Protein 3DC8 (pdb70)

InterPro domains:
  IPR006680 Amidohydrolase-related [PF01979] (47-420)
  IPR011059 Metal-dependent hydrolase, composite domain superfamily [G3DSA:2.30.40.10] (4-455)
  IPR011059 Metal-dependent hydrolase, composite domain superfamily [SSF51338] (1-71)
  IPR011059 Metal-dependent hydrolase, composite domain superfamily [SSF51338] (346-456)
  IPR011778 Hydantoinase/dihydropyrimidinase [TIGR02033] (4-452)
  IPR011778 Hydantoinase/dihydropyrimidinase [cd01314] (3-447)
  IPR032466 Metal-dependent hydrolase [SSF51556] (51-380)
  IPR050378 Metallo-dependent Hydrolases Superfamily [PTHR11647] (2-459)

Secondary structure (DSSP, 8-state):
-EEEES-EEE-SS-EEE-EEEEETTEEEEEESS---SEEEE-TT-EEEEPEEEEEE-TT-EETTEE-S--HHHHHHHHHHTTEEEEEEEE------HHHHHHHHHHHTTT-SSEEEEEEP--S-SHHHHHHHHHHHHHS---B--BS-STTTTB--HHHHHHHHHHHHHHT-B-EEB-S-HHHHHHHHHHHHHTT--SHHHHHHTS-HHHHHHHHHHHHHHHHHHT--EEESS--SHHHHHHHHHHHHTT--EEE--BHHHHH--GGGGG-S-HHHHHHT--SSPP--GGGHHHHHHHHHHTSS---B--B----HHHHGGGTT-GGGS---B--TTTHHHHHIIIIITTTSS-HHHHHIIIIIHHHHHTT-TTTSS--STTSB--EEEEEEEEEEE--TTT-SSSSS--TTTT-EEEEEEEEEEETTEEEEETTEE---TT---BPP--S--HHHHHHHHHHHHH-------SSPPP-S--/-EEEES-EEE-SS-EEE-EEEEETTEEEEEESS---SEEEE-TT-EEEEPEEEEEE-TT-EETTEE-S--HHHHHHHHHHTTEEEEEEEE------HHHHHHHHHHHTTT-SSEEEEEE---S-SHHHHHHHHHHHHHS---B--BS-STTTTB--HHHHHHHHHHHHHHT-B-EEB-S-HHHHHHHHHHHHHTT--SHHHHHHTS-HHHHHHHHHHHHHHHHHHT--EEESS--SHHHHHHHHHHHHTT--EEE--BHHHHH--GGGGG-SSHHHHHHT--SSPP--GGGHHHHHHHHHHTSS---B--B----HHHHGGGTT-GGGSPP----TTTHHHHHIIIIITTTSS-HHHHHIIIIIHHHHHTT-TTTSS--STTSB--EEEEEEEEEEE--GGG-SSSSS--TTTT-EEEEEEEEEEETTEEEEETTEE---TT---BPP--S--HHHHHHHHHHHHT---PPP--

Sequence (956 aa):
STVIKGGTIVTADLTYKADVKVEEGGRIVEIGPNLSGAETLDATTGCYVMPGGIDPHTHLEMPFMGTYSSDDFESGTRAALAGGTTMVVDFALPSGQSLLEALTMWDNKSTRANCDYSFHMAITWWGEQVFNEMETIVKDKGINTFHFMAYKGALMVDDDEMFSSFQRCAALGALPLVHAENGDVVAQLQAKLLAEGNSGPEAHAYSRPAEVEGEAANRAIMIADMAGCPVYIVHTTSCEEQAHEAIRRARAKGMRVFGEPLIQHLTLDETEYFDKDWDHAARRVMSPPFRNKLHQDSLWAGLASGSLQVVATDHCAFTTEQKRFGVGDFTRIPNGTGGLEDRMPMLWTYGVATGRITMNEFVAVTSTNIAKILNIYPKKGAILVGADADLVVWDPKRSKTISAKTQQSAIDYNVFEGKTTVTGLPRFTLTRGVVSIEEGTVKTQEGHGEFVRRDPFPAVSTALSTWKEVTAPRAVQRSGIPASGVHSTVIKGGTIVTADLTYKADVKVEGGRRIVEIGPNLSSGAETLDATTGCYVMPGGIDPHTHLEMPFMGTYSSDDFESGTRAALAGGTTMVVDFALPSGQSLLEALTMMWDNKSTRANCDYSFHMAITWWGEQVFNEMETIVKDKGINTFHFMAYKGALMVDDDEMFSSFQRCAALGALPLVHAENGDVVAQLQAKLLAEGNSGPEAHAYSRPAEVVEGEAANRAIMIADMAGCPVYIVHTTSCEEQAHEAIRRARAKGMRVFGEPLIQHLTLDETEYFDKDWDHAARRVMSPPFRNKLHQDSLWAGLLASGSLQVVATDHCAFTTEQKRFFGVGDFTRIPNGTGGLEDRMPMLWTYGVATGRITMNEFVAVTSTNIAKILNIYPKKGAILVGADADLVVWDPKRSKTISAKTQQSAIDYNVFEGKTTVTGLPRFTLTRGVVSIEEGTVKTQEGHGEFVRRDPFPAVSTALSTWKEVTAPRAVQRS

B-factor: mean 5.39, std 4.02, range [2.0, 27.7]

CATH classification: 3.20.20.140

Nearest PDB structures (foldseek):
  3dc8-assembly1_A  TM=1.001E+00  e=0.000E+00  Sinorhizobium meliloti
  4tqt-assembly1_D  TM=9.936E-01  e=2.544E-93  Brucella suis 1330
  5e5c-assembly1_C  TM=9.922E-01  e=2.492E-77  Pseudomonas aeruginosa PAO1
  3sfw-assembly1_A  TM=9.840E-01  e=1.712E-68  Brevibacillus agri
  1k1d-assembly2_F  TM=9.828E-01  e=2.127E-67  Geobacillus stearothermophilus

Organism: Rhizobium meliloti (NCBI:txid382)

Solvent-accessible surface area: 33242 Å² total

Foldseek 3Di:
DEKEPAAWEFALVDIGDWIWDADQQFTADTGHPDDDPHYDYLHLWYKFFFFEFAFEQAQHQFLPRGFQHFQQLLLLLLLQQRHQEYEHEQDDDVHALVVSVVVVVVRNQFHLHAYAYEYEDQDDDPRNLVVVLCCFPPVQHQEYAEQAPPPGRHDDLVRLLVVLLSSLVSQGEYEYAFFNHVQLVVQLVVCLVVLVFALLSLQVSTDPQRRLVRLLSSQVSNLVSLFEYEYEAPQFPSNLVSLVVSVVVVGRYEYEHELCSLPHASVQLVDPDRLSNLQQAAPVGGHHNVGNVVVLVCLAVVSYFAYHHSARHDASVCQCCRVSHNVSRGHGAHDSNPRLQSCCQVCDVVVSHDSSSSLRHRWDVVCLVQANPPLGSDSDNVHRPFMFTKNQADKDQDWLVLGSRPYRGHNSHRPIGGMGTCFGDHSRRTQDHSSDGRGGTSPYDYDRTHRNRPVSVVSVVVCVVPPDDDDDDPCPDDDDDD/DEKADQAWEFALVDIGTWIWDADQQFTADIGHPDDDPHYHYLRLWYKFFQFEFAFEQAQHQDQPRGFQHFQQLLQLLLLQQRHQEYEHEQDDFVHALVVSVVVVVVRNQFHLHAYAYAYEDQDADPRNLVVVLCCFPPVQHQEYAEQAPPPGRHDDLVRLLSVLLSSLVSQGEYEYAFFNHVQLVVLLVVCLVVLVFALLVLQVSGDLQRRLVRLLSSQVSNLVSLFEYEYEAPQFVSNLVSLVVCVVVVGRYEYEHELCSLPPASVQLVDPDRLSNLQQAAVVGGHHNVGNVSVLVCLAVVSYFAYHHSAGHDASVQQVCRDSHNSSRDHHAHCSNPRLQSCCQVCDVVVSHDSSSSLRHRWVVVCLVQANPPLGSDDDRPHRPFMFTKNQAQKDADFLVLGSRPYRGHNSGRPIGRIGTCFGDHSRRTQDHRSDGRGGTSPYDYDRHHGNRPVSVVSVVVCVVPPDDDDDDD

Structure (mmCIF, N/CA/C/O backbone):
data_3DC8
#
_entry.id   3DC8
#
_cell.length_a   124.887
_cell.length_b   126.281
_cell.length_c   196.104
_cell.angle_alpha   90.000
_cell.angle_beta   90.000
_cell.angle_gamma   90.000
#
_symmetry.space_group_name_H-M   'C 2 2 21'
#
loop_
_entity.id
_entity.type
_entity.pdbx_description
1 polymer Dihydropyrimidinase
2 non-polymer 'ZINC ION'
3 non-polymer 'ACETATE ION'
4 non-polymer GLYCEROL
5 water water
#
loop_
_atom_site.group_PDB
_atom_site.id
_atom_site.type_symbol
_atom_site.label_atom_id
_atom_site.label_alt_id
_atom_site.label_comp_id
_atom_site.label_asym_id
_atom_site.label_entity_id
_atom_site.label_seq_id
_atom_site.pdbx_PDB_ins_code
_atom_site.Cartn_x
_atom_site.Cartn_y
_atom_site.Cartn_z
_atom_site.occupancy
_atom_site.B_iso_or_equiv
_atom_site.auth_seq_id
_atom_site.auth_comp_id
_atom_site.auth_asym_id
_atom_site.auth_atom_id
_atom_site.pdbx_PDB_model_num
ATOM 1 N N . SER A 1 2 ? -35.690 -20.353 -50.465 1.00 6.40 2 SER A N 1
ATOM 2 C CA . SER A 1 2 ? -35.411 -19.674 -49.161 1.00 6.63 2 SER A CA 1
ATOM 3 C C . SER A 1 2 ? -36.657 -18.937 -48.672 1.00 5.67 2 SER A C 1
ATOM 4 O O . SER A 1 2 ? -37.657 -18.822 -49.406 1.00 5.79 2 SER A O 1
ATOM 7 N N . THR A 1 3 ? -36.588 -18.435 -47.459 1.00 4.13 3 THR A N 1
ATOM 8 C CA . THR A 1 3 ? -37.616 -17.629 -46.867 1.00 3.92 3 THR A CA 1
ATOM 9 C C . THR A 1 3 ? -37.032 -16.290 -46.503 1.00 2.74 3 THR A C 1
ATOM 10 O O . THR A 1 3 ? -35.998 -16.222 -45.838 1.00 3.95 3 THR A O 1
ATOM 14 N N . VAL A 1 4 ? -37.671 -15.231 -46.950 1.00 2.00 4 VAL A N 1
ATOM 15 C CA . VAL A 1 4 ? -37.225 -13.849 -46.561 1.00 2.15 4 VAL A CA 1
ATOM 16 C C . VAL A 1 4 ? -38.212 -13.220 -45.585 1.00 2.64 4 VAL A C 1
ATOM 17 O O . VAL A 1 4 ? -39.412 -13.149 -45.850 1.00 2.00 4 VAL A O 1
ATOM 21 N N . ILE A 1 5 ? -37.696 -12.790 -44.447 1.00 2.13 5 ILE A N 1
ATOM 22 C CA . ILE A 1 5 ? -38.456 -11.952 -43.497 1.00 2.86 5 ILE A CA 1
ATOM 23 C C . ILE A 1 5 ? -38.318 -10.500 -43.921 1.00 2.08 5 ILE A C 1
ATOM 24 O O . ILE A 1 5 ? -37.235 -9.904 -43.795 1.00 2.18 5 ILE A O 1
ATOM 29 N N . LYS A 1 6 ? -39.409 -9.955 -44.450 1.00 2.20 6 LYS A N 1
ATOM 30 C CA . LYS A 1 6 ? -39.337 -8.713 -45.218 1.00 3.21 6 LYS A CA 1
ATOM 31 C C . LYS A 1 6 ? -39.921 -7.462 -44.528 1.00 2.69 6 LYS A C 1
ATOM 32 O O . LYS A 1 6 ? -41.056 -7.497 -44.010 1.00 3.46 6 LYS A O 1
ATOM 38 N N . GLY A 1 7 ? -39.185 -6.355 -44.578 1.00 2.26 7 GLY A N 1
ATOM 39 C CA . GLY A 1 7 ? -39.725 -5.068 -44.250 1.00 2.78 7 GLY A CA 1
ATOM 40 C C . GLY A 1 7 ? -39.664 -4.708 -42.770 1.00 3.42 7 GLY A C 1
ATOM 41 O O . GLY A 1 7 ? -40.212 -3.670 -42.384 1.00 4.56 7 GLY A O 1
ATOM 42 N N . GLY A 1 8 ? -39.020 -5.539 -41.947 1.00 2.88 8 GLY A N 1
ATOM 43 C CA . GLY A 1 8 ? -38.920 -5.292 -40.488 1.00 2.77 8 GLY A CA 1
ATOM 44 C C . GLY A 1 8 ? -37.692 -4.493 -40.070 1.00 4.06 8 GLY A C 1
ATOM 45 O O . GLY A 1 8 ? -36.808 -4.144 -40.906 1.00 3.21 8 GLY A O 1
ATOM 46 N N . THR A 1 9 ? -37.648 -4.158 -38.782 1.00 3.22 9 THR A N 1
ATOM 47 C CA . THR A 1 9 ? -36.467 -3.563 -38.191 1.00 3.55 9 THR A CA 1
ATOM 48 C C . THR A 1 9 ? -35.761 -4.639 -37.372 1.00 3.74 9 THR A C 1
ATOM 49 O O . THR A 1 9 ? -36.362 -5.206 -36.425 1.00 3.02 9 THR A O 1
ATOM 53 N N . ILE A 1 10 ? -34.516 -4.943 -37.742 1.00 3.34 10 ILE A N 1
ATOM 54 C CA . ILE A 1 10 ? -33.708 -5.870 -36.918 1.00 3.50 10 ILE A CA 1
ATOM 55 C C . ILE A 1 10 ? -33.297 -5.202 -35.632 1.00 3.61 10 ILE A C 1
ATOM 56 O O . ILE A 1 10 ? -32.816 -4.076 -35.622 1.00 3.00 10 ILE A O 1
ATOM 61 N N . VAL A 1 11 ? -33.484 -5.940 -34.535 1.00 2.93 11 VAL A N 1
ATOM 62 C CA . VAL A 1 11 ? -33.013 -5.519 -33.221 1.00 3.52 11 VAL A CA 1
ATOM 63 C C . VAL A 1 11 ? -32.214 -6.690 -32.615 1.00 3.33 11 VAL A C 1
ATOM 64 O O . VAL A 1 11 ? -32.739 -7.781 -32.422 1.00 3.07 11 VAL A O 1
ATOM 68 N N . THR A 1 12 ? -30.936 -6.434 -32.327 1.00 3.76 12 THR A N 1
ATOM 69 C CA . THR A 1 12 ? -30.109 -7.459 -31.600 1.00 4.21 12 THR A CA 1
ATOM 70 C C . THR A 1 12 ? -29.617 -6.783 -30.311 1.00 4.04 12 THR A C 1
ATOM 71 O O . THR A 1 12 ? -29.934 -5.580 -30.053 1.00 2.96 12 THR A O 1
ATOM 75 N N . ALA A 1 13 ? -28.818 -7.499 -29.512 1.00 3.70 13 ALA A N 1
ATOM 76 C CA . ALA A 1 13 ? -28.196 -6.842 -28.310 1.00 3.96 13 ALA A CA 1
ATOM 77 C C . ALA A 1 13 ? -27.136 -5.794 -28.768 1.00 3.85 13 ALA A C 1
ATOM 78 O O . ALA A 1 13 ? -26.771 -4.914 -27.971 1.00 3.68 13 ALA A O 1
ATOM 80 N N . ASP A 1 14 ? -26.691 -5.906 -30.040 1.00 2.87 14 ASP A N 1
ATOM 81 C CA . ASP A 1 14 ? -25.553 -5.098 -30.556 1.00 3.91 14 ASP A CA 1
ATOM 82 C C . ASP A 1 14 ? -26.058 -3.822 -31.265 1.00 4.56 14 ASP A C 1
ATOM 83 O O . ASP A 1 14 ? -25.448 -2.769 -31.139 1.00 4.35 14 ASP A O 1
ATOM 88 N N . LEU A 1 15 ? -27.111 -3.942 -32.027 1.00 5.08 15 LEU A N 1
ATOM 89 C CA . LEU A 1 15 ? -27.644 -2.774 -32.776 1.00 7.45 15 LEU A CA 1
ATOM 90 C C . LEU A 1 15 ? -29.037 -2.930 -33.325 1.00 5.58 15 LEU A C 1
ATOM 91 O O . LEU A 1 15 ? -29.636 -3.982 -33.192 1.00 5.74 15 LEU A O 1
ATOM 96 N N . THR A 1 16 ? -29.559 -1.829 -33.853 1.00 2.87 16 THR A N 1
ATOM 97 C CA . THR A 1 16 ? -30.917 -1.742 -34.390 1.00 3.11 16 THR A CA 1
ATOM 98 C C . THR A 1 16 ? -30.828 -1.150 -35.802 1.00 3.33 16 THR A C 1
ATOM 99 O O . THR A 1 16 ? -30.231 -0.050 -35.995 1.00 3.07 16 THR A O 1
ATOM 103 N N . TYR A 1 17 ? -31.397 -1.851 -36.789 1.00 3.63 17 TYR A N 1
ATOM 104 C CA . TYR A 1 17 ? -31.364 -1.363 -38.172 1.00 3.94 17 TYR A CA 1
ATOM 105 C C . TYR A 1 17 ? -32.393 -2.026 -39.037 1.00 3.69 17 TYR A C 1
ATOM 106 O O . TYR A 1 17 ? -32.728 -3.195 -38.822 1.00 4.08 17 TYR A O 1
ATOM 115 N N . LYS A 1 18 ? -32.896 -1.283 -40.020 1.00 3.82 18 LYS A N 1
ATOM 116 C CA . LYS A 1 18 ? -33.816 -1.839 -40.960 1.00 5.62 18 LYS A CA 1
ATOM 117 C C . LYS A 1 18 ? -33.095 -2.729 -42.018 1.00 4.59 18 LYS A C 1
ATOM 118 O O . LYS A 1 18 ? -32.230 -2.250 -42.773 1.00 3.64 18 LYS A O 1
ATOM 124 N N . ALA A 1 19 ? -33.530 -3.981 -42.112 1.00 3.39 19 ALA A N 1
ATOM 125 C CA . ALA A 1 19 ? -33.038 -4.878 -43.144 1.00 3.46 19 ALA A CA 1
ATOM 126 C C . ALA A 1 19 ? -33.986 -6.110 -43.232 1.00 3.43 19 ALA A C 1
ATOM 127 O O . ALA A 1 19 ? -34.725 -6.404 -42.284 1.00 3.75 19 ALA A O 1
ATOM 129 N N . ASP A 1 20 ? -33.965 -6.768 -44.400 1.00 2.75 20 ASP A N 1
ATOM 130 C CA . ASP A 1 20 ? -34.610 -8.087 -44.572 1.00 3.26 20 ASP A CA 1
ATOM 131 C C . ASP 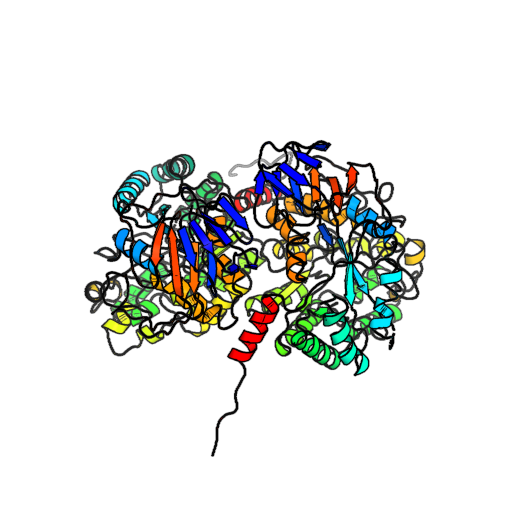A 1 20 ? -33.651 -9.189 -44.091 1.00 4.25 20 ASP A C 1
ATOM 132 O O . ASP A 1 20 ? -32.426 -8.983 -44.050 1.00 5.35 20 ASP A O 1
ATOM 137 N N . VAL A 1 21 ? -34.209 -10.364 -43.748 1.00 4.09 21 VAL A N 1
ATOM 138 C CA . VAL A 1 21 ? -33.405 -11.485 -43.296 1.00 4.15 21 VAL A CA 1
ATOM 139 C C . VAL A 1 21 ? -33.761 -12.678 -44.168 1.00 4.13 21 VAL A C 1
ATOM 140 O O . VAL A 1 21 ? -34.938 -13.048 -44.266 1.00 5.67 21 VAL A O 1
ATOM 144 N N . LYS A 1 22 ? -32.775 -13.265 -44.801 1.00 3.42 22 LYS A N 1
ATOM 145 C CA . LYS A 1 22 ? -32.993 -14.435 -45.634 1.00 3.53 22 LYS A CA 1
ATOM 146 C C . LYS A 1 22 ? -32.543 -15.702 -44.886 1.00 4.05 22 LYS A C 1
ATOM 147 O O . LYS A 1 22 ? -31.436 -15.738 -44.293 1.00 3.80 22 LYS A O 1
ATOM 153 N N . VAL A 1 23 ? -33.412 -16.713 -44.898 1.00 2.67 23 VAL A N 1
ATOM 154 C CA . VAL A 1 23 ? -33.194 -17.931 -44.161 1.00 3.60 23 VAL A CA 1
ATOM 155 C C . VAL A 1 23 ? -33.208 -19.151 -45.152 1.00 2.66 23 VAL A C 1
ATOM 156 O O . VAL A 1 23 ? -34.121 -19.260 -46.006 1.00 2.44 23 VAL A O 1
ATOM 160 N N . GLU A 1 24 ? -32.234 -20.049 -44.988 0.50 2.00 24 GLU A N 1
ATOM 161 C CA A GLU A 1 24 ? -32.047 -21.236 -45.846 0.50 2.66 24 GLU A CA 1
ATOM 162 C CA B GLU A 1 24 ? -32.181 -21.271 -45.758 0.50 2.34 24 GLU A CA 1
ATOM 163 C C . GLU A 1 24 ? -31.436 -22.328 -45.011 0.50 2.00 24 GLU A C 1
ATOM 164 O O . GLU A 1 24 ? -30.452 -22.082 -44.363 0.50 2.00 24 GLU A O 1
ATOM 175 N N . GLY A 1 25 ? -31.992 -23.523 -45.083 1.00 3.50 25 GLY A N 1
ATOM 176 C CA . GLY A 1 25 ? -31.401 -24.698 -44.433 1.00 3.37 25 GLY A CA 1
ATOM 177 C C . GLY A 1 25 ? -31.238 -24.508 -42.920 1.00 3.02 25 GLY A C 1
ATOM 178 O O . GLY A 1 25 ? -30.250 -24.944 -42.333 1.00 2.00 25 GLY A O 1
ATOM 179 N N . GLY A 1 26 ? -32.201 -23.844 -42.298 1.00 2.73 26 GLY A N 1
ATOM 180 C CA . GLY A 1 26 ? -32.221 -23.655 -40.857 1.00 2.87 26 GLY A CA 1
ATOM 181 C C . GLY A 1 26 ? -31.340 -22.497 -40.342 1.00 3.43 26 GLY A C 1
ATOM 182 O O . GLY A 1 26 ? -31.251 -22.280 -39.131 1.00 2.50 26 GLY A O 1
ATOM 183 N N . ARG A 1 27 ? -30.679 -21.788 -41.279 1.00 3.54 27 ARG A N 1
ATOM 184 C CA . ARG A 1 27 ? -29.672 -20.733 -40.892 1.00 4.13 27 ARG A CA 1
ATOM 185 C C . ARG A 1 27 ? -29.951 -19.427 -41.584 1.00 4.59 27 ARG A C 1
ATOM 186 O O . ARG A 1 27 ? -30.547 -19.415 -42.686 1.00 4.08 27 ARG A O 1
ATOM 194 N N . ILE A 1 28 ? -29.499 -18.326 -40.962 1.00 4.44 28 ILE A N 1
ATOM 195 C CA . ILE A 1 28 ? -29.558 -17.015 -41.600 1.00 4.32 28 ILE A CA 1
ATOM 196 C C . ILE A 1 28 ? -28.456 -16.976 -42.625 1.00 5.49 28 ILE A C 1
ATOM 197 O O . ILE A 1 28 ? -27.261 -17.166 -42.284 1.00 3.90 28 ILE A O 1
ATOM 202 N N . VAL A 1 29 ? -28.853 -16.748 -43.886 1.00 3.41 29 VAL A N 1
ATOM 203 C CA . VAL A 1 29 ? -27.851 -16.751 -44.969 1.00 3.35 29 VAL A CA 1
ATOM 204 C C . VAL A 1 29 ? -27.521 -15.364 -45.532 1.00 3.53 29 VAL A C 1
ATOM 205 O O . VAL A 1 29 ? -26.466 -15.189 -46.179 1.00 2.84 29 VAL A O 1
ATOM 209 N N . GLU A 1 30 ? -28.409 -14.396 -45.305 1.00 3.85 30 GLU A N 1
ATOM 210 C CA . GLU A 1 30 ? -28.178 -13.085 -45.881 1.00 4.87 30 GLU A CA 1
ATOM 211 C C . GLU A 1 30 ? -28.992 -12.084 -45.069 1.00 4.34 30 GLU A C 1
ATOM 212 O O . GLU A 1 30 ? -30.137 -12.379 -44.683 1.00 5.11 30 GLU A O 1
ATOM 218 N N . ILE A 1 31 ? -28.423 -10.900 -44.869 1.00 3.57 31 ILE A N 1
ATOM 219 C CA . ILE A 1 31 ? -29.140 -9.818 -44.187 1.00 3.41 31 ILE A CA 1
ATOM 220 C C . ILE A 1 31 ? -28.874 -8.570 -45.045 1.00 3.46 31 ILE A C 1
ATOM 221 O O . ILE A 1 31 ? -27.731 -8.230 -45.281 1.00 3.53 31 ILE A O 1
ATOM 226 N N . GLY A 1 32 ? -29.903 -7.849 -45.449 1.00 2.00 32 GLY A N 1
ATOM 227 C CA . GLY A 1 32 ? -29.652 -6.650 -46.236 1.00 2.16 32 GLY A CA 1
ATOM 228 C C . GLY A 1 32 ? -30.957 -6.098 -46.749 1.00 2.00 32 GLY A C 1
ATOM 229 O O . GLY A 1 32 ? -32.020 -6.687 -46.499 1.00 2.18 32 GLY A O 1
ATOM 230 N N . PRO A 1 33 ? -30.903 -5.018 -47.523 1.00 2.36 33 PRO A N 1
ATOM 231 C CA . PRO A 1 33 ? -32.157 -4.474 -48.056 1.00 2.51 33 PRO A CA 1
ATOM 232 C C . PRO A 1 33 ? -32.679 -5.232 -49.292 1.00 3.32 33 PRO A C 1
ATOM 233 O O . PRO A 1 33 ? -31.881 -5.805 -50.079 1.00 3.47 33 PRO A O 1
ATOM 237 N N . ASN A 1 34 ? -33.995 -5.210 -49.479 1.00 5.07 34 ASN A N 1
ATOM 238 C CA . ASN A 1 34 ? -34.633 -5.692 -50.704 1.00 6.40 34 ASN A CA 1
ATOM 239 C C . ASN A 1 34 ? -34.216 -7.111 -51.113 1.00 5.82 34 ASN A C 1
ATOM 240 O O . ASN A 1 34 ? -33.854 -7.363 -52.268 1.00 5.11 34 ASN A O 1
ATOM 245 N N . LEU A 1 35 ? -34.250 -8.014 -50.160 1.00 4.84 35 LEU A N 1
ATOM 246 C CA . LEU A 1 35 ? -33.968 -9.396 -50.450 1.00 4.74 35 LEU A CA 1
ATOM 247 C C . LEU A 1 35 ? -35.253 -10.074 -51.008 1.00 5.84 35 LEU A C 1
ATOM 248 O O . LEU A 1 35 ? -36.373 -9.661 -50.692 1.00 5.20 35 LEU A O 1
ATOM 253 N N . SER A 1 36 ? -35.084 -11.116 -51.791 1.00 5.68 36 SER A N 1
ATOM 254 C CA . SER A 1 36 ? -36.255 -11.855 -52.209 1.00 7.62 36 SER A CA 1
ATOM 255 C C . SER A 1 36 ? -36.011 -13.365 -52.162 1.00 7.66 36 SER A C 1
ATOM 256 O O . SER A 1 36 ? -34.876 -13.828 -52.283 1.00 8.02 36 SER A O 1
ATOM 259 N N . GLY A 1 37 ? -37.071 -14.123 -51.955 1.00 7.95 37 GLY A N 1
ATOM 260 C CA . GLY A 1 37 ? -36.965 -15.584 -51.844 1.00 8.84 37 GLY A CA 1
ATOM 261 C C . GLY A 1 37 ? -38.248 -16.268 -52.280 1.00 9.45 37 GLY A C 1
ATOM 262 O O . GLY A 1 37 ? -39.166 -15.600 -52.743 1.00 10.44 37 GLY A O 1
ATOM 263 N N . ALA A 1 38 ? -38.317 -17.589 -52.138 1.00 9.76 38 ALA A N 1
ATOM 264 C CA . ALA A 1 38 ? -39.505 -18.367 -52.606 1.00 9.74 38 ALA A CA 1
ATOM 265 C C . ALA A 1 38 ? -40.734 -18.095 -51.695 1.00 9.30 38 ALA A C 1
ATOM 266 O O . ALA A 1 38 ? -41.883 -18.086 -52.161 1.00 9.76 38 ALA A O 1
ATOM 268 N N . GLU A 1 39 ? -40.470 -17.885 -50.415 1.00 8.65 39 GLU A N 1
ATOM 269 C CA . GLU A 1 39 ? -41.481 -17.600 -49.405 1.00 8.47 39 GLU A CA 1
ATOM 270 C C . GLU A 1 39 ? -41.146 -16.295 -48.750 1.00 7.89 39 GLU A C 1
ATOM 271 O O . GLU A 1 39 ? -39.957 -16.007 -48.524 1.00 8.95 39 GLU A O 1
ATOM 277 N N . THR A 1 40 ? -42.169 -15.526 -48.395 1.00 5.80 40 THR A N 1
ATOM 278 C CA . THR A 1 40 ? -41.989 -14.241 -47.738 1.00 5.21 40 THR A CA 1
ATOM 279 C C . THR A 1 40 ? -42.815 -14.227 -46.441 1.00 4.53 40 THR A C 1
ATOM 280 O O . THR A 1 40 ? -43.965 -14.696 -46.423 1.00 3.93 40 THR A O 1
ATOM 284 N N . LEU A 1 41 ? -42.226 -13.710 -45.375 1.00 2.12 41 LEU A N 1
ATOM 285 C CA . LEU A 1 41 ? -42.955 -13.383 -44.177 1.00 2.06 41 LEU A CA 1
ATOM 286 C C . LEU A 1 41 ? -43.013 -11.871 -44.022 1.00 2.00 41 LEU A C 1
ATOM 287 O O . LEU A 1 41 ? -41.955 -11.205 -44.016 1.00 2.00 41 LEU A O 1
ATOM 292 N N . ASP A 1 42 ? -44.221 -11.320 -43.888 1.00 2.00 42 ASP A N 1
ATOM 293 C CA . ASP A 1 42 ? -44.357 -9.865 -43.794 1.00 2.46 42 ASP A CA 1
ATOM 294 C C . ASP A 1 42 ? -44.020 -9.350 -42.379 1.00 2.35 42 ASP A C 1
ATOM 295 O O . ASP A 1 42 ? -44.822 -9.566 -41.424 1.00 2.89 42 ASP A O 1
ATOM 300 N N . ALA A 1 43 ? -42.874 -8.657 -42.249 1.00 2.51 43 ALA A N 1
ATOM 301 C CA . ALA A 1 43 ? -42.441 -8.098 -40.966 1.00 2.00 43 ALA A CA 1
ATOM 302 C C . ALA A 1 43 ? -42.614 -6.561 -40.932 1.00 2.40 43 ALA A C 1
ATOM 303 O O . ALA A 1 43 ? -42.034 -5.885 -40.094 1.00 2.00 43 ALA A O 1
ATOM 305 N N . THR A 1 44 ? -43.412 -6.015 -41.849 1.00 2.17 44 THR A N 1
ATOM 306 C CA A THR A 1 44 ? -43.623 -4.572 -41.861 0.50 2.32 44 THR A CA 1
ATOM 307 C CA B THR A 1 44 ? -43.630 -4.557 -41.853 0.50 2.90 44 THR A CA 1
ATOM 308 C C . THR A 1 44 ? -44.252 -4.118 -40.524 1.00 2.29 44 THR A C 1
ATOM 309 O O . THR A 1 44 ? -45.207 -4.772 -40.005 1.00 2.00 44 THR A O 1
ATOM 316 N N . GLY A 1 45 ? -43.672 -3.061 -39.951 1.00 2.95 45 GLY A N 1
ATOM 317 C CA . GLY A 1 45 ? -44.110 -2.541 -38.643 1.00 2.82 45 GLY A CA 1
ATOM 318 C C . GLY A 1 45 ? -43.644 -3.367 -37.449 1.00 3.21 45 GLY A C 1
ATOM 319 O O . GLY A 1 45 ? -44.018 -3.042 -36.283 1.00 2.21 45 GLY A O 1
ATOM 320 N N . CYS A 1 46 ? -42.772 -4.375 -37.700 1.00 2.15 46 CYS A N 1
ATOM 321 C CA . CYS A 1 46 ? -42.364 -5.315 -36.689 1.00 2.43 46 CYS A CA 1
ATOM 322 C C . CYS A 1 46 ? -40.881 -5.195 -36.347 1.00 2.74 46 CYS A C 1
ATOM 323 O O . CYS A 1 46 ? -40.089 -4.642 -37.137 1.00 2.68 46 CYS A O 1
ATOM 326 N N . TYR A 1 47 ? -40.510 -5.712 -35.193 1.00 2.28 47 TYR A N 1
ATOM 327 C CA . TYR A 1 47 ? -39.102 -5.869 -34.816 1.00 3.33 47 TYR A CA 1
ATOM 328 C C . TYR A 1 47 ? -38.708 -7.344 -34.954 1.00 4.48 47 TYR A C 1
ATOM 329 O O . TYR A 1 47 ? -39.439 -8.223 -34.490 1.00 4.79 47 TYR A O 1
ATOM 338 N N . VAL A 1 48 ? -37.575 -7.597 -35.614 1.00 3.59 48 VAL A N 1
ATOM 339 C CA . VAL A 1 48 ? -37.110 -8.932 -35.892 1.00 2.74 48 VAL A CA 1
ATOM 340 C C . VAL A 1 48 ? -35.932 -9.161 -34.943 1.00 3.20 48 VAL A C 1
ATOM 341 O O . VAL A 1 48 ? -34.899 -8.462 -35.005 1.00 3.87 48 VAL A O 1
ATOM 345 N N . MET A 1 49 ? -36.132 -10.105 -34.001 1.00 3.54 49 MET A N 1
ATOM 346 C CA . MET A 1 49 ? -35.129 -10.334 -32.939 1.00 3.43 49 MET A CA 1
ATOM 347 C C . MET A 1 49 ? -34.734 -11.792 -32.842 1.00 4.01 49 MET A C 1
ATOM 348 O O . MET A 1 49 ? -35.470 -12.694 -33.323 1.00 4.57 49 MET A O 1
ATOM 353 N N . PRO A 1 50 ? -33.573 -12.056 -32.220 1.00 3.32 50 PRO A N 1
ATOM 354 C CA . PRO A 1 50 ? -33.220 -13.486 -31.980 1.00 3.94 50 PRO A CA 1
ATOM 355 C C . PRO A 1 50 ? -34.357 -14.084 -31.106 1.00 4.08 50 PRO A C 1
ATOM 356 O O . PRO A 1 50 ? -34.884 -13.383 -30.195 1.00 4.56 50 PRO A O 1
ATOM 360 N N . GLY A 1 51 ? -34.716 -15.329 -31.366 1.00 3.82 51 GLY A N 1
ATOM 361 C CA . GLY A 1 51 ? -35.648 -16.052 -30.518 1.00 3.01 51 GLY A CA 1
ATOM 362 C C . GLY A 1 51 ? -35.144 -16.046 -29.078 1.00 3.85 51 GLY A C 1
ATOM 363 O O . GLY A 1 51 ? -33.915 -16.114 -28.823 1.00 4.72 51 GLY A O 1
ATOM 364 N N . GLY A 1 52 ? -36.069 -15.926 -28.120 1.00 5.28 52 GLY A N 1
ATOM 365 C CA . GLY A 1 52 ? -35.708 -15.983 -26.692 1.00 3.94 52 GLY A CA 1
ATOM 366 C C . GLY A 1 52 ? -35.014 -17.297 -26.343 1.00 3.92 52 GLY A C 1
ATOM 367 O O . GLY A 1 52 ? -35.302 -18.363 -26.937 1.00 4.91 52 GLY A O 1
ATOM 368 N N . ILE A 1 53 ? -34.098 -17.232 -25.340 1.00 4.06 53 ILE A N 1
ATOM 369 C CA . ILE A 1 53 ? -33.541 -18.447 -24.805 1.00 3.72 53 ILE A CA 1
ATOM 370 C C . ILE A 1 53 ? -33.915 -18.434 -23.296 1.00 3.23 53 ILE A C 1
ATOM 371 O O . ILE A 1 53 ? -33.534 -17.493 -22.570 1.00 5.38 53 ILE A O 1
ATOM 376 N N . ASP A 1 54 ? -34.691 -19.427 -22.855 1.00 4.37 54 ASP A N 1
ATOM 377 C CA . ASP A 1 54 ? -35.028 -19.459 -21.394 1.00 3.66 54 ASP A CA 1
ATOM 378 C C . ASP A 1 54 ? -34.234 -20.595 -20.761 1.00 3.27 54 ASP A C 1
ATOM 379 O O . ASP A 1 54 ? -34.605 -21.803 -20.950 1.00 4.78 54 ASP A O 1
ATOM 384 N N . PRO A 1 55 ? -33.159 -20.253 -20.024 1.00 3.89 55 PRO A N 1
ATOM 385 C CA . PRO A 1 55 ? -32.217 -21.303 -19.525 1.00 3.94 55 PRO A CA 1
ATOM 386 C C . PRO A 1 55 ? -32.666 -21.952 -18.197 1.00 4.94 55 PRO A C 1
ATOM 387 O O . PRO A 1 55 ? -31.835 -22.555 -17.462 1.00 5.09 55 PRO A O 1
ATOM 391 N N . HIS A 1 56 ? -33.932 -21.778 -17.847 1.00 3.93 56 HIS A N 1
ATOM 392 C CA . HIS A 1 56 ? -34.367 -22.227 -16.519 1.00 4.54 56 HIS A CA 1
ATOM 393 C C . HIS A 1 56 ? -35.740 -22.878 -16.584 1.00 5.04 56 HIS A C 1
ATOM 394 O O . HIS A 1 56 ? -36.727 -22.250 -16.266 1.00 4.32 56 HIS A O 1
ATOM 401 N N . THR A 1 57 ? -35.752 -24.149 -16.968 1.00 3.98 57 THR A N 1
ATOM 402 C CA . THR A 1 57 ? -37.018 -24.915 -17.059 1.00 3.92 57 THR A CA 1
ATOM 403 C C . THR A 1 57 ? -36.900 -26.234 -16.332 1.00 3.63 57 THR A C 1
ATOM 404 O O . THR A 1 57 ? -35.771 -26.750 -16.116 1.00 2.79 57 THR A O 1
ATOM 408 N N . HIS A 1 58 ? -38.075 -26.751 -15.929 1.00 3.51 58 HIS A N 1
ATOM 409 C CA . HIS A 1 58 ? -38.217 -28.006 -15.215 1.00 2.90 58 HIS A CA 1
ATOM 410 C C . HIS A 1 58 ? -39.388 -28.757 -15.826 1.00 3.45 58 HIS A C 1
ATOM 411 O O . HIS A 1 58 ? -40.484 -28.811 -15.258 1.00 3.82 58 HIS A O 1
ATOM 418 N N . LEU A 1 59 ? -39.165 -29.286 -17.028 1.00 3.17 59 LEU A N 1
ATOM 419 C CA . LEU A 1 59 ? -40.229 -29.909 -17.804 1.00 2.25 59 LEU A CA 1
ATOM 420 C C . LEU A 1 59 ? -40.301 -31.409 -17.469 1.00 2.46 59 LEU A C 1
ATOM 421 O O . LEU A 1 59 ? -39.274 -32.119 -17.539 1.00 2.86 59 LEU A O 1
ATOM 426 N N . GLU A 1 60 ? -41.504 -31.894 -17.129 1.00 2.10 60 GLU A N 1
ATOM 427 C CA . GLU A 1 60 ? -41.684 -33.290 -16.648 1.00 3.10 60 GLU A CA 1
ATOM 428 C C . GLU A 1 60 ? -40.631 -33.672 -15.543 1.00 2.69 60 GLU A C 1
ATOM 429 O O . GLU A 1 60 ? -39.987 -34.726 -15.600 1.00 2.40 60 GLU A O 1
ATOM 435 N N . MET A 1 61 ? -40.489 -32.798 -14.548 1.00 3.89 61 MET A N 1
ATOM 436 C CA . MET A 1 61 ? -39.517 -32.972 -13.533 1.00 3.48 61 MET A CA 1
ATOM 437 C C . MET A 1 61 ? -40.116 -33.739 -12.306 1.00 3.62 61 MET A C 1
ATOM 438 O O . MET A 1 61 ? -41.107 -33.314 -11.771 1.00 4.03 61 MET A O 1
ATOM 443 N N . PRO A 1 62 ? -39.450 -34.804 -11.825 1.00 3.30 62 PRO A N 1
ATOM 444 C CA . PRO A 1 62 ? -39.936 -35.486 -10.610 1.00 2.96 62 PRO A CA 1
ATOM 445 C C . PRO A 1 62 ? -39.638 -34.529 -9.414 1.00 3.89 62 PRO A C 1
ATOM 446 O O . PRO A 1 62 ? -38.476 -34.123 -9.238 1.00 2.90 62 PRO A O 1
ATOM 450 N N . PHE A 1 63 ? -40.650 -34.157 -8.632 1.00 3.29 63 PHE A N 1
ATOM 451 C CA . PHE A 1 63 ? -40.405 -33.199 -7.565 1.00 4.01 63 PHE A CA 1
ATOM 452 C C . PHE A 1 63 ? -41.529 -33.279 -6.560 1.00 3.48 63 PHE A C 1
ATOM 453 O O . PHE A 1 63 ? -42.729 -33.272 -6.941 1.00 3.78 63 PHE A O 1
ATOM 461 N N . MET A 1 64 ? -41.153 -33.331 -5.290 1.00 3.90 64 MET A N 1
ATOM 462 C CA . MET A 1 64 ? -42.134 -33.205 -4.154 1.00 4.41 64 MET A CA 1
ATOM 463 C C . MET A 1 64 ? -43.337 -34.139 -4.294 1.00 5.01 64 MET A C 1
ATOM 464 O O . MET A 1 64 ? -44.479 -33.699 -4.154 1.00 4.69 64 MET A O 1
ATOM 469 N N . GLY A 1 65 ? -43.063 -35.431 -4.592 1.00 4.18 65 GLY A N 1
ATOM 470 C CA . GLY A 1 65 ? -44.094 -36.486 -4.577 1.00 5.18 65 GLY A CA 1
ATOM 471 C C . GLY A 1 65 ? -44.825 -36.677 -5.898 1.00 3.57 65 GLY A C 1
ATOM 472 O O . GLY A 1 65 ? -45.575 -37.619 -6.070 1.00 2.40 65 GLY A O 1
ATOM 473 N N . THR A 1 66 ? -44.555 -35.800 -6.857 1.00 3.43 66 THR A N 1
ATOM 474 C CA . THR A 1 66 ? -45.244 -35.872 -8.150 1.00 3.20 66 THR A CA 1
ATOM 475 C C . THR A 1 66 ? -44.259 -35.401 -9.298 1.00 3.44 66 THR A C 1
ATOM 476 O O . THR A 1 66 ? -43.023 -35.583 -9.160 1.00 2.73 66 THR A O 1
ATOM 480 N N . TYR A 1 67 ? -44.811 -34.955 -10.443 1.00 2.88 67 TYR A N 1
ATOM 481 C CA . TYR A 1 67 ? -44.013 -34.412 -11.569 1.00 2.30 67 TYR A CA 1
ATOM 482 C C . TYR A 1 67 ? -44.652 -33.132 -12.035 1.00 2.94 67 TYR A C 1
ATOM 483 O O . TYR A 1 67 ? -45.870 -33.027 -12.056 1.00 2.85 67 TYR A O 1
ATOM 492 N N . SER A 1 68 ? -43.828 -32.171 -12.482 1.00 3.44 68 SER A N 1
ATOM 493 C CA . SER A 1 68 ? -44.347 -30.964 -13.132 1.00 3.42 68 SER A CA 1
ATOM 494 C C . SER A 1 68 ? -45.177 -31.405 -14.386 1.00 3.64 68 SER A C 1
ATOM 495 O O . SER A 1 68 ? -44.891 -32.449 -15.053 1.00 4.41 68 SER A O 1
ATOM 498 N N . SER A 1 69 ? -46.206 -30.605 -14.675 1.00 3.14 69 SER A N 1
ATOM 499 C CA . SER A 1 69 ? -47.258 -30.955 -15.611 1.00 4.11 69 SER A CA 1
ATOM 500 C C . SER A 1 69 ? -47.117 -30.293 -16.969 1.00 4.31 69 SER A C 1
ATOM 501 O O . SER A 1 69 ? -47.916 -30.600 -17.880 1.00 4.70 69 SER A O 1
ATOM 504 N N . ASP A 1 70 ? -46.121 -29.422 -17.138 1.00 2.97 70 ASP A N 1
ATOM 505 C CA . ASP A 1 70 ? -45.664 -29.139 -18.527 1.00 3.86 70 ASP A CA 1
ATOM 506 C C . ASP A 1 70 ? -44.469 -30.013 -18.825 1.00 4.10 70 ASP A C 1
ATOM 507 O O . ASP A 1 70 ? -43.507 -30.015 -18.063 1.00 4.47 70 ASP A O 1
ATOM 512 N N . ASP A 1 71 ? -44.539 -30.742 -19.943 1.00 4.30 71 ASP A N 1
ATOM 513 C CA . ASP A 1 71 ? -43.449 -31.610 -20.348 1.00 4.12 71 ASP A CA 1
ATOM 514 C C . ASP A 1 71 ? -42.655 -30.943 -21.490 1.00 3.96 71 ASP A C 1
ATOM 515 O O . ASP A 1 71 ? -42.876 -29.742 -21.795 1.00 3.94 71 ASP A O 1
ATOM 520 N N . PHE A 1 72 ? -41.750 -31.691 -22.133 1.00 3.06 72 PHE A N 1
ATOM 521 C CA . PHE A 1 72 ? -40.958 -31.067 -23.238 1.00 3.45 72 PHE A CA 1
ATOM 522 C C . PHE A 1 72 ? -41.817 -30.544 -24.386 1.00 4.22 72 PHE A C 1
ATOM 523 O O . PHE A 1 72 ? -41.571 -29.431 -24.948 1.00 4.19 72 PHE A O 1
ATOM 531 N N . GLU A 1 73 ? -42.830 -31.328 -24.740 1.00 3.89 73 GLU A N 1
ATOM 532 C CA . GLU A 1 73 ? -43.761 -30.897 -25.820 1.00 4.07 73 GLU A CA 1
ATOM 533 C C . GLU A 1 73 ? -44.520 -29.642 -25.396 1.00 3.44 73 GLU A C 1
ATOM 534 O O . GLU A 1 73 ? -44.485 -28.628 -26.110 1.00 4.65 73 GLU A O 1
ATOM 540 N N . SER A 1 74 ? -45.218 -29.674 -24.268 1.00 3.66 74 SER A N 1
ATOM 541 C CA . SER A 1 74 ? -46.085 -28.492 -23.964 1.00 2.89 74 SER A CA 1
ATOM 542 C C . SER A 1 74 ? -45.265 -27.273 -23.564 1.00 3.83 74 SER A C 1
ATOM 543 O O . SER A 1 74 ? -45.644 -26.122 -23.887 1.00 3.46 74 SER A O 1
ATOM 546 N N . GLY A 1 75 ? -44.138 -27.509 -22.882 1.00 2.54 75 GLY A N 1
ATOM 547 C CA . GLY A 1 75 ? -43.272 -26.391 -22.466 1.00 3.02 75 GLY A CA 1
ATOM 548 C C . GLY A 1 75 ? -42.655 -25.704 -23.707 1.00 2.70 75 GLY A C 1
ATOM 549 O O . GLY A 1 75 ? -42.621 -24.445 -23.795 1.00 3.57 75 GLY A O 1
ATOM 550 N N . THR A 1 76 ? -42.169 -26.492 -24.654 1.00 2.00 76 THR A N 1
ATOM 551 C CA . THR A 1 76 ? -41.510 -25.877 -25.862 1.00 2.95 76 THR A CA 1
ATOM 552 C C . THR A 1 76 ? -42.594 -25.201 -26.759 1.00 2.80 76 THR A C 1
ATOM 553 O O . THR A 1 76 ? -42.321 -24.153 -27.375 1.00 4.59 76 THR A O 1
ATOM 557 N N . ARG A 1 77 ? -43.806 -25.771 -26.786 1.00 2.00 77 ARG A N 1
ATOM 558 C CA . ARG A 1 77 ? -44.933 -25.124 -27.481 1.00 2.00 77 ARG A CA 1
ATOM 559 C C . ARG A 1 77 ? -45.305 -23.748 -26.846 1.00 3.08 77 ARG A C 1
ATOM 560 O O . ARG A 1 77 ? -45.490 -22.720 -27.589 1.00 2.32 77 ARG A O 1
ATOM 568 N N . ALA A 1 78 ? -45.471 -23.754 -25.497 1.00 2.00 78 ALA A N 1
ATOM 569 C CA . ALA A 1 78 ? -45.652 -22.524 -24.732 1.00 2.60 78 ALA A CA 1
ATOM 570 C C . ALA A 1 78 ? -44.494 -21.513 -25.029 1.00 3.13 78 ALA A C 1
ATOM 571 O O . ALA A 1 78 ? -44.775 -20.296 -25.245 1.00 2.89 78 ALA A O 1
ATOM 573 N N . ALA A 1 79 ? -43.218 -21.988 -25.050 1.00 2.15 79 ALA A N 1
ATOM 574 C CA . ALA A 1 79 ? -42.087 -21.100 -25.255 1.00 3.64 79 ALA A CA 1
ATOM 575 C C . ALA A 1 79 ? -42.254 -20.426 -26.620 1.00 4.04 79 ALA A C 1
ATOM 576 O O . ALA A 1 79 ? -42.192 -19.151 -26.719 1.00 3.04 79 ALA A O 1
ATOM 578 N N . LEU A 1 80 ? -42.511 -21.247 -27.664 1.00 2.99 80 LEU A N 1
ATOM 579 C CA . LEU A 1 80 ? -42.573 -20.729 -29.037 1.00 3.39 80 LEU A CA 1
ATOM 580 C C . LEU A 1 80 ? -43.713 -19.637 -29.158 1.00 3.72 80 LEU A C 1
ATOM 581 O O . LEU A 1 80 ? -43.546 -18.558 -29.800 1.00 3.11 80 LEU A O 1
ATOM 586 N N . ALA A 1 81 ? -44.808 -19.908 -28.510 1.00 2.00 81 ALA A N 1
ATOM 587 C CA . ALA A 1 81 ? -45.971 -18.999 -28.546 1.00 3.26 81 ALA A CA 1
ATOM 588 C C . ALA A 1 81 ? -45.620 -17.621 -27.945 1.00 3.08 81 ALA A C 1
ATOM 589 O O . ALA A 1 81 ? -46.228 -16.636 -28.346 1.00 3.88 81 ALA A O 1
ATOM 591 N N . GLY A 1 82 ? -44.677 -17.572 -27.007 1.00 2.30 82 GLY A N 1
ATOM 592 C CA . GLY A 1 82 ? -44.236 -16.311 -26.415 1.00 2.97 82 GLY A CA 1
ATOM 593 C C . GLY A 1 82 ? -42.933 -15.806 -26.989 1.00 2.85 82 GLY A C 1
ATOM 594 O O . GLY A 1 82 ? -42.312 -14.942 -26.394 1.00 4.18 82 GLY A O 1
ATOM 595 N N . GLY A 1 83 ? -42.475 -16.369 -28.143 1.00 2.00 83 GLY A N 1
ATOM 596 C CA . GLY A 1 83 ? -41.269 -15.808 -28.808 1.00 2.07 83 GLY A CA 1
ATOM 597 C C . GLY A 1 83 ? -39.924 -16.467 -28.404 1.00 2.76 83 GLY A C 1
ATOM 598 O O . GLY A 1 83 ? -38.882 -16.064 -28.878 1.00 2.00 83 GLY A O 1
ATOM 599 N N . THR A 1 84 ? -40.014 -17.513 -27.553 1.00 3.20 84 THR A N 1
ATOM 600 C CA . THR A 1 84 ? -38.831 -18.211 -27.007 1.00 3.48 84 THR A CA 1
ATOM 601 C C . THR A 1 84 ? -38.581 -19.496 -27.858 1.00 3.04 84 THR A C 1
ATOM 602 O O . THR A 1 84 ? -39.498 -20.311 -28.067 1.00 3.42 84 THR A O 1
ATOM 606 N N . THR A 1 85 ? -37.354 -19.654 -28.324 1.00 2.90 85 THR A N 1
ATOM 607 C CA . THR A 1 85 ? -37.029 -20.692 -29.310 1.00 2.68 85 THR A CA 1
ATOM 608 C C . THR A 1 85 ? -36.002 -21.724 -28.758 1.00 3.07 85 THR A C 1
ATOM 609 O O . THR A 1 85 ? -35.576 -22.642 -29.479 1.00 3.17 85 THR A O 1
ATOM 613 N N . MET A 1 86 ? -35.579 -21.542 -27.495 1.00 3.83 86 MET A N 1
ATOM 614 C CA . MET A 1 86 ? -34.723 -22.515 -26.856 1.00 3.93 86 MET A CA 1
ATOM 615 C C . MET A 1 86 ? -34.960 -22.552 -25.339 1.00 4.49 86 MET A C 1
ATOM 616 O O . MET A 1 86 ? -35.175 -21.526 -24.721 1.00 4.06 86 MET A O 1
ATOM 621 N N . VAL A 1 87 ? -34.989 -23.777 -24.784 1.00 3.05 87 VAL A N 1
ATOM 622 C CA . VAL A 1 87 ? -35.056 -23.929 -23.349 1.00 3.04 87 VAL A CA 1
ATOM 623 C C . VAL A 1 87 ? -33.797 -24.696 -22.852 1.00 3.76 87 VAL A C 1
ATOM 624 O O . VAL A 1 87 ? -33.250 -25.530 -23.589 1.00 4.55 87 VAL A O 1
ATOM 628 N N . VAL A 1 88 ? -33.380 -24.429 -21.615 1.00 4.83 88 VAL A N 1
ATOM 629 C CA . VAL A 1 88 ? -32.354 -25.266 -20.994 1.00 4.22 88 VAL A CA 1
ATOM 630 C C . VAL A 1 88 ? -32.956 -25.780 -19.708 1.00 3.90 88 VAL A C 1
ATOM 631 O O . VAL A 1 88 ? -33.329 -25.007 -18.831 1.00 3.89 88 VAL A O 1
ATOM 635 N N . ASP A 1 89 ? -33.029 -27.102 -19.622 1.00 3.22 89 ASP A N 1
ATOM 636 C CA . ASP A 1 89 ? -33.680 -27.820 -18.548 1.00 3.52 89 ASP A CA 1
ATOM 637 C C . ASP A 1 89 ? -32.653 -28.422 -17.592 1.00 4.05 89 ASP A C 1
ATOM 638 O O . ASP A 1 89 ? -31.485 -28.484 -17.889 1.00 6.13 89 ASP A O 1
ATOM 643 N N . PHE A 1 90 ? -33.072 -28.833 -16.420 1.00 3.61 90 PHE A N 1
ATOM 644 C CA . PHE A 1 90 ? -32.123 -29.351 -15.463 1.00 3.58 90 PHE A CA 1
ATOM 645 C C . PHE A 1 90 ? -32.271 -30.857 -15.345 1.00 3.76 90 PHE A C 1
ATOM 646 O O . PHE A 1 90 ? -33.291 -31.332 -14.832 1.00 3.78 90 PHE A O 1
ATOM 654 N N . ALA A 1 91 ? -31.239 -31.591 -15.792 1.00 3.51 91 ALA A N 1
ATOM 655 C CA . ALA A 1 91 ? -31.150 -33.053 -15.567 1.00 4.56 91 ALA A CA 1
ATOM 656 C C . ALA A 1 91 ? -30.900 -33.326 -14.083 1.00 4.69 91 ALA A C 1
ATOM 657 O O . ALA A 1 91 ? -29.935 -32.769 -13.487 1.00 4.56 91 ALA A O 1
ATOM 659 N N . LEU A 1 92 ? -31.765 -34.099 -13.452 1.00 4.49 92 LEU A N 1
ATOM 660 C CA . LEU A 1 92 ? -31.639 -34.319 -11.985 1.00 4.54 92 LEU A CA 1
ATOM 661 C C . LEU A 1 92 ? -31.337 -35.749 -11.569 1.00 4.65 92 LEU A C 1
ATOM 662 O O . LEU A 1 92 ? -32.265 -36.613 -11.556 1.00 4.11 92 LEU A O 1
ATOM 667 N N . PRO A 1 93 ? -30.080 -36.048 -11.198 1.00 4.08 93 PRO A N 1
ATOM 668 C CA . PRO A 1 93 ? -29.873 -37.405 -10.682 1.00 4.06 93 PRO A CA 1
ATOM 669 C C . PRO A 1 93 ? -30.497 -37.693 -9.298 1.00 5.85 93 PRO A C 1
ATOM 670 O O . PRO A 1 93 ? -30.593 -36.779 -8.445 1.00 5.77 93 PRO A O 1
ATOM 674 N N . SER A 1 94 ? -30.985 -38.947 -9.165 1.00 6.03 94 SER A N 1
ATOM 675 C CA . SER A 1 94 ? -30.949 -39.847 -7.949 1.00 8.16 94 SER A CA 1
ATOM 676 C C . SER A 1 94 ? -32.304 -40.357 -7.557 1.00 7.63 94 SER A C 1
ATOM 677 O O . SER A 1 94 ? -33.202 -40.312 -8.436 1.00 8.98 94 SER A O 1
ATOM 680 N N . GLY A 1 96 ? -27.775 -40.890 -5.085 1.00 9.34 96 GLY A N 1
ATOM 681 C CA . GLY A 1 96 ? -26.498 -41.549 -5.501 1.00 8.59 96 GLY A CA 1
ATOM 682 C C . GLY A 1 96 ? -26.506 -42.199 -6.933 1.00 8.81 96 GLY A C 1
ATOM 683 O O . GLY A 1 96 ? -25.756 -43.200 -7.196 1.00 8.41 96 GLY A O 1
ATOM 684 N N . GLN A 1 97 ? -27.385 -41.694 -7.811 1.00 7.20 97 GLN A N 1
ATOM 685 C CA . GLN A 1 97 ? -27.516 -42.146 -9.235 1.00 7.55 97 GLN A CA 1
ATOM 686 C C . GLN A 1 97 ? -26.489 -41.409 -10.113 1.00 6.80 97 GLN A C 1
ATOM 687 O O . GLN A 1 97 ? -26.237 -40.183 -9.967 1.00 5.76 97 GLN A O 1
ATOM 693 N N . SER A 1 98 ? -25.867 -42.182 -11.000 1.00 5.11 98 SER A N 1
ATOM 694 C CA . SER A 1 98 ? -24.950 -41.664 -12.009 1.00 3.16 98 SER A CA 1
ATOM 695 C C . SER A 1 98 ? -25.464 -40.427 -12.776 1.00 2.00 98 SER A C 1
ATOM 696 O O . SER A 1 98 ? -26.664 -40.351 -13.209 1.00 2.00 98 SER A O 1
ATOM 699 N N . LEU A 1 99 ? -24.562 -39.428 -12.958 1.00 2.00 99 LEU A N 1
ATOM 700 C CA . LEU A 1 99 ? -24.854 -38.288 -13.864 1.00 2.00 99 LEU A CA 1
ATOM 701 C C . LEU A 1 99 ? -25.179 -38.808 -15.279 1.00 2.00 99 LEU A C 1
ATOM 702 O O . LEU A 1 99 ? -26.030 -38.245 -15.959 1.00 2.00 99 LEU A O 1
ATOM 707 N N . LEU A 1 100 ? -24.525 -39.901 -15.689 1.00 2.00 100 LEU A N 1
ATOM 708 C CA . LEU A 1 100 ? -24.743 -40.396 -17.032 1.00 2.00 100 LEU A CA 1
ATOM 709 C C . LEU A 1 100 ? -26.118 -41.058 -17.154 1.00 2.00 100 LEU A C 1
ATOM 710 O O . LEU A 1 100 ? -26.789 -40.918 -18.190 1.00 2.40 100 LEU A O 1
ATOM 715 N N . GLU A 1 101 ? -26.569 -41.737 -16.099 1.00 2.00 101 GLU A N 1
ATOM 716 C CA . GLU A 1 101 ? -27.923 -42.340 -16.149 1.00 2.00 101 GLU A CA 1
ATOM 717 C C . GLU A 1 101 ? -28.998 -41.218 -16.189 1.00 2.00 101 GLU A C 1
ATOM 718 O O . GLU A 1 101 ? -29.997 -41.322 -16.929 1.00 2.00 101 GLU A O 1
ATOM 724 N N . ALA A 1 102 ? -28.789 -40.166 -15.397 1.00 2.00 102 ALA A N 1
ATOM 725 C CA . ALA A 1 102 ? -29.713 -38.990 -15.427 1.00 2.00 102 ALA A CA 1
ATOM 726 C C . ALA A 1 102 ? -29.748 -38.353 -16.818 1.00 2.00 102 ALA A C 1
ATOM 727 O O . ALA A 1 102 ? -30.804 -37.982 -17.325 1.00 2.00 102 ALA A O 1
ATOM 729 N N . LEU A 1 103 ? -28.578 -38.211 -17.446 1.00 2.00 103 LEU A N 1
ATOM 730 C CA . LEU A 1 103 ? -28.539 -37.671 -18.813 1.00 2.31 103 LEU A CA 1
ATOM 731 C C . LEU A 1 103 ? -29.362 -38.495 -19.822 1.00 2.00 103 LEU A C 1
ATOM 732 O O . LEU A 1 103 ? -30.152 -37.934 -20.605 1.00 2.00 103 LEU A O 1
ATOM 737 N N . THR A 1 104 ? -29.158 -39.785 -19.816 1.00 2.00 104 THR A N 1
ATOM 738 C CA . THR A 1 104 ? -29.954 -40.705 -20.665 1.00 2.00 104 THR A CA 1
ATOM 739 C C . THR A 1 104 ? -31.480 -40.505 -20.392 1.00 3.81 104 THR A C 1
ATOM 740 O O . THR A 1 104 ? -32.302 -40.429 -21.343 1.00 2.71 104 THR A O 1
ATOM 744 N N . MET A 1 105 ? -31.851 -40.412 -19.106 1.00 3.81 105 MET A N 1
ATOM 745 C CA . MET A 1 105 ? -33.245 -40.228 -18.739 1.00 6.27 105 MET A CA 1
ATOM 746 C C . MET A 1 105 ? -33.780 -38.931 -19.369 1.00 3.32 105 MET A C 1
ATOM 747 O O . MET A 1 105 ? -34.903 -38.912 -19.901 1.00 2.71 105 MET A O 1
ATOM 752 N N . TRP A 1 106 ? -32.985 -37.856 -19.301 1.00 2.16 106 TRP A N 1
ATOM 753 C CA . TRP A 1 106 ? -33.398 -36.541 -19.840 1.00 2.00 106 TRP A CA 1
ATOM 754 C C . TRP A 1 106 ? -33.426 -36.530 -21.393 1.00 2.18 106 TRP A C 1
ATOM 755 O O . TRP A 1 106 ? -34.287 -35.893 -21.980 1.00 3.14 106 TRP A O 1
ATOM 766 N N . ASP A 1 107 ? -32.484 -37.209 -22.036 1.00 2.08 107 ASP A N 1
ATOM 767 C CA . ASP A 1 107 ? -32.574 -37.448 -23.495 1.00 2.09 107 ASP A CA 1
ATOM 768 C C . ASP A 1 107 ? -33.926 -38.112 -23.830 1.00 3.53 107 ASP A C 1
ATOM 769 O O . ASP A 1 107 ? -34.620 -37.716 -24.778 1.00 4.76 107 ASP A O 1
ATOM 774 N N . ASN A 1 108 ? -34.290 -39.135 -23.070 1.00 2.80 108 ASN A N 1
ATOM 775 C CA . ASN A 1 108 ? -35.514 -39.855 -23.303 1.00 4.89 108 ASN A CA 1
ATOM 776 C C . ASN A 1 108 ? -36.771 -38.942 -23.145 1.00 4.93 108 ASN A C 1
ATOM 777 O O . ASN A 1 108 ? -37.767 -39.128 -23.865 1.00 6.57 108 ASN A O 1
ATOM 782 N N . LYS A 1 109 ? -36.690 -37.978 -22.235 1.00 3.78 109 LYS A N 1
ATOM 783 C CA . LYS A 1 109 ? -37.788 -37.057 -21.900 1.00 4.66 109 LYS A CA 1
ATOM 784 C C . LYS A 1 109 ? -38.018 -36.040 -23.006 1.00 4.35 109 LYS A C 1
ATOM 785 O O . LYS A 1 109 ? -39.041 -35.413 -23.052 1.00 3.68 109 LYS A O 1
ATOM 791 N N . SER A 1 110 ? -37.009 -35.804 -23.861 1.00 3.91 110 SER A N 1
ATOM 792 C CA . SER A 1 110 ? -37.008 -34.585 -24.654 1.00 4.80 110 SER A CA 1
ATOM 793 C C . SER A 1 110 ? -37.302 -34.904 -26.124 1.00 4.70 110 SER A C 1
ATOM 794 O O . SER A 1 110 ? -37.188 -34.020 -26.981 1.00 6.74 110 SER A O 1
ATOM 797 N N . THR A 1 111 ? -37.731 -36.123 -26.406 1.00 3.76 111 THR A N 1
ATOM 798 C CA . THR A 1 111 ? -37.907 -36.568 -27.840 1.00 4.32 111 THR A CA 1
ATOM 799 C C . THR A 1 111 ? -39.031 -35.814 -28.599 1.00 3.52 111 THR A C 1
ATOM 800 O O . THR A 1 111 ? -39.027 -35.768 -29.844 1.00 4.55 111 THR A O 1
ATOM 804 N N . ARG A 1 112 ? -40.010 -35.263 -27.880 1.00 2.00 112 ARG A N 1
ATOM 805 C CA . ARG A 1 112 ? -41.093 -34.565 -28.559 1.00 2.00 112 ARG A CA 1
ATOM 806 C C . ARG A 1 112 ? -40.950 -33.024 -28.541 1.00 2.57 112 ARG A C 1
ATOM 807 O O . ARG A 1 112 ? -41.931 -32.324 -28.852 1.00 2.97 112 ARG A O 1
ATOM 815 N N . ALA A 1 113 ? -39.762 -32.520 -28.164 1.00 2.00 113 ALA A N 1
ATOM 816 C CA . ALA A 1 113 ? -39.496 -31.049 -28.096 1.00 2.01 113 ALA A CA 1
ATOM 817 C C . ALA A 1 113 ? -39.789 -30.355 -29.481 1.00 2.50 113 ALA A C 1
ATOM 818 O O . ALA A 1 113 ? -39.403 -30.882 -30.558 1.00 2.96 113 ALA A O 1
ATOM 820 N N . ASN A 1 114 ? -40.452 -29.181 -29.418 1.00 2.49 114 ASN A N 1
ATOM 821 C CA . ASN A 1 114 ? -40.870 -28.433 -30.645 1.00 2.41 114 ASN A CA 1
ATOM 822 C C . ASN A 1 114 ? -39.800 -27.452 -31.083 1.00 3.72 114 ASN A C 1
ATOM 823 O O . ASN A 1 114 ? -39.839 -26.966 -32.200 1.00 4.11 114 ASN A O 1
ATOM 828 N N . CYS A 1 115 ? -38.862 -27.162 -30.165 1.00 3.63 115 CYS A N 1
ATOM 829 C CA . CYS A 1 115 ? -37.763 -26.244 -30.458 1.00 3.34 115 CYS A CA 1
ATOM 830 C C . CYS A 1 115 ? -36.490 -26.821 -29.793 1.00 3.18 115 CYS A C 1
ATOM 831 O O . CYS A 1 115 ? -36.555 -27.791 -29.061 1.00 3.18 115 CYS A O 1
ATOM 834 N N . ASP A 1 116 ? -35.335 -26.228 -30.046 1.00 3.09 116 ASP A N 1
ATOM 835 C CA . ASP A 1 116 ? -34.130 -26.782 -29.512 1.00 3.02 116 ASP A CA 1
ATOM 836 C C . ASP A 1 116 ? -33.940 -26.476 -28.041 1.00 3.16 116 ASP A C 1
ATOM 837 O O . ASP A 1 116 ? -34.671 -25.673 -27.436 1.00 2.28 116 ASP A O 1
ATOM 842 N N . TYR A 1 117 ? -33.004 -27.157 -27.387 1.00 4.73 117 TYR A N 1
ATOM 843 C CA . TYR A 1 117 ? -33.070 -27.449 -25.947 1.00 3.95 117 TYR A CA 1
ATOM 844 C C . TYR A 1 117 ? -31.627 -27.868 -25.576 1.00 3.84 117 TYR A C 1
ATOM 845 O O . TYR A 1 117 ? -30.863 -28.346 -26.426 1.00 3.36 117 TYR A O 1
ATOM 854 N N . SER A 1 118 ? -31.262 -27.686 -24.327 1.00 3.08 118 SER A N 1
ATOM 855 C CA . SER A 1 118 ? -30.096 -28.275 -23.850 1.00 3.51 118 SER A CA 1
ATOM 856 C C . SER A 1 118 ? -30.342 -28.584 -22.378 1.00 3.84 118 SER A C 1
ATOM 857 O O . SER A 1 118 ? -31.433 -28.359 -21.880 1.00 3.96 118 SER A O 1
ATOM 860 N N . PHE A 1 119 ? -29.306 -29.066 -21.678 1.00 3.19 119 PHE A N 1
ATOM 861 C CA . PHE A 1 119 ? -29.444 -29.399 -20.249 1.00 3.30 119 PHE A CA 1
ATOM 862 C C . PHE A 1 119 ? -28.364 -28.825 -19.397 1.00 3.11 119 PHE A C 1
ATOM 863 O O . PHE A 1 119 ? -27.241 -28.663 -19.864 1.00 4.99 119 PHE A O 1
ATOM 871 N N . HIS A 1 120 ? -28.691 -28.521 -18.138 1.00 2.24 120 HIS A N 1
ATOM 872 C CA . HIS A 1 120 ? -27.665 -28.339 -17.094 1.00 2.50 120 HIS A CA 1
ATOM 873 C C . HIS A 1 120 ? -27.640 -29.675 -16.331 1.00 3.76 120 HIS A C 1
ATOM 874 O O . HIS A 1 120 ? -28.710 -30.363 -16.245 1.00 4.14 120 HIS A O 1
ATOM 881 N N . MET A 1 121 ? -26.492 -30.072 -15.781 1.00 3.08 121 MET A N 1
ATOM 882 C CA . MET A 1 121 ? -26.437 -31.291 -14.989 1.00 2.56 121 MET A CA 1
ATOM 883 C C . MET A 1 121 ? -26.437 -30.916 -13.473 1.00 2.80 121 MET A C 1
ATOM 884 O O . MET A 1 121 ? -25.538 -30.213 -13.027 1.00 2.91 121 MET A O 1
ATOM 889 N N . ALA A 1 122 ? -27.385 -31.449 -12.694 1.00 2.80 122 ALA A N 1
ATOM 890 C CA . ALA A 1 122 ? -27.391 -31.111 -11.230 1.00 2.76 122 ALA A CA 1
ATOM 891 C C . ALA A 1 122 ? -26.459 -32.082 -10.494 1.00 2.31 122 ALA A C 1
ATOM 892 O O . ALA A 1 122 ? -26.440 -33.302 -10.782 1.00 2.14 122 ALA A O 1
ATOM 894 N N . ILE A 1 123 ? -25.697 -31.513 -9.566 1.00 2.74 123 ILE A N 1
ATOM 895 C CA . ILE A 1 123 ? -24.802 -32.241 -8.663 1.00 2.71 123 ILE A CA 1
ATOM 896 C C . ILE A 1 123 ? -25.545 -32.325 -7.341 1.00 3.22 123 ILE A C 1
ATOM 897 O O . ILE A 1 123 ? -25.599 -31.343 -6.594 1.00 2.00 123 ILE A O 1
ATOM 902 N N . THR A 1 124 ? -26.209 -33.471 -7.098 1.00 2.46 124 THR A N 1
ATOM 903 C CA . THR A 1 124 ? -27.206 -33.592 -6.004 1.00 3.67 124 THR A CA 1
ATOM 904 C C . THR A 1 124 ? -26.625 -34.398 -4.870 1.00 4.41 124 THR A C 1
ATOM 905 O O . THR A 1 124 ? -27.286 -34.637 -3.837 1.00 4.29 124 THR A O 1
ATOM 909 N N . TRP A 1 125 ? -25.387 -34.834 -5.069 1.00 5.87 125 TRP A N 1
ATOM 910 C CA . TRP A 1 125 ? -24.593 -35.602 -4.089 1.00 7.05 125 TRP A CA 1
ATOM 911 C C . TRP A 1 125 ? -23.134 -35.527 -4.537 1.00 7.59 125 TRP A C 1
ATOM 912 O O . TRP A 1 125 ? -22.861 -35.132 -5.702 1.00 8.23 125 TRP A O 1
ATOM 923 N N . TRP A 1 126 ? -22.190 -35.899 -3.660 1.00 6.32 126 TRP A N 1
ATOM 924 C CA . TRP A 1 126 ? -20.771 -35.755 -4.019 1.00 4.48 126 TRP A CA 1
ATOM 925 C C . TRP A 1 126 ? -19.971 -37.008 -3.714 1.00 4.67 126 TRP A C 1
ATOM 926 O O . TRP A 1 126 ? -20.180 -37.652 -2.667 1.00 2.69 126 TRP A O 1
ATOM 937 N N . GLY A 1 127 ? -19.059 -37.370 -4.628 1.00 3.56 127 GLY A N 1
ATOM 938 C CA . GLY A 1 127 ? -18.177 -38.512 -4.429 1.00 2.95 127 GLY A CA 1
ATOM 939 C C . GLY A 1 127 ? -17.215 -38.702 -5.560 1.00 2.16 127 GLY A C 1
ATOM 940 O O . GLY A 1 127 ? -17.216 -37.935 -6.484 1.00 3.22 127 GLY A O 1
ATOM 941 N N . GLU A 1 128 ? -16.406 -39.756 -5.503 1.00 2.20 128 GLU A N 1
ATOM 942 C CA . GLU A 1 128 ? -15.468 -40.033 -6.602 1.00 2.57 128 GLU A CA 1
ATOM 943 C C . GLU A 1 128 ? -16.185 -40.226 -7.950 1.00 2.56 128 GLU A C 1
ATOM 944 O O . GLU A 1 128 ? -15.743 -39.725 -8.998 1.00 2.18 128 GLU A O 1
ATOM 946 N N . GLN A 1 129 ? -17.294 -40.943 -7.939 1.00 3.22 129 GLN A N 1
ATOM 947 C CA . GLN A 1 129 ? -18.013 -41.208 -9.218 1.00 2.27 129 GLN A CA 1
ATOM 948 C C . GLN A 1 129 ? -18.477 -39.889 -9.846 1.00 3.00 129 GLN A C 1
ATOM 949 O O . GLN A 1 129 ? -18.337 -39.662 -11.066 1.00 2.00 129 GLN A O 1
ATOM 955 N N . VAL A 1 130 ? -19.017 -38.982 -9.021 1.00 2.00 130 VAL A N 1
ATOM 956 C CA . VAL A 1 130 ? -19.446 -37.692 -9.544 1.00 2.53 130 VAL A CA 1
ATOM 957 C C . VAL A 1 130 ? -18.287 -36.873 -10.099 1.00 2.70 130 VAL A C 1
ATOM 958 O O . VAL A 1 130 ? -18.371 -36.362 -11.222 1.00 2.91 130 VAL A O 1
ATOM 962 N N . PHE A 1 131 ? -17.216 -36.764 -9.313 1.00 3.11 131 PHE A N 1
ATOM 963 C CA . PHE A 1 131 ? -15.946 -36.152 -9.754 1.00 4.27 131 PHE A CA 1
ATOM 964 C C . PHE A 1 131 ? -15.538 -36.644 -11.172 1.00 2.93 131 PHE A C 1
ATOM 965 O O . PHE A 1 131 ? -15.330 -35.830 -12.069 1.00 2.62 131 PHE A O 1
ATOM 973 N N . ASN A 1 132 ? -15.443 -37.963 -11.333 1.00 3.39 132 ASN A N 1
ATOM 974 C CA . ASN A 1 132 ? -15.069 -38.546 -12.603 1.00 3.41 132 ASN A CA 1
ATOM 975 C C . ASN A 1 132 ? -16.055 -38.226 -13.698 1.00 3.43 132 ASN A C 1
ATOM 976 O O . ASN A 1 132 ? -15.656 -37.823 -14.795 1.00 2.89 132 ASN A O 1
ATOM 981 N N . GLU A 1 133 ? -17.333 -38.433 -13.410 1.00 3.44 133 GLU A N 1
ATOM 982 C CA . GLU A 1 133 ? -18.351 -38.316 -14.466 1.00 4.34 133 GLU A CA 1
ATOM 983 C C . GLU A 1 133 ? -18.495 -36.853 -14.930 1.00 4.14 133 GLU A C 1
ATOM 984 O O . GLU A 1 133 ? -18.886 -36.639 -16.072 1.00 3.77 133 GLU A O 1
ATOM 990 N N . MET A 1 134 ? -18.188 -35.871 -14.064 1.00 3.62 134 MET A N 1
ATOM 991 C CA . MET A 1 134 ? -18.229 -34.495 -14.517 1.00 3.81 134 MET A CA 1
ATOM 992 C C . MET A 1 134 ? -17.337 -34.270 -15.783 1.00 4.70 134 MET A C 1
ATOM 993 O O . MET A 1 134 ? -17.749 -33.516 -16.723 1.00 4.07 134 MET A O 1
ATOM 998 N N . GLU A 1 135 ? -16.158 -34.897 -15.788 1.00 3.62 135 GLU A N 1
ATOM 999 C CA . GLU A 1 135 ? -15.265 -34.793 -16.933 1.00 4.18 135 GLU A CA 1
ATOM 1000 C C . GLU A 1 135 ? -15.972 -35.284 -18.221 1.00 4.26 135 GLU A C 1
ATOM 1001 O O . GLU A 1 135 ? -15.884 -34.633 -19.255 1.00 4.01 135 GLU A O 1
ATOM 1007 N N . THR A 1 136 ? -16.622 -36.457 -18.142 1.00 3.88 136 THR A N 1
ATOM 1008 C CA . THR A 1 136 ? -17.320 -37.062 -19.292 1.00 4.05 136 THR A CA 1
ATOM 1009 C C . THR A 1 136 ? -18.479 -36.150 -19.736 1.00 3.85 136 THR A C 1
ATOM 1010 O O . THR A 1 136 ? -18.703 -35.963 -20.940 1.00 5.40 136 THR A O 1
ATOM 1014 N N . ILE A 1 137 ? -19.202 -35.618 -18.786 1.00 3.22 137 ILE A N 1
ATOM 1015 C CA . ILE A 1 137 ? -20.339 -34.692 -19.088 1.00 5.04 137 ILE A CA 1
ATOM 1016 C C . ILE A 1 137 ? -19.824 -33.472 -19.908 1.00 4.64 137 ILE A C 1
ATOM 1017 O O . ILE A 1 137 ? -20.448 -33.059 -20.932 1.00 4.74 137 ILE A O 1
ATOM 1022 N N . VAL A 1 138 ? -18.716 -32.908 -19.462 1.00 3.66 138 VAL A N 1
ATOM 1023 C CA . VAL A 1 138 ? -18.175 -31.697 -20.112 1.00 4.27 138 VAL A CA 1
ATOM 1024 C C . VAL A 1 138 ? -17.524 -32.023 -21.482 1.00 4.62 138 VAL A C 1
ATOM 1025 O O . VAL A 1 138 ? -17.810 -31.348 -22.503 1.00 5.85 138 VAL A O 1
ATOM 1029 N N . LYS A 1 139 ? -16.705 -33.089 -21.514 1.00 2.00 139 LYS A N 1
ATOM 1030 C CA . LYS A 1 139 ? -15.868 -33.335 -22.648 1.00 2.71 139 LYS A CA 1
ATOM 1031 C C . LYS A 1 139 ? -16.581 -34.164 -23.719 1.00 2.94 139 LYS A C 1
ATOM 1032 O O . LYS A 1 139 ? -16.258 -34.030 -24.917 1.00 2.87 139 LYS A O 1
ATOM 1038 N N . ASP A 1 140 ? -17.529 -35.014 -23.310 1.00 2.04 140 ASP A N 1
ATOM 1039 C CA . ASP A 1 140 ? -18.111 -35.991 -24.253 1.00 3.28 140 ASP A CA 1
ATOM 1040 C C . ASP A 1 140 ? -19.578 -35.747 -24.510 1.00 3.09 140 ASP A C 1
ATOM 1041 O O . ASP A 1 140 ? -20.118 -36.212 -25.548 1.00 2.50 140 ASP A O 1
ATOM 1046 N N . LYS A 1 141 ? -20.235 -35.045 -23.565 1.00 3.31 141 LYS A N 1
ATOM 1047 C CA . LYS A 1 141 ? -21.716 -34.924 -23.604 1.00 3.01 141 LYS A CA 1
ATOM 1048 C C . LYS A 1 141 ? -22.245 -33.498 -23.897 1.00 2.99 141 LYS A C 1
ATOM 1049 O O . LYS A 1 141 ? -23.459 -33.320 -23.990 1.00 2.56 141 LYS A O 1
ATOM 1055 N N . GLY A 1 142 ? -21.334 -32.545 -24.116 1.00 2.85 142 GLY A N 1
ATOM 1056 C CA . GLY A 1 142 ? -21.722 -31.199 -24.552 1.00 3.82 142 GLY A CA 1
ATOM 1057 C C . GLY A 1 142 ? -22.506 -30.353 -23.543 1.00 4.15 142 GLY A C 1
ATOM 1058 O O . GLY A 1 142 ? -23.293 -29.438 -23.907 1.00 4.18 142 GLY A O 1
ATOM 1059 N N . ILE A 1 143 ? -22.231 -30.603 -22.249 1.00 3.97 143 ILE A N 1
ATOM 1060 C CA . ILE A 1 143 ? -22.874 -29.870 -21.170 1.00 3.73 143 ILE A CA 1
ATOM 1061 C C . ILE A 1 143 ? -21.791 -29.204 -20.296 1.00 4.28 143 ILE A C 1
ATOM 1062 O O . ILE A 1 143 ? -20.881 -29.883 -19.796 1.00 2.91 143 ILE A O 1
ATOM 1067 N N . ASN A 1 144 ? -21.869 -27.886 -20.188 1.00 4.00 144 ASN A N 1
ATOM 1068 C CA . ASN A 1 144 ? -20.811 -27.122 -19.531 1.00 4.47 144 ASN A CA 1
ATOM 1069 C C . ASN A 1 144 ? -21.311 -26.380 -18.291 1.00 4.50 144 ASN A C 1
ATOM 1070 O O . ASN A 1 144 ? -20.677 -25.412 -17.826 1.00 3.73 144 ASN A O 1
ATOM 1075 N N . THR A 1 145 ? -22.486 -26.803 -17.749 1.00 3.40 145 THR A N 1
ATOM 1076 C CA . THR A 1 145 ? -22.990 -26.169 -16.515 1.00 3.95 145 THR A CA 1
ATOM 1077 C C . THR A 1 145 ? -23.430 -27.247 -15.528 1.00 4.21 145 THR A C 1
ATOM 1078 O O . THR A 1 145 ? -23.918 -28.330 -15.949 1.00 3.16 145 THR A O 1
ATOM 1082 N N . PHE A 1 146 ? -23.243 -26.949 -14.235 1.00 4.04 146 PHE A N 1
ATOM 1083 C CA . PHE A 1 146 ? -23.564 -27.894 -13.166 1.00 3.71 146 PHE A CA 1
ATOM 1084 C C . PHE A 1 146 ? -24.358 -27.130 -12.132 1.00 4.07 146 PHE A C 1
ATOM 1085 O O . PHE A 1 146 ? -23.935 -26.042 -11.689 1.00 3.90 146 PHE A O 1
ATOM 1105 N N . HIS A 1 148 ? -26.327 -26.639 -8.457 1.00 3.47 148 HIS A N 1
ATOM 1106 C CA . HIS A 1 148 ? -26.159 -26.996 -7.035 1.00 3.18 148 HIS A CA 1
ATOM 1107 C C . HIS A 1 148 ? -27.305 -26.380 -6.265 1.00 3.84 148 HIS A C 1
ATOM 1108 O O . HIS A 1 148 ? -27.618 -25.200 -6.471 1.00 4.28 148 HIS A O 1
ATOM 1115 N N . PHE A 1 149 ? -27.901 -27.163 -5.351 1.00 2.28 149 PHE A N 1
ATOM 1116 C CA . PHE A 1 149 ? -29.029 -26.685 -4.540 1.00 3.50 149 PHE A CA 1
ATOM 1117 C C . PHE A 1 149 ? -28.496 -26.473 -3.123 1.00 3.04 149 PHE A C 1
ATOM 1118 O O . PHE A 1 149 ? -27.986 -27.434 -2.543 1.00 3.27 149 PHE A O 1
ATOM 1126 N N . MET A 1 150 ? -28.663 -25.245 -2.572 1.00 2.92 150 MET A N 1
ATOM 1127 C CA . MET A 1 150 ? -28.237 -24.957 -1.196 1.00 3.40 150 MET A CA 1
ATOM 1128 C C . MET A 1 150 ? -29.376 -25.161 -0.221 1.00 4.46 150 MET A C 1
ATOM 1129 O O . MET A 1 150 ? -29.189 -25.077 1.026 1.00 5.75 150 MET A O 1
ATOM 1134 N N . ALA A 1 151 ? -30.568 -25.460 -0.773 1.00 4.19 151 ALA A N 1
ATOM 1135 C CA . ALA A 1 151 ? -31.702 -25.787 0.055 1.00 3.60 151 ALA A CA 1
ATOM 1136 C C . ALA A 1 151 ? -32.358 -27.105 -0.453 1.00 3.61 151 ALA A C 1
ATOM 1137 O O . ALA A 1 151 ? -31.714 -27.861 -1.237 1.00 3.99 151 ALA A O 1
ATOM 1139 N N . TYR A 1 152 ? -33.609 -27.350 -0.060 1.00 3.14 152 TYR A N 1
ATOM 1140 C CA . TYR A 1 152 ? -34.295 -28.671 -0.256 1.00 3.20 152 TYR A CA 1
ATOM 1141 C C . TYR A 1 152 ? -33.516 -29.737 0.518 1.00 2.76 152 TYR A C 1
ATOM 1142 O O . TYR A 1 152 ? -33.113 -30.735 -0.018 1.00 3.65 152 TYR A O 1
ATOM 1151 N N . LYS A 1 153 ? -33.326 -29.482 1.788 1.00 2.62 153 LYS A N 1
ATOM 1152 C CA . LYS A 1 153 ? -32.619 -30.385 2.673 1.00 2.85 153 LYS A CA 1
ATOM 1153 C C . LYS A 1 153 ? -33.280 -31.764 2.659 1.00 4.06 153 LYS A C 1
ATOM 1154 O O . LYS A 1 153 ? -34.514 -31.885 2.768 1.00 3.77 153 LYS A O 1
ATOM 1160 N N . GLY A 1 154 ? -32.463 -32.816 2.565 1.00 4.96 154 GLY A N 1
ATOM 1161 C CA . GLY A 1 154 ? -33.004 -34.162 2.552 1.00 6.83 154 GLY A CA 1
ATOM 1162 C C . GLY A 1 154 ? -33.469 -34.622 1.169 1.00 8.14 154 GLY A C 1
ATOM 1163 O O . GLY A 1 154 ? -33.898 -35.802 1.002 1.00 8.77 154 GLY A O 1
ATOM 1164 N N . ALA A 1 155 ? -33.439 -33.725 0.189 1.00 7.32 155 ALA A N 1
ATOM 1165 C CA . ALA A 1 155 ? -33.848 -34.062 -1.177 1.00 6.78 155 ALA A CA 1
ATOM 1166 C C . ALA A 1 155 ? -32.717 -33.788 -2.181 1.00 6.85 155 ALA A C 1
ATOM 1167 O O . ALA A 1 155 ? -32.254 -34.698 -2.856 1.00 8.19 155 ALA A O 1
ATOM 1169 N N . LEU A 1 156 ? -32.286 -32.546 -2.301 1.00 5.17 156 LEU A N 1
ATOM 1170 C CA . LEU A 1 156 ? -31.376 -32.167 -3.396 1.00 4.15 156 LEU A CA 1
ATOM 1171 C C . LEU A 1 156 ? -30.179 -31.388 -2.825 1.00 4.07 156 LEU A C 1
ATOM 1172 O O . LEU A 1 156 ? -29.243 -31.044 -3.529 1.00 3.68 156 LEU A O 1
ATOM 1177 N N . MET A 1 157 ? -30.232 -31.072 -1.559 1.00 3.97 157 MET A N 1
ATOM 1178 C CA . MET A 1 157 ? -29.238 -30.107 -0.986 1.00 3.47 157 MET A CA 1
ATOM 1179 C C . MET A 1 157 ? -27.774 -30.678 -0.935 1.00 4.75 157 MET A C 1
ATOM 1180 O O . MET A 1 157 ? -27.577 -31.857 -0.615 1.00 3.00 157 MET A O 1
ATOM 1185 N N . VAL A 1 158 ? -26.788 -29.821 -1.229 1.00 4.10 158 VAL A N 1
ATOM 1186 C CA . VAL A 1 158 ? -25.332 -30.110 -1.008 1.00 4.17 158 VAL A CA 1
ATOM 1187 C C . VAL A 1 158 ? -24.798 -29.076 0.028 1.00 4.08 158 VAL A C 1
ATOM 1188 O O . VAL A 1 158 ? -25.389 -28.019 0.204 1.00 3.85 158 VAL A O 1
ATOM 1192 N N . ASP A 1 159 ? -23.697 -29.396 0.667 1.00 2.46 159 ASP A N 1
ATOM 1193 C CA . ASP A 1 159 ? -23.134 -28.514 1.673 1.00 4.27 159 ASP A CA 1
ATOM 1194 C C . ASP A 1 159 ? -21.883 -27.801 1.149 1.00 3.59 159 ASP A C 1
ATOM 1195 O O . ASP A 1 159 ? -21.487 -28.018 -0.029 1.00 2.35 159 ASP A O 1
ATOM 1200 N N . ASP A 1 160 ? -21.249 -26.986 2.017 1.00 3.37 160 ASP A N 1
ATOM 1201 C CA . ASP A 1 160 ? -20.124 -26.111 1.577 1.00 2.08 160 ASP A CA 1
ATOM 1202 C C . ASP A 1 160 ? -18.962 -26.957 1.091 1.00 2.95 160 ASP A C 1
ATOM 1203 O O . ASP A 1 160 ? -18.277 -26.593 0.140 1.00 3.39 160 ASP A O 1
ATOM 1208 N N . ASP A 1 161 ? -18.717 -28.051 1.794 1.00 2.10 161 ASP A N 1
ATOM 1209 C CA . ASP A 1 161 ? -17.603 -28.912 1.453 1.00 3.64 161 ASP A CA 1
ATOM 1210 C C . ASP A 1 161 ? -17.793 -29.551 0.058 1.00 3.20 161 ASP A C 1
ATOM 1211 O O . ASP A 1 161 ? -16.917 -29.457 -0.775 1.00 3.43 161 ASP A O 1
ATOM 1216 N N . GLU A 1 162 ? -18.950 -30.170 -0.168 1.00 3.19 162 GLU A N 1
ATOM 1217 C CA . GLU A 1 162 ? -19.343 -30.705 -1.500 1.00 3.58 162 GLU A CA 1
ATOM 1218 C C . GLU A 1 162 ? -19.311 -29.625 -2.553 1.00 3.53 162 GLU A C 1
ATOM 1219 O O . GLU A 1 162 ? -18.750 -29.821 -3.640 1.00 3.64 162 GLU A O 1
ATOM 1225 N N . MET A 1 163 ? -19.919 -28.470 -2.272 1.00 2.28 163 MET A N 1
ATOM 1226 C CA . MET A 1 163 ? -19.930 -27.394 -3.267 1.00 4.91 163 MET A CA 1
ATOM 1227 C C . MET A 1 163 ? -18.508 -26.912 -3.624 1.00 3.53 163 MET A C 1
ATOM 1228 O O . MET A 1 163 ? -18.186 -26.736 -4.815 1.00 2.31 163 MET A O 1
ATOM 1233 N N . PHE A 1 164 ? -17.658 -26.762 -2.620 1.00 2.56 164 PHE A N 1
ATOM 1234 C CA . PHE A 1 164 ? -16.299 -26.302 -2.917 1.00 2.50 164 PHE A CA 1
ATOM 1235 C C . PHE A 1 164 ? -15.562 -27.335 -3.800 1.00 2.88 164 PHE A C 1
ATOM 1236 O O . PHE A 1 164 ? -14.884 -26.956 -4.762 1.00 2.00 164 PHE A O 1
ATOM 1244 N N . SER A 1 165 ? -15.700 -28.647 -3.459 1.00 3.13 165 SER A N 1
ATOM 1245 C CA . SER A 1 165 ? -15.096 -29.693 -4.309 1.00 3.00 165 SER A CA 1
ATOM 1246 C C . SER A 1 165 ? -15.636 -29.569 -5.755 1.00 3.40 165 SER A C 1
ATOM 1247 O O . SER A 1 165 ? -14.865 -29.669 -6.755 1.00 2.27 165 SER A O 1
ATOM 1250 N N . SER A 1 166 ? -16.954 -29.383 -5.875 1.00 2.80 166 SER A N 1
ATOM 1251 C CA . SER A 1 166 ? -17.572 -29.400 -7.165 1.00 3.82 166 SER A CA 1
ATOM 1252 C C . SER A 1 166 ? -17.117 -28.176 -7.968 1.00 3.52 166 SER A C 1
ATOM 1253 O O . SER A 1 166 ? -16.815 -28.294 -9.137 1.00 3.57 166 SER A O 1
ATOM 1256 N N . PHE A 1 167 ? -17.070 -27.000 -7.335 1.00 2.38 167 PHE A N 1
ATOM 1257 C CA . PHE A 1 167 ? -16.705 -25.768 -8.034 1.00 2.79 167 PHE A CA 1
ATOM 1258 C C . PHE A 1 167 ? -15.247 -25.844 -8.500 1.00 3.63 167 PHE A C 1
ATOM 1259 O O . PHE A 1 167 ? -14.930 -25.353 -9.585 1.00 3.44 167 PHE A O 1
ATOM 1267 N N . GLN A 1 168 ? -14.364 -26.454 -7.670 1.00 2.73 168 GLN A N 1
ATOM 1268 C CA . GLN A 1 168 ? -12.942 -26.612 -8.096 1.00 3.08 168 GLN A CA 1
ATOM 1269 C C . GLN A 1 168 ? -12.904 -27.529 -9.326 1.00 3.53 168 GLN A C 1
ATOM 1270 O O . GLN A 1 168 ? -12.104 -27.303 -10.284 1.00 2.95 168 GLN A O 1
ATOM 1276 N N . ARG A 1 169 ? -13.726 -28.589 -9.321 1.00 3.73 169 ARG A N 1
ATOM 1277 C CA . ARG A 1 169 ? -13.797 -29.428 -10.507 1.00 3.81 169 ARG A CA 1
ATOM 1278 C C . ARG A 1 169 ? -14.372 -28.645 -11.748 1.00 4.24 169 ARG A C 1
ATOM 1279 O O . ARG A 1 169 ? -13.871 -28.800 -12.876 1.00 4.24 169 ARG A O 1
ATOM 1287 N N . CYS A 1 170 ? -15.419 -27.820 -11.549 1.00 3.35 170 CYS A N 1
ATOM 1288 C CA . CYS A 1 170 ? -15.875 -26.895 -12.594 1.00 3.97 170 CYS A CA 1
ATOM 1289 C C . CYS A 1 170 ? -14.747 -26.011 -13.165 1.00 4.10 170 CYS A C 1
ATOM 1290 O O . CYS A 1 170 ? -14.605 -25.918 -14.416 1.00 4.45 170 CYS A O 1
ATOM 1293 N N . ALA A 1 171 ? -13.950 -25.413 -12.263 1.00 2.01 171 ALA A N 1
ATOM 1294 C CA . ALA A 1 171 ? -12.830 -24.557 -12.684 1.00 2.09 171 ALA A CA 1
ATOM 1295 C C . ALA A 1 171 ? -11.856 -25.363 -13.601 1.00 3.82 171 ALA A C 1
ATOM 1296 O O . ALA A 1 171 ? -11.460 -24.850 -14.669 1.00 3.08 171 ALA A O 1
ATOM 1298 N N . ALA A 1 172 ? -11.515 -26.594 -13.182 1.00 2.53 172 ALA A N 1
ATOM 1299 C CA . ALA A 1 172 ? -10.545 -27.436 -13.903 1.00 4.34 172 ALA A CA 1
ATOM 1300 C C . ALA A 1 172 ? -11.061 -27.796 -15.294 1.00 4.29 172 ALA A C 1
ATOM 1301 O O . ALA A 1 172 ? -10.275 -27.945 -16.219 1.00 4.42 172 ALA A O 1
ATOM 1303 N N . LEU A 1 173 ? -12.399 -27.989 -15.407 1.00 4.49 173 LEU A N 1
ATOM 1304 C CA . LEU A 1 173 ? -13.060 -28.471 -16.637 1.00 5.28 173 LEU A CA 1
ATOM 1305 C C . LEU A 1 173 ? -13.538 -27.321 -17.551 1.00 5.16 173 LEU A C 1
ATOM 1306 O O . LEU A 1 173 ? -14.003 -27.582 -18.669 1.00 5.86 173 LEU A O 1
ATOM 1311 N N . GLY A 1 174 ? -13.409 -26.093 -17.069 1.00 4.36 174 GLY A N 1
ATOM 1312 C CA . GLY A 1 174 ? -13.901 -24.896 -17.811 1.00 5.92 174 GLY A CA 1
ATOM 1313 C C . GLY A 1 174 ? -15.425 -24.820 -17.850 1.00 5.05 174 GLY A C 1
ATOM 1314 O O . GLY A 1 174 ? -16.007 -24.340 -18.860 1.00 5.82 174 GLY A O 1
ATOM 1315 N N . ALA A 1 175 ? -16.068 -25.375 -16.811 1.00 4.55 175 ALA A N 1
ATOM 1316 C CA . ALA A 1 175 ? -17.533 -25.410 -16.691 1.00 3.81 175 ALA A CA 1
ATOM 1317 C C . ALA A 1 175 ? -18.035 -24.314 -15.684 1.00 3.95 175 ALA A C 1
ATOM 1318 O O . ALA A 1 175 ? -17.262 -23.785 -14.847 1.00 4.01 175 ALA A O 1
ATOM 1320 N N . LEU A 1 176 ? -19.331 -24.030 -15.710 1.00 3.77 176 LEU A N 1
ATOM 1321 C CA . LEU A 1 176 ? -19.884 -22.924 -14.926 1.00 2.90 176 LEU A CA 1
ATOM 1322 C C . LEU A 1 176 ? -20.868 -23.544 -13.886 1.00 4.09 176 LEU A C 1
ATOM 1323 O O . LEU A 1 176 ? -21.825 -24.223 -14.262 1.00 3.05 176 LEU A O 1
ATOM 1328 N N . PRO A 1 177 ? -20.602 -23.314 -12.595 1.00 3.76 177 PRO A N 1
ATOM 1329 C CA . PRO A 1 177 ? -21.577 -23.717 -11.592 1.00 3.97 177 PRO A CA 1
ATOM 1330 C C . PRO A 1 177 ? -22.791 -22.761 -11.509 1.00 4.19 177 PRO A C 1
ATOM 1331 O O . PRO A 1 177 ? -22.617 -21.519 -11.520 1.00 2.89 177 PRO A O 1
ATOM 1335 N N . LEU A 1 178 ? -24.005 -23.362 -11.437 1.00 4.01 178 LEU A N 1
ATOM 1336 C CA . LEU A 1 178 ? -25.232 -22.618 -11.162 1.00 3.34 178 LEU A CA 1
ATOM 1337 C C . LEU A 1 178 ? -25.653 -22.970 -9.743 1.00 3.39 178 LEU A C 1
ATOM 1338 O O . LEU A 1 178 ? -25.468 -24.115 -9.291 1.00 3.03 178 LEU A O 1
ATOM 1343 N N . VAL A 1 179 ? -26.316 -22.028 -9.095 1.00 2.96 179 VAL A N 1
ATOM 1344 C CA . VAL A 1 179 ? -26.686 -22.234 -7.689 1.00 4.01 179 VAL A CA 1
ATOM 1345 C C . VAL A 1 179 ? -28.118 -21.761 -7.380 1.00 3.07 179 VAL A C 1
ATOM 1346 O O . VAL A 1 179 ? -28.456 -20.607 -7.696 1.00 2.20 179 VAL A O 1
ATOM 1350 N N . HIS A 1 180 ? -28.925 -22.631 -6.712 1.00 2.42 180 HIS A N 1
ATOM 1351 C CA . HIS A 1 180 ? -30.122 -22.239 -6.043 1.00 3.21 180 HIS A CA 1
ATOM 1352 C C . HIS A 1 180 ? -29.696 -21.792 -4.623 1.00 4.34 180 HIS A C 1
ATOM 1353 O O . HIS A 1 180 ? -29.300 -22.615 -3.804 1.00 2.48 180 HIS A O 1
ATOM 1360 N N . ALA A 1 181 ? -29.732 -20.481 -4.395 1.00 4.23 181 ALA A N 1
ATOM 1361 C CA . ALA A 1 181 ? -29.133 -19.910 -3.209 1.00 3.83 181 ALA A CA 1
ATOM 1362 C C . ALA A 1 181 ? -30.216 -19.590 -2.141 1.00 2.71 181 ALA A C 1
ATOM 1363 O O . ALA A 1 181 ? -30.877 -18.574 -2.193 1.00 3.86 181 ALA A O 1
ATOM 1365 N N . GLU A 1 182 ? -30.462 -20.527 -1.234 1.00 2.85 182 GLU A N 1
ATOM 1366 C CA . GLU A 1 182 ? -31.205 -20.217 0.029 1.00 3.35 182 GLU A CA 1
ATOM 1367 C C . GLU A 1 182 ? -30.504 -21.065 1.075 1.00 3.28 182 GLU A C 1
ATOM 1368 O O . GLU A 1 182 ? -30.012 -22.157 0.758 1.00 2.18 182 GLU A O 1
ATOM 1374 N N . ASN A 1 183 ? -30.477 -20.608 2.337 1.00 2.41 183 ASN A N 1
ATOM 1375 C CA . ASN A 1 183 ? -29.804 -21.442 3.369 1.00 2.00 183 ASN A CA 1
ATOM 1376 C C . ASN A 1 183 ? -30.753 -22.632 3.774 1.00 3.89 183 ASN A C 1
ATOM 1377 O O . ASN A 1 183 ? -31.769 -22.418 4.495 1.00 4.16 183 ASN A O 1
ATOM 1382 N N . GLY A 1 184 ? -30.445 -23.842 3.319 1.00 3.02 184 GLY A N 1
ATOM 1383 C CA . GLY A 1 184 ? -31.385 -24.943 3.500 1.00 4.09 184 GLY A CA 1
ATOM 1384 C C . GLY A 1 184 ? -31.548 -25.329 4.970 1.00 4.15 184 GLY A C 1
ATOM 1385 O O . GLY A 1 184 ? -32.565 -25.834 5.351 1.00 3.57 184 GLY A O 1
ATOM 1386 N N . ASP A 1 185 ? -30.510 -25.151 5.775 1.00 3.73 185 ASP A N 1
ATOM 1387 C CA . ASP A 1 185 ? -30.620 -25.568 7.189 1.00 4.89 185 ASP A CA 1
ATOM 1388 C C . ASP A 1 185 ? -31.573 -24.638 7.964 1.00 4.86 185 ASP A C 1
ATOM 1389 O O . ASP A 1 185 ? -32.455 -25.122 8.712 1.00 5.32 185 ASP A O 1
ATOM 1394 N N . VAL A 1 186 ? -31.426 -23.335 7.746 1.00 3.85 186 VAL A N 1
ATOM 1395 C CA . VAL A 1 186 ? -32.354 -22.369 8.353 1.00 4.23 186 VAL A CA 1
ATOM 1396 C C . VAL A 1 186 ? -33.770 -22.580 7.824 1.00 4.20 186 VAL A C 1
ATOM 1397 O O . VAL A 1 186 ? -34.744 -22.620 8.633 1.00 2.83 186 VAL A O 1
ATOM 1401 N N . VAL A 1 187 ? -33.910 -22.718 6.484 1.00 2.30 187 VAL A N 1
ATOM 1402 C CA . VAL A 1 187 ? -35.254 -22.964 5.946 1.00 3.78 187 VAL A CA 1
ATOM 1403 C C . VAL A 1 187 ? -35.931 -24.232 6.558 1.00 4.17 187 VAL A C 1
ATOM 1404 O O . VAL A 1 187 ? -37.107 -24.176 6.941 1.00 4.03 187 VAL A O 1
ATOM 1408 N N . ALA A 1 188 ? -35.182 -25.343 6.664 1.00 3.61 188 ALA A N 1
ATOM 1409 C CA . ALA A 1 188 ? -35.787 -26.591 7.226 1.00 3.27 188 ALA A CA 1
ATOM 1410 C C . ALA A 1 188 ? -36.306 -26.339 8.690 1.00 3.69 188 ALA A C 1
ATOM 1411 O O . ALA A 1 188 ? -37.392 -26.803 9.079 1.00 2.81 188 ALA A O 1
ATOM 1413 N N . GLN A 1 189 ? -35.498 -25.648 9.496 1.00 3.33 189 GLN A N 1
ATOM 1414 C CA . GLN A 1 189 ? -35.884 -25.392 10.920 1.00 4.34 189 GLN A CA 1
ATOM 1415 C C . GLN A 1 189 ? -37.089 -24.405 10.987 1.00 4.38 189 GLN A C 1
ATOM 1416 O O . GLN A 1 189 ? -38.027 -24.608 11.784 1.00 3.67 189 GLN A O 1
ATOM 1422 N N . LEU A 1 190 ? -37.072 -23.394 10.131 1.00 3.40 190 LEU A N 1
ATOM 1423 C CA . LEU A 1 190 ? -38.200 -22.421 10.119 1.00 4.16 190 LEU A CA 1
ATOM 1424 C C . LEU A 1 190 ? -39.503 -23.129 9.631 1.00 5.07 190 LEU A C 1
ATOM 1425 O O . LEU A 1 190 ? -40.577 -22.882 10.183 1.00 4.15 190 LEU A O 1
ATOM 1430 N N . GLN A 1 191 ? -39.408 -23.966 8.602 1.00 4.34 191 GLN A N 1
ATOM 1431 C CA . GLN A 1 191 ? -40.603 -24.749 8.186 1.00 4.22 191 GLN A CA 1
ATOM 1432 C C . GLN A 1 191 ? -41.148 -25.522 9.376 1.00 4.68 191 GLN A C 1
ATOM 1433 O O . GLN A 1 191 ? -42.376 -25.459 9.655 1.00 4.25 191 GLN A O 1
ATOM 1439 N N . ALA A 1 192 ? -40.271 -26.247 10.084 1.00 3.05 192 ALA A N 1
ATOM 1440 C CA . ALA A 1 192 ? -40.755 -27.134 11.199 1.00 3.86 192 ALA A CA 1
ATOM 1441 C C . ALA A 1 192 ? -41.385 -26.281 12.337 1.00 3.80 192 ALA A C 1
ATOM 1442 O O . ALA A 1 192 ? -42.416 -26.625 12.917 1.00 3.22 192 ALA A O 1
ATOM 1444 N N . LYS A 1 193 ? -40.766 -25.147 12.603 1.00 3.43 193 LYS A N 1
ATOM 1445 C CA . LYS A 1 193 ? -41.232 -24.234 13.642 1.00 4.68 193 LYS A CA 1
ATOM 1446 C C . LYS A 1 193 ? -42.653 -23.685 13.287 1.00 3.99 193 LYS A C 1
ATOM 1447 O O . LYS A 1 193 ? -43.559 -23.655 14.151 1.00 3.38 193 LYS A O 1
ATOM 1453 N N . LEU A 1 194 ? -42.826 -23.248 12.037 1.00 3.25 194 LEU A N 1
ATOM 1454 C CA . LEU A 1 194 ? -44.128 -22.702 11.626 1.00 3.45 194 LEU A CA 1
ATOM 1455 C C . LEU A 1 194 ? -45.244 -23.779 11.700 1.00 3.17 194 LEU A C 1
ATOM 1456 O O . LEU A 1 194 ? -46.335 -23.498 12.184 1.00 3.27 194 LEU A O 1
ATOM 1461 N N . LEU A 1 195 ? -44.955 -24.990 11.210 1.00 2.13 195 LEU A N 1
ATOM 1462 C CA . LEU A 1 195 ? -45.908 -26.112 11.340 1.00 3.11 195 LEU A CA 1
ATOM 1463 C C . LEU A 1 195 ? -46.249 -26.379 12.810 1.00 3.71 195 LEU A C 1
ATOM 1464 O O . LEU A 1 195 ? -47.431 -26.612 13.144 1.00 2.86 195 LEU A O 1
ATOM 1469 N N . ALA A 1 196 ? -45.237 -26.382 13.677 1.00 2.00 196 ALA A N 1
ATOM 1470 C CA . ALA A 1 196 ? -45.491 -26.649 15.093 1.00 3.54 196 ALA A CA 1
ATOM 1471 C C . ALA A 1 196 ? -46.390 -25.603 15.734 1.00 3.98 196 ALA A C 1
ATOM 1472 O O . ALA A 1 196 ? -47.100 -25.908 16.666 1.00 4.81 196 ALA A O 1
ATOM 1474 N N . GLU A 1 197 ? -46.283 -24.368 15.270 1.00 3.85 197 GLU A N 1
ATOM 1475 C CA . GLU A 1 197 ? -47.138 -23.209 15.735 1.00 5.02 197 GLU A CA 1
ATOM 1476 C C . GLU A 1 197 ? -48.536 -23.184 15.109 1.00 5.24 197 GLU A C 1
ATOM 1477 O O . GLU A 1 197 ? -49.391 -22.352 15.498 1.00 5.82 197 GLU A O 1
ATOM 1483 N N . GLY A 1 198 ? -48.779 -24.060 14.126 1.00 4.53 198 GLY A N 1
ATOM 1484 C CA . GLY A 1 198 ? -50.100 -24.118 13.447 1.00 5.30 198 GLY A CA 1
ATOM 1485 C C . GLY A 1 198 ? -50.189 -23.164 12.255 1.00 4.61 198 GLY A C 1
ATOM 1486 O O . GLY A 1 198 ? -51.271 -22.944 11.712 1.00 3.86 198 GLY A O 1
ATOM 1487 N N . ASN A 1 199 ? -49.062 -22.534 11.912 1.00 3.98 199 ASN A N 1
ATOM 1488 C CA . ASN A 1 199 ? -48.983 -21.582 10.793 1.00 4.61 199 ASN A CA 1
ATOM 1489 C C . ASN A 1 199 ? -48.668 -22.400 9.532 1.00 4.88 199 ASN A C 1
ATOM 1490 O O . ASN A 1 199 ? -47.508 -22.463 9.077 1.00 4.62 199 ASN A O 1
ATOM 1495 N N . SER A 1 200 ? -49.720 -22.994 8.939 1.00 4.50 200 SER A N 1
ATOM 1496 C CA . SER A 1 200 ? -49.529 -24.097 7.987 1.00 4.46 200 SER A CA 1
ATOM 1497 C C . SER A 1 200 ? -50.042 -23.773 6.585 1.00 4.77 200 SER A C 1
ATOM 1498 O O . SER A 1 200 ? -49.951 -24.621 5.662 1.00 4.93 200 SER A O 1
ATOM 1501 N N . GLY A 1 201 ? -50.563 -22.561 6.414 1.00 3.87 201 GLY A N 1
ATOM 1502 C CA . GLY A 1 201 ? -51.133 -22.151 5.112 1.00 4.46 201 GLY A CA 1
ATOM 1503 C C . GLY A 1 201 ? -50.055 -21.745 4.086 1.00 3.71 201 GLY A C 1
ATOM 1504 O O . GLY A 1 201 ? -48.868 -21.675 4.409 1.00 4.63 201 GLY A O 1
ATOM 1505 N N . PRO A 1 202 ? -50.467 -21.481 2.828 1.00 4.56 202 PRO A N 1
ATOM 1506 C CA . PRO A 1 202 ? -49.486 -21.201 1.748 1.00 4.87 202 PRO A CA 1
ATOM 1507 C C . PRO A 1 202 ? -48.612 -19.992 2.036 1.00 4.17 202 PRO A C 1
ATOM 1508 O O . PRO A 1 202 ? -47.414 -20.014 1.692 1.00 3.61 202 PRO A O 1
ATOM 1512 N N . GLU A 1 203 ? -49.173 -18.959 2.695 1.00 2.62 203 GLU A N 1
ATOM 1513 C CA . GLU A 1 203 ? -48.366 -17.780 3.063 1.00 3.08 203 GLU A CA 1
ATOM 1514 C C . GLU A 1 203 ? -47.145 -18.174 3.964 1.00 2.94 203 GLU A C 1
ATOM 1515 O O . GLU A 1 203 ? -46.142 -17.463 3.962 1.00 2.98 203 GLU A O 1
ATOM 1521 N N . ALA A 1 204 ? -47.299 -19.242 4.777 1.00 3.16 204 ALA A N 1
ATOM 1522 C CA . ALA A 1 204 ? -46.218 -19.664 5.669 1.00 2.40 204 ALA A CA 1
ATOM 1523 C C . ALA A 1 204 ? -45.033 -20.219 4.882 1.00 2.86 204 ALA A C 1
ATOM 1524 O O . ALA A 1 204 ? -43.930 -20.230 5.397 1.00 2.95 204 ALA A O 1
ATOM 1526 N N . HIS A 1 205 ? -45.253 -20.643 3.623 1.00 2.70 205 HIS A N 1
ATOM 1527 C CA . HIS A 1 205 ? -44.150 -20.958 2.724 1.00 2.76 205 HIS A CA 1
ATOM 1528 C C . HIS A 1 205 ? -43.203 -19.722 2.620 1.00 3.58 205 HIS A C 1
ATOM 1529 O O . HIS A 1 205 ? -41.953 -19.832 2.788 1.00 3.83 205 HIS A O 1
ATOM 1536 N N . ALA A 1 206 ? -43.788 -18.542 2.334 1.00 3.40 206 ALA A N 1
ATOM 1537 C CA . ALA A 1 206 ? -42.968 -17.307 2.248 1.00 3.80 206 ALA A CA 1
ATOM 1538 C C . ALA A 1 206 ? -42.308 -17.006 3.590 1.00 3.89 206 ALA A C 1
ATOM 1539 O O . ALA A 1 206 ? -41.130 -16.625 3.650 1.00 3.29 206 ALA A O 1
ATOM 1541 N N . TYR A 1 207 ? -43.074 -17.216 4.677 1.00 2.93 207 TYR A N 1
ATOM 1542 C CA . TYR A 1 207 ? -42.574 -16.867 6.016 1.00 2.66 207 TYR A CA 1
ATOM 1543 C C . TYR A 1 207 ? -41.358 -17.750 6.392 1.00 3.71 207 TYR A C 1
ATOM 1544 O O . TYR A 1 207 ? -40.455 -17.329 7.110 1.00 3.80 207 TYR A O 1
ATOM 1553 N N . SER A 1 208 ? -41.368 -18.986 5.900 1.00 2.99 208 SER A N 1
ATOM 1554 C CA . SER A 1 208 ? -40.300 -19.995 6.185 1.00 3.13 208 SER A CA 1
ATOM 1555 C C . SER A 1 208 ? -38.948 -19.710 5.500 1.00 3.91 208 SER A C 1
ATOM 1556 O O . SER A 1 208 ? -37.972 -20.378 5.783 1.00 2.28 208 SER A O 1
ATOM 1559 N N . ARG A 1 209 ? -38.934 -18.766 4.534 1.00 2.61 209 ARG A N 1
ATOM 1560 C CA . ARG A 1 209 ? -37.726 -18.500 3.791 1.00 5.21 209 ARG A CA 1
ATOM 1561 C C . ARG A 1 209 ? -37.593 -17.039 3.404 1.00 3.40 209 ARG A C 1
ATOM 1562 O O . ARG A 1 209 ? -37.715 -16.660 2.239 1.00 4.52 209 ARG A O 1
ATOM 1570 N N . PRO A 1 210 ? -37.411 -16.206 4.412 1.00 3.86 210 PRO A N 1
ATOM 1571 C CA . PRO A 1 210 ? -37.391 -14.769 4.108 1.00 4.69 210 PRO A CA 1
ATOM 1572 C C . PRO A 1 210 ? -36.164 -14.367 3.273 1.00 4.15 210 PRO A C 1
ATOM 1573 O O . PRO A 1 210 ? -35.188 -15.102 3.234 1.00 3.19 210 PRO A O 1
ATOM 1577 N N . ALA A 1 211 ? -36.245 -13.197 2.622 1.00 2.73 211 ALA A N 1
ATOM 1578 C CA . ALA A 1 211 ? -35.211 -12.718 1.692 1.00 2.50 211 ALA A CA 1
ATOM 1579 C C . ALA A 1 211 ? -33.793 -12.788 2.269 1.00 3.38 211 ALA A C 1
ATOM 1580 O O . ALA A 1 211 ? -32.858 -13.087 1.522 1.00 2.41 211 ALA A O 1
ATOM 1582 N N . GLU A 1 212 ? -33.642 -12.603 3.614 1.00 2.00 212 GLU A N 1
ATOM 1583 C CA . GLU A 1 212 ? -32.244 -12.652 4.198 1.00 3.72 212 GLU A CA 1
ATOM 1584 C C . GLU A 1 212 ? -31.562 -14.004 3.947 1.00 4.22 212 GLU A C 1
ATOM 1585 O O . GLU A 1 212 ? -30.319 -14.054 3.815 1.00 3.58 212 GLU A O 1
ATOM 1591 N N . VAL A 1 213 ? -32.344 -15.109 3.925 1.00 4.10 213 VAL A N 1
ATOM 1592 C CA . VAL A 1 213 ? -31.751 -16.412 3.761 1.00 4.87 213 VAL A CA 1
ATOM 1593 C C . VAL A 1 213 ? -31.253 -16.626 2.334 1.00 4.58 213 VAL A C 1
ATOM 1594 O O . VAL A 1 213 ? -30.296 -17.415 2.152 1.00 6.08 213 VAL A O 1
ATOM 1598 N N . GLU A 1 214 ? -31.921 -16.022 1.339 1.00 2.91 214 GLU A N 1
ATOM 1599 C CA . GLU A 1 214 ? -31.394 -15.994 -0.040 1.00 2.50 214 GLU A CA 1
ATOM 1600 C C . GLU A 1 214 ? -30.119 -15.126 -0.179 1.00 3.37 214 GLU A C 1
ATOM 1601 O O . GLU A 1 214 ? -29.131 -15.578 -0.818 1.00 4.35 214 GLU A O 1
ATOM 1607 N N . GLY A 1 215 ? -30.123 -13.907 0.406 1.00 3.09 215 GLY A N 1
ATOM 1608 C CA . GLY A 1 215 ? -28.945 -12.983 0.325 1.00 3.04 215 GLY A CA 1
ATOM 1609 C C . GLY A 1 215 ? -27.727 -13.728 0.914 1.00 4.09 215 GLY A C 1
ATOM 1610 O O . GLY A 1 215 ? -26.649 -13.693 0.335 1.00 3.65 215 GLY A O 1
ATOM 1611 N N . GLU A 1 216 ? -27.907 -14.383 2.067 1.00 2.74 216 GLU A N 1
ATOM 1612 C CA . GLU A 1 216 ? -26.768 -15.098 2.738 1.00 3.22 216 GLU A CA 1
ATOM 1613 C C . GLU A 1 216 ? -26.219 -16.175 1.809 1.00 4.03 216 GLU A C 1
ATOM 1614 O O . GLU A 1 216 ? -24.997 -16.244 1.565 1.00 4.02 216 GLU A O 1
ATOM 1620 N N . ALA A 1 217 ? -27.094 -16.998 1.279 1.00 3.63 217 ALA A N 1
ATOM 1621 C CA . ALA A 1 217 ? -26.627 -18.175 0.483 1.00 4.84 217 ALA A CA 1
ATOM 1622 C C . ALA A 1 217 ? -25.950 -17.683 -0.802 1.00 4.90 217 ALA A C 1
ATOM 1623 O O . ALA A 1 217 ? -24.928 -18.260 -1.231 1.00 4.14 217 ALA A O 1
ATOM 1625 N N . ALA A 1 218 ? -26.492 -16.632 -1.410 1.00 4.54 218 ALA A N 1
ATOM 1626 C CA . ALA A 1 218 ? -25.890 -16.105 -2.636 1.00 4.03 218 ALA A CA 1
ATOM 1627 C C . ALA A 1 218 ? -24.441 -15.606 -2.303 1.00 4.25 218 ALA A C 1
ATOM 1628 O O . ALA A 1 218 ? -23.534 -15.871 -3.019 1.00 3.49 218 ALA A O 1
ATOM 1630 N N . ASN A 1 219 ? -24.285 -14.915 -1.201 1.00 2.95 219 ASN A N 1
ATOM 1631 C CA . ASN A 1 219 ? -23.017 -14.333 -0.811 1.00 3.02 219 ASN A CA 1
ATOM 1632 C C . ASN A 1 219 ? -22.026 -15.501 -0.541 1.00 2.91 219 ASN A C 1
ATOM 1633 O O . ASN A 1 219 ? -20.874 -15.431 -0.886 1.00 2.97 219 ASN A O 1
ATOM 1638 N N . ARG A 1 220 ? -22.542 -16.579 0.025 1.00 2.11 220 ARG A N 1
ATOM 1639 C CA . ARG A 1 220 ? -21.683 -17.760 0.323 1.00 2.65 220 ARG A CA 1
ATOM 1640 C C . ARG A 1 220 ? -21.212 -18.463 -0.966 1.00 2.21 220 ARG A C 1
ATOM 1641 O O . ARG A 1 220 ? -20.018 -18.832 -1.100 1.00 2.00 220 ARG A O 1
ATOM 1649 N N . ALA A 1 221 ? -22.167 -18.727 -1.875 1.00 2.58 221 ALA A N 1
ATOM 1650 C CA . ALA A 1 221 ? -21.800 -19.391 -3.157 1.00 4.19 221 ALA A CA 1
ATOM 1651 C C . ALA A 1 221 ? -20.768 -18.511 -3.889 1.00 4.63 221 ALA A C 1
ATOM 1652 O O . ALA A 1 221 ? -19.813 -19.046 -4.488 1.00 3.93 221 ALA A O 1
ATOM 1654 N N . ILE A 1 222 ? -20.932 -17.190 -3.858 1.00 3.32 222 ILE A N 1
ATOM 1655 C CA . ILE A 1 222 ? -19.971 -16.320 -4.522 1.00 3.70 222 ILE A CA 1
ATOM 1656 C C . ILE A 1 222 ? -18.572 -16.479 -3.917 1.00 3.62 222 ILE A C 1
ATOM 1657 O O . ILE A 1 222 ? -17.566 -16.595 -4.642 1.00 3.00 222 ILE A O 1
ATOM 1662 N N . MET A 1 223 ? -18.489 -16.483 -2.567 1.00 3.71 223 MET A N 1
ATOM 1663 C CA . MET A 1 223 ? -17.169 -16.670 -1.918 1.00 3.08 223 MET A CA 1
ATOM 1664 C C . MET A 1 223 ? -16.529 -18.029 -2.374 1.00 3.24 223 MET A C 1
ATOM 1665 O O . MET A 1 223 ? -15.362 -18.104 -2.701 1.00 2.00 223 MET A O 1
ATOM 1670 N N . ILE A 1 224 ? -17.340 -19.093 -2.428 1.00 2.44 224 ILE A N 1
ATOM 1671 C CA . ILE A 1 224 ? -16.790 -20.417 -2.735 1.00 2.83 224 ILE A CA 1
ATOM 1672 C C . ILE A 1 224 ? -16.284 -20.449 -4.196 1.00 3.53 224 ILE A C 1
ATOM 1673 O O . ILE A 1 224 ? -15.211 -20.996 -4.488 1.00 2.72 224 ILE A O 1
ATOM 1678 N N . ALA A 1 225 ? -17.015 -19.795 -5.071 1.00 3.74 225 ALA A N 1
ATOM 1679 C CA . ALA A 1 225 ? -16.603 -19.740 -6.502 1.00 4.49 225 ALA A CA 1
ATOM 1680 C C . ALA A 1 225 ? -15.292 -18.890 -6.629 1.00 3.96 225 ALA A C 1
ATOM 1681 O O . ALA A 1 225 ? -14.373 -19.263 -7.408 1.00 2.45 225 ALA A O 1
ATOM 1683 N N . ASP A 1 226 ? -15.211 -17.779 -5.883 1.00 3.70 226 ASP A N 1
ATOM 1684 C CA . ASP A 1 226 ? -14.023 -16.932 -5.899 1.00 4.06 226 ASP A CA 1
ATOM 1685 C C . ASP A 1 226 ? -12.796 -17.769 -5.445 1.00 4.77 226 ASP A C 1
ATOM 1686 O O . ASP A 1 226 ? -11.725 -17.739 -6.093 1.00 3.62 226 ASP A O 1
ATOM 1691 N N . MET A 1 227 ? -12.976 -18.570 -4.366 1.00 2.98 227 MET A N 1
ATOM 1692 C CA . MET A 1 227 ? -11.881 -19.453 -3.908 1.00 3.39 227 MET A CA 1
ATOM 1693 C C . MET A 1 227 ? -11.525 -20.576 -4.901 1.00 4.01 227 MET A C 1
ATOM 1694 O O . MET A 1 227 ? -10.356 -20.991 -4.964 1.00 3.80 227 MET A O 1
ATOM 1699 N N . ALA A 1 228 ? -12.507 -21.111 -5.589 1.00 3.14 228 ALA A N 1
ATOM 1700 C CA . ALA A 1 228 ? -12.284 -22.154 -6.644 1.00 3.01 228 ALA A CA 1
ATOM 1701 C C . ALA A 1 228 ? -11.710 -21.555 -7.984 1.00 3.70 228 ALA A C 1
ATOM 1702 O O . ALA A 1 228 ? -11.156 -22.330 -8.822 1.00 4.39 228 ALA A O 1
ATOM 1704 N N . GLY A 1 229 ? -11.855 -20.247 -8.202 1.00 2.57 229 GLY A N 1
ATOM 1705 C CA . GLY A 1 229 ? -11.344 -19.610 -9.454 1.00 2.94 229 GLY A CA 1
ATOM 1706 C C . GLY A 1 229 ? -12.258 -19.929 -10.663 1.00 4.22 229 GLY A C 1
ATOM 1707 O O . GLY A 1 229 ? -11.761 -20.089 -11.822 1.00 4.43 229 GLY A O 1
ATOM 1708 N N . CYS A 1 230 ? -13.593 -20.023 -10.433 1.00 3.28 230 CYS A N 1
ATOM 1709 C CA . CYS A 1 230 ? -14.538 -20.174 -11.570 1.00 2.87 230 CYS A CA 1
ATOM 1710 C C . CYS A 1 230 ? -15.603 -19.053 -11.408 1.00 4.14 230 CYS A C 1
ATOM 1711 O O . CYS A 1 230 ? -15.846 -18.611 -10.275 1.00 4.91 230 CYS A O 1
ATOM 1714 N N . PRO A 1 231 ? -16.229 -18.602 -12.524 1.00 3.82 231 PRO A N 1
ATOM 1715 C CA . PRO A 1 231 ? -17.420 -17.738 -12.401 1.00 3.93 231 PRO A CA 1
ATOM 1716 C C . PRO A 1 231 ? -18.527 -18.526 -11.715 1.00 4.10 231 PRO A C 1
ATOM 1717 O O . PRO A 1 231 ? -18.429 -19.751 -11.545 1.00 4.03 231 PRO A O 1
ATOM 1721 N N . VAL A 1 232 ? -19.600 -17.852 -11.345 1.00 3.22 232 VAL A N 1
ATOM 1722 C CA . VAL A 1 232 ? -20.739 -18.554 -10.763 1.00 2.97 232 VAL A CA 1
ATOM 1723 C C . VAL A 1 232 ? -22.010 -17.852 -11.205 1.00 2.92 232 VAL A C 1
ATOM 1724 O O . VAL A 1 232 ? -22.024 -16.661 -11.440 1.00 3.19 232 VAL A O 1
ATOM 1728 N N . TYR A 1 233 ? -23.079 -18.608 -11.292 1.00 2.78 233 TYR A N 1
ATOM 1729 C CA . TYR A 1 233 ? -24.377 -18.068 -11.813 1.00 2.06 233 TYR A CA 1
ATOM 1730 C C . TYR A 1 233 ? -25.458 -18.326 -10.776 1.00 3.21 233 TYR A C 1
ATOM 1731 O O . TYR A 1 233 ? -25.733 -19.490 -10.398 1.00 4.91 233 TYR A O 1
ATOM 1740 N N . ILE A 1 234 ? -26.091 -17.226 -10.321 1.00 3.93 234 ILE A N 1
ATOM 1741 C CA . ILE A 1 234 ? -27.078 -17.290 -9.259 1.00 4.76 234 ILE A CA 1
ATOM 1742 C C . ILE A 1 234 ? -28.437 -17.298 -9.944 1.00 4.46 234 ILE A C 1
ATOM 1743 O O . ILE A 1 234 ? -28.850 -16.291 -10.529 1.00 3.52 234 ILE A O 1
ATOM 1748 N N . VAL A 1 235 ? -29.082 -18.481 -9.927 1.00 3.29 235 VAL A N 1
ATOM 1749 C CA . VAL A 1 235 ? -30.379 -18.623 -10.571 1.00 3.55 235 VAL A CA 1
ATOM 1750 C C . VAL A 1 235 ? -31.452 -17.890 -9.713 1.00 4.04 235 VAL A C 1
ATOM 1751 O O . VAL A 1 235 ? -31.242 -17.661 -8.492 1.00 4.41 235 VAL A O 1
ATOM 1755 N N . HIS A 1 236 ? -32.560 -17.548 -10.380 1.00 3.56 236 HIS A N 1
ATOM 1756 C CA . HIS A 1 236 ? -33.705 -16.828 -9.708 1.00 3.11 236 HIS A CA 1
ATOM 1757 C C . HIS A 1 236 ? -33.322 -15.915 -8.553 1.00 4.84 236 HIS A C 1
ATOM 1758 O O . HIS A 1 236 ? -33.640 -16.213 -7.388 1.00 5.84 236 HIS A O 1
ATOM 1765 N N . THR A 1 237 ? -32.587 -14.856 -8.900 1.00 5.34 237 THR A N 1
ATOM 1766 C CA A THR A 1 237 ? -32.266 -13.778 -7.955 0.50 4.98 237 THR A CA 1
ATOM 1767 C CA B THR A 1 237 ? -32.267 -13.780 -7.967 0.50 5.02 237 THR A CA 1
ATOM 1768 C C . THR A 1 237 ? -33.558 -12.981 -7.727 1.00 4.75 237 THR A C 1
ATOM 1769 O O . THR A 1 237 ? -34.058 -12.334 -8.646 1.00 5.12 237 THR A O 1
ATOM 1776 N N . SER A 1 238 ? -34.120 -13.038 -6.524 1.00 3.48 238 SER A N 1
ATOM 1777 C CA . SER A 1 238 ? -35.472 -12.510 -6.335 1.00 3.34 238 SER A CA 1
ATOM 1778 C C . SER A 1 238 ? -35.581 -11.266 -5.447 1.00 2.27 238 SER A C 1
ATOM 1779 O O . SER A 1 238 ? -36.661 -10.676 -5.342 1.00 2.33 238 SER A O 1
ATOM 1782 N N . CYS A 1 239 ? -34.479 -10.875 -4.790 1.00 2.78 239 CYS A N 1
ATOM 1783 C CA . CYS A 1 239 ? -34.575 -9.831 -3.733 1.00 2.57 239 CYS A CA 1
ATOM 1784 C C . CYS A 1 239 ? -33.366 -8.956 -3.738 1.00 2.96 239 CYS A C 1
ATOM 1785 O O . CYS A 1 239 ? -32.332 -9.319 -4.318 1.00 3.18 239 CYS A O 1
ATOM 1788 N N . GLU A 1 240 ? -33.476 -7.836 -3.030 1.00 2.83 240 GLU A N 1
ATOM 1789 C CA A GLU A 1 240 ? -32.363 -6.882 -3.004 0.50 3.29 240 GLU A CA 1
ATOM 1790 C CA B GLU A 1 240 ? -32.416 -6.839 -2.887 0.50 3.61 240 GLU A CA 1
ATOM 1791 C C . GLU A 1 240 ? -31.159 -7.481 -2.277 1.00 3.42 240 GLU A C 1
ATOM 1792 O O . GLU A 1 240 ? -30.032 -7.156 -2.634 1.00 4.65 240 GLU A O 1
ATOM 1803 N N . GLN A 1 241 ? -31.384 -8.342 -1.285 1.00 3.69 241 GLN A N 1
ATOM 1804 C CA . GLN A 1 241 ? -30.230 -8.912 -0.522 1.00 4.91 241 GLN A CA 1
ATOM 1805 C C . GLN A 1 241 ? -29.370 -9.785 -1.444 1.00 4.03 241 GLN A C 1
ATOM 1806 O O . GLN A 1 241 ? -28.151 -9.666 -1.413 1.00 4.68 241 GLN A O 1
ATOM 1812 N N . ALA A 1 242 ? -29.987 -10.662 -2.248 1.00 4.45 242 ALA A N 1
ATOM 1813 C CA . ALA A 1 242 ? -29.212 -11.439 -3.278 1.00 5.37 242 ALA A CA 1
ATOM 1814 C C . ALA A 1 242 ? -28.590 -10.503 -4.338 1.00 5.26 242 ALA A C 1
ATOM 1815 O O . ALA A 1 242 ? -27.405 -10.651 -4.702 1.00 5.02 242 ALA A O 1
ATOM 1817 N N . HIS A 1 243 ? -29.331 -9.492 -4.792 1.00 3.67 243 HIS A N 1
ATOM 1818 C CA . HIS A 1 243 ? -28.767 -8.576 -5.787 1.00 3.62 243 HIS A CA 1
ATOM 1819 C C . HIS A 1 243 ? -27.559 -7.821 -5.187 1.00 3.78 243 HIS A C 1
ATOM 1820 O O . HIS A 1 243 ? -26.513 -7.665 -5.875 1.00 3.66 243 HIS A O 1
ATOM 1827 N N . GLU A 1 244 ? -27.693 -7.349 -3.929 1.00 3.35 244 GLU A N 1
ATOM 1828 C CA . GLU A 1 244 ? -26.609 -6.610 -3.282 1.00 2.85 244 GLU A CA 1
ATOM 1829 C C . GLU A 1 244 ? -25.339 -7.515 -3.243 1.00 3.86 244 GLU A C 1
ATOM 1830 O O . GLU A 1 244 ? -24.208 -7.038 -3.416 1.00 2.58 244 GLU A O 1
ATOM 1836 N N . ALA A 1 245 ? -25.524 -8.807 -2.951 1.00 3.64 245 ALA A N 1
ATOM 1837 C CA . ALA A 1 245 ? -24.344 -9.724 -2.854 1.00 4.80 245 ALA A CA 1
ATOM 1838 C C . ALA A 1 245 ? -23.633 -9.816 -4.227 1.00 4.76 245 ALA A C 1
ATOM 1839 O O . ALA A 1 245 ? -22.391 -9.760 -4.312 1.00 2.98 245 ALA A O 1
ATOM 1841 N N . ILE A 1 246 ? -24.437 -9.883 -5.296 1.00 3.88 246 ILE A N 1
ATOM 1842 C CA . ILE A 1 246 ? -23.882 -9.924 -6.648 1.00 4.21 246 ILE A CA 1
ATOM 1843 C C . ILE A 1 246 ? -23.184 -8.607 -6.992 1.00 4.47 246 ILE A C 1
ATOM 1844 O O . ILE A 1 246 ? -22.063 -8.579 -7.544 1.00 5.26 246 ILE A O 1
ATOM 1849 N N . ARG A 1 247 ? -23.859 -7.466 -6.660 1.00 4.96 247 ARG A N 1
ATOM 1850 C CA . ARG A 1 247 ? -23.277 -6.175 -6.979 1.00 4.06 247 ARG A CA 1
ATOM 1851 C C . ARG A 1 247 ? -21.943 -6.015 -6.244 1.00 4.50 247 ARG A C 1
ATOM 1852 O O . ARG A 1 247 ? -20.952 -5.563 -6.850 1.00 3.05 247 ARG A O 1
ATOM 1860 N N . ARG A 1 248 ? -21.905 -6.366 -4.949 1.00 5.00 248 ARG A N 1
ATOM 1861 C CA . ARG A 1 248 ? -20.722 -6.159 -4.127 1.00 4.47 248 ARG A CA 1
ATOM 1862 C C . ARG A 1 248 ? -19.570 -7.051 -4.718 1.00 3.76 248 ARG A C 1
ATOM 1863 O O . ARG A 1 248 ? -18.392 -6.598 -4.819 1.00 5.17 248 ARG A O 1
ATOM 1871 N N . ALA A 1 249 ? -19.920 -8.270 -5.110 1.00 3.18 249 ALA A N 1
ATOM 1872 C CA . ALA A 1 249 ? -18.904 -9.200 -5.659 1.00 3.03 249 ALA A CA 1
ATOM 1873 C C . ALA A 1 249 ? -18.389 -8.658 -7.001 1.00 3.06 249 ALA A C 1
ATOM 1874 O O . ALA A 1 249 ? -17.181 -8.606 -7.232 1.00 3.86 249 ALA A O 1
ATOM 1876 N N . ARG A 1 250 ? -19.308 -8.206 -7.869 1.00 3.21 250 ARG A N 1
ATOM 1877 C CA . ARG A 1 250 ? -18.873 -7.660 -9.205 1.00 3.54 250 ARG A CA 1
ATOM 1878 C C . ARG A 1 250 ? -18.050 -6.388 -9.054 1.00 2.82 250 ARG A C 1
ATOM 1879 O O . ARG A 1 250 ? -17.101 -6.168 -9.798 1.00 3.81 250 ARG A O 1
ATOM 1887 N N . ALA A 1 251 ? -18.298 -5.628 -8.008 1.00 2.12 251 ALA A N 1
ATOM 1888 C CA . ALA A 1 251 ? -17.544 -4.379 -7.755 1.00 3.65 251 ALA A CA 1
ATOM 1889 C C . ALA A 1 251 ? -16.148 -4.701 -7.346 1.00 3.87 251 ALA A C 1
ATOM 1890 O O . ALA A 1 251 ? -15.251 -3.847 -7.400 1.00 3.66 251 ALA A O 1
ATOM 1892 N N . LYS A 1 252 ? -15.948 -5.940 -6.880 1.00 3.32 252 LYS A N 1
ATOM 1893 C CA . LYS A 1 252 ? -14.583 -6.424 -6.604 1.00 4.94 252 LYS A CA 1
ATOM 1894 C C . LYS A 1 252 ? -13.949 -7.084 -7.829 1.00 3.95 252 LYS A C 1
ATOM 1895 O O . LYS A 1 252 ? -12.747 -7.485 -7.800 1.00 7.98 252 LYS A O 1
ATOM 1901 N N . GLY A 1 253 ? -14.696 -7.120 -8.900 1.00 6.22 253 GLY A N 1
ATOM 1902 C CA . GLY A 1 253 ? -14.206 -7.720 -10.174 1.00 8.11 253 GLY A CA 1
ATOM 1903 C C . GLY A 1 253 ? -14.521 -9.193 -10.298 1.00 8.71 253 GLY A C 1
ATOM 1904 O O . GLY A 1 253 ? -14.084 -9.862 -11.299 1.00 10.19 253 GLY A O 1
ATOM 1905 N N . MET A 1 254 ? -15.269 -9.736 -9.338 1.00 5.14 254 MET A N 1
ATOM 1906 C CA . MET A 1 254 ? -15.632 -11.166 -9.425 1.00 5.08 254 MET A CA 1
ATOM 1907 C C . MET A 1 254 ? -16.584 -11.422 -10.601 1.00 3.80 254 MET A C 1
ATOM 1908 O O . MET A 1 254 ? -17.459 -10.571 -10.976 1.00 4.44 254 MET A O 1
ATOM 1913 N N . ARG A 1 255 ? -16.479 -12.642 -11.148 1.00 2.00 255 ARG A N 1
ATOM 1914 C CA . ARG A 1 255 ? -17.321 -12.987 -12.327 1.00 2.00 255 ARG A CA 1
ATOM 1915 C C . ARG A 1 255 ? -18.547 -13.682 -11.792 1.00 2.00 255 ARG A C 1
ATOM 1916 O O . ARG A 1 255 ? -18.480 -14.895 -11.540 1.00 3.70 255 ARG A O 1
ATOM 1924 N N . VAL A 1 256 ? -19.642 -12.922 -11.543 1.00 2.00 256 VAL A N 1
ATOM 1925 C CA . VAL A 1 256 ? -20.817 -13.473 -10.971 1.00 2.93 256 VAL A CA 1
ATOM 1926 C C . VAL A 1 256 ? -21.983 -13.034 -11.854 1.00 4.37 256 VAL A C 1
ATOM 1927 O O . VAL A 1 256 ? -22.065 -11.814 -12.200 1.00 4.78 256 VAL A O 1
ATOM 1931 N N . PHE A 1 257 ? -22.847 -13.994 -12.232 1.00 3.05 257 PHE A N 1
ATOM 1932 C CA . PHE A 1 257 ? -24.003 -13.683 -13.069 1.00 2.55 257 PHE A CA 1
ATOM 1933 C C . PHE A 1 257 ? -25.258 -13.820 -12.209 1.00 3.62 257 PHE A C 1
ATOM 1934 O O . PHE A 1 257 ? -25.282 -14.621 -11.273 1.00 3.39 257 PHE A O 1
ATOM 1942 N N . GLY A 1 258 ? -26.298 -13.048 -12.527 1.00 3.56 258 GLY A N 1
ATOM 1943 C CA . GLY A 1 258 ? -27.562 -13.173 -11.782 1.00 4.22 258 GLY A CA 1
ATOM 1944 C C . GLY A 1 258 ? -28.757 -13.232 -12.754 1.00 4.41 258 GLY A C 1
ATOM 1945 O O . GLY A 1 258 ? -28.768 -12.560 -13.785 1.00 3.51 258 GLY A O 1
ATOM 1946 N N . GLU A 1 259 ? -29.779 -14.024 -12.374 1.00 4.56 259 GLU A N 1
ATOM 1947 C CA . GLU A 1 259 ? -30.912 -14.338 -13.265 1.00 3.30 259 GLU A CA 1
ATOM 1948 C C . GLU A 1 259 ? -32.228 -13.994 -12.539 1.00 3.92 259 GLU A C 1
ATOM 1949 O O . GLU A 1 259 ? -32.740 -14.817 -11.773 1.00 3.90 259 GLU A O 1
ATOM 1955 N N . PRO A 1 260 ? -32.763 -12.762 -12.718 1.00 3.59 260 PRO A N 1
ATOM 1956 C CA . PRO A 1 260 ? -34.142 -12.534 -12.167 1.00 3.14 260 PRO A CA 1
ATOM 1957 C C . PRO A 1 260 ? -35.208 -13.227 -13.012 1.00 3.10 260 PRO A C 1
ATOM 1958 O O . PRO A 1 260 ? -35.159 -13.139 -14.248 1.00 4.36 260 PRO A O 1
ATOM 1962 N N . LEU A 1 261 ? -36.150 -13.877 -12.346 1.00 3.05 261 LEU A N 1
ATOM 1963 C CA . LEU A 1 261 ? -37.316 -14.410 -13.021 1.00 3.23 261 LEU A CA 1
ATOM 1964 C C . LEU A 1 261 ? -38.298 -13.310 -13.379 1.00 2.76 261 LEU A C 1
ATOM 1965 O O . LEU A 1 261 ? -38.479 -12.336 -12.612 1.00 2.31 261 LEU A O 1
ATOM 1970 N N . ILE A 1 262 ? -38.982 -13.505 -14.506 1.00 2.79 262 ILE A N 1
ATOM 1971 C CA . ILE A 1 262 ? -40.085 -12.551 -14.858 1.00 3.43 262 ILE A CA 1
ATOM 1972 C C . ILE A 1 262 ? -41.130 -12.451 -13.722 1.00 3.07 262 ILE A C 1
ATOM 1973 O O . ILE A 1 262 ? -41.654 -11.354 -13.483 1.00 3.28 262 ILE A O 1
ATOM 1978 N N . GLN A 1 263 ? -41.415 -13.578 -13.042 1.00 4.23 263 GLN A N 1
ATOM 1979 C CA . GLN A 1 263 ? -42.338 -13.571 -11.853 1.00 3.81 263 GLN A CA 1
ATOM 1980 C C . GLN A 1 263 ? -41.859 -12.554 -10.808 1.00 4.70 263 GLN A C 1
ATOM 1981 O O . GLN A 1 263 ? -42.677 -11.835 -10.247 1.00 3.84 263 GLN A O 1
ATOM 1987 N N . HIS A 1 264 ? -40.543 -12.503 -10.545 1.00 4.66 264 HIS A N 1
ATOM 1988 C CA . HIS A 1 264 ? -40.070 -11.649 -9.486 1.00 4.42 264 HIS A CA 1
ATOM 1989 C C . HIS A 1 264 ? -39.923 -10.210 -9.898 1.00 4.29 264 HIS A C 1
ATOM 1990 O O . HIS A 1 264 ? -39.740 -9.345 -9.023 1.00 4.29 264 HIS A O 1
ATOM 1997 N N . LEU A 1 265 ? -39.975 -9.951 -11.206 1.00 3.63 265 LEU A N 1
ATOM 1998 C CA . LEU A 1 265 ? -39.953 -8.585 -11.696 1.00 3.99 265 LEU A CA 1
ATOM 1999 C C . LEU A 1 265 ? -41.305 -7.943 -11.651 1.00 3.38 265 LEU A C 1
ATOM 2000 O O . LEU A 1 265 ? -41.406 -6.718 -11.652 1.00 3.38 265 LEU A O 1
ATOM 2005 N N . THR A 1 266 ? -42.369 -8.759 -11.720 1.00 2.43 266 THR A N 1
ATOM 2006 C CA . THR A 1 266 ? -43.707 -8.212 -12.048 1.00 2.83 266 THR A CA 1
ATOM 2007 C C . THR A 1 266 ? -44.832 -8.715 -11.118 1.00 2.95 266 THR A C 1
ATOM 2008 O O . THR A 1 266 ? -45.955 -8.192 -11.203 1.00 2.92 266 THR A O 1
ATOM 2012 N N . LEU A 1 267 ? -44.529 -9.669 -10.227 1.00 2.35 267 LEU A N 1
ATOM 2013 C CA . LEU A 1 267 ? -45.556 -10.173 -9.295 1.00 3.69 267 LEU A CA 1
ATOM 2014 C C . LEU A 1 267 ? -45.009 -10.100 -7.867 1.00 3.82 267 LEU A C 1
ATOM 2015 O O . LEU A 1 267 ? -43.812 -9.970 -7.685 1.00 3.88 267 LEU A O 1
ATOM 2020 N N . ASP A 1 268 ? -45.892 -10.230 -6.850 1.00 3.56 268 ASP A N 1
ATOM 2021 C CA . ASP A 1 268 ? -45.406 -10.006 -5.469 1.00 2.91 268 ASP A CA 1
ATOM 2022 C C . ASP A 1 268 ? -46.133 -10.815 -4.439 1.00 3.05 268 ASP A C 1
ATOM 2023 O O . ASP A 1 268 ? -47.188 -11.404 -4.718 1.00 3.27 268 ASP A O 1
ATOM 2028 N N . GLU A 1 269 ? -45.568 -10.830 -3.219 1.00 3.29 269 GLU A N 1
ATOM 2029 C CA . GLU A 1 269 ? -46.042 -11.691 -2.144 1.00 3.76 269 GLU A CA 1
ATOM 2030 C C . GLU A 1 269 ? -47.524 -11.487 -1.760 1.00 3.19 269 GLU A C 1
ATOM 2031 O O . GLU A 1 269 ? -48.075 -12.333 -1.104 1.00 3.88 269 GLU A O 1
ATOM 2037 N N . THR A 1 270 ? -48.139 -10.330 -2.080 1.00 2.40 270 THR A N 1
ATOM 2038 C CA . THR A 1 270 ? -49.579 -10.140 -1.726 1.00 4.01 270 THR A CA 1
ATOM 2039 C C . THR A 1 270 ? -50.507 -11.233 -2.292 1.00 3.13 270 THR A C 1
ATOM 2040 O O . THR A 1 270 ? -51.580 -11.479 -1.740 1.00 2.65 270 THR A O 1
ATOM 2044 N N . GLU A 1 271 ? -50.026 -11.937 -3.335 1.00 4.68 271 GLU A N 1
ATOM 2045 C CA . GLU A 1 271 ? -50.748 -13.104 -3.904 1.00 4.71 271 GLU A CA 1
ATOM 2046 C C . GLU A 1 271 ? -50.990 -14.161 -2.778 1.00 3.80 271 GLU A C 1
ATOM 2047 O O . GLU A 1 271 ? -52.015 -14.841 -2.766 1.00 3.55 271 GLU A O 1
ATOM 2053 N N . TYR A 1 272 ? -50.050 -14.238 -1.826 1.00 3.17 272 TYR A N 1
ATOM 2054 C CA . TYR A 1 272 ? -50.132 -15.253 -0.747 1.00 3.38 272 TYR A CA 1
ATOM 2055 C C . TYR A 1 272 ? -51.166 -14.886 0.301 1.00 2.76 272 TYR A C 1
ATOM 2056 O O . TYR A 1 272 ? -51.595 -15.742 1.082 1.00 2.41 272 TYR A O 1
ATOM 2065 N N . PHE A 1 273 ? -51.575 -13.609 0.298 1.00 2.12 273 PHE A N 1
ATOM 2066 C CA . PHE A 1 273 ? -52.481 -13.098 1.344 1.00 3.83 273 PHE A CA 1
ATOM 2067 C C . PHE A 1 273 ? -53.916 -13.115 0.860 1.00 4.10 273 PHE A C 1
ATOM 2068 O O . PHE A 1 273 ? -54.834 -12.658 1.565 1.00 3.41 273 PHE A O 1
ATOM 2076 N N . ASP A 1 274 ? -54.119 -13.639 -0.348 1.00 3.56 274 ASP A N 1
ATOM 2077 C CA . ASP A 1 274 ? -55.463 -13.762 -0.902 1.00 3.22 274 ASP A CA 1
ATOM 2078 C C . ASP A 1 274 ? -56.306 -14.700 0.007 1.00 4.14 274 ASP A C 1
ATOM 2079 O O . ASP A 1 274 ? -55.792 -15.695 0.502 1.00 4.08 274 ASP A O 1
ATOM 2084 N N . LYS A 1 275 ? -57.573 -14.347 0.205 1.00 2.51 275 LYS A N 1
ATOM 2085 C CA . LYS A 1 275 ? -58.506 -15.127 1.032 1.00 6.00 275 LYS A CA 1
ATOM 2086 C C . LYS A 1 275 ? -58.794 -16.515 0.437 1.00 5.60 275 LYS A C 1
ATOM 2087 O O . LYS A 1 275 ? -59.291 -17.382 1.157 1.00 5.27 275 LYS A O 1
ATOM 2093 N N . ASP A 1 276 ? -58.478 -16.701 -0.863 1.00 3.72 276 ASP A N 1
ATOM 2094 C CA . ASP A 1 276 ? -58.722 -18.003 -1.502 1.00 3.72 276 ASP A CA 1
ATOM 2095 C C . ASP A 1 276 ? -57.471 -18.869 -1.395 1.00 3.41 276 ASP A C 1
ATOM 2096 O O . ASP A 1 276 ? -56.397 -18.480 -1.871 1.00 3.03 276 ASP A O 1
ATOM 2101 N N . TRP A 1 277 ? -57.622 -20.015 -0.721 1.00 3.47 277 TRP A N 1
ATOM 2102 C CA . TRP A 1 277 ? -56.502 -20.933 -0.543 1.00 2.54 277 TRP A CA 1
ATOM 2103 C C . TRP A 1 277 ? -55.836 -21.314 -1.900 1.00 2.73 277 TRP A C 1
ATOM 2104 O O . TRP A 1 277 ? -54.631 -21.199 -2.064 1.00 2.00 277 TRP A O 1
ATOM 2115 N N . ASP A 1 278 ? -56.632 -21.718 -2.890 1.00 2.80 278 ASP A N 1
ATOM 2116 C CA . ASP A 1 278 ? -56.067 -22.100 -4.188 1.00 3.08 278 ASP A CA 1
ATOM 2117 C C . ASP A 1 278 ? -55.268 -20.960 -4.784 1.00 3.76 278 ASP A C 1
ATOM 2118 O O . ASP A 1 278 ? -54.147 -21.158 -5.261 1.00 2.70 278 ASP A O 1
ATOM 2123 N N . HIS A 1 279 ? -55.846 -19.765 -4.778 1.00 2.51 279 HIS A N 1
ATOM 2124 C CA . HIS A 1 279 ? -55.158 -18.606 -5.378 1.00 2.60 279 HIS A CA 1
ATOM 2125 C C . HIS A 1 279 ? -53.743 -18.437 -4.760 1.00 3.22 279 HIS A C 1
ATOM 2126 O O . HIS A 1 279 ? -52.774 -18.262 -5.493 1.00 2.88 279 HIS A O 1
ATOM 2133 N N . ALA A 1 280 ? -53.659 -18.509 -3.401 1.00 2.30 280 ALA A N 1
ATOM 2134 C CA . ALA A 1 280 ? -52.386 -18.321 -2.712 1.00 2.69 280 ALA A CA 1
ATOM 2135 C C . ALA A 1 280 ? -51.429 -19.486 -3.032 1.00 2.59 280 ALA A C 1
ATOM 2136 O O . ALA A 1 280 ? -50.261 -19.271 -3.359 1.00 3.63 280 ALA A O 1
ATOM 2138 N N . ALA A 1 281 ? -51.948 -20.721 -2.956 1.00 2.59 281 ALA A N 1
ATOM 2139 C CA . ALA A 1 281 ? -51.082 -21.941 -3.128 1.00 3.72 281 ALA A CA 1
ATOM 2140 C C . ALA A 1 281 ? -50.507 -22.012 -4.556 1.00 3.96 281 ALA A C 1
ATOM 2141 O O . ALA A 1 281 ? -49.345 -22.455 -4.793 1.00 4.34 281 ALA A O 1
ATOM 2143 N N . ARG A 1 282 ? -51.287 -21.524 -5.529 1.00 2.83 282 ARG A N 1
ATOM 2144 C CA . ARG A 1 282 ? -50.827 -21.560 -6.938 1.00 2.68 282 ARG A CA 1
ATOM 2145 C C . ARG A 1 282 ? -49.528 -20.808 -7.112 1.00 3.73 282 ARG A C 1
ATOM 2146 O O . ARG A 1 282 ? -48.770 -21.097 -8.025 1.00 3.93 282 ARG A O 1
ATOM 2154 N N . ARG A 1 283 ? -49.264 -19.823 -6.261 1.00 2.18 283 ARG A N 1
ATOM 2155 C CA . ARG A 1 283 ? -48.055 -19.020 -6.403 1.00 4.34 283 ARG A CA 1
ATOM 2156 C C . ARG A 1 283 ? -46.887 -19.497 -5.564 1.00 4.60 283 ARG A C 1
ATOM 2157 O O . ARG A 1 283 ? -45.810 -18.921 -5.617 1.00 5.14 283 ARG A O 1
ATOM 2165 N N . VAL A 1 284 ? -47.082 -20.576 -4.803 1.00 3.33 284 VAL A N 1
ATOM 2166 C CA . VAL A 1 284 ? -46.012 -21.097 -3.992 1.00 3.36 284 VAL A CA 1
ATOM 2167 C C . VAL A 1 284 ? -44.859 -21.668 -4.905 1.00 3.15 284 VAL A C 1
ATOM 2168 O O . VAL A 1 284 ? -45.074 -22.543 -5.742 1.00 4.30 284 VAL A O 1
ATOM 2172 N N . MET A 1 285 ? -43.674 -21.105 -4.716 1.00 3.66 285 MET A N 1
ATOM 2173 C CA . MET A 1 285 ? -42.468 -21.494 -5.393 1.00 4.26 285 MET A CA 1
ATOM 2174 C C . MET A 1 285 ? -41.299 -21.014 -4.510 1.00 4.33 285 MET A C 1
ATOM 2175 O O . MET A 1 285 ? -41.517 -20.261 -3.510 1.00 4.29 285 MET A O 1
ATOM 2180 N N . SER A 1 286 ? -40.081 -21.459 -4.835 1.00 4.37 286 SER A N 1
ATOM 2181 C CA . SER A 1 286 ? -38.891 -21.102 -4.034 1.00 5.18 286 SER A CA 1
ATOM 2182 C C . SER A 1 286 ? -37.809 -20.601 -4.977 1.00 6.20 286 SER A C 1
ATOM 2183 O O . SER A 1 286 ? -37.428 -21.305 -5.894 1.00 6.48 286 SER A O 1
ATOM 2186 N N . PRO A 1 287 ? -37.310 -19.360 -4.763 1.00 5.13 287 PRO A N 1
ATOM 2187 C CA . PRO A 1 287 ? -37.716 -18.406 -3.724 1.00 5.59 287 PRO A CA 1
ATOM 2188 C C . PRO A 1 287 ? -39.168 -17.911 -3.971 1.00 3.66 287 PRO A C 1
ATOM 2189 O O . PRO A 1 287 ? -39.619 -17.834 -5.123 1.00 3.96 287 PRO A O 1
ATOM 2193 N N . PRO A 1 288 ? -39.881 -17.583 -2.891 1.00 2.74 288 PRO A N 1
ATOM 2194 C CA . PRO A 1 288 ? -41.272 -17.147 -3.030 1.00 3.75 288 PRO A CA 1
ATOM 2195 C C . PRO A 1 288 ? -41.377 -15.773 -3.679 1.00 4.11 288 PRO A C 1
ATOM 2196 O O . PRO A 1 288 ? -40.364 -15.031 -3.727 1.00 3.49 288 PRO A O 1
ATOM 2200 N N . PHE A 1 289 ? -42.557 -15.444 -4.195 1.00 3.93 289 PHE A N 1
ATOM 2201 C CA . PHE A 1 289 ? -42.847 -14.039 -4.555 1.00 4.14 289 PHE A CA 1
ATOM 2202 C C . PHE A 1 289 ? -42.486 -13.187 -3.296 1.00 3.83 289 PHE A C 1
ATOM 2203 O O . PHE A 1 289 ? -42.693 -13.598 -2.158 1.00 2.87 289 PHE A O 1
ATOM 2211 N N . ARG A 1 290 ? -41.881 -12.028 -3.526 1.00 3.10 290 ARG A N 1
ATOM 2212 C CA . ARG A 1 290 ? -41.365 -11.188 -2.433 1.00 2.73 290 ARG A CA 1
ATOM 2213 C C . ARG A 1 290 ? -42.200 -9.913 -2.289 1.00 2.73 290 ARG A C 1
ATOM 2214 O O . ARG A 1 290 ? -43.035 -9.601 -3.160 1.00 3.13 290 ARG A O 1
ATOM 2222 N N . ASN A 1 291 ? -41.946 -9.156 -1.224 1.00 2.28 291 ASN A N 1
ATOM 2223 C CA . ASN A 1 291 ? -42.466 -7.826 -1.128 1.00 3.42 291 ASN A CA 1
ATOM 2224 C C . ASN A 1 291 ? -42.180 -7.041 -2.441 1.00 3.39 291 ASN A C 1
ATOM 2225 O O . ASN A 1 291 ? -41.070 -7.047 -2.954 1.00 2.23 291 ASN A O 1
ATOM 2230 N N . LYS A 1 292 ? -43.192 -6.326 -2.934 1.00 3.90 292 LYS A N 1
ATOM 2231 C CA . LYS A 1 292 ? -43.072 -5.615 -4.232 1.00 5.18 292 LYS A CA 1
ATOM 2232 C C . LYS A 1 292 ? -41.875 -4.584 -4.279 1.00 4.61 292 LYS A C 1
ATOM 2233 O O . LYS A 1 292 ? -41.326 -4.273 -5.368 1.00 3.26 292 LYS A O 1
ATOM 2239 N N . LEU A 1 293 ? -41.493 -4.078 -3.099 1.00 3.06 293 LEU A N 1
ATOM 2240 C CA . LEU A 1 293 ? -40.332 -3.157 -2.983 1.00 5.28 293 LEU A CA 1
ATOM 2241 C C . LEU A 1 293 ? -39.073 -3.726 -3.652 1.00 4.86 293 LEU A C 1
ATOM 2242 O O . LEU A 1 293 ? -38.194 -2.943 -4.046 1.00 5.80 293 LEU A O 1
ATOM 2247 N N . HIS A 1 294 ? -38.932 -5.061 -3.760 1.00 2.00 294 HIS A N 1
ATOM 2248 C CA . HIS A 1 294 ? -37.695 -5.645 -4.290 1.00 3.61 294 HIS A CA 1
ATOM 2249 C C . HIS A 1 294 ? -37.635 -5.534 -5.831 1.00 3.12 294 HIS A C 1
ATOM 2250 O O . HIS A 1 294 ? -36.581 -5.680 -6.414 1.00 3.54 294 HIS A O 1
ATOM 2257 N N . GLN A 1 295 ? -38.795 -5.328 -6.483 1.00 3.74 295 GLN A N 1
ATOM 2258 C CA . GLN A 1 295 ? -38.818 -5.361 -7.946 1.00 3.55 295 GLN A CA 1
ATOM 2259 C C . GLN A 1 295 ? -37.902 -4.309 -8.543 1.00 4.18 295 GLN A C 1
ATOM 2260 O O . GLN A 1 295 ? -37.169 -4.612 -9.513 1.00 3.32 295 GLN A O 1
ATOM 2266 N N . ASP A 1 296 ? -37.938 -3.096 -7.995 1.00 4.68 296 ASP A N 1
ATOM 2267 C CA . ASP A 1 296 ? -37.129 -1.979 -8.565 1.00 5.77 296 ASP A CA 1
ATOM 2268 C C . ASP A 1 296 ? -35.630 -2.330 -8.611 1.00 5.51 296 ASP A C 1
ATOM 2269 O O . ASP A 1 296 ? -34.912 -1.958 -9.545 1.00 4.35 296 ASP A O 1
ATOM 2274 N N . SER A 1 297 ? -35.163 -3.051 -7.599 1.00 4.28 297 SER A N 1
ATOM 2275 C CA . SER A 1 297 ? -33.759 -3.418 -7.551 1.00 4.64 297 SER A CA 1
ATOM 2276 C C . SER A 1 297 ? -33.389 -4.328 -8.702 1.00 4.25 297 SER A C 1
ATOM 2277 O O . SER A 1 297 ? -32.355 -4.139 -9.337 1.00 2.55 297 SER A O 1
ATOM 2280 N N . LEU A 1 298 ? -34.248 -5.323 -8.972 1.00 4.24 298 LEU A N 1
ATOM 2281 C CA . LEU A 1 298 ? -33.994 -6.296 -10.034 1.00 3.35 298 LEU A CA 1
ATOM 2282 C C . LEU A 1 298 ? -34.053 -5.599 -11.412 1.00 3.61 298 LEU A C 1
ATOM 2283 O O . LEU A 1 298 ? -33.191 -5.850 -12.275 1.00 3.03 298 LEU A O 1
ATOM 2288 N N . TRP A 1 299 ? -35.076 -4.741 -11.630 1.00 2.62 299 TRP A N 1
ATOM 2289 C CA . TRP A 1 299 ? -35.100 -3.988 -12.898 1.00 3.11 299 TRP A CA 1
ATOM 2290 C C . TRP A 1 299 ? -33.832 -3.144 -13.076 1.00 2.11 299 TRP A C 1
ATOM 2291 O O . TRP A 1 299 ? -33.260 -3.037 -14.219 1.00 2.00 299 TRP A O 1
ATOM 2302 N N . ALA A 1 300 ? -33.397 -2.487 -11.989 1.00 2.80 300 ALA A N 1
ATOM 2303 C CA . ALA A 1 300 ? -32.231 -1.631 -12.079 1.00 3.37 300 ALA A CA 1
ATOM 2304 C C . ALA A 1 300 ? -31.009 -2.503 -12.475 1.00 4.68 300 ALA A C 1
ATOM 2305 O O . ALA A 1 300 ? -30.163 -2.046 -13.263 1.00 3.43 300 ALA A O 1
ATOM 2307 N N . GLY A 1 301 ? -30.944 -3.747 -11.942 1.00 3.66 301 GLY A N 1
ATOM 2308 C CA . GLY A 1 301 ? -29.836 -4.714 -12.326 1.00 3.98 301 GLY A CA 1
ATOM 2309 C C . GLY A 1 301 ? -29.844 -5.012 -13.817 1.00 3.78 301 GLY A C 1
ATOM 2310 O O . GLY A 1 301 ? -28.800 -5.099 -14.432 1.00 3.84 301 GLY A O 1
ATOM 2311 N N . LEU A 1 302 ? -31.037 -5.182 -14.423 1.00 4.37 302 LEU A N 1
ATOM 2312 C CA . LEU A 1 302 ? -31.095 -5.410 -15.865 1.00 4.41 302 LEU A CA 1
ATOM 2313 C C . LEU A 1 302 ? -30.552 -4.232 -16.663 1.00 4.79 302 LEU A C 1
ATOM 2314 O O . LEU A 1 302 ? -29.791 -4.409 -17.601 1.00 4.54 302 LEU A O 1
ATOM 2319 N N . ALA A 1 303 ? -30.944 -3.027 -16.275 1.00 4.11 303 ALA A N 1
ATOM 2320 C CA . ALA A 1 303 ? -30.539 -1.803 -16.967 1.00 5.36 303 ALA A CA 1
ATOM 2321 C C . ALA A 1 303 ? -29.021 -1.587 -16.844 1.00 5.38 303 ALA A C 1
ATOM 2322 O O . ALA A 1 303 ? -28.403 -1.060 -17.755 1.00 4.53 303 ALA A O 1
ATOM 2324 N N . SER A 1 304 ? -28.435 -1.952 -15.712 1.00 4.60 304 SER A N 1
ATOM 2325 C CA . SER A 1 304 ? -27.026 -1.488 -15.388 1.00 5.37 304 SER A CA 1
ATOM 2326 C C . SER A 1 304 ? -26.027 -2.650 -15.620 1.00 4.60 304 SER A C 1
ATOM 2327 O O . SER A 1 304 ? -24.829 -2.418 -15.630 1.00 4.82 304 SER A O 1
ATOM 2330 N N . GLY A 1 305 ? -26.550 -3.867 -15.844 1.00 3.55 305 GLY A N 1
ATOM 2331 C CA . GLY A 1 305 ? -25.673 -5.019 -16.197 1.00 4.17 305 GLY A CA 1
ATOM 2332 C C . GLY A 1 305 ? -25.245 -5.912 -15.027 1.00 4.29 305 GLY A C 1
ATOM 2333 O O . GLY A 1 305 ? -24.491 -6.916 -15.239 1.00 4.29 305 GLY A O 1
ATOM 2334 N N . SER A 1 306 ? -25.668 -5.581 -13.798 1.00 4.03 306 SER A N 1
ATOM 2335 C CA . SER A 1 306 ? -25.366 -6.449 -12.655 1.00 3.84 306 SER A CA 1
ATOM 2336 C C . SER A 1 306 ? -26.262 -7.730 -12.598 1.00 4.33 306 SER A C 1
ATOM 2337 O O . SER A 1 306 ? -25.916 -8.674 -11.925 1.00 4.51 306 SER A O 1
ATOM 2340 N N . LEU A 1 307 ? -27.386 -7.746 -13.350 1.00 4.00 307 LEU A N 1
ATOM 2341 C CA . LEU A 1 307 ? -28.214 -8.970 -13.578 1.00 3.65 307 LEU A CA 1
ATOM 2342 C C . LEU A 1 307 ? -28.353 -9.081 -15.098 1.00 4.75 307 LEU A C 1
ATOM 2343 O O . LEU A 1 307 ? -28.563 -8.081 -15.770 1.00 6.36 307 LEU A O 1
ATOM 2348 N N . GLN A 1 308 ? -28.175 -10.272 -15.662 1.00 3.24 308 GLN A N 1
ATOM 2349 C CA . GLN A 1 308 ? -27.921 -10.319 -17.141 1.00 2.45 308 GLN A CA 1
ATOM 2350 C C . GLN A 1 308 ? -28.952 -11.170 -17.859 1.00 2.06 308 GLN A C 1
ATOM 2351 O O . GLN A 1 308 ? -29.003 -11.145 -19.099 1.00 2.86 308 GLN A O 1
ATOM 2357 N N . VAL A 1 309 ? -29.706 -11.969 -17.118 1.00 3.25 309 VAL A N 1
ATOM 2358 C CA . VAL A 1 309 ? -30.583 -12.944 -17.772 1.00 2.89 309 VAL A CA 1
ATOM 2359 C C . VAL A 1 309 ? -31.957 -12.980 -17.137 1.00 3.83 309 VAL A C 1
ATOM 2360 O O . VAL A 1 309 ? -32.076 -13.212 -15.938 1.00 3.64 309 VAL A O 1
ATOM 2364 N N . VAL A 1 310 ? -32.998 -12.876 -17.983 1.00 3.79 310 VAL A N 1
ATOM 2365 C CA . VAL A 1 310 ? -34.380 -13.084 -17.509 1.00 2.96 310 VAL A CA 1
ATOM 2366 C C . VAL A 1 310 ? -34.818 -14.513 -17.879 1.00 3.10 310 VAL A C 1
ATOM 2367 O O . VAL A 1 310 ? -34.647 -14.954 -19.012 1.00 2.30 310 VAL A O 1
ATOM 2371 N N . ALA A 1 311 ? -35.357 -15.195 -16.888 1.00 2.58 311 ALA A N 1
ATOM 2372 C CA . ALA A 1 311 ? -35.833 -16.578 -17.060 1.00 3.10 311 ALA A CA 1
ATOM 2373 C C . ALA A 1 311 ? -37.172 -16.818 -16.372 1.00 2.57 311 ALA A C 1
ATOM 2374 O O . ALA A 1 311 ? -37.794 -15.872 -15.894 1.00 4.85 311 ALA A O 1
ATOM 2376 N N . THR A 1 312 ? -37.683 -18.058 -16.399 1.00 2.60 312 THR A N 1
ATOM 2377 C CA . THR A 1 312 ? -39.001 -18.333 -15.774 1.00 3.21 312 THR A CA 1
ATOM 2378 C C . THR A 1 312 ? -38.997 -19.416 -14.676 1.00 4.82 312 THR A C 1
ATOM 2379 O O . THR A 1 312 ? -39.936 -19.487 -13.902 1.00 5.46 312 THR A O 1
ATOM 2383 N N . ASP A 1 313 ? -37.934 -20.262 -14.604 1.00 4.15 313 ASP A N 1
ATOM 2384 C CA . ASP A 1 313 ? -37.945 -21.398 -13.669 1.00 3.74 313 ASP A CA 1
ATOM 2385 C C . ASP A 1 313 ? -39.275 -22.188 -13.877 1.00 4.01 313 ASP A C 1
ATOM 2386 O O . ASP A 1 313 ? -39.985 -22.526 -12.913 1.00 2.97 313 ASP A O 1
ATOM 2391 N N . HIS A 1 314 ? -39.593 -22.468 -15.138 1.00 2.84 314 HIS A N 1
ATOM 2392 C CA . HIS A 1 314 ? -40.931 -22.977 -15.464 1.00 3.32 314 HIS A CA 1
ATOM 2393 C C . HIS A 1 314 ? -41.135 -24.360 -14.888 1.00 3.90 314 HIS A C 1
ATOM 2394 O O . HIS A 1 314 ? -40.558 -25.333 -15.354 1.00 3.74 314 HIS A O 1
ATOM 2401 N N . CYS A 1 315 ? -41.972 -24.439 -13.862 1.00 3.80 315 CYS A N 1
ATOM 2402 C CA . CYS A 1 315 ? -42.145 -25.690 -13.126 1.00 3.96 315 CYS A CA 1
ATOM 2403 C C . CYS A 1 315 ? -43.632 -25.733 -12.756 1.00 4.32 315 CYS A C 1
ATOM 2404 O O . CYS A 1 315 ? -44.030 -25.267 -11.676 1.00 4.08 315 CYS A O 1
ATOM 2407 N N . ALA A 1 316 ? -44.473 -26.242 -13.668 1.00 2.38 316 ALA A N 1
ATOM 2408 C CA . ALA A 1 316 ? -45.911 -26.005 -13.554 1.00 2.57 316 ALA A CA 1
ATOM 2409 C C . ALA A 1 316 ? -46.643 -27.187 -12.877 1.00 3.15 316 ALA A C 1
ATOM 2410 O O . ALA A 1 316 ? -46.446 -28.343 -13.253 1.00 3.33 316 ALA A O 1
ATOM 2412 N N . PHE A 1 317 ? -47.529 -26.856 -11.940 1.00 3.73 317 PHE A N 1
ATOM 2413 C CA . PHE A 1 317 ? -48.415 -27.835 -11.304 1.00 4.04 317 PHE A CA 1
ATOM 2414 C C . PHE A 1 317 ? -49.840 -27.386 -11.416 1.00 4.80 317 PHE A C 1
ATOM 2415 O O . PHE A 1 317 ? -50.116 -26.209 -11.364 1.00 4.65 317 PHE A O 1
ATOM 2423 N N . THR A 1 318 ? -50.729 -28.344 -11.562 1.00 3.69 318 THR A N 1
ATOM 2424 C CA . THR A 1 318 ? -52.170 -28.046 -11.581 1.00 4.79 318 THR A CA 1
ATOM 2425 C C . THR A 1 318 ? -52.600 -27.615 -10.172 1.00 4.53 318 THR A C 1
ATOM 2426 O O . THR A 1 318 ? -51.895 -27.929 -9.165 1.00 4.13 318 THR A O 1
ATOM 2430 N N . THR A 1 319 ? -53.750 -26.971 -10.092 1.00 3.43 319 THR A N 1
ATOM 2431 C CA . THR A 1 319 ? -54.347 -26.651 -8.766 1.00 3.10 319 THR A CA 1
ATOM 2432 C C . THR A 1 319 ? -54.453 -27.924 -7.899 1.00 4.26 319 THR A C 1
ATOM 2433 O O . THR A 1 319 ? -54.174 -27.882 -6.712 1.00 3.39 319 THR A O 1
ATOM 2437 N N . GLU A 1 320 ? -54.861 -29.057 -8.505 1.00 3.15 320 GLU A N 1
ATOM 2438 C CA . GLU A 1 320 ? -55.134 -30.277 -7.735 1.00 3.80 320 GLU A CA 1
ATOM 2439 C C . GLU A 1 320 ? -53.808 -30.824 -7.209 1.00 4.31 320 GLU A C 1
ATOM 2440 O O . GLU A 1 320 ? -53.764 -31.419 -6.137 1.00 3.47 320 GLU A O 1
ATOM 2446 N N . GLN A 1 321 ? -52.723 -30.616 -7.978 1.00 3.68 321 GLN A N 1
ATOM 2447 C CA . GLN A 1 321 ? -51.358 -30.975 -7.473 1.00 4.77 321 GLN A CA 1
ATOM 2448 C C . GLN A 1 321 ? -50.936 -30.043 -6.308 1.00 4.72 321 GLN A C 1
ATOM 2449 O O . GLN A 1 321 ? -50.401 -30.519 -5.277 1.00 4.97 321 GLN A O 1
ATOM 2455 N N . LYS A 1 322 ? -51.190 -28.743 -6.457 1.00 4.80 322 LYS A N 1
ATOM 2456 C CA . LYS A 1 322 ? -50.889 -27.765 -5.391 1.00 4.40 322 LYS A CA 1
ATOM 2457 C C . LYS A 1 322 ? -51.649 -28.214 -4.091 1.00 5.03 322 LYS A C 1
ATOM 2458 O O . LYS A 1 322 ? -51.120 -28.117 -2.960 1.00 5.35 322 LYS A O 1
ATOM 2464 N N . ARG A 1 323 ? -52.858 -28.724 -4.278 1.00 4.33 323 ARG A N 1
ATOM 2465 C CA . ARG A 1 323 ? -53.697 -29.127 -3.150 1.00 3.40 323 ARG A CA 1
ATOM 2466 C C . ARG A 1 323 ? -53.152 -30.351 -2.403 1.00 3.81 323 ARG A C 1
ATOM 2467 O O . ARG A 1 323 ? -53.686 -30.706 -1.348 1.00 3.23 323 ARG A O 1
ATOM 2475 N N . PHE A 1 324 ? -52.115 -31.022 -2.922 1.00 3.63 324 PHE A N 1
ATOM 2476 C CA . PHE A 1 324 ? -51.383 -32.009 -2.052 1.00 3.81 324 PHE A CA 1
ATOM 2477 C C . PHE A 1 324 ? -50.971 -31.343 -0.711 1.00 3.37 324 PHE A C 1
ATOM 2478 O O . PHE A 1 324 ? -50.801 -32.020 0.302 1.00 3.67 324 PHE A O 1
ATOM 2486 N N . GLY A 1 325 ? -50.769 -30.037 -0.754 1.00 2.88 325 GLY A N 1
ATOM 2487 C CA . GLY A 1 325 ? -50.337 -29.300 0.457 1.00 3.79 325 GLY A CA 1
ATOM 2488 C C . GLY A 1 325 ? -51.419 -28.629 1.311 1.00 4.21 325 GLY A C 1
ATOM 2489 O O . GLY A 1 325 ? -51.105 -27.796 2.159 1.00 5.24 325 GLY A O 1
ATOM 2490 N N . VAL A 1 326 ? -52.682 -29.010 1.124 1.00 3.92 326 VAL A N 1
ATOM 2491 C CA . VAL A 1 326 ? -53.763 -28.521 2.029 1.00 3.53 326 VAL A CA 1
ATOM 2492 C C . VAL A 1 326 ? -53.414 -28.960 3.440 1.00 3.00 326 VAL A C 1
ATOM 2493 O O . VAL A 1 326 ? -53.194 -30.136 3.686 1.00 4.61 326 VAL A O 1
ATOM 2497 N N . GLY A 1 327 ? -53.408 -28.016 4.378 1.00 3.93 327 GLY A N 1
ATOM 2498 C CA . GLY A 1 327 ? -53.064 -28.305 5.773 1.00 3.73 327 GLY A CA 1
ATOM 2499 C C . GLY A 1 327 ? -51.574 -28.309 6.125 1.00 4.30 327 GLY A C 1
ATOM 2500 O O . GLY A 1 327 ? -51.245 -28.425 7.282 1.00 4.51 327 GLY A O 1
ATOM 2501 N N . ASP A 1 328 ? -50.683 -28.197 5.114 1.00 4.66 328 ASP A N 1
ATOM 2502 C CA . ASP A 1 328 ? -49.201 -28.371 5.281 1.00 4.20 328 ASP A CA 1
ATOM 2503 C C . ASP A 1 328 ? -48.501 -27.758 4.066 1.00 3.85 328 ASP A C 1
ATOM 2504 O O . ASP A 1 328 ? -48.357 -28.396 2.995 1.00 3.55 328 ASP A O 1
ATOM 2509 N N . PHE A 1 329 ? -48.070 -26.511 4.190 1.00 3.43 329 PHE A N 1
ATOM 2510 C CA . PHE A 1 329 ? -47.501 -25.849 3.027 1.00 3.58 329 PHE A CA 1
ATOM 2511 C C . PHE A 1 329 ? -46.219 -26.479 2.535 1.00 3.91 329 PHE A C 1
ATOM 2512 O O . PHE A 1 329 ? -45.834 -26.254 1.376 1.00 4.62 329 PHE A O 1
ATOM 2520 N N . THR A 1 330 ? -45.505 -27.210 3.402 1.00 3.38 330 THR A N 1
ATOM 2521 C CA . THR A 1 330 ? -44.252 -27.939 2.994 1.00 2.99 330 THR A CA 1
ATOM 2522 C C . THR A 1 330 ? -44.544 -29.080 1.953 1.00 3.90 330 THR A C 1
ATOM 2523 O O . THR A 1 330 ? -43.641 -29.595 1.292 1.00 3.85 330 THR A O 1
ATOM 2527 N N . ARG A 1 331 ? -45.823 -29.445 1.812 1.00 3.91 331 ARG A N 1
ATOM 2528 C CA . ARG A 1 331 ? -46.242 -30.405 0.777 1.00 4.35 331 ARG A CA 1
ATOM 2529 C C . ARG A 1 331 ? -46.883 -29.813 -0.487 1.00 4.32 331 ARG A C 1
ATOM 2530 O O . ARG A 1 331 ? -47.283 -30.589 -1.354 1.00 4.92 331 ARG A O 1
ATOM 2538 N N . ILE A 1 332 ? -47.034 -28.486 -0.556 1.00 2.87 332 ILE A N 1
ATOM 2539 C CA . ILE A 1 332 ? -47.418 -27.827 -1.808 1.00 2.84 332 ILE A CA 1
ATOM 2540 C C . ILE A 1 332 ? -46.233 -27.908 -2.815 1.00 2.00 332 ILE A C 1
ATOM 2541 O O . ILE A 1 332 ? -45.179 -27.310 -2.580 1.00 3.88 332 ILE A O 1
ATOM 2546 N N . PRO A 1 333 ? -46.408 -28.635 -3.924 1.00 2.08 333 PRO A N 1
ATOM 2547 C CA . PRO A 1 333 ? -45.272 -28.669 -4.897 1.00 2.10 333 PRO A CA 1
ATOM 2548 C C . PRO A 1 333 ? -44.901 -27.274 -5.313 1.00 2.70 333 PRO A C 1
ATOM 2549 O O . PRO A 1 333 ? -45.769 -26.444 -5.702 1.00 3.96 333 PRO A O 1
ATOM 2553 N N . ASN A 1 334 ? -43.618 -26.957 -5.167 1.00 2.40 334 ASN A N 1
ATOM 2554 C CA . ASN A 1 334 ? -43.125 -25.601 -5.378 1.00 3.58 334 ASN A CA 1
ATOM 2555 C C . ASN A 1 334 ? -42.939 -25.375 -6.857 1.00 3.40 334 ASN A C 1
ATOM 2556 O O . ASN A 1 334 ? -42.261 -26.177 -7.520 1.00 4.60 334 ASN A O 1
ATOM 2561 N N . GLY A 1 335 ? -43.491 -24.281 -7.406 1.00 4.32 335 GLY A N 1
ATOM 2562 C CA . GLY A 1 335 ? -43.079 -23.873 -8.787 1.00 3.82 335 GLY A CA 1
ATOM 2563 C C . GLY A 1 335 ? -44.229 -23.172 -9.471 1.00 3.61 335 GLY A C 1
ATOM 2564 O O . GLY A 1 335 ? -45.418 -23.460 -9.182 1.00 4.42 335 GLY A O 1
ATOM 2565 N N . THR A 1 336 ? -43.884 -22.237 -10.356 1.00 4.40 336 THR A N 1
ATOM 2566 C CA . THR A 1 336 ? -44.883 -21.590 -11.212 1.00 2.79 336 THR A CA 1
ATOM 2567 C C . THR A 1 336 ? -44.392 -21.670 -12.646 1.00 3.75 336 THR A C 1
ATOM 2568 O O . THR A 1 336 ? -43.217 -21.945 -12.903 1.00 3.34 336 THR A O 1
ATOM 2572 N N . GLY A 1 337 ? -45.310 -21.403 -13.583 1.00 3.71 337 GLY A N 1
ATOM 2573 C CA . GLY A 1 337 ? -44.961 -21.413 -15.009 1.00 4.69 337 GLY A CA 1
ATOM 2574 C C . GLY A 1 337 ? -44.866 -19.963 -15.525 1.00 5.97 337 GLY A C 1
ATOM 2575 O O . GLY A 1 337 ? -45.555 -19.064 -14.988 1.00 6.09 337 GLY A O 1
ATOM 2576 N N . GLY A 1 338 ? -44.081 -19.763 -16.576 1.00 4.49 338 GLY A N 1
ATOM 2577 C CA . GLY A 1 338 ? -44.022 -18.475 -17.237 1.00 3.86 338 GLY A CA 1
ATOM 2578 C C . GLY A 1 338 ? -43.482 -18.490 -18.656 1.00 3.87 338 GLY A C 1
ATOM 2579 O O . GLY A 1 338 ? -43.317 -17.419 -19.258 1.00 5.12 338 GLY A O 1
ATOM 2580 N N . LEU A 1 339 ? -43.155 -19.660 -19.194 1.00 3.77 339 LEU A N 1
ATOM 2581 C CA . LEU A 1 339 ? -42.473 -19.748 -20.525 1.00 4.20 339 LEU A CA 1
ATOM 2582 C C . LEU A 1 339 ? -43.063 -18.831 -21.616 1.00 4.59 339 LEU A C 1
ATOM 2583 O O . LEU A 1 339 ? -42.321 -18.101 -22.249 1.00 4.43 339 LEU A O 1
ATOM 2588 N N . GLU A 1 340 ? -44.391 -18.948 -21.818 1.00 4.22 340 GLU A N 1
ATOM 2589 C CA . GLU A 1 340 ? -45.102 -18.265 -22.869 1.00 5.76 340 GLU A CA 1
ATOM 2590 C C . GLU A 1 340 ? -45.202 -16.765 -22.540 1.00 5.55 340 GLU A C 1
ATOM 2591 O O . GLU A 1 340 ? -45.324 -15.944 -23.461 1.00 4.93 340 GLU A O 1
ATOM 2597 N N . ASP A 1 341 ? -45.150 -16.419 -21.262 1.00 3.50 341 ASP A N 1
ATOM 2598 C CA . ASP A 1 341 ? -45.347 -14.997 -20.847 1.00 3.29 341 ASP A CA 1
ATOM 2599 C C . ASP A 1 341 ? -44.100 -14.164 -20.589 1.00 4.35 341 ASP A C 1
ATOM 2600 O O . ASP A 1 341 ? -44.209 -12.936 -20.374 1.00 3.03 341 ASP A O 1
ATOM 2605 N N . ARG A 1 342 ? -42.914 -14.812 -20.601 1.00 2.01 342 ARG A N 1
ATOM 2606 C CA . ARG A 1 342 ? -41.700 -14.101 -20.258 1.00 2.54 342 ARG A CA 1
ATOM 2607 C C . ARG A 1 342 ? -41.460 -12.879 -21.162 1.00 3.89 342 ARG A C 1
ATOM 2608 O O . ARG A 1 342 ? -41.337 -11.720 -20.668 1.00 3.57 342 ARG A O 1
ATOM 2616 N N . MET A 1 343 ? -41.338 -13.146 -22.464 1.00 3.07 343 MET A N 1
ATOM 2617 C CA . MET A 1 343 ? -40.963 -12.045 -23.409 1.00 4.19 343 MET A CA 1
ATOM 2618 C C . MET A 1 343 ? -42.122 -11.024 -23.508 1.00 3.46 343 MET A C 1
ATOM 2619 O O . MET A 1 343 ? -41.828 -9.817 -23.511 1.00 4.74 343 MET A O 1
ATOM 2624 N N . PRO A 1 344 ? -43.406 -11.491 -23.625 1.00 3.83 344 PRO A N 1
ATOM 2625 C CA . PRO A 1 344 ? -44.500 -10.498 -23.649 1.00 3.52 344 PRO A CA 1
ATOM 2626 C C . PRO A 1 344 ? -44.554 -9.615 -22.397 1.00 3.58 344 PRO A C 1
ATOM 2627 O O . PRO A 1 344 ? -44.713 -8.388 -22.521 1.00 3.12 344 PRO A O 1
ATOM 2631 N N . MET A 1 345 ? -44.416 -10.200 -21.197 1.00 2.97 345 MET A N 1
ATOM 2632 C CA . MET A 1 345 ? -44.394 -9.364 -19.972 1.00 2.40 345 MET A CA 1
ATOM 2633 C C . MET A 1 345 ? -43.214 -8.370 -19.953 1.00 2.86 345 MET A C 1
ATOM 2634 O O . MET A 1 345 ? -43.396 -7.177 -19.667 1.00 3.25 345 MET A O 1
ATOM 2639 N N . LEU A 1 346 ? -42.019 -8.857 -20.317 1.00 3.04 346 LEU A N 1
ATOM 2640 C CA . LEU A 1 346 ? -40.824 -8.032 -20.233 1.00 3.39 346 LEU A CA 1
ATOM 2641 C C . LEU A 1 346 ? -40.925 -6.879 -21.250 1.00 4.08 346 LEU A C 1
ATOM 2642 O O . LEU A 1 346 ? -40.453 -5.759 -21.012 1.00 3.19 346 LEU A O 1
ATOM 2647 N N . TRP A 1 347 ? -41.514 -7.171 -22.392 1.00 2.91 347 TRP A N 1
ATOM 2648 C CA . TRP A 1 347 ? -41.606 -6.146 -23.466 1.00 2.57 347 TRP A CA 1
ATOM 2649 C C . TRP A 1 347 ? -42.588 -5.048 -23.021 1.00 2.80 347 TRP A C 1
ATOM 2650 O O . TRP A 1 347 ? -42.272 -3.857 -23.064 1.00 2.59 347 TRP A O 1
ATOM 2661 N N . THR A 1 348 ? -43.757 -5.447 -22.521 1.00 3.26 348 THR A N 1
ATOM 2662 C CA . THR A 1 348 ? -44.766 -4.437 -22.119 1.00 2.66 348 THR A CA 1
ATOM 2663 C C . THR A 1 348 ? -44.313 -3.638 -20.881 1.00 4.14 348 THR A C 1
ATOM 2664 O O . THR A 1 348 ? -44.483 -2.409 -20.854 1.00 2.89 348 THR A O 1
ATOM 2668 N N . TYR A 1 349 ? -43.767 -4.330 -19.882 1.00 3.06 349 TYR A N 1
ATOM 2669 C CA . TYR A 1 349 ? -43.461 -3.671 -18.595 1.00 5.13 349 TYR A CA 1
ATOM 2670 C C . TYR A 1 349 ? -42.019 -3.103 -18.555 1.00 4.46 349 TYR A C 1
ATOM 2671 O O . TYR A 1 349 ? -41.708 -2.283 -17.699 1.00 4.65 349 TYR A O 1
ATOM 2680 N N . GLY A 1 350 ? -41.172 -3.522 -19.516 1.00 3.58 350 GLY A N 1
ATOM 2681 C CA . GLY A 1 350 ? -39.749 -3.039 -19.548 1.00 3.59 350 GLY A CA 1
ATOM 2682 C C . GLY A 1 350 ? -39.458 -2.186 -20.767 1.00 2.89 350 GLY A C 1
ATOM 2683 O O . GLY A 1 350 ? -38.839 -1.123 -20.635 1.00 4.16 350 GLY A O 1
ATOM 2684 N N . VAL A 1 351 ? -39.848 -2.642 -21.964 1.00 2.40 351 VAL A N 1
ATOM 2685 C CA . VAL A 1 351 ? -39.471 -1.900 -23.178 1.00 2.83 351 VAL A CA 1
ATOM 2686 C C . VAL A 1 351 ? -40.438 -0.682 -23.376 1.00 2.98 351 VAL A C 1
ATOM 2687 O O . VAL A 1 351 ? -39.972 0.453 -23.576 1.00 2.94 351 VAL A O 1
ATOM 2691 N N . ALA A 1 352 ? -41.740 -0.933 -23.303 1.00 2.35 352 ALA A N 1
ATOM 2692 C CA . ALA A 1 352 ? -42.704 0.092 -23.619 1.00 2.89 352 ALA A CA 1
ATOM 2693 C C . ALA A 1 352 ? -42.652 1.210 -22.565 1.00 4.35 352 ALA A C 1
ATOM 2694 O O . ALA A 1 352 ? -42.973 2.377 -22.855 1.00 4.25 352 ALA A O 1
ATOM 2696 N N . THR A 1 353 ? -42.230 0.840 -21.340 1.00 3.56 353 THR A N 1
ATOM 2697 C CA . THR A 1 353 ? -42.138 1.837 -20.219 1.00 3.05 353 THR A CA 1
ATOM 2698 C C . THR A 1 353 ? -40.799 2.610 -20.246 1.00 4.53 353 THR A C 1
ATOM 2699 O O . THR A 1 353 ? -40.618 3.568 -19.488 1.00 3.87 353 THR A O 1
ATOM 2703 N N . GLY A 1 354 ? -39.871 2.167 -21.099 1.00 4.50 354 GLY A N 1
ATOM 2704 C CA . GLY A 1 354 ? -38.515 2.762 -21.167 1.00 4.84 354 GLY A CA 1
ATOM 2705 C C . GLY A 1 354 ? -37.555 2.271 -20.092 1.00 5.33 354 GLY A C 1
ATOM 2706 O O . GLY A 1 354 ? -36.435 2.847 -19.988 1.00 5.05 354 GLY A O 1
ATOM 2707 N N . ARG A 1 355 ? -37.949 1.233 -19.271 1.00 3.55 355 ARG A N 1
ATOM 2708 C CA . ARG A 1 355 ? -37.040 0.683 -18.227 1.00 4.64 355 ARG A CA 1
ATOM 2709 C C . ARG A 1 355 ? -35.773 0.020 -18.841 1.00 4.79 355 ARG A C 1
ATOM 2710 O O . ARG A 1 355 ? -34.642 0.059 -18.247 1.00 4.63 355 ARG A O 1
ATOM 2718 N N . ILE A 1 356 ? -35.931 -0.545 -20.038 1.00 4.12 356 ILE A N 1
ATOM 2719 C CA . ILE A 1 356 ? -34.795 -1.085 -20.751 1.00 4.20 356 ILE A CA 1
ATOM 2720 C C . ILE A 1 356 ? -34.990 -0.714 -22.229 1.00 4.55 356 ILE A C 1
ATOM 2721 O O . ILE A 1 356 ? -36.153 -0.559 -22.697 1.00 4.13 356 ILE A O 1
ATOM 2726 N N . THR A 1 357 ? -33.893 -0.605 -22.944 1.00 3.36 357 THR A N 1
ATOM 2727 C CA . THR A 1 357 ? -33.995 -0.361 -24.385 1.00 4.06 357 THR A CA 1
ATOM 2728 C C . THR A 1 357 ? -34.355 -1.714 -25.096 1.00 3.88 357 THR A C 1
ATOM 2729 O O . THR A 1 357 ? -34.284 -2.817 -24.466 1.00 3.69 357 THR A O 1
ATOM 2733 N N . MET A 1 358 ? -34.683 -1.617 -26.401 1.00 4.02 358 MET A N 1
ATOM 2734 C CA . MET A 1 358 ? -34.950 -2.852 -27.208 1.00 5.00 358 MET A CA 1
ATOM 2735 C C . MET A 1 358 ? -33.686 -3.750 -27.296 1.00 3.58 358 MET A C 1
ATOM 2736 O O . MET A 1 358 ? -33.788 -4.976 -27.259 1.00 3.87 358 MET A O 1
ATOM 2741 N N . ASN A 1 359 ? -32.494 -3.117 -27.324 1.00 3.90 359 ASN A N 1
ATOM 2742 C CA . ASN A 1 359 ? -31.203 -3.854 -27.413 1.00 3.78 359 ASN A CA 1
ATOM 2743 C C . ASN A 1 359 ? -30.963 -4.591 -26.100 1.00 4.75 359 ASN A C 1
ATOM 2744 O O . ASN A 1 359 ? -30.562 -5.764 -26.112 1.00 4.49 359 ASN A O 1
ATOM 2749 N N . GLU A 1 360 ? -31.290 -3.927 -24.989 1.00 3.00 360 GLU A N 1
ATOM 2750 C CA . GLU A 1 360 ? -31.216 -4.555 -23.665 1.00 4.24 360 GLU A CA 1
ATOM 2751 C C . GLU A 1 360 ? -32.200 -5.692 -23.520 1.00 3.87 360 GLU A C 1
ATOM 2752 O O . GLU A 1 360 ? -31.875 -6.778 -22.977 1.00 4.96 360 GLU A O 1
ATOM 2758 N N . PHE A 1 361 ? -33.391 -5.471 -24.019 1.00 3.05 361 PHE A N 1
ATOM 2759 C CA . PHE A 1 361 ? -34.373 -6.523 -24.073 1.00 3.22 361 PHE A CA 1
ATOM 2760 C C . PHE A 1 361 ? -33.828 -7.818 -24.787 1.00 3.83 361 PHE A C 1
ATOM 2761 O O . PHE A 1 361 ? -33.986 -8.936 -24.277 1.00 3.41 361 PHE A O 1
ATOM 2769 N N . VAL A 1 362 ? -33.190 -7.656 -25.957 1.00 2.65 362 VAL A N 1
ATOM 2770 C CA . VAL A 1 362 ? -32.592 -8.788 -26.633 1.00 3.66 362 VAL A CA 1
ATOM 2771 C C . VAL A 1 362 ? -31.477 -9.442 -25.755 1.00 4.14 362 VAL A C 1
ATOM 2772 O O . VAL A 1 362 ? -31.416 -10.673 -25.610 1.00 5.50 362 VAL A O 1
ATOM 2776 N N . ALA A 1 363 ? -30.587 -8.601 -25.232 1.00 3.90 363 ALA A N 1
ATOM 2777 C CA . ALA A 1 363 ? -29.471 -9.052 -24.383 1.00 3.55 363 ALA A CA 1
ATOM 2778 C C . ALA A 1 363 ? -30.025 -9.948 -23.255 1.00 4.10 363 ALA A C 1
ATOM 2779 O O . ALA A 1 363 ? -29.472 -11.056 -23.039 1.00 4.36 363 ALA A O 1
ATOM 2781 N N . VAL A 1 364 ? -31.074 -9.488 -22.530 1.00 4.30 364 VAL A N 1
ATOM 2782 C CA . VAL A 1 364 ? -31.473 -10.240 -21.335 1.00 4.46 364 VAL A CA 1
ATOM 2783 C C . VAL A 1 364 ? -32.492 -11.352 -21.628 1.00 4.23 364 VAL A C 1
ATOM 2784 O O . VAL A 1 364 ? -32.904 -12.099 -20.700 1.00 5.12 364 VAL A O 1
ATOM 2788 N N . THR A 1 365 ? -32.958 -11.456 -22.884 1.00 4.15 365 THR A N 1
ATOM 2789 C CA . THR A 1 365 ? -33.848 -12.568 -23.227 1.00 3.52 365 THR A CA 1
ATOM 2790 C C . THR A 1 365 ? -33.232 -13.662 -24.128 1.00 3.10 365 THR A C 1
ATOM 2791 O O . THR A 1 365 ? -33.802 -14.749 -24.245 1.00 3.02 365 THR A O 1
ATOM 2795 N N . SER A 1 366 ? -32.058 -13.368 -24.718 1.00 3.52 366 SER A N 1
ATOM 2796 C CA . SER A 1 366 ? -31.311 -14.405 -25.512 1.00 4.01 366 SER A CA 1
ATOM 2797 C C . SER A 1 366 ? -29.786 -14.259 -25.530 1.00 4.40 366 SER A C 1
ATOM 2798 O O . SER A 1 366 ? -29.053 -15.228 -25.213 1.00 4.34 366 SER A O 1
ATOM 2801 N N . THR A 1 367 ? -29.295 -13.090 -25.951 1.00 2.57 367 THR A N 1
ATOM 2802 C CA . THR A 1 367 ? -27.907 -13.022 -26.291 1.00 3.16 367 THR A CA 1
ATOM 2803 C C . THR A 1 367 ? -26.978 -13.253 -25.057 1.00 3.54 367 THR A C 1
ATOM 2804 O O . THR A 1 367 ? -25.972 -13.965 -25.154 1.00 3.97 367 THR A O 1
ATOM 2808 N N . ASN A 1 368 ? -27.281 -12.632 -23.912 1.00 3.68 368 ASN A N 1
ATOM 2809 C CA . ASN A 1 368 ? -26.368 -12.790 -22.712 1.00 2.42 368 ASN A CA 1
ATOM 2810 C C . ASN A 1 368 ? -26.248 -14.253 -22.292 1.00 3.00 368 ASN A C 1
ATOM 2811 O O . ASN A 1 368 ? -25.164 -14.747 -22.102 1.00 2.00 368 ASN A O 1
ATOM 2816 N N . ILE A 1 369 ? -27.402 -14.938 -22.159 1.00 3.55 369 ILE A N 1
ATOM 2817 C CA . ILE A 1 369 ? -27.338 -16.337 -21.792 1.00 3.58 369 ILE A CA 1
ATOM 2818 C C . ILE A 1 369 ? -26.631 -17.186 -22.895 1.00 3.34 369 ILE A C 1
ATOM 2819 O O . ILE A 1 369 ? -25.855 -18.130 -22.562 1.00 3.20 369 ILE A O 1
ATOM 2824 N N . ALA A 1 370 ? -26.851 -16.847 -24.171 1.00 2.79 370 ALA A N 1
ATOM 2825 C CA . ALA A 1 370 ? -26.104 -17.575 -25.248 1.00 4.53 370 ALA A CA 1
ATOM 2826 C C . ALA A 1 370 ? -24.613 -17.463 -24.992 1.00 5.00 370 ALA A C 1
ATOM 2827 O O . ALA A 1 370 ? -23.875 -18.463 -25.118 1.00 3.67 370 ALA A O 1
ATOM 2829 N N . LYS A 1 371 ? -24.157 -16.238 -24.670 1.00 4.26 371 LYS A N 1
ATOM 2830 C CA . LYS A 1 371 ? -22.703 -16.029 -24.451 1.00 4.56 371 LYS A CA 1
ATOM 2831 C C . LYS A 1 371 ? -22.246 -16.709 -23.138 1.00 4.42 371 LYS A C 1
ATOM 2832 O O . LYS A 1 371 ? -21.148 -17.301 -23.065 1.00 4.21 371 LYS A O 1
ATOM 2838 N N . ILE A 1 372 ? -23.090 -16.597 -22.095 1.00 3.48 372 ILE A N 1
ATOM 2839 C CA . ILE A 1 372 ? -22.766 -17.266 -20.808 1.00 3.71 372 ILE A CA 1
ATOM 2840 C C . ILE A 1 372 ? -22.602 -18.802 -21.005 1.00 3.96 372 ILE A C 1
ATOM 2841 O O . ILE A 1 372 ? -21.672 -19.440 -20.392 1.00 3.47 372 ILE A O 1
ATOM 2846 N N . LEU A 1 373 ? -23.459 -19.399 -21.842 1.00 3.75 373 LEU A N 1
ATOM 2847 C CA . LEU A 1 373 ? -23.435 -20.855 -22.070 1.00 4.75 373 LEU A CA 1
ATOM 2848 C C . LEU A 1 373 ? -22.473 -21.278 -23.222 1.00 4.31 373 LEU A C 1
ATOM 2849 O O . LEU A 1 373 ? -22.393 -22.485 -23.560 1.00 4.61 373 LEU A O 1
ATOM 2854 N N . ASN A 1 374 ? -21.790 -20.289 -23.802 1.00 4.97 374 ASN A N 1
ATOM 2855 C CA . ASN A 1 374 ? -20.791 -20.490 -24.833 1.00 5.37 374 ASN A CA 1
ATOM 2856 C C . ASN A 1 374 ? -21.391 -20.988 -26.152 1.00 5.12 374 ASN A C 1
ATOM 2857 O O . ASN A 1 374 ? -20.750 -21.766 -26.881 1.00 5.93 374 ASN A O 1
ATOM 2862 N N . ILE A 1 375 ? -22.623 -20.552 -26.465 1.00 4.36 375 ILE A N 1
ATOM 2863 C CA . ILE A 1 375 ? -23.272 -20.983 -27.708 1.00 4.17 375 ILE A CA 1
ATOM 2864 C C . ILE A 1 375 ? -23.653 -19.807 -28.608 1.00 4.48 375 ILE A C 1
ATOM 2865 O O . ILE A 1 375 ? -24.501 -19.958 -29.519 1.00 4.25 375 ILE A O 1
ATOM 2870 N N . TYR A 1 376 ? -23.047 -18.628 -28.367 1.00 3.25 376 TYR A N 1
ATOM 2871 C CA . TYR A 1 376 ? -23.204 -17.514 -29.266 1.00 4.09 376 TYR A CA 1
ATOM 2872 C C . TYR A 1 376 ? -22.025 -17.558 -30.281 1.00 4.28 376 TYR A C 1
ATOM 2873 O O . TYR A 1 376 ? -20.901 -17.816 -29.890 1.00 4.77 376 TYR A O 1
ATOM 2882 N N . PRO A 1 377 ? -22.256 -17.266 -31.566 1.00 5.76 377 PRO A N 1
ATOM 2883 C CA . PRO A 1 377 ? -23.480 -16.825 -32.211 1.00 5.99 377 PRO A CA 1
ATOM 2884 C C . PRO A 1 377 ? -24.365 -17.894 -32.853 1.00 4.68 377 PRO A C 1
ATOM 2885 O O . PRO A 1 377 ? -25.261 -17.536 -33.653 1.00 4.64 377 PRO A O 1
ATOM 2889 N N . LYS A 1 378 ? -24.177 -19.165 -32.540 1.00 4.83 378 LYS A N 1
ATOM 2890 C CA . LYS A 1 378 ? -25.103 -20.190 -33.133 1.00 5.07 378 LYS A CA 1
ATOM 2891 C C . LYS A 1 378 ? -26.540 -19.844 -32.652 1.00 4.02 378 LYS A C 1
ATOM 2892 O O . LYS A 1 378 ? -27.504 -19.866 -33.448 1.00 4.24 378 LYS A O 1
ATOM 2898 N N . LYS A 1 379 ? -26.656 -19.564 -31.344 1.00 3.52 379 LYS A N 1
ATOM 2899 C CA . LYS A 1 379 ? -27.936 -19.060 -30.719 1.00 3.38 379 LYS A CA 1
ATOM 2900 C C . LYS A 1 379 ? -27.789 -17.625 -30.264 1.00 4.48 379 LYS A C 1
ATOM 2901 O O . LYS A 1 379 ? -26.676 -17.142 -30.046 1.00 4.51 379 LYS A O 1
ATOM 2907 N N . GLY A 1 380 ? -28.917 -16.932 -30.106 1.00 4.54 380 GLY A N 1
ATOM 2908 C CA . GLY A 1 380 ? -28.968 -15.579 -29.504 1.00 5.30 380 GLY A CA 1
ATOM 2909 C C . GLY A 1 380 ? -28.473 -14.464 -30.450 1.00 5.13 380 GLY A C 1
ATOM 2910 O O . GLY A 1 380 ? -28.292 -13.335 -30.032 1.00 5.20 380 GLY A O 1
ATOM 2911 N N . ALA A 1 381 ? -28.374 -14.770 -31.747 1.00 3.62 381 ALA A N 1
ATOM 2912 C CA . ALA A 1 381 ? -27.804 -13.811 -32.733 1.00 5.19 381 ALA A CA 1
ATOM 2913 C C . ALA A 1 381 ? -28.717 -13.593 -33.931 1.00 5.31 381 ALA A C 1
ATOM 2914 O O . ALA A 1 381 ? -29.475 -14.505 -34.319 1.00 6.62 381 ALA A O 1
ATOM 2916 N N . ILE A 1 382 ? -28.626 -12.404 -34.531 1.00 4.51 382 ILE A N 1
ATOM 2917 C CA . ILE A 1 382 ? -29.058 -12.295 -35.940 1.00 4.02 382 ILE A CA 1
ATOM 2918 C C . ILE A 1 382 ? -27.795 -11.936 -36.714 1.00 4.42 382 ILE A C 1
ATOM 2919 O O . ILE A 1 382 ? -27.391 -10.742 -36.768 1.00 3.64 382 ILE A O 1
ATOM 2924 N N . LEU A 1 383 ? -27.111 -12.972 -37.205 1.00 3.15 383 LEU A N 1
ATOM 2925 C CA . LEU A 1 383 ? -25.896 -12.765 -37.954 1.00 3.35 383 LEU A CA 1
ATOM 2926 C C . LEU A 1 383 ? -25.894 -13.811 -39.042 1.00 3.51 383 LEU A C 1
ATOM 2927 O O . LEU A 1 383 ? -26.455 -14.902 -38.849 1.00 3.28 383 LEU A O 1
ATOM 2932 N N . VAL A 1 384 ? -25.238 -13.525 -40.178 1.00 2.92 384 VAL A N 1
ATOM 2933 C CA . VAL A 1 384 ? -25.083 -14.595 -41.213 1.00 2.89 384 VAL A CA 1
ATOM 2934 C C . VAL A 1 384 ? -24.375 -15.820 -40.585 1.00 3.59 384 VAL A C 1
ATOM 2935 O O . VAL A 1 384 ? -23.391 -15.659 -39.834 1.00 5.45 384 VAL A O 1
ATOM 2939 N N . GLY A 1 385 ? -24.923 -17.028 -40.816 1.00 4.27 385 GLY A N 1
ATOM 2940 C CA . GLY A 1 385 ? -24.364 -18.283 -40.255 1.00 2.44 385 GLY A CA 1
ATOM 2941 C C . GLY A 1 385 ? -25.052 -18.717 -38.962 1.00 3.96 385 GLY A C 1
ATOM 2942 O O . GLY A 1 385 ? -24.935 -19.909 -38.588 1.00 3.29 385 GLY A O 1
ATOM 2943 N N . ALA A 1 386 ? -25.746 -17.787 -38.278 1.00 3.58 386 ALA A N 1
ATOM 2944 C CA . ALA A 1 386 ? -26.477 -18.097 -37.002 1.00 3.14 386 ALA A CA 1
ATOM 2945 C C . ALA A 1 386 ? -27.708 -19.018 -37.321 1.00 4.22 386 ALA A C 1
ATOM 2946 O O . ALA A 1 386 ? -28.269 -18.957 -38.436 1.00 3.44 386 ALA A O 1
ATOM 2948 N N . ASP A 1 387 ? -28.162 -19.796 -36.354 1.00 4.35 387 ASP A N 1
ATOM 2949 C CA . ASP A 1 387 ? -29.440 -20.562 -36.532 1.00 3.80 387 ASP A CA 1
ATOM 2950 C C . ASP A 1 387 ? -30.583 -19.573 -36.719 1.00 4.47 387 ASP A C 1
ATOM 2951 O O . ASP A 1 387 ? -30.605 -18.480 -36.082 1.00 4.72 387 ASP A O 1
ATOM 2956 N N . ALA A 1 388 ? -31.553 -19.955 -37.574 1.00 4.13 388 ALA A N 1
ATOM 2957 C CA . ALA A 1 388 ? -32.688 -19.083 -37.853 1.00 3.79 388 ALA A CA 1
ATOM 2958 C C . ALA A 1 388 ? -33.781 -19.234 -36.753 1.00 4.06 388 ALA A C 1
ATOM 2959 O O . ALA A 1 388 ? -34.936 -19.571 -37.038 1.00 3.28 388 ALA A O 1
ATOM 2961 N N . ASP A 1 389 ? -33.358 -18.983 -35.494 1.00 4.09 389 ASP A N 1
ATOM 2962 C CA . ASP A 1 389 ? -34.259 -18.946 -34.328 1.00 4.14 389 ASP A CA 1
ATOM 2963 C C . ASP A 1 389 ? -34.601 -17.479 -34.237 1.00 4.47 389 ASP A C 1
ATOM 2964 O O . ASP A 1 389 ? -33.756 -16.618 -33.871 1.00 4.46 389 ASP A O 1
ATOM 2969 N N . LEU A 1 390 ? -35.827 -17.165 -34.619 1.00 4.14 390 LEU A N 1
ATOM 2970 C CA . LEU A 1 390 ? -36.189 -15.735 -34.765 1.00 3.30 390 LEU A CA 1
ATOM 2971 C C . LEU A 1 390 ? -37.604 -15.491 -34.294 1.00 3.47 390 LEU A C 1
ATOM 2972 O O . LEU A 1 390 ? -38.493 -16.284 -34.504 1.00 4.35 390 LEU A O 1
ATOM 2977 N N . VAL A 1 391 ? -37.817 -14.332 -33.725 1.00 3.67 391 VAL A N 1
ATOM 2978 C CA . VAL A 1 391 ? -39.196 -13.919 -33.483 1.00 3.22 391 VAL A CA 1
ATOM 2979 C C . VAL A 1 391 ? -39.406 -12.617 -34.255 1.00 3.17 391 VAL A C 1
ATOM 2980 O O . VAL A 1 391 ? -38.590 -11.641 -34.121 1.00 4.24 391 VAL A O 1
ATOM 2984 N N . VAL A 1 392 ? -40.503 -12.578 -34.978 1.00 3.41 392 VAL A N 1
ATOM 2985 C CA . VAL A 1 392 ? -40.958 -11.340 -35.640 1.00 4.18 392 VAL A CA 1
ATOM 2986 C C . VAL A 1 392 ? -42.055 -10.766 -34.696 1.00 3.36 392 VAL A C 1
ATOM 2987 O O . VAL A 1 392 ? -43.168 -11.339 -34.574 1.00 3.56 392 VAL A O 1
ATOM 2991 N N . TRP A 1 393 ? -41.732 -9.646 -34.078 1.00 2.72 393 TRP A N 1
ATOM 2992 C CA . TRP A 1 393 ? -42.504 -9.158 -32.937 1.00 3.19 393 TRP A CA 1
ATOM 2993 C C . TRP A 1 393 ? -43.350 -7.962 -33.349 1.00 3.29 393 TRP A C 1
ATOM 2994 O O . TRP A 1 393 ? -42.812 -6.931 -33.816 1.00 4.59 393 TRP A O 1
ATOM 3005 N N . ASP A 1 394 ? -44.654 -8.087 -33.215 1.00 3.93 394 ASP A N 1
ATOM 3006 C CA . ASP A 1 394 ? -45.574 -6.994 -33.595 1.00 2.92 394 ASP A CA 1
ATOM 3007 C C . ASP A 1 394 ? -45.856 -6.142 -32.340 1.00 2.92 394 ASP A C 1
ATOM 3008 O O . ASP A 1 394 ? -46.589 -6.607 -31.425 1.00 3.48 394 ASP A O 1
ATOM 3013 N N . PRO A 1 395 ? -45.300 -4.901 -32.288 1.00 2.00 395 PRO A N 1
ATOM 3014 C CA . PRO A 1 395 ? -45.408 -4.087 -31.058 1.00 2.50 395 PRO A CA 1
ATOM 3015 C C . PRO A 1 395 ? -46.853 -3.599 -30.771 1.00 2.69 395 PRO A C 1
ATOM 3016 O O . PRO A 1 395 ? -47.096 -3.010 -29.703 1.00 2.58 395 PRO A O 1
ATOM 3020 N N . LYS A 1 396 ? -47.772 -3.803 -31.746 1.00 3.18 396 LYS A N 1
ATOM 3021 C CA . LYS A 1 396 ? -49.193 -3.447 -31.612 1.00 3.30 396 LYS A CA 1
ATOM 3022 C C . LYS A 1 396 ? -50.117 -4.607 -31.333 1.00 3.88 396 LYS A C 1
ATOM 3023 O O . LYS A 1 396 ? -51.290 -4.368 -31.030 1.00 4.81 396 LYS A O 1
ATOM 3029 N N . ARG A 1 397 ? -49.626 -5.849 -31.444 1.00 4.12 397 ARG A N 1
ATOM 3030 C CA . ARG A 1 397 ? -50.478 -7.044 -31.250 1.00 4.67 397 ARG A CA 1
ATOM 3031 C C . ARG A 1 397 ? -50.685 -7.179 -29.722 1.00 4.29 397 ARG A C 1
ATOM 3032 O O . ARG A 1 397 ? -49.719 -7.228 -28.955 1.00 4.74 397 ARG A O 1
ATOM 3040 N N . SER A 1 398 ? -51.934 -7.169 -29.280 1.00 3.85 398 SER A N 1
ATOM 3041 C CA . SER A 1 398 ? -52.179 -7.186 -27.830 1.00 4.37 398 SER A CA 1
ATOM 3042 C C . SER A 1 398 ? -53.161 -8.278 -27.359 1.00 3.32 398 SER A C 1
ATOM 3043 O O . SER A 1 398 ? -54.026 -8.760 -28.132 1.00 2.00 398 SER A O 1
ATOM 3046 N N . LYS A 1 399 ? -53.048 -8.633 -26.083 1.00 2.00 399 LYS A N 1
ATOM 3047 C CA . LYS A 1 399 ? -54.024 -9.526 -25.460 1.00 3.10 399 LYS A CA 1
ATOM 3048 C C . LYS A 1 399 ? -54.037 -9.317 -23.953 1.00 3.05 399 LYS A C 1
ATOM 3049 O O . LYS A 1 399 ? -53.117 -8.707 -23.406 1.00 4.18 399 LYS A O 1
ATOM 3055 N N . THR A 1 400 ? -55.093 -9.795 -23.303 1.00 2.16 400 THR A N 1
ATOM 3056 C CA . THR A 1 400 ? -55.041 -9.992 -21.863 1.00 2.11 400 THR A CA 1
ATOM 3057 C C . THR A 1 400 ? -54.612 -11.455 -21.625 1.00 2.00 400 THR A C 1
ATOM 3058 O O . THR A 1 400 ? -55.254 -12.388 -22.141 1.00 2.00 400 THR A O 1
ATOM 3062 N N . ILE A 1 401 ? -53.542 -11.658 -20.840 1.00 2.39 401 ILE A N 1
ATOM 3063 C CA . ILE A 1 401 ? -53.094 -13.020 -20.557 1.00 2.00 401 ILE A CA 1
ATOM 3064 C C . ILE A 1 401 ? -54.145 -13.761 -19.744 1.00 3.43 401 ILE A C 1
ATOM 3065 O O . ILE A 1 401 ? -54.705 -13.259 -18.774 1.00 2.88 401 ILE A O 1
ATOM 3070 N N . SER A 1 402 ? -54.414 -14.982 -20.155 1.00 3.39 402 SER A N 1
ATOM 3071 C CA . SER A 1 402 ? -55.438 -15.760 -19.481 1.00 5.08 402 SER A CA 1
ATOM 3072 C C . SER A 1 402 ? -55.163 -17.252 -19.624 1.00 4.72 402 SER A C 1
ATOM 3073 O O . SER A 1 402 ? -54.713 -17.712 -20.690 1.00 4.79 402 SER A O 1
ATOM 3076 N N . ALA A 1 403 ? -55.424 -18.006 -18.556 1.00 4.56 403 ALA A N 1
ATOM 3077 C CA . ALA A 1 403 ? -55.368 -19.458 -18.629 1.00 5.30 403 ALA A CA 1
ATOM 3078 C C . ALA A 1 403 ? -56.320 -20.030 -19.707 1.00 6.47 403 ALA A C 1
ATOM 3079 O O . ALA A 1 403 ? -56.078 -21.136 -20.206 1.00 7.16 403 ALA A O 1
ATOM 3081 N N . LYS A 1 404 ? -57.388 -19.295 -20.051 1.00 6.96 404 LYS A N 1
ATOM 3082 C CA . LYS A 1 404 ? -58.394 -19.758 -21.041 1.00 8.07 404 LYS A CA 1
ATOM 3083 C C . LYS A 1 404 ? -57.760 -19.897 -22.421 1.00 7.58 404 LYS A C 1
ATOM 3084 O O . LYS A 1 404 ? -58.251 -20.689 -23.209 1.00 7.59 404 LYS A O 1
ATOM 3087 N N . THR A 1 405 ? -56.691 -19.131 -22.702 1.00 7.88 405 THR A N 1
ATOM 3088 C CA . THR A 1 405 ? -56.052 -19.143 -24.022 1.00 8.10 405 THR A CA 1
ATOM 3089 C C . THR A 1 405 ? -54.591 -19.633 -24.028 1.00 7.85 405 THR A C 1
ATOM 3090 O O . THR A 1 405 ? -53.928 -19.591 -25.073 1.00 9.38 405 THR A O 1
ATOM 3094 N N . GLN A 1 406 ? -54.072 -20.071 -22.896 1.00 6.33 406 GLN A N 1
ATOM 3095 C CA . GLN A 1 406 ? -52.610 -20.305 -22.810 1.00 4.94 406 GLN A CA 1
ATOM 3096 C C . GLN A 1 406 ? -52.230 -21.647 -23.453 1.00 3.56 406 GLN A C 1
ATOM 3097 O O . GLN A 1 406 ? -53.071 -22.521 -23.595 1.00 2.20 406 GLN A O 1
ATOM 3103 N N . GLN A 1 407 ? -50.947 -21.808 -23.779 1.00 2.74 407 GLN A N 1
ATOM 3104 C CA . GLN A 1 407 ? -50.424 -23.112 -24.300 1.00 3.08 407 GLN A CA 1
ATOM 3105 C C . GLN A 1 407 ? -50.112 -24.102 -23.149 1.00 3.47 407 GLN A C 1
ATOM 3106 O O . GLN A 1 407 ? -50.262 -25.305 -23.329 1.00 3.44 407 GLN A O 1
ATOM 3112 N N . SER A 1 408 ? -49.695 -23.580 -21.984 1.00 3.38 408 SER A N 1
ATOM 3113 C CA . SER A 1 408 ? -49.377 -24.398 -20.819 1.00 3.96 408 SER A CA 1
ATOM 3114 C C . SER A 1 408 ? -50.497 -25.386 -20.504 1.00 3.85 408 SER A C 1
ATOM 3115 O O . SER A 1 408 ? -51.682 -25.056 -20.585 1.00 2.82 408 SER A O 1
ATOM 3118 N N . ALA A 1 409 ? -50.115 -26.586 -20.079 1.00 3.09 409 ALA A N 1
ATOM 3119 C CA . ALA A 1 409 ? -51.090 -27.644 -19.843 1.00 4.07 409 ALA A CA 1
ATOM 3120 C C . ALA A 1 409 ? -51.837 -27.481 -18.522 1.00 3.32 409 ALA A C 1
ATOM 3121 O O . ALA A 1 409 ? -52.835 -28.158 -18.308 1.00 2.87 409 ALA A O 1
ATOM 3123 N N . ILE A 1 410 ? -51.368 -26.618 -17.641 1.00 3.04 410 ILE A N 1
ATOM 3124 C CA . ILE A 1 410 ? -52.026 -26.471 -16.335 1.00 3.33 410 ILE A CA 1
ATOM 3125 C C . ILE A 1 410 ? -53.279 -25.568 -16.419 1.00 4.11 410 ILE A C 1
ATOM 3126 O O . ILE A 1 410 ? -53.563 -24.981 -17.506 1.00 3.32 410 ILE A O 1
ATOM 3131 N N . ASP A 1 411 ? -54.039 -25.486 -15.305 1.00 2.67 411 ASP A N 1
ATOM 3132 C CA . ASP A 1 411 ? -55.400 -24.912 -15.342 1.00 3.08 411 ASP A CA 1
ATOM 3133 C C . ASP A 1 411 ? -55.441 -23.403 -14.981 1.00 2.49 411 ASP A C 1
ATOM 3134 O O . ASP A 1 411 ? -56.532 -22.778 -14.998 1.00 2.89 411 ASP A O 1
ATOM 3139 N N . TYR A 1 412 ? -54.304 -22.816 -14.657 1.00 2.00 412 TYR A N 1
ATOM 3140 C CA . TYR A 1 412 ? -54.290 -21.385 -14.258 1.00 2.15 412 TYR A CA 1
ATOM 3141 C C . TYR A 1 412 ? -53.007 -20.758 -14.789 1.00 2.65 412 TYR A C 1
ATOM 3142 O O . TYR A 1 412 ? -52.145 -21.462 -15.356 1.00 3.12 412 TYR A O 1
ATOM 3151 N N . ASN A 1 413 ? -52.874 -19.444 -14.580 1.00 3.41 413 ASN A N 1
ATOM 3152 C CA . ASN A 1 413 ? -51.707 -18.725 -15.097 1.00 3.00 413 ASN A CA 1
ATOM 3153 C C . ASN A 1 413 ? -51.427 -17.634 -14.071 1.00 2.96 413 ASN A C 1
ATOM 3154 O O . ASN A 1 413 ? -52.329 -16.881 -13.733 1.00 3.22 413 ASN A O 1
ATOM 3159 N N . VAL A 1 414 ? -50.201 -17.565 -13.515 1.00 3.73 414 VAL A N 1
ATOM 3160 C CA . VAL A 1 414 ? -49.921 -16.547 -12.486 1.00 3.68 414 VAL A CA 1
ATOM 3161 C C . VAL A 1 414 ? -49.962 -15.122 -13.046 1.00 3.14 414 VAL A C 1
ATOM 3162 O O . VAL A 1 414 ? -50.091 -14.167 -12.283 1.00 4.78 414 VAL A O 1
ATOM 3166 N N . PHE A 1 415 ? -49.951 -14.990 -14.372 1.00 3.23 415 PHE A N 1
ATOM 3167 C CA . PHE A 1 415 ? -50.074 -13.676 -15.043 1.00 2.29 415 PHE A CA 1
ATOM 3168 C C . PHE A 1 415 ? -51.499 -13.397 -15.488 1.00 2.36 415 PHE A C 1
ATOM 3169 O O . PHE A 1 415 ? -51.738 -12.473 -16.273 1.00 3.33 415 PHE A O 1
ATOM 3177 N N . GLU A 1 416 ? -52.443 -14.183 -14.959 1.00 2.66 416 GLU A N 1
ATOM 3178 C CA . GLU A 1 416 ? -53.870 -13.969 -15.275 1.00 2.10 416 GLU A CA 1
ATOM 3179 C C . GLU A 1 416 ? -54.245 -12.460 -15.164 1.00 2.41 416 GLU A C 1
ATOM 3180 O O . GLU A 1 416 ? -53.942 -11.811 -14.149 1.00 3.00 416 GLU A O 1
ATOM 3186 N N . GLY A 1 417 ? -54.865 -11.938 -16.223 1.00 2.51 417 GLY A N 1
ATOM 3187 C CA . GLY A 1 417 ? -55.415 -10.615 -16.237 1.00 3.50 417 GLY A CA 1
ATOM 3188 C C . GLY A 1 417 ? -54.409 -9.522 -16.607 1.00 3.73 417 GLY A C 1
ATOM 3189 O O . GLY A 1 417 ? -54.807 -8.371 -16.742 1.00 4.22 417 GLY A O 1
ATOM 3190 N N . LYS A 1 418 ? -53.127 -9.860 -16.794 1.00 3.50 418 LYS A N 1
ATOM 3191 C CA . LYS A 1 418 ? -52.109 -8.829 -17.157 1.00 4.04 418 LYS A CA 1
ATOM 3192 C C . LYS A 1 418 ? -52.280 -8.516 -18.647 1.00 4.86 418 LYS A C 1
ATOM 3193 O O . LYS A 1 418 ? -52.322 -9.428 -19.461 1.00 5.59 418 LYS A O 1
ATOM 3199 N N . THR A 1 419 ? -52.365 -7.241 -19.000 1.00 4.39 419 THR A N 1
ATOM 3200 C CA A THR A 1 419 ? -52.471 -6.867 -20.403 0.50 4.68 419 THR A CA 1
ATOM 3201 C CA B THR A 1 419 ? -52.460 -6.843 -20.407 0.50 4.11 419 THR A CA 1
ATOM 3202 C C . THR A 1 419 ? -51.073 -6.704 -20.989 1.00 5.13 419 THR A C 1
ATOM 3203 O O . THR A 1 419 ? -50.160 -6.140 -20.325 1.00 5.70 419 THR A O 1
ATOM 3210 N N . VAL A 1 420 ? -50.887 -7.202 -22.211 1.00 4.32 420 VAL A N 1
ATOM 3211 C CA . VAL A 1 420 ? -49.612 -7.064 -22.893 1.00 4.76 420 VAL A CA 1
ATOM 3212 C C . VAL A 1 420 ? -49.892 -6.495 -24.294 1.00 4.45 420 VAL A C 1
ATOM 3213 O O . VAL A 1 420 ? -50.900 -6.848 -24.936 1.00 4.10 420 VAL A O 1
ATOM 3217 N N . THR A 1 421 ? -49.018 -5.589 -24.751 1.00 2.87 421 THR A N 1
ATOM 3218 C CA . THR A 1 421 ? -49.132 -5.063 -26.086 1.00 3.15 421 THR A CA 1
ATOM 3219 C C . THR A 1 421 ? -47.738 -5.238 -26.711 1.00 2.74 421 THR A C 1
ATOM 3220 O O . THR A 1 421 ? -46.768 -4.661 -26.212 1.00 2.46 421 THR A O 1
ATOM 3224 N N . GLY A 1 422 ? -47.651 -6.056 -27.758 1.00 2.54 422 GLY A N 1
ATOM 3225 C CA . GLY A 1 422 ? -46.341 -6.527 -28.245 1.00 2.99 422 GLY A CA 1
ATOM 3226 C C . GLY A 1 422 ? -46.308 -8.027 -28.099 1.00 3.27 422 GLY A C 1
ATOM 3227 O O . GLY A 1 422 ? -46.226 -8.549 -26.978 1.00 4.96 422 GLY A O 1
ATOM 3228 N N . LEU A 1 423 ? -46.427 -8.726 -29.230 1.00 3.06 423 LEU A N 1
ATOM 3229 C CA . LEU A 1 423 ? -46.538 -10.197 -29.222 1.00 3.37 423 LEU A CA 1
ATOM 3230 C C . LEU A 1 423 ? -45.955 -10.723 -30.529 1.00 4.32 423 LEU A C 1
ATOM 3231 O O . LEU A 1 423 ? -45.901 -9.985 -31.535 1.00 3.20 423 LEU A O 1
ATOM 3236 N N . PRO A 1 424 ? -45.519 -12.010 -30.524 1.00 4.78 424 PRO A N 1
ATOM 3237 C CA . PRO A 1 424 ? -45.095 -12.589 -31.824 1.00 3.89 424 PRO A CA 1
ATOM 3238 C C . PRO A 1 424 ? -46.165 -12.560 -32.936 1.00 4.09 424 PRO A C 1
ATOM 3239 O O . PRO A 1 424 ? -47.373 -12.951 -32.756 1.00 3.51 424 PRO A O 1
ATOM 3243 N N . ARG A 1 425 ? -45.724 -12.068 -34.092 1.00 4.17 425 ARG A N 1
ATOM 3244 C CA . ARG A 1 425 ? -46.410 -12.320 -35.344 1.00 2.99 425 ARG A CA 1
ATOM 3245 C C . ARG A 1 425 ? -45.962 -13.707 -35.909 1.00 4.01 425 ARG A C 1
ATOM 3246 O O . ARG A 1 425 ? -46.808 -14.488 -36.383 1.00 3.46 425 ARG A O 1
ATOM 3254 N N . PHE A 1 426 ? -44.654 -13.979 -35.914 1.00 2.00 426 PHE A N 1
ATOM 3255 C CA . PHE A 1 426 ? -44.113 -15.268 -36.342 1.00 2.24 426 PHE A CA 1
ATOM 3256 C C . PHE A 1 426 ? -43.066 -15.675 -35.336 1.00 3.41 426 PHE A C 1
ATOM 3257 O O . PHE A 1 426 ? -42.306 -14.833 -34.837 1.00 3.89 426 PHE A O 1
ATOM 3265 N N . THR A 1 427 ? -43.002 -16.982 -35.037 1.00 2.14 427 THR A N 1
ATOM 3266 C CA . THR A 1 427 ? -41.843 -17.508 -34.324 1.00 2.64 427 THR A CA 1
ATOM 3267 C C . THR A 1 427 ? -41.257 -18.646 -35.155 1.00 3.05 427 THR A C 1
ATOM 3268 O O . THR A 1 427 ? -41.976 -19.571 -35.525 1.00 3.73 427 THR A O 1
ATOM 3272 N N . LEU A 1 428 ? -39.964 -18.535 -35.446 1.00 3.00 428 LEU A N 1
ATOM 3273 C CA . LEU A 1 428 ? -39.262 -19.530 -36.216 1.00 3.56 428 LEU A CA 1
ATOM 3274 C C . LEU A 1 428 ? -38.223 -20.226 -35.357 1.00 3.46 428 LEU A C 1
ATOM 3275 O O . LEU A 1 428 ? -37.460 -19.583 -34.624 1.00 3.61 428 LEU A O 1
ATOM 3280 N N . THR A 1 429 ? -38.201 -21.539 -35.439 1.00 3.35 429 THR A N 1
ATOM 3281 C CA . THR A 1 429 ? -37.176 -22.339 -34.824 1.00 3.35 429 THR A CA 1
ATOM 3282 C C . THR A 1 429 ? -36.373 -23.061 -35.938 1.00 3.50 429 THR A C 1
ATOM 3283 O O . THR A 1 429 ? -36.922 -23.923 -36.676 1.00 2.00 429 THR A O 1
ATOM 3287 N N . ARG A 1 430 ? -35.077 -22.714 -36.058 1.00 3.53 430 ARG A N 1
ATOM 3288 C CA . ARG A 1 430 ? -34.240 -23.154 -37.223 1.00 3.19 430 ARG A CA 1
ATOM 3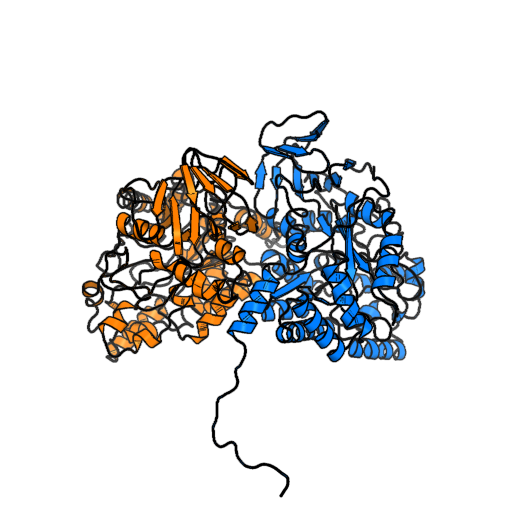289 C C . ARG A 1 430 ? -35.038 -23.066 -38.533 1.00 3.24 430 ARG A C 1
ATOM 3290 O O . ARG A 1 430 ? -35.136 -24.048 -39.303 1.00 3.75 430 ARG A O 1
ATOM 3298 N N . GLY A 1 431 ? -35.635 -21.887 -38.743 1.00 2.92 431 GLY A N 1
ATOM 3299 C CA . GLY A 1 431 ? -36.313 -21.526 -39.975 1.00 4.94 431 GLY A CA 1
ATOM 3300 C C . GLY A 1 431 ? -37.722 -22.096 -40.123 1.00 5.20 431 GLY A C 1
ATOM 3301 O O . GLY A 1 431 ? -38.351 -21.830 -41.114 1.00 6.36 431 GLY A O 1
ATOM 3302 N N . VAL A 1 432 ? -38.181 -22.931 -39.184 1.00 4.40 432 VAL A N 1
ATOM 3303 C CA . VAL A 1 432 ? -39.535 -23.539 -39.261 1.00 4.74 432 VAL A CA 1
ATOM 3304 C C . VAL A 1 432 ? -40.526 -22.585 -38.576 1.00 4.26 432 VAL A C 1
ATOM 3305 O O . VAL A 1 432 ? -40.376 -22.299 -37.359 1.00 3.90 432 VAL A O 1
ATOM 3309 N N . VAL A 1 433 ? -41.482 -22.053 -39.355 1.00 3.81 433 VAL A N 1
ATOM 3310 C CA . VAL A 1 433 ? -42.470 -21.140 -38.809 1.00 4.31 433 VAL A CA 1
ATOM 3311 C C . VAL A 1 433 ? -43.437 -21.961 -38.008 1.00 4.46 433 VAL A C 1
ATOM 3312 O O . VAL A 1 433 ? -44.191 -22.778 -38.583 1.00 4.51 433 VAL A O 1
ATOM 3316 N N . SER A 1 434 ? -43.386 -21.809 -36.692 1.00 3.67 434 SER A N 1
ATOM 3317 C CA . SER A 1 434 ? -44.118 -22.677 -35.740 1.00 4.39 434 SER A CA 1
ATOM 3318 C C . SER A 1 434 ? -45.294 -21.957 -35.069 1.00 3.77 434 SER A C 1
ATOM 3319 O O . SER A 1 434 ? -46.181 -22.601 -34.491 1.00 3.95 434 SER A O 1
ATOM 3322 N N . ILE A 1 435 ? -45.312 -20.636 -35.203 1.00 2.08 435 ILE A N 1
ATOM 3323 C CA . ILE A 1 435 ? -46.381 -19.798 -34.691 1.00 2.00 435 ILE A CA 1
ATOM 3324 C C . ILE A 1 435 ? -46.603 -18.734 -35.710 1.00 2.00 435 ILE A C 1
ATOM 3325 O O . ILE A 1 435 ? -45.656 -18.055 -36.145 1.00 2.00 435 ILE A O 1
ATOM 3330 N N . GLU A 1 436 ? -47.857 -18.531 -36.065 1.00 2.00 436 GLU A N 1
ATOM 3331 C CA . GLU A 1 436 ? -48.203 -17.446 -36.957 1.00 2.00 436 GLU A CA 1
ATOM 3332 C C . GLU A 1 436 ? -49.417 -16.731 -36.427 1.00 2.65 436 GLU A C 1
ATOM 3333 O O . GLU A 1 436 ? -50.532 -17.248 -36.504 1.00 2.00 436 GLU A O 1
ATOM 3339 N N . GLU A 1 437 ? -49.195 -15.566 -35.830 1.00 4.10 437 GLU A N 1
ATOM 3340 C CA . GLU A 1 437 ? -50.285 -14.781 -35.202 1.00 6.67 437 GLU A CA 1
ATOM 3341 C C . GLU A 1 437 ? -51.310 -15.632 -34.424 1.00 6.87 437 GLU A C 1
ATOM 3342 O O . GLU A 1 437 ? -52.453 -15.760 -34.870 1.00 8.30 437 GLU A O 1
ATOM 3348 N N . GLY A 1 438 ? -50.913 -16.242 -33.309 1.00 7.20 438 GLY A N 1
ATOM 3349 C CA . GLY A 1 438 ? -51.952 -17.023 -32.559 1.00 8.87 438 GLY A CA 1
ATOM 3350 C C . GLY A 1 438 ? -52.392 -18.336 -33.211 1.00 8.62 438 GLY A C 1
ATOM 3351 O O . GLY A 1 438 ? -53.238 -19.087 -32.638 1.00 10.28 438 GLY A O 1
ATOM 3352 N N . THR A 1 439 ? -51.912 -18.628 -34.426 1.00 6.53 439 THR A N 1
ATOM 3353 C CA . THR A 1 439 ? -52.066 -19.967 -34.960 1.00 4.55 439 THR A CA 1
ATOM 3354 C C . THR A 1 439 ? -50.852 -20.774 -34.513 1.00 3.07 439 THR A C 1
ATOM 3355 O O . THR A 1 439 ? -49.693 -20.423 -34.839 1.00 2.00 439 THR A O 1
ATOM 3359 N N . VAL A 1 440 ? -51.107 -21.849 -33.769 1.00 2.41 440 VAL A N 1
ATOM 3360 C CA . VAL A 1 440 ? -50.035 -22.721 -33.298 1.00 2.86 440 VAL A CA 1
ATOM 3361 C C . VAL A 1 440 ? -49.813 -23.829 -34.304 1.00 3.59 440 VAL A C 1
ATOM 3362 O O . VAL A 1 440 ? -50.731 -24.580 -34.614 1.00 4.09 440 VAL A O 1
ATOM 3366 N N . LYS A 1 441 ? -48.619 -23.906 -34.871 1.00 2.45 441 LYS A N 1
ATOM 3367 C CA . LYS A 1 441 ? -48.292 -24.988 -35.792 1.00 3.63 441 LYS A CA 1
ATOM 3368 C C . LYS A 1 441 ? -46.934 -25.604 -35.487 1.00 3.35 441 LYS A C 1
ATOM 3369 O O . LYS A 1 441 ? -46.040 -25.662 -36.354 1.00 4.23 441 LYS A O 1
ATOM 3375 N N . THR A 1 442 ? -46.775 -26.046 -34.242 1.00 3.07 442 THR A N 1
ATOM 3376 C CA . THR A 1 442 ? -45.512 -26.625 -33.768 1.00 3.34 442 THR A CA 1
ATOM 3377 C C . THR A 1 442 ? -45.328 -28.057 -34.324 1.00 3.82 442 THR A C 1
ATOM 3378 O O . THR A 1 442 ? -46.304 -28.703 -34.659 1.00 2.00 442 THR A O 1
ATOM 3382 N N . GLN A 1 443 ? -44.074 -28.508 -34.432 1.00 3.45 443 GLN A N 1
ATOM 3383 C CA . GLN A 1 443 ? -43.753 -29.819 -34.957 1.00 4.93 443 GLN A CA 1
ATOM 3384 C C . GLN A 1 443 ? -43.043 -30.643 -33.897 1.00 3.37 443 GLN A C 1
ATOM 3385 O O . GLN A 1 443 ? -41.860 -30.402 -33.577 1.00 2.37 443 GLN A O 1
ATOM 3391 N N . GLU A 1 444 ? -43.761 -31.602 -33.329 1.00 2.00 444 GLU A N 1
ATOM 3392 C CA . GLU A 1 444 ? -43.138 -32.452 -32.282 1.00 2.64 444 GLU A CA 1
ATOM 3393 C C . GLU A 1 444 ? -41.892 -33.148 -32.801 1.00 2.00 444 GLU A C 1
ATOM 3394 O O . GLU A 1 444 ? -41.903 -33.739 -33.919 1.00 2.00 444 GLU A O 1
ATOM 3400 N N . GLY A 1 445 ? -40.850 -33.109 -31.992 1.00 2.28 445 GLY A N 1
ATOM 3401 C CA . GLY A 1 445 ? -39.586 -33.740 -32.314 1.00 2.01 445 GLY A CA 1
ATOM 3402 C C . GLY A 1 445 ? -38.702 -32.903 -33.212 1.00 2.40 445 GLY A C 1
ATOM 3403 O O . GLY A 1 445 ? -37.627 -33.332 -33.569 1.00 3.01 445 GLY A O 1
ATOM 3404 N N . HIS A 1 446 ? -39.182 -31.749 -33.663 1.00 2.08 446 HIS A N 1
ATOM 3405 C CA . HIS A 1 446 ? -38.304 -30.856 -34.447 1.00 3.28 446 HIS A CA 1
ATOM 3406 C C . HIS A 1 446 ? -37.062 -30.411 -33.634 1.00 2.94 446 HIS A C 1
ATOM 3407 O O . HIS A 1 446 ? -35.971 -30.315 -34.185 1.00 3.58 446 HIS A O 1
ATOM 3414 N N . GLY A 1 447 ? -37.234 -30.144 -32.347 1.00 3.18 447 GLY A N 1
ATOM 3415 C CA . GLY A 1 447 ? -36.141 -29.613 -31.494 1.00 4.23 447 GLY A CA 1
ATOM 3416 C C . GLY A 1 447 ? -35.026 -30.628 -31.348 1.00 4.50 447 GLY A C 1
ATOM 3417 O O . GLY A 1 447 ? -35.265 -31.844 -31.283 1.00 2.28 447 GLY A O 1
ATOM 3418 N N . GLU A 1 448 ? -33.805 -30.114 -31.322 1.00 2.99 448 GLU A N 1
ATOM 3419 C CA . GLU A 1 448 ? -32.617 -30.950 -31.146 1.00 4.60 448 GLU A CA 1
ATOM 3420 C C . GLU A 1 448 ? -31.768 -30.463 -29.967 1.00 4.21 448 GLU A C 1
ATOM 3421 O O . GLU A 1 448 ? -31.809 -29.262 -29.579 1.00 4.09 448 GLU A O 1
ATOM 3427 N N . PHE A 1 449 ? -30.979 -31.379 -29.430 1.00 3.59 449 PHE A N 1
ATOM 3428 C CA . PHE A 1 449 ? -30.071 -31.007 -28.327 1.00 3.65 449 PHE A CA 1
ATOM 3429 C C . PHE A 1 449 ? -28.927 -30.109 -28.852 1.00 3.38 449 PHE A C 1
ATOM 3430 O O . PHE A 1 449 ? -28.267 -30.407 -29.900 1.00 3.21 449 PHE A O 1
ATOM 3438 N N . VAL A 1 450 ? -28.695 -29.018 -28.155 1.00 3.94 450 VAL A N 1
ATOM 3439 C CA . VAL A 1 450 ? -27.650 -28.053 -28.512 1.00 3.55 450 VAL A CA 1
ATOM 3440 C C . VAL A 1 450 ? -26.390 -28.383 -27.643 1.00 4.48 450 VAL A C 1
ATOM 3441 O O . VAL A 1 450 ? -26.428 -28.330 -26.368 1.00 2.95 450 VAL A O 1
ATOM 3445 N N . ARG A 1 451 ? -25.322 -28.769 -28.327 1.00 2.96 451 ARG A N 1
ATOM 3446 C CA . ARG A 1 451 ? -24.072 -29.197 -27.638 1.00 2.66 451 ARG A CA 1
ATOM 3447 C C . ARG A 1 451 ? -23.303 -27.947 -27.289 1.00 3.50 451 ARG A C 1
ATOM 3448 O O . ARG A 1 451 ? -23.262 -26.981 -28.097 1.00 2.93 451 ARG A O 1
ATOM 3456 N N . ARG A 1 452 ? -22.688 -27.933 -26.112 1.00 2.97 452 ARG A N 1
ATOM 3457 C CA . ARG A 1 452 ? -21.940 -26.729 -25.682 1.00 2.06 452 ARG A CA 1
ATOM 3458 C C . ARG A 1 452 ? -20.515 -27.092 -25.298 1.00 3.06 452 ARG A C 1
ATOM 3459 O O . ARG A 1 452 ? -20.292 -28.159 -24.701 1.00 4.94 452 ARG A O 1
ATOM 3467 N N . ASP A 1 453 ? -19.568 -26.204 -25.640 1.00 3.58 453 ASP A N 1
ATOM 3468 C CA . ASP A 1 453 ? -18.154 -26.410 -25.330 1.00 3.09 453 ASP A CA 1
ATOM 3469 C C . ASP A 1 453 ? -17.739 -25.684 -24.040 1.00 2.72 453 ASP A C 1
ATOM 3470 O O . ASP A 1 453 ? -18.277 -24.613 -23.729 1.00 3.09 453 ASP A O 1
ATOM 3475 N N . PRO A 1 454 ? -16.723 -26.225 -23.315 1.00 2.79 454 PRO A N 1
ATOM 3476 C CA . PRO A 1 454 ? -16.252 -25.502 -22.113 1.00 2.50 454 PRO A CA 1
ATOM 3477 C C . PRO A 1 454 ? -15.326 -24.318 -22.446 1.00 3.58 454 PRO A C 1
ATOM 3478 O O . PRO A 1 454 ? -15.041 -24.058 -23.619 1.00 2.77 454 PRO A O 1
ATOM 3482 N N . PHE A 1 455 ? -14.847 -23.666 -21.391 1.00 4.16 455 PHE A N 1
ATOM 3483 C CA . PHE A 1 455 ? -13.865 -22.524 -21.465 1.00 4.27 455 PHE A CA 1
ATOM 3484 C C . PHE A 1 455 ? -14.302 -21.317 -22.343 1.00 4.27 455 PHE A C 1
ATOM 3485 O O . PHE A 1 455 ? -13.596 -20.941 -23.278 1.00 4.48 455 PHE A O 1
ATOM 3493 N N . PRO A 1 456 ? -15.399 -20.658 -21.960 1.00 4.76 456 PRO A N 1
ATOM 3494 C CA . PRO A 1 456 ? -15.678 -19.343 -22.610 1.00 5.41 456 PRO A CA 1
ATOM 3495 C C . PRO A 1 456 ? -14.565 -18.385 -22.165 1.00 4.26 456 PRO A C 1
ATOM 3496 O O . PRO A 1 456 ? -13.849 -18.710 -21.200 1.00 4.12 456 PRO A O 1
ATOM 3500 N N . ALA A 1 457 ? -14.479 -17.229 -22.786 1.00 3.53 457 ALA A N 1
ATOM 3501 C CA . ALA A 1 457 ? -13.400 -16.274 -22.572 1.00 2.88 457 ALA A CA 1
ATOM 3502 C C . ALA A 1 457 ? -13.314 -15.860 -21.106 1.00 3.79 457 ALA A C 1
ATOM 3503 O O . ALA A 1 457 ? -12.227 -15.716 -20.527 1.00 3.21 457 ALA A O 1
ATOM 3505 N N . VAL A 1 458 ? -14.480 -15.699 -20.480 1.00 2.79 458 VAL A N 1
ATOM 3506 C CA . VAL A 1 458 ? -14.499 -15.213 -19.100 1.00 2.77 458 VAL A CA 1
ATOM 3507 C C . VAL A 1 458 ? -13.759 -16.196 -18.158 1.00 4.24 458 VAL A C 1
ATOM 3508 O O . VAL A 1 458 ? -13.077 -15.765 -17.228 1.00 5.01 458 VAL A O 1
ATOM 3512 N N . SER A 1 459 ? -13.966 -17.506 -18.363 1.00 3.69 459 SER A N 1
ATOM 3513 C CA . SER A 1 459 ? -13.338 -18.578 -17.508 1.00 4.68 459 SER A CA 1
ATOM 3514 C C . SER A 1 459 ? -11.820 -18.542 -17.716 1.00 4.92 459 SER A C 1
ATOM 3515 O O . SER A 1 459 ? -11.052 -18.536 -16.723 1.00 5.22 459 SER A O 1
ATOM 3518 N N . THR A 1 460 ? -11.379 -18.502 -18.969 1.00 2.77 460 THR A N 1
ATOM 3519 C CA . THR A 1 460 ? -9.938 -18.524 -19.306 1.00 4.58 460 THR A CA 1
ATOM 3520 C C . THR A 1 460 ? -9.246 -17.291 -18.699 1.00 4.58 460 THR A C 1
ATOM 3521 O O . THR A 1 460 ? -8.158 -17.406 -18.121 1.00 4.00 460 THR A O 1
ATOM 3525 N N . ALA A 1 461 ? -9.905 -16.132 -18.781 1.00 4.12 461 ALA A N 1
ATOM 3526 C CA . ALA A 1 461 ? -9.268 -14.879 -18.299 1.00 3.81 461 ALA A CA 1
ATOM 3527 C C . ALA A 1 461 ? -9.169 -14.976 -16.747 1.00 4.01 461 ALA A C 1
ATOM 3528 O O . ALA A 1 461 ? -8.147 -14.647 -16.141 1.00 3.06 461 ALA A O 1
ATOM 3530 N N . LEU A 1 462 ? -10.244 -15.461 -16.104 1.00 3.56 462 LEU A N 1
ATOM 3531 C CA . LEU A 1 462 ? -10.262 -15.525 -14.642 1.00 3.53 462 LEU A CA 1
ATOM 3532 C C . LEU A 1 462 ? -9.121 -16.486 -14.192 1.00 4.49 462 LEU A C 1
ATOM 3533 O O . LEU A 1 462 ? -8.410 -16.178 -13.221 1.00 4.66 462 LEU A O 1
ATOM 3538 N N . SER A 1 463 ? -8.971 -17.645 -14.860 1.00 4.30 463 SER A N 1
ATOM 3539 C CA . SER A 1 463 ? -7.857 -18.637 -14.502 1.00 4.33 463 SER A CA 1
ATOM 3540 C C . SER A 1 463 ? -6.458 -17.944 -14.613 1.00 3.29 463 SER A C 1
ATOM 3541 O O . SER A 1 463 ? -5.583 -18.093 -13.737 1.00 3.24 463 SER A O 1
ATOM 3544 N N . THR A 1 464 ? -6.254 -17.177 -15.695 1.00 3.98 464 THR A N 1
ATOM 3545 C CA . THR A 1 464 ? -5.005 -16.409 -15.874 1.00 3.01 464 THR A CA 1
ATOM 3546 C C . THR A 1 464 ? -4.796 -15.417 -14.726 1.00 2.29 464 THR A C 1
ATOM 3547 O O . THR A 1 464 ? -3.676 -15.299 -14.192 1.00 2.30 464 THR A O 1
ATOM 3551 N N . TRP A 1 465 ? -5.863 -14.690 -14.357 1.00 3.52 465 TRP A N 1
ATOM 3552 C CA . TRP A 1 465 ? -5.735 -13.675 -13.251 1.00 2.45 465 TRP A CA 1
ATOM 3553 C C . TRP A 1 465 ? -5.415 -14.333 -11.923 1.00 2.95 465 TRP A C 1
ATOM 3554 O O . TRP A 1 465 ? -4.573 -13.832 -11.141 1.00 3.39 465 TRP A O 1
ATOM 3565 N N . LYS A 1 466 ? -6.053 -15.483 -11.661 1.00 2.77 466 LYS A N 1
ATOM 3566 C CA . LYS A 1 466 ? -5.717 -16.269 -10.456 1.00 2.18 466 LYS A CA 1
ATOM 3567 C C . LYS A 1 466 ? -4.270 -16.703 -10.458 1.00 2.00 466 LYS A C 1
ATOM 3568 O O . LYS A 1 466 ? -3.624 -16.727 -9.400 1.00 2.05 466 LYS A O 1
ATOM 3574 N N . GLU A 1 467 ? -3.749 -17.117 -11.627 1.00 3.04 467 GLU A N 1
ATOM 3575 C CA . GLU A 1 467 ? -2.337 -17.521 -11.720 1.00 4.29 467 GLU A CA 1
ATOM 3576 C C . GLU A 1 467 ? -1.380 -16.316 -11.488 1.00 3.65 467 GLU A C 1
ATOM 3577 O O . GLU A 1 467 ? -0.343 -16.435 -10.777 1.00 3.21 467 GLU A O 1
ATOM 3583 N N . VAL A 1 468 ? -1.721 -15.162 -12.084 1.00 3.58 468 VAL A N 1
ATOM 3584 C CA . VAL A 1 468 ? -0.886 -13.931 -11.958 1.00 4.30 468 VAL A CA 1
ATOM 3585 C C . VAL A 1 468 ? -0.817 -13.515 -10.489 1.00 3.78 468 VAL A C 1
ATOM 3586 O O . VAL A 1 468 ? 0.230 -13.089 -9.978 1.00 4.02 468 VAL A O 1
ATOM 3590 N N . THR A 1 469 ? -1.897 -13.707 -9.789 1.00 4.15 469 THR A N 1
ATOM 3591 C CA . THR A 1 469 ? -2.014 -13.256 -8.377 1.00 4.41 469 THR A CA 1
ATOM 3592 C C . THR A 1 469 ? -1.780 -14.357 -7.341 1.00 3.99 469 THR A C 1
ATOM 3593 O O . THR A 1 469 ? -1.830 -14.070 -6.130 1.00 4.49 469 THR A O 1
ATOM 3597 N N . ALA A 1 470 ? -1.473 -15.595 -7.785 1.00 3.38 470 ALA A N 1
ATOM 3598 C CA . ALA A 1 470 ? -1.260 -16.734 -6.862 1.00 2.87 470 ALA A CA 1
ATOM 3599 C C . ALA A 1 470 ? -0.134 -16.416 -5.821 1.00 2.73 470 ALA A C 1
ATOM 3600 O O . ALA A 1 470 ? 0.921 -15.940 -6.174 1.00 2.00 470 ALA A O 1
ATOM 3602 N N . PRO A 1 471 ? -0.430 -16.617 -4.515 1.00 2.62 471 PRO A N 1
ATOM 3603 C CA . PRO A 1 471 ? 0.527 -16.324 -3.462 1.00 2.64 471 PRO A CA 1
ATOM 3604 C C . PRO A 1 471 ? 1.683 -17.368 -3.483 1.00 3.45 471 PRO A C 1
ATOM 3605 O O . PRO A 1 471 ? 1.441 -18.569 -3.704 1.00 2.01 471 PRO A O 1
ATOM 3609 N N . ARG A 1 472 ? 2.902 -16.878 -3.316 1.00 2.00 472 ARG A N 1
ATOM 3610 C CA . ARG A 1 472 ? 4.075 -17.708 -3.516 1.00 2.84 472 ARG A CA 1
ATOM 3611 C C . ARG A 1 472 ? 4.777 -17.932 -2.215 1.00 2.25 472 ARG A C 1
ATOM 3612 O O . ARG A 1 472 ? 4.766 -17.078 -1.331 1.00 2.10 472 ARG A O 1
ATOM 3620 N N . ALA A 1 473 ? 5.433 -19.088 -2.118 1.00 2.34 473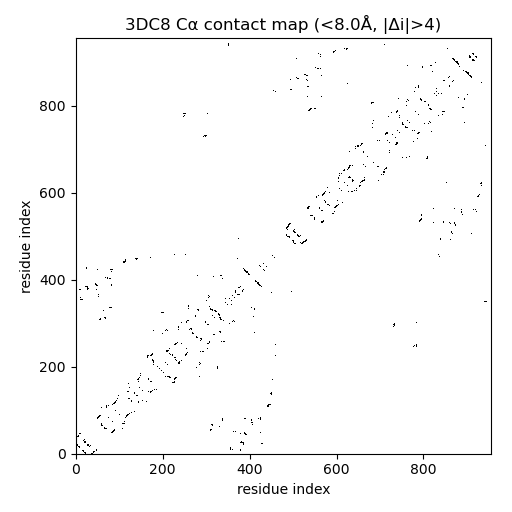 ALA A N 1
ATOM 3621 C CA . ALA A 1 473 ? 6.266 -19.419 -0.975 1.00 2.35 473 ALA A CA 1
ATOM 3622 C C . ALA A 1 473 ? 7.427 -18.397 -0.844 1.00 2.38 473 ALA A C 1
ATOM 3623 O O . ALA A 1 473 ? 7.934 -17.858 -1.844 1.00 2.00 473 ALA A O 1
ATOM 3625 N N . VAL A 1 474 ? 7.870 -18.192 0.381 1.00 2.65 474 VAL A N 1
ATOM 3626 C CA . VAL A 1 474 ? 9.030 -17.351 0.647 1.00 3.45 474 VAL A CA 1
ATOM 3627 C C . VAL A 1 474 ? 10.219 -18.319 0.767 1.00 3.97 474 VAL A C 1
ATOM 3628 O O . VAL A 1 474 ? 10.155 -19.305 1.569 1.00 5.09 474 VAL A O 1
ATOM 3632 N N . GLN A 1 475 ? 11.279 -18.032 0.004 1.00 4.57 475 GLN A N 1
ATOM 3633 C CA . GLN A 1 475 ? 12.511 -18.839 0.014 1.00 4.97 475 GLN A CA 1
ATOM 3634 C C . GLN A 1 475 ? 13.358 -18.489 1.261 1.00 4.00 475 GLN A C 1
ATOM 3635 O O . GLN A 1 475 ? 13.768 -17.339 1.398 1.00 3.58 475 GLN A O 1
ATOM 3641 N N . ARG A 1 476 ? 13.530 -19.456 2.162 1.00 3.13 476 ARG A N 1
ATOM 3642 C CA . ARG A 1 476 ? 14.361 -19.265 3.399 1.00 4.21 476 ARG A CA 1
ATOM 3643 C C . ARG A 1 476 ? 15.487 -20.325 3.532 1.00 6.09 476 ARG A C 1
ATOM 3644 O O . ARG A 1 476 ? 15.332 -21.493 3.078 1.00 7.69 476 ARG A O 1
ATOM 3652 N N . SER A 1 477 ? 16.559 -19.961 4.235 1.00 6.15 477 SER A N 1
ATOM 3653 C CA . SER A 1 477 ? 17.589 -20.925 4.558 1.00 6.05 477 SER A CA 1
ATOM 3654 C C . SER A 1 477 ? 17.595 -21.212 6.070 1.00 6.02 477 SER A C 1
ATOM 3655 O O . SER A 1 477 ? 16.966 -20.445 6.884 1.00 6.93 477 SER A O 1
ATOM 3658 N N . GLY A 1 478 ? 18.235 -22.310 6.462 1.00 6.55 478 GLY A N 1
ATOM 3659 C CA . GLY A 1 478 ? 18.428 -22.644 7.920 1.00 6.07 478 GLY A CA 1
ATOM 3660 C C . GLY A 1 478 ? 17.092 -22.710 8.671 1.00 5.84 478 GLY A C 1
ATOM 3661 O O . GLY A 1 478 ? 16.989 -22.209 9.823 1.00 7.14 478 GLY A O 1
ATOM 3662 N N . ILE A 1 479 ? 16.062 -23.291 8.024 1.00 3.92 479 ILE A N 1
ATOM 3663 C CA . ILE A 1 479 ? 14.776 -23.560 8.684 1.00 3.49 479 ILE A CA 1
ATOM 3664 C C . ILE A 1 479 ? 15.066 -24.328 10.008 1.00 2.91 479 ILE A C 1
ATOM 3665 O O . ILE A 1 479 ? 15.787 -25.329 9.991 1.00 2.00 479 ILE A O 1
ATOM 3670 N N . PRO A 1 480 ? 14.521 -23.848 11.126 1.00 2.59 480 PRO A N 1
ATOM 3671 C CA . PRO A 1 480 ? 14.920 -24.416 12.437 1.00 3.05 480 PRO A CA 1
ATOM 3672 C C . PRO A 1 480 ? 14.578 -25.877 12.623 1.00 2.58 480 PRO A C 1
ATOM 3673 O O . PRO A 1 480 ? 13.798 -26.469 11.836 1.00 3.90 480 PRO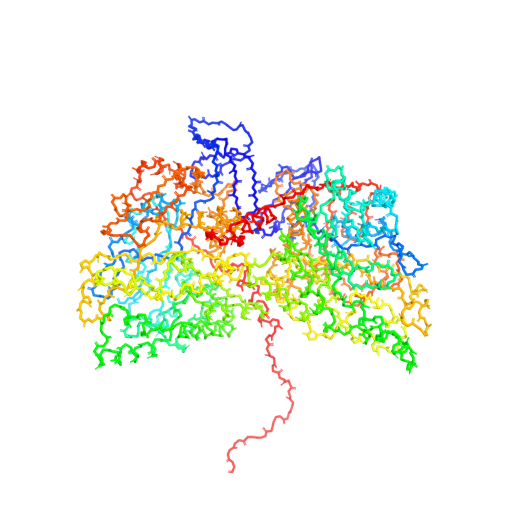 A O 1
ATOM 3677 N N . ALA A 1 481 ? 15.201 -26.455 13.642 1.00 3.58 481 ALA A N 1
ATOM 3678 C CA . ALA A 1 481 ? 14.853 -27.776 14.170 1.00 3.79 481 ALA A CA 1
ATOM 3679 C C . ALA A 1 481 ? 13.362 -27.773 14.592 1.00 4.61 481 ALA A C 1
ATOM 3680 O O . ALA A 1 481 ? 12.818 -26.722 15.043 1.00 3.49 481 ALA A O 1
ATOM 3682 N N . SER A 1 482 ? 12.748 -28.952 14.559 1.00 5.03 482 SER A N 1
ATOM 3683 C CA . SER A 1 482 ? 11.323 -29.072 15.002 1.00 3.67 482 SER A CA 1
ATOM 3684 C C . SER A 1 482 ? 11.236 -30.134 16.151 1.00 4.78 482 SER A C 1
ATOM 3685 O O . SER A 1 482 ? 12.212 -30.342 16.904 1.00 2.83 482 SER A O 1
ATOM 3688 N N . GLY A 1 483 ? 10.084 -30.845 16.211 1.00 4.27 483 GLY A N 1
ATOM 3689 C CA . GLY A 1 483 ? 9.841 -31.932 17.164 1.00 3.15 483 GLY A CA 1
ATOM 3690 C C . GLY A 1 483 ? 9.207 -31.440 18.464 1.00 3.67 483 GLY A C 1
ATOM 3691 O O . GLY A 1 483 ? 9.116 -30.207 18.703 1.00 2.00 483 GLY A O 1
ATOM 3692 N N . VAL A 1 484 ? 8.813 -32.415 19.294 1.00 4.59 484 VAL A N 1
ATOM 3693 C CA . VAL A 1 484 ? 8.213 -32.142 20.623 1.00 8.01 484 VAL A CA 1
ATOM 3694 C C . VAL A 1 484 ? 9.209 -32.346 21.703 1.00 8.56 484 VAL A C 1
ATOM 3695 O O . VAL A 1 484 ? 9.692 -33.500 21.996 1.00 8.35 484 VAL A O 1
ATOM 3699 N N . HIS A 1 485 ? 9.549 -31.247 22.351 1.00 9.73 485 HIS A N 1
ATOM 3700 C CA . HIS A 1 485 ? 10.661 -31.359 23.384 1.00 11.20 485 HIS A CA 1
ATOM 3701 C C . HIS A 1 485 ? 10.177 -31.344 24.862 1.00 12.54 485 HIS A C 1
ATOM 3702 O O . HIS A 1 485 ? 8.943 -31.409 25.105 1.00 13.37 485 HIS A O 1
ATOM 3709 N N . SER B 1 2 ? -8.304 -5.155 -53.849 1.00 2.00 2 SER B N 1
ATOM 3710 C CA . SER B 1 2 ? -8.678 -5.007 -52.437 1.00 4.20 2 SER B CA 1
ATOM 3711 C C . SER B 1 2 ? -7.493 -5.409 -51.549 1.00 3.53 2 SER B C 1
ATOM 3712 O O . SER B 1 2 ? -6.483 -5.956 -52.065 1.00 3.31 2 SER B O 1
ATOM 3715 N N . THR B 1 3 ? -7.647 -5.183 -50.231 1.00 2.92 3 THR B N 1
ATOM 3716 C CA . THR B 1 3 ? -6.675 -5.532 -49.253 1.00 4.23 3 THR B CA 1
ATOM 3717 C C . THR B 1 3 ? -7.302 -6.537 -48.339 1.00 3.58 3 THR B C 1
ATOM 3718 O O . THR B 1 3 ? -8.406 -6.330 -47.860 1.00 4.47 3 THR B O 1
ATOM 3722 N N . VAL B 1 4 ? -6.592 -7.620 -48.070 1.00 3.06 4 VAL B N 1
ATOM 3723 C CA . VAL B 1 4 ? -7.127 -8.643 -47.167 1.00 3.13 4 VAL B CA 1
ATOM 3724 C C . VAL B 1 4 ? -6.189 -8.764 -45.973 1.00 3.34 4 VAL B C 1
ATOM 3725 O O . VAL B 1 4 ? -4.968 -8.950 -46.134 1.00 4.13 4 VAL B O 1
ATOM 3729 N N . ILE B 1 5 ? -6.745 -8.611 -44.789 1.00 2.94 5 ILE B N 1
ATOM 3730 C CA . ILE B 1 5 ? -6.003 -8.903 -43.548 1.00 3.24 5 ILE B CA 1
ATOM 3731 C C . ILE B 1 5 ? -6.203 -10.407 -43.285 1.00 3.15 5 ILE B C 1
ATOM 3732 O O . ILE B 1 5 ? -7.310 -10.848 -43.001 1.00 4.16 5 ILE B O 1
ATOM 3737 N N . LYS B 1 6 ? -5.141 -11.167 -43.474 1.00 3.41 6 LYS B N 1
ATOM 3738 C CA . LYS B 1 6 ? -5.243 -12.601 -43.604 1.00 3.00 6 LYS B CA 1
ATOM 3739 C C . LYS B 1 6 ? -4.635 -13.410 -42.430 1.00 2.82 6 LYS B C 1
ATOM 3740 O O . LYS B 1 6 ? -3.500 -13.134 -42.004 1.00 3.23 6 LYS B O 1
ATOM 3746 N N . GLY B 1 7 ? -5.365 -14.434 -41.970 1.00 2.30 7 GLY B N 1
ATOM 3747 C CA . GLY B 1 7 ? -4.762 -15.491 -41.151 1.00 3.62 7 GLY B CA 1
ATOM 3748 C C . GLY B 1 7 ? -4.930 -15.145 -39.647 1.00 2.49 7 GLY B C 1
ATOM 3749 O O . GLY B 1 7 ? -4.465 -15.875 -38.807 1.00 2.75 7 GLY B O 1
ATOM 3750 N N . GLY B 1 8 ? -5.599 -14.043 -39.350 1.00 2.46 8 GLY B N 1
ATOM 3751 C CA . GLY B 1 8 ? -5.743 -13.567 -37.951 1.00 2.53 8 GLY B CA 1
ATOM 3752 C C . GLY B 1 8 ? -7.026 -14.026 -37.232 1.00 4.61 8 GLY B C 1
ATOM 3753 O O . GLY B 1 8 ? -7.890 -14.679 -37.844 1.00 3.00 8 GLY B O 1
ATOM 3754 N N . THR B 1 9 ? -7.123 -13.691 -35.932 1.00 2.00 9 THR B N 1
ATOM 3755 C CA . THR B 1 9 ? -8.329 -13.929 -35.175 1.00 3.20 9 THR B CA 1
ATOM 3756 C C . THR B 1 9 ? -9.006 -12.594 -34.959 1.00 3.23 9 THR B C 1
ATOM 3757 O O . THR B 1 9 ? -8.388 -11.644 -34.393 1.00 4.15 9 THR B O 1
ATOM 3761 N N . ILE B 1 10 ? -10.249 -12.506 -35.423 1.00 3.72 10 ILE B N 1
ATOM 3762 C CA . ILE B 1 10 ? -11.047 -11.274 -35.192 1.00 4.57 10 ILE B CA 1
ATOM 3763 C C . ILE B 1 10 ? -11.529 -11.246 -33.749 1.00 4.45 10 ILE B C 1
ATOM 3764 O O . ILE B 1 10 ? -12.075 -12.250 -33.232 1.00 4.19 10 ILE B O 1
ATOM 3769 N N . VAL B 1 11 ? -11.356 -10.081 -33.115 1.00 2.93 11 VAL B N 1
ATOM 3770 C CA . VAL B 1 11 ? -11.918 -9.830 -31.785 1.00 3.78 11 VAL B CA 1
ATOM 3771 C C . VAL B 1 11 ? -12.730 -8.557 -31.839 1.00 4.49 11 VAL B C 1
ATOM 3772 O O . VAL B 1 11 ? -12.201 -7.500 -32.204 1.00 5.14 11 VAL B O 1
ATOM 3776 N N . THR B 1 12 ? -14.027 -8.652 -31.537 1.00 4.27 12 THR B N 1
ATOM 3777 C CA . THR B 1 12 ? -14.829 -7.445 -31.354 1.00 4.22 12 THR B CA 1
ATOM 3778 C C . THR B 1 12 ? -15.391 -7.439 -29.906 1.00 4.42 12 THR B C 1
ATOM 3779 O O . THR B 1 12 ? -15.113 -8.358 -29.161 1.00 2.86 12 THR B O 1
ATOM 3783 N N . ALA B 1 13 ? -16.207 -6.430 -29.575 1.00 3.28 13 ALA B N 1
ATOM 3784 C CA . ALA B 1 13 ? -16.847 -6.424 -28.241 1.00 3.82 13 ALA B CA 1
ATOM 3785 C C . ALA B 1 13 ? -17.888 -7.565 -28.184 1.00 4.34 13 ALA B C 1
ATOM 3786 O O . ALA B 1 13 ? -18.311 -7.977 -27.094 1.00 4.08 13 ALA B O 1
ATOM 3788 N N . ASP B 1 14 ? -18.312 -8.014 -29.363 1.00 2.68 14 ASP B N 1
ATOM 3789 C CA . ASP B 1 14 ? -19.375 -8.991 -29.470 1.00 3.88 14 ASP B CA 1
ATOM 3790 C C . ASP B 1 14 ? -18.895 -10.452 -29.481 1.00 4.44 14 ASP B C 1
ATOM 3791 O O . ASP B 1 14 ? -19.563 -11.340 -28.898 1.00 4.82 14 ASP B O 1
ATOM 3796 N N . LEU B 1 15 ? -17.786 -10.715 -30.164 1.00 5.13 15 LEU B N 1
ATOM 3797 C CA . LEU B 1 15 ? -17.324 -12.119 -30.270 1.00 5.75 15 LEU B CA 1
ATOM 3798 C C . LEU B 1 15 ? -15.907 -12.211 -30.777 1.00 4.75 15 LEU B C 1
ATOM 3799 O O . LEU B 1 15 ? -15.296 -11.205 -31.149 1.00 5.03 15 LEU B O 1
ATOM 3804 N N . THR B 1 16 ? -15.356 -13.408 -30.675 1.00 4.36 16 THR B N 1
ATOM 3805 C CA . THR B 1 16 ? -13.995 -13.759 -31.172 1.00 3.00 16 THR B CA 1
ATOM 3806 C C . THR B 1 16 ? -14.069 -14.916 -32.115 1.00 3.56 16 THR B C 1
ATOM 3807 O O . THR B 1 16 ? -14.667 -15.948 -31.761 1.00 2.95 16 THR B O 1
ATOM 3811 N N . TYR B 1 17 ? -13.470 -14.785 -33.308 1.00 3.34 17 TYR B N 1
ATOM 3812 C CA . TYR B 1 17 ? -13.506 -15.906 -34.304 1.00 4.08 17 TYR B CA 1
ATOM 3813 C C . TYR B 1 17 ? -12.378 -15.736 -35.318 1.00 3.20 17 TYR B C 1
ATOM 3814 O O . TYR B 1 17 ? -11.993 -14.603 -35.653 1.00 2.97 17 TYR B O 1
ATOM 3823 N N . LYS B 1 18 ? -11.850 -16.859 -35.819 1.00 3.18 18 LYS B N 1
ATOM 3824 C CA . LYS B 1 18 ? -10.832 -16.798 -36.829 1.00 4.42 18 LYS B CA 1
ATOM 3825 C C . LYS B 1 18 ? -11.504 -16.518 -38.208 1.00 3.70 18 LYS B C 1
ATOM 3826 O O . LYS B 1 18 ? -12.399 -17.273 -38.634 1.00 2.48 18 LYS B O 1
ATOM 3832 N N . ALA B 1 19 ? -11.064 -15.450 -38.902 1.00 3.38 19 ALA B N 1
ATOM 3833 C CA . ALA B 1 19 ? -11.586 -15.078 -40.236 1.00 2.82 19 ALA B CA 1
ATOM 3834 C C . ALA B 1 19 ? -10.635 -14.025 -40.810 1.00 3.34 19 ALA B C 1
ATOM 3835 O O . ALA B 1 19 ? -9.946 -13.330 -40.079 1.00 3.17 19 ALA B O 1
ATOM 3837 N N . ASP B 1 20 ? -10.639 -13.934 -42.140 1.00 3.48 20 ASP B N 1
ATOM 3838 C CA . ASP B 1 20 ? -9.971 -12.890 -42.890 1.00 3.81 20 ASP B CA 1
ATOM 3839 C C . ASP B 1 20 ? -10.902 -11.669 -43.062 1.00 4.52 20 ASP B C 1
ATOM 3840 O O . ASP B 1 20 ? -12.140 -11.789 -43.038 1.00 4.34 20 ASP B O 1
ATOM 3845 N N . VAL B 1 21 ? -10.299 -10.497 -43.248 1.00 3.83 21 VAL B N 1
ATOM 3846 C CA . VAL B 1 21 ? -11.093 -9.314 -43.435 1.00 4.13 21 VAL B CA 1
ATOM 3847 C C . VAL B 1 21 ? -10.664 -8.652 -44.755 1.00 4.48 21 VAL B C 1
ATOM 3848 O O . VAL B 1 21 ? -9.474 -8.344 -44.947 1.00 4.88 21 VAL B O 1
ATOM 3852 N N . LYS B 1 22 ? -11.626 -8.361 -45.585 1.00 4.32 22 LYS B N 1
ATOM 3853 C CA . LYS B 1 22 ? -11.345 -7.719 -46.872 1.00 3.67 22 LYS B CA 1
ATOM 3854 C C . LYS B 1 22 ? -11.830 -6.270 -46.838 1.00 3.05 22 LYS B C 1
ATOM 3855 O O . LYS B 1 22 ? -12.943 -5.994 -46.411 1.00 2.74 22 LYS B O 1
ATOM 3861 N N . VAL B 1 23 ? -10.961 -5.348 -47.293 1.00 2.82 23 VAL B N 1
ATOM 3862 C CA . VAL B 1 23 ? -11.188 -3.890 -47.217 1.00 3.16 23 VAL B CA 1
ATOM 3863 C C . VAL B 1 23 ? -11.102 -3.307 -48.619 1.00 3.54 23 VAL B C 1
ATOM 3864 O O . VAL B 1 23 ? -10.204 -3.678 -49.405 1.00 2.97 23 VAL B O 1
ATOM 3868 N N . GLU B 1 24 ? -12.044 -2.435 -48.959 1.00 2.91 24 GLU B N 1
ATOM 3869 C CA . GLU B 1 24 ? -12.057 -1.789 -50.280 1.00 4.00 24 GLU B CA 1
ATOM 3870 C C . GLU B 1 24 ? -12.820 -0.498 -50.084 1.00 3.24 24 GLU B C 1
ATOM 3871 O O . GLU B 1 24 ? -13.837 -0.498 -49.406 1.00 3.77 24 GLU B O 1
ATOM 3877 N N . GLY B 1 25 ? -12.377 0.568 -50.708 1.00 2.18 25 GLY B N 1
ATOM 3878 C CA . GLY B 1 25 ? -13.096 1.859 -50.657 1.00 3.05 25 GLY B CA 1
ATOM 3879 C C . GLY B 1 25 ? -13.213 2.417 -49.220 1.00 3.87 25 GLY B C 1
ATOM 3880 O O . GLY B 1 25 ? -14.125 3.152 -48.930 1.00 4.40 25 GLY B O 1
ATOM 3881 N N . GLY B 1 26 ? -12.238 2.090 -48.361 1.00 4.43 26 GLY B N 1
ATOM 3882 C CA . GLY B 1 26 ? -12.233 2.517 -46.972 1.00 3.54 26 GLY B CA 1
ATOM 3883 C C . GLY B 1 26 ? -13.192 1.825 -46.025 1.00 3.67 26 GLY B C 1
ATOM 3884 O O . GLY B 1 26 ? -13.373 2.271 -44.870 1.00 5.00 26 GLY B O 1
ATOM 3885 N N . ARG B 1 27 ? -13.822 0.737 -46.501 1.00 3.65 27 ARG B N 1
ATOM 3886 C CA A ARG B 1 27 ? -14.855 0.017 -45.749 0.50 3.81 27 ARG B CA 1
ATOM 3887 C CA B ARG B 1 27 ? -14.837 0.006 -45.722 0.50 3.71 27 ARG B CA 1
ATOM 3888 C C . ARG B 1 27 ? -14.501 -1.463 -45.690 1.00 3.75 27 ARG B C 1
ATOM 3889 O O . ARG B 1 27 ? -13.782 -1.981 -46.580 1.00 3.89 27 ARG B O 1
ATOM 3904 N N . ILE B 1 28 ? -15.075 -2.172 -44.700 1.00 4.04 28 ILE B N 1
ATOM 3905 C CA . ILE B 1 28 ? -14.973 -3.609 -44.661 1.00 3.81 28 ILE B CA 1
ATOM 3906 C C . ILE B 1 28 ? -16.045 -4.115 -45.610 1.00 3.33 28 ILE B C 1
ATOM 3907 O O . ILE B 1 28 ? -17.228 -3.777 -45.452 1.00 3.09 28 ILE B O 1
ATOM 3912 N N . VAL B 1 29 ? -15.633 -4.914 -46.602 1.00 2.92 29 VAL B N 1
ATOM 3913 C CA . VAL B 1 29 ? -16.558 -5.406 -47.582 1.00 2.76 29 VAL B CA 1
ATOM 3914 C C . VAL B 1 29 ? -16.871 -6.885 -47.460 1.00 2.06 29 VAL B C 1
ATOM 3915 O O . VAL B 1 29 ? -17.870 -7.336 -47.970 1.00 2.00 29 VAL B O 1
ATOM 3919 N N . GLU B 1 30 ? -15.988 -7.627 -46.778 1.00 4.24 30 GLU B N 1
ATOM 3920 C CA . GLU B 1 30 ? -16.196 -9.093 -46.640 1.00 4.22 30 GLU B CA 1
ATOM 3921 C C . GLU B 1 30 ? -15.427 -9.605 -45.418 1.00 4.66 30 GLU B C 1
ATOM 3922 O O . GLU B 1 30 ? -14.350 -9.129 -45.139 1.00 5.84 30 GLU B O 1
ATOM 3928 N N . ILE B 1 31 ? -15.974 -10.607 -44.757 1.00 3.65 31 ILE B N 1
ATOM 3929 C CA . ILE B 1 31 ? -15.346 -11.226 -43.595 1.00 3.05 31 ILE B CA 1
ATOM 3930 C C . ILE B 1 31 ? -15.636 -12.725 -43.737 1.00 3.37 31 ILE B C 1
ATOM 3931 O O . ILE B 1 31 ? -16.799 -13.143 -43.846 1.00 3.32 31 ILE B O 1
ATOM 3936 N N . GLY B 1 32 ? -14.601 -13.543 -43.739 1.00 3.42 32 GLY B N 1
ATOM 3937 C CA . GLY B 1 32 ? -14.830 -14.961 -43.918 1.00 2.79 32 GLY B CA 1
ATOM 3938 C C . GLY B 1 32 ? -13.515 -15.684 -43.965 1.00 2.85 32 GLY B C 1
ATOM 3939 O O . GLY B 1 32 ? -12.451 -15.054 -43.914 1.00 2.00 32 GLY B O 1
ATOM 3940 N N . PRO B 1 33 ? -13.565 -17.013 -44.076 1.00 3.26 33 PRO B N 1
ATOM 3941 C CA . PRO B 1 33 ? -12.343 -17.787 -44.237 1.00 3.17 33 PRO B CA 1
ATOM 3942 C C . PRO B 1 33 ? -11.801 -17.712 -45.677 1.00 3.79 33 PRO B C 1
ATOM 3943 O O . PRO B 1 33 ? -12.587 -17.570 -46.640 1.00 4.89 33 PRO B O 1
ATOM 3947 N N . ASN B 1 34 ? -10.492 -17.866 -45.817 1.00 2.96 34 ASN B N 1
ATOM 3948 C CA . ASN B 1 34 ? -9.878 -18.166 -47.103 1.00 4.69 34 ASN B CA 1
ATOM 3949 C C . ASN B 1 34 ? -10.205 -17.033 -48.114 1.00 3.68 34 ASN B C 1
ATOM 3950 O O . ASN B 1 34 ? -10.530 -17.309 -49.286 1.00 4.79 34 ASN B O 1
ATOM 3955 N N . LEU B 1 35 ? -10.088 -15.788 -47.663 1.00 5.09 35 LEU B N 1
ATOM 3956 C CA . LEU B 1 35 ? -10.266 -14.662 -48.576 1.00 4.49 35 LEU B CA 1
ATOM 3957 C C . LEU B 1 35 ? -8.946 -14.355 -49.310 1.00 5.17 35 LEU B C 1
ATOM 3958 O O . LEU B 1 35 ? -7.833 -14.630 -48.776 1.00 4.99 35 LEU B O 1
ATOM 3963 N N . SER B 1 36 ? -9.066 -13.791 -50.516 1.00 4.27 36 SER B N 1
ATOM 3964 C CA A SER B 1 36 ? -7.868 -13.443 -51.345 0.70 5.85 36 SER B CA 1
ATOM 3965 C CA B SER B 1 36 ? -7.870 -13.415 -51.285 0.30 4.78 36 SER B CA 1
ATOM 3966 C C . SER B 1 36 ? -8.042 -12.045 -51.863 1.00 5.03 36 SER B C 1
ATOM 3967 O O . SER B 1 36 ? -9.134 -11.692 -52.345 1.00 3.06 36 SER B O 1
ATOM 3972 N N . GLY B 1 37 ? -6.956 -11.262 -51.811 1.00 5.06 37 GLY B N 1
ATOM 3973 C CA . GLY B 1 37 ? -6.967 -9.929 -52.394 1.00 5.04 37 GLY B CA 1
ATOM 3974 C C . GLY B 1 37 ? -5.608 -9.638 -53.016 1.00 5.42 37 GLY B C 1
ATOM 3975 O O . GLY B 1 37 ? -4.631 -10.348 -52.739 1.00 3.79 37 GLY B O 1
ATOM 3976 N N . ALA B 1 38 ? -5.557 -8.593 -53.831 1.00 3.95 38 ALA B N 1
ATOM 3977 C CA . ALA B 1 38 ? -4.332 -8.199 -54.526 1.00 4.40 38 ALA B CA 1
ATOM 3978 C C . ALA B 1 38 ? -3.248 -7.841 -53.477 1.00 3.29 38 ALA B C 1
ATOM 3979 O O . ALA B 1 38 ? -2.072 -8.163 -53.654 1.00 3.46 38 ALA B O 1
ATOM 3981 N N . GLU B 1 39 ? -3.638 -7.152 -52.428 1.00 2.60 39 GLU B N 1
ATOM 3982 C CA . GLU B 1 39 ? -2.718 -6.861 -51.346 1.00 3.79 39 GLU B CA 1
ATOM 3983 C C . GLU B 1 39 ? -3.103 -7.667 -50.104 1.00 3.99 39 GLU B C 1
ATOM 3984 O O . GLU B 1 39 ? -4.233 -7.616 -49.682 1.00 4.74 39 GLU B O 1
ATOM 3990 N N . THR B 1 40 ? -2.126 -8.315 -49.466 1.00 2.87 40 THR B N 1
ATOM 3991 C CA . THR B 1 40 ? -2.373 -9.094 -48.242 1.00 3.78 40 THR B CA 1
ATOM 3992 C C . THR B 1 40 ? -1.507 -8.538 -47.067 1.00 3.18 40 THR B C 1
ATOM 3993 O O . THR B 1 40 ? -0.315 -8.283 -47.256 1.00 3.83 40 THR B O 1
ATOM 3997 N N . LEU B 1 41 ? -2.147 -8.340 -45.917 1.00 2.91 41 LEU B N 1
ATOM 3998 C CA . LEU B 1 41 ? -1.463 -7.973 -44.662 1.00 3.45 41 LEU B CA 1
ATOM 3999 C C . LEU B 1 41 ? -1.444 -9.201 -43.793 1.00 3.57 41 LEU B C 1
ATOM 4000 O O . LEU B 1 41 ? -2.505 -9.751 -43.489 1.00 4.65 41 LEU B O 1
ATOM 4005 N N . ASP B 1 42 ? -0.256 -9.625 -43.381 1.00 3.23 42 ASP B N 1
ATOM 4006 C CA . ASP B 1 42 ? -0.120 -10.867 -42.642 1.00 3.53 42 ASP B CA 1
ATOM 4007 C C . ASP B 1 42 ? -0.588 -10.704 -41.178 1.00 3.09 42 ASP B C 1
ATOM 4008 O O . ASP B 1 42 ? 0.102 -10.043 -40.391 1.00 2.03 42 ASP B O 1
ATOM 4013 N N . ALA B 1 43 ? -1.719 -11.327 -40.810 1.00 2.49 43 ALA B N 1
ATOM 4014 C CA . ALA B 1 43 ? -2.207 -11.278 -39.427 1.00 3.13 43 ALA B CA 1
ATOM 4015 C C . ALA B 1 43 ? -2.085 -12.617 -38.715 1.00 2.48 43 ALA B C 1
ATOM 4016 O O . ALA B 1 43 ? -2.711 -12.804 -37.659 1.00 2.91 43 ALA B O 1
ATOM 4018 N N . THR B 1 44 ? -1.274 -13.522 -39.238 1.00 3.01 44 THR B N 1
ATOM 4019 C CA A THR B 1 44 ? -1.029 -14.814 -38.581 0.50 3.35 44 THR B CA 1
ATOM 4020 C CA B THR B 1 44 ? -1.091 -14.805 -38.556 0.50 2.91 44 THR B CA 1
ATOM 4021 C C . THR B 1 44 ? -0.468 -14.547 -37.179 1.00 3.01 44 THR B C 1
ATOM 4022 O O . THR B 1 44 ? 0.474 -13.737 -37.031 1.00 3.85 44 THR B O 1
ATOM 4029 N N . GLY B 1 45 ? -1.022 -15.212 -36.178 1.00 3.15 45 GLY B N 1
ATOM 4030 C CA . GLY B 1 45 ? -0.566 -15.032 -34.771 1.00 3.26 45 GLY B CA 1
ATOM 4031 C C . GLY B 1 45 ? -1.091 -13.728 -34.150 1.00 4.15 45 GLY B C 1
ATOM 4032 O O . GLY B 1 45 ? -0.814 -13.473 -32.966 1.00 3.78 45 GLY B O 1
ATOM 4033 N N . CYS B 1 46 ? -1.963 -12.992 -34.874 1.00 3.87 46 CYS B N 1
ATOM 4034 C CA . CYS B 1 46 ? -2.433 -11.676 -34.396 1.00 3.13 46 CYS B CA 1
ATOM 4035 C C . CYS B 1 46 ? -3.931 -11.628 -34.138 1.00 5.05 46 CYS B C 1
ATOM 4036 O O . CYS B 1 46 ? -4.712 -12.510 -34.621 1.00 4.71 46 CYS B O 1
ATOM 4039 N N . TYR B 1 47 ? -4.336 -10.565 -33.437 1.00 3.78 47 TYR B N 1
ATOM 4040 C CA . TYR B 1 47 ? -5.763 -10.279 -33.190 1.00 4.01 47 TYR B CA 1
ATOM 4041 C C . TYR B 1 47 ? -6.169 -9.060 -33.990 1.00 4.85 47 TYR B C 1
ATOM 4042 O O . TYR B 1 47 ? -5.472 -8.016 -33.972 1.00 7.27 47 TYR B O 1
ATOM 4051 N N . VAL B 1 48 ? -7.269 -9.185 -34.702 1.00 3.16 48 VAL B N 1
ATOM 4052 C CA . VAL B 1 48 ? -7.729 -8.133 -35.594 1.00 3.80 48 VAL B CA 1
ATOM 4053 C C . VAL B 1 48 ? -8.939 -7.451 -34.933 1.00 3.45 48 VAL B C 1
ATOM 4054 O O . VAL B 1 48 ? -9.964 -8.085 -34.707 1.00 3.34 48 VAL B O 1
ATOM 4058 N N . MET B 1 49 ? -8.762 -6.160 -34.571 1.00 2.79 49 MET B N 1
ATOM 4059 C CA . MET B 1 49 ? -9.750 -5.468 -33.729 1.00 3.51 49 MET B CA 1
ATOM 4060 C C . MET B 1 49 ? -10.123 -4.134 -34.325 1.00 3.29 49 MET B C 1
ATOM 4061 O O . MET B 1 49 ? -9.368 -3.610 -35.145 1.00 4.02 49 MET B O 1
ATOM 4066 N N . PRO B 1 50 ? -11.284 -3.595 -33.921 1.00 3.90 50 PRO B N 1
ATOM 4067 C CA . PRO B 1 50 ? -11.632 -2.243 -34.360 1.00 4.14 50 PRO B CA 1
ATOM 4068 C C . PRO B 1 50 ? -10.525 -1.304 -33.871 1.00 4.27 50 PRO B C 1
ATOM 4069 O O . PRO B 1 50 ? -9.993 -1.490 -32.731 1.00 3.78 50 PRO B O 1
ATOM 4073 N N . GLY B 1 51 ? -10.135 -0.346 -34.723 1.00 4.51 51 GLY B N 1
ATOM 4074 C CA . GLY B 1 51 ? -9.179 0.701 -34.297 1.00 4.88 51 GLY B CA 1
ATOM 4075 C C . GLY B 1 51 ? -9.728 1.359 -32.991 1.00 4.43 51 GLY B C 1
ATOM 4076 O O . GLY B 1 51 ? -10.944 1.539 -32.822 1.00 4.61 51 GLY B O 1
ATOM 4077 N N . GLY B 1 52 ? -8.813 1.684 -32.081 1.00 4.71 52 GLY B N 1
ATOM 4078 C CA . GLY B 1 52 ? -9.177 2.355 -30.809 1.00 4.43 52 GLY B CA 1
ATOM 4079 C C . GLY B 1 52 ? -9.858 3.705 -31.102 1.00 3.44 52 GLY B C 1
ATOM 4080 O O . GLY B 1 52 ? -9.571 4.396 -32.142 1.00 3.60 52 GLY B O 1
ATOM 4081 N N . ILE B 1 53 ? -10.783 4.107 -30.209 1.00 2.92 53 ILE B N 1
ATOM 4082 C CA . ILE B 1 53 ? -11.335 5.486 -30.266 1.00 3.22 53 ILE B CA 1
ATOM 4083 C C . ILE B 1 53 ? -11.001 6.141 -28.901 1.00 3.37 53 ILE B C 1
ATOM 4084 O O . ILE B 1 53 ? -11.415 5.624 -27.839 1.00 3.43 53 ILE B O 1
ATOM 4089 N N . ASP B 1 54 ? -10.286 7.275 -28.927 1.00 4.10 54 ASP B N 1
ATOM 4090 C CA . ASP B 1 54 ? -9.935 7.883 -27.672 1.00 4.95 54 ASP B CA 1
ATOM 4091 C C . ASP B 1 54 ? -10.734 9.208 -27.626 1.00 4.50 54 ASP B C 1
ATOM 4092 O O . ASP B 1 54 ? -10.377 10.145 -28.333 1.00 4.56 54 ASP B O 1
ATOM 4097 N N . PRO B 1 55 ? -11.811 9.269 -26.805 1.00 4.77 55 PRO B N 1
ATOM 4098 C CA . PRO B 1 55 ? -12.731 10.419 -26.879 1.00 4.23 55 PRO B CA 1
ATOM 4099 C C . PRO B 1 55 ? -12.350 11.557 -25.996 1.00 3.31 55 PRO B C 1
ATOM 4100 O O . PRO B 1 55 ? -13.193 12.407 -25.705 1.00 4.45 55 PRO B O 1
ATOM 4104 N N . HIS B 1 56 ? -11.088 11.584 -25.556 1.00 2.45 56 HIS B N 1
ATOM 4105 C CA . HIS B 1 56 ? -10.688 12.604 -24.608 1.00 4.50 56 HIS B CA 1
ATOM 4106 C C . HIS B 1 56 ? -9.304 13.150 -24.967 1.00 4.82 56 HIS B C 1
ATOM 4107 O O . HIS B 1 56 ? -8.294 12.686 -24.425 1.00 5.19 56 HIS B O 1
ATOM 4114 N N . THR B 1 57 ? -9.274 14.089 -25.893 1.00 2.88 57 THR B N 1
ATOM 4115 C CA . THR B 1 57 ? -7.990 14.733 -26.290 1.00 2.35 57 THR B CA 1
ATOM 4116 C C . THR B 1 57 ? -8.061 16.251 -26.230 1.00 3.67 57 THR B C 1
ATOM 4117 O O . THR B 1 57 ? -9.177 16.857 -26.319 1.00 2.93 57 THR B O 1
ATOM 4121 N N . HIS B 1 58 ? -6.877 16.880 -26.126 1.00 2.00 58 HIS B N 1
ATOM 4122 C CA . HIS B 1 58 ? -6.779 18.365 -26.094 1.00 2.00 58 HIS B CA 1
ATOM 4123 C C . HIS B 1 58 ? -5.572 18.724 -26.914 1.00 2.00 58 HIS B C 1
ATOM 4124 O O . HIS B 1 58 ? -4.508 19.014 -26.383 1.00 2.61 58 HIS B O 1
ATOM 4131 N N . LEU B 1 59 ? -5.740 18.661 -28.220 1.00 2.00 59 LEU B N 1
ATOM 4132 C CA . LEU B 1 59 ? -4.629 18.885 -29.184 1.00 2.00 59 LEU B CA 1
ATOM 4133 C C . LEU B 1 59 ? -4.601 20.326 -29.557 1.00 3.41 59 LEU B C 1
ATOM 4134 O O . LEU B 1 59 ? -5.667 20.912 -29.817 1.00 4.42 59 LEU B O 1
ATOM 4139 N N . GLU B 1 60 ? -3.405 20.927 -29.541 1.00 3.42 60 GLU B N 1
ATOM 4140 C CA . GLU B 1 60 ? -3.284 22.383 -29.752 1.00 3.94 60 GLU B CA 1
ATOM 4141 C C . GLU B 1 60 ? -4.288 23.207 -28.892 1.00 3.71 60 GLU B C 1
ATOM 4142 O O . GLU B 1 60 ? -4.948 24.132 -29.381 1.00 4.16 60 GLU B O 1
ATOM 4148 N N . MET B 1 61 ? -4.374 22.866 -27.608 1.00 3.50 61 MET B N 1
ATOM 4149 C CA . MET B 1 61 ? -5.407 23.430 -26.777 1.00 2.25 61 MET B CA 1
ATOM 4150 C C . MET B 1 61 ? -4.878 24.730 -26.195 1.00 2.00 61 MET B C 1
ATOM 4151 O O . MET B 1 61 ? -3.731 24.740 -25.674 1.00 2.00 61 MET B O 1
ATOM 4156 N N . PRO B 1 62 ? -5.697 25.814 -26.222 1.00 2.00 62 PRO B N 1
ATOM 4157 C CA . PRO B 1 62 ? -5.315 26.958 -25.390 1.00 2.38 62 PRO B CA 1
ATOM 4158 C C . PRO B 1 62 ? -5.777 26.711 -23.902 1.00 3.65 62 PRO B C 1
ATOM 4159 O O . PRO B 1 62 ? -6.998 26.615 -23.587 1.00 3.08 62 PRO B O 1
ATOM 4163 N N . PHE B 1 63 ? -4.833 26.614 -23.003 1.00 4.46 63 PHE B N 1
ATOM 4164 C CA . PHE B 1 63 ? -5.197 26.341 -21.580 1.00 7.00 63 PHE B CA 1
ATOM 4165 C C . PHE B 1 63 ? -4.136 26.904 -20.639 1.00 6.97 63 PHE B C 1
ATOM 4166 O O . PHE B 1 63 ? -2.914 26.771 -20.907 1.00 7.46 63 PHE B O 1
ATOM 4174 N N . MET B 1 64 ? -4.599 27.576 -19.581 1.00 6.98 64 MET B N 1
ATOM 4175 C CA . MET B 1 64 ? -3.720 28.064 -18.513 1.00 6.91 64 MET B CA 1
ATOM 4176 C C . MET B 1 64 ? -2.562 28.984 -19.063 1.00 7.13 64 MET B C 1
ATOM 4177 O O . MET B 1 64 ? -1.368 28.770 -18.752 1.00 7.70 64 MET B O 1
ATOM 4182 N N . GLY B 1 65 ? -2.940 29.981 -19.880 1.00 6.53 65 GLY B N 1
ATOM 4183 C CA . GLY B 1 65 ? -2.010 31.027 -20.335 1.00 5.31 65 GLY B CA 1
ATOM 4184 C C . GLY B 1 65 ? -1.282 30.612 -21.597 1.00 5.12 65 GLY B C 1
ATOM 4185 O O . GLY B 1 65 ? -0.593 31.462 -22.207 1.00 3.18 65 GLY B O 1
ATOM 4186 N N . THR B 1 66 ? -1.472 29.329 -22.017 1.00 3.52 66 THR B N 1
ATOM 4187 C CA . THR B 1 66 ? -0.640 28.688 -23.007 1.00 4.30 66 THR B CA 1
ATOM 4188 C C . THR B 1 66 ? -1.411 27.657 -23.989 1.00 4.99 66 THR B C 1
ATOM 4189 O O . THR B 1 66 ? -2.663 27.623 -23.980 1.00 3.45 66 THR B O 1
ATOM 4193 N N . TYR B 1 67 ? -0.620 26.884 -24.802 1.00 4.84 67 TYR B N 1
ATOM 4194 C CA . TYR B 1 67 ? -1.084 25.883 -25.855 1.00 5.15 67 TYR B CA 1
ATOM 4195 C C . TYR B 1 67 ? -0.363 24.574 -25.684 1.00 5.19 67 TYR B C 1
ATOM 4196 O O . TYR B 1 67 ? 0.840 24.554 -25.585 1.00 5.62 67 TYR B O 1
ATOM 4205 N N . SER B 1 68 ? -1.127 23.505 -25.670 1.00 4.83 68 SER B N 1
ATOM 4206 C CA . SER B 1 68 ? -0.560 22.158 -25.635 1.00 4.62 68 SER B CA 1
ATOM 4207 C C . SER B 1 68 ? 0.437 21.930 -26.817 1.00 5.31 68 SER B C 1
ATOM 4208 O O . SER B 1 68 ? 0.365 22.583 -27.900 1.00 5.84 68 SER B O 1
ATOM 4211 N N . SER B 1 69 ? 1.433 21.082 -26.571 1.00 4.88 69 SER B N 1
ATOM 4212 C CA . SER B 1 69 ? 2.538 20.910 -27.509 1.00 4.50 69 SER B CA 1
ATOM 4213 C C . SER B 1 69 ? 2.348 19.750 -28.498 1.00 4.15 69 SER B C 1
ATOM 4214 O O . SER B 1 69 ? 3.123 19.638 -29.448 1.00 5.24 69 SER B O 1
ATOM 4217 N N . ASP B 1 70 ? 1.305 18.962 -28.318 1.00 3.39 70 ASP B N 1
ATOM 4218 C CA . ASP B 1 70 ? 0.870 18.059 -29.409 1.00 3.40 70 ASP B CA 1
ATOM 4219 C C . ASP B 1 70 ? -0.305 18.667 -30.092 1.00 4.40 70 ASP B C 1
ATOM 4220 O O . ASP B 1 70 ? -1.266 18.998 -29.419 1.00 3.99 70 ASP B O 1
ATOM 4225 N N . ASP B 1 71 ? -0.214 18.825 -31.427 1.00 3.16 71 ASP B N 1
ATOM 4226 C CA . ASP B 1 71 ? -1.325 19.341 -32.254 1.00 2.40 71 ASP B CA 1
ATOM 4227 C C . ASP B 1 71 ? -2.083 18.206 -32.985 1.00 2.60 71 ASP B C 1
ATOM 4228 O O . ASP B 1 71 ? -1.860 17.006 -32.713 1.00 2.11 71 ASP B O 1
ATOM 4233 N N . PHE B 1 72 ? -3.015 18.564 -33.860 1.00 3.22 72 PHE B N 1
ATOM 4234 C CA . PHE B 1 72 ? -3.828 17.497 -34.501 1.00 3.05 72 PHE B CA 1
ATOM 4235 C C . PHE B 1 72 ? -2.938 16.503 -35.287 1.00 2.71 72 PHE B C 1
ATOM 4236 O O . PHE B 1 72 ? -3.196 15.289 -35.281 1.00 3.52 72 PHE B O 1
ATOM 4244 N N . GLU B 1 73 ? -1.905 17.015 -35.954 1.00 2.00 73 GLU B N 1
ATOM 4245 C CA . GLU B 1 73 ? -1.036 16.106 -36.738 1.00 2.00 73 GLU B CA 1
ATOM 4246 C C . GLU B 1 73 ? -0.283 15.163 -35.790 1.00 2.42 73 GLU B C 1
ATOM 4247 O O . GLU B 1 73 ? -0.343 13.927 -35.953 1.00 3.94 73 GLU B O 1
ATOM 4253 N N . SER B 1 74 ? 0.404 15.704 -34.772 1.00 2.00 74 SER B N 1
ATOM 4254 C CA . SER B 1 74 ? 1.232 14.815 -33.905 1.00 2.96 74 SER B CA 1
ATOM 4255 C C . SER B 1 74 ? 0.369 13.942 -32.994 1.00 3.30 74 SER B C 1
ATOM 4256 O O . SER B 1 74 ? 0.683 12.772 -32.794 1.00 2.77 74 SER B O 1
ATOM 4259 N N . GLY B 1 75 ? -0.760 14.483 -32.506 1.00 3.87 75 GLY B N 1
ATOM 4260 C CA . GLY B 1 75 ? -1.681 13.689 -31.686 1.00 3.21 75 GLY B CA 1
ATOM 4261 C C . GLY B 1 75 ? -2.266 12.504 -32.488 1.00 4.32 75 GLY B C 1
ATOM 4262 O O . GLY B 1 75 ? -2.339 11.356 -31.990 1.00 5.96 75 GLY B O 1
ATOM 4263 N N . THR B 1 76 ? -2.700 12.744 -33.709 1.00 3.69 76 THR B N 1
ATOM 4264 C CA . THR B 1 76 ? -3.354 11.631 -34.485 1.00 4.02 76 THR B CA 1
ATOM 4265 C C . THR B 1 76 ? -2.275 10.621 -34.971 1.00 4.03 76 THR B C 1
ATOM 4266 O O . THR B 1 76 ? -2.531 9.432 -35.095 1.00 3.67 76 THR B O 1
ATOM 4270 N N . ARG B 1 77 ? -1.069 11.116 -35.249 1.00 3.40 77 ARG B N 1
ATOM 4271 C CA . ARG B 1 77 ? 0.048 10.215 -35.590 1.00 4.58 77 ARG B CA 1
ATOM 4272 C C . ARG B 1 77 ? 0.392 9.299 -34.367 1.00 4.58 77 ARG B C 1
ATOM 4273 O O . ARG B 1 77 ? 0.628 8.060 -34.539 1.00 4.72 77 ARG B O 1
ATOM 4281 N N . ALA B 1 78 ? 0.509 9.918 -33.173 1.00 2.83 78 ALA B N 1
ATOM 4282 C CA . ALA B 1 78 ? 0.733 9.154 -31.918 1.00 3.40 78 ALA B CA 1
ATOM 4283 C C . ALA B 1 78 ? -0.406 8.140 -31.708 1.00 3.61 78 ALA B C 1
ATOM 4284 O O . ALA B 1 78 ? -0.160 6.938 -31.386 1.00 3.26 78 ALA B O 1
ATOM 4286 N N . ALA B 1 79 ? -1.652 8.586 -31.906 1.00 3.33 79 ALA B N 1
ATOM 4287 C CA . ALA B 1 79 ? -2.818 7.683 -31.728 1.00 3.34 79 ALA B CA 1
ATOM 4288 C C . ALA B 1 79 ? -2.654 6.434 -32.616 1.00 4.13 79 ALA B C 1
ATOM 4289 O O . ALA B 1 79 ? -2.693 5.296 -32.145 1.00 3.42 79 ALA B O 1
ATOM 4291 N N . LEU B 1 80 ? -2.370 6.651 -33.901 1.00 3.73 80 LEU B N 1
ATOM 4292 C CA . LEU B 1 80 ? -2.253 5.515 -34.851 1.00 4.56 80 LEU B CA 1
ATOM 4293 C C . LEU B 1 80 ? -1.113 4.549 -34.482 1.00 4.31 80 LEU B C 1
ATOM 4294 O O . LEU B 1 80 ? -1.282 3.316 -34.574 1.00 5.44 80 LEU B O 1
ATOM 4299 N N . ALA B 1 81 ? 0.009 5.095 -34.051 1.00 3.58 81 ALA B N 1
ATOM 4300 C CA . ALA B 1 81 ? 1.158 4.281 -33.640 1.00 4.50 81 ALA B CA 1
ATOM 4301 C C . ALA B 1 81 ? 0.741 3.387 -32.450 1.00 5.00 81 ALA B C 1
ATOM 4302 O O . ALA B 1 81 ? 1.293 2.308 -32.303 1.00 6.30 81 ALA B O 1
ATOM 4304 N N . GLY B 1 82 ? -0.274 3.804 -31.682 1.00 3.29 82 GLY B N 1
ATOM 4305 C CA . GLY B 1 82 ? -0.747 3.039 -30.537 1.00 3.43 82 GLY B CA 1
ATOM 4306 C C . GLY B 1 82 ? -2.035 2.256 -30.834 1.00 3.33 82 GLY B C 1
ATOM 4307 O O . GLY B 1 82 ? -2.596 1.714 -29.951 1.00 5.38 82 GLY B O 1
ATOM 4308 N N . GLY B 1 83 ? -2.448 2.144 -32.111 1.00 3.11 83 GLY B N 1
ATOM 4309 C CA . GLY B 1 83 ? -3.604 1.310 -32.519 1.00 3.48 83 GLY B CA 1
ATOM 4310 C C . GLY B 1 83 ? -4.930 2.100 -32.493 1.00 4.44 83 GLY B C 1
ATOM 4311 O O . GLY B 1 83 ? -5.996 1.534 -32.702 1.00 4.13 83 GLY B O 1
ATOM 4312 N N . THR B 1 84 ? -4.839 3.393 -32.141 1.00 4.32 84 THR B N 1
ATOM 4313 C CA . THR B 1 84 ? -6.003 4.264 -32.047 1.00 4.01 84 THR B CA 1
ATOM 4314 C C . THR B 1 84 ? -6.243 5.001 -33.421 1.00 3.79 84 THR B C 1
ATOM 4315 O O . THR B 1 84 ? -5.337 5.645 -33.980 1.00 4.80 84 THR B O 1
ATOM 4319 N N . THR B 1 85 ? -7.469 4.919 -33.917 1.00 3.49 85 THR B N 1
ATOM 4320 C CA . THR B 1 85 ? -7.822 5.387 -35.276 1.00 3.84 85 THR B CA 1
ATOM 4321 C C . THR B 1 85 ? -8.841 6.565 -35.272 1.00 3.90 85 THR B C 1
ATOM 4322 O O . THR B 1 85 ? -9.250 7.017 -36.304 1.00 3.79 85 THR B O 1
ATOM 4326 N N . MET B 1 86 ? -9.263 6.992 -34.075 1.00 4.22 86 MET B N 1
ATOM 4327 C CA . MET B 1 86 ? -10.123 8.177 -33.995 1.00 3.44 86 MET B CA 1
ATOM 4328 C C . MET B 1 86 ? -9.897 8.871 -32.687 1.00 4.45 86 MET B C 1
ATOM 4329 O O . MET B 1 86 ? -9.740 8.191 -31.639 1.00 4.42 86 MET B O 1
ATOM 4334 N N . VAL B 1 87 ? -9.949 10.223 -32.711 1.00 2.42 87 VAL B N 1
ATOM 4335 C CA . VAL B 1 87 ? -9.864 10.999 -31.467 1.00 2.21 87 VAL B CA 1
ATOM 4336 C C . VAL B 1 87 ? -11.107 11.915 -31.387 1.00 2.59 87 VAL B C 1
ATOM 4337 O O . VAL B 1 87 ? -11.624 12.358 -32.407 1.00 2.78 87 VAL B O 1
ATOM 4341 N N . VAL B 1 88 ? -11.567 12.213 -30.169 1.00 3.44 88 VAL B N 1
ATOM 4342 C CA . VAL B 1 88 ? -12.567 13.247 -30.001 1.00 3.92 88 VAL B CA 1
ATOM 4343 C C . VAL B 1 88 ? -11.981 14.323 -29.086 1.00 4.71 88 VAL B C 1
ATOM 4344 O O . VAL B 1 88 ? -11.612 14.058 -27.933 1.00 4.26 88 VAL B O 1
ATOM 4348 N N . ASP B 1 89 ? -11.899 15.547 -29.642 1.00 3.46 89 ASP B N 1
ATOM 4349 C CA . ASP B 1 89 ? -11.228 16.619 -29.006 1.00 3.91 89 ASP B CA 1
ATOM 4350 C C . ASP B 1 89 ? -12.299 17.604 -28.424 1.00 5.25 89 ASP B C 1
ATOM 4351 O O . ASP B 1 89 ? -13.438 17.575 -28.822 1.00 6.25 89 ASP B O 1
ATOM 4356 N N . PHE B 1 90 ? -11.946 18.386 -27.419 1.00 4.89 90 PHE B N 1
ATOM 4357 C CA . PHE B 1 90 ? -12.888 19.350 -26.854 1.00 4.46 90 PHE B CA 1
ATOM 4358 C C . PHE B 1 90 ? -12.742 20.733 -27.474 1.00 4.77 90 PHE B C 1
ATOM 4359 O O . PHE B 1 90 ? -11.748 21.397 -27.245 1.00 4.41 90 PHE B O 1
ATOM 4367 N N . ALA B 1 91 ? -13.759 21.167 -28.224 1.00 5.32 91 ALA B N 1
ATOM 4368 C CA . ALA B 1 91 ? -13.896 22.573 -28.653 1.00 5.40 91 ALA B CA 1
ATOM 4369 C C . ALA B 1 91 ? -14.222 23.505 -27.462 1.00 5.16 91 ALA B C 1
ATOM 4370 O O . ALA B 1 91 ? -15.180 23.276 -26.703 1.00 4.63 91 ALA B O 1
ATOM 4372 N N . LEU B 1 92 ? -13.357 24.507 -27.267 1.00 4.64 92 LEU B N 1
ATOM 4373 C CA . LEU B 1 92 ? -13.302 25.248 -26.019 1.00 4.21 92 LEU B CA 1
ATOM 4374 C C . LEU B 1 92 ? -13.523 26.764 -26.230 1.00 3.78 92 LEU B C 1
ATOM 4375 O O . LEU B 1 92 ? -12.545 27.492 -26.488 1.00 3.28 92 LEU B O 1
ATOM 4380 N N . PRO B 1 93 ? -14.792 27.232 -26.137 1.00 4.03 93 PRO B N 1
ATOM 4381 C CA . PRO B 1 93 ? -15.048 28.689 -26.271 1.00 4.23 93 PRO B CA 1
ATOM 4382 C C . PRO B 1 93 ? -14.457 29.556 -25.142 1.00 3.19 93 PRO B C 1
ATOM 4383 O O . PRO B 1 93 ? -14.322 29.058 -23.994 1.00 4.39 93 PRO B O 1
ATOM 4387 N N . SER B 1 94 ? -14.119 30.806 -25.439 0.50 2.03 94 SER B N 1
ATOM 4388 C CA . SER B 1 94 ? -13.931 31.812 -24.389 0.50 2.00 94 SER B CA 1
ATOM 4389 C C . SER B 1 94 ? -15.260 32.483 -24.069 0.50 2.00 94 SER B C 1
ATOM 4390 O O . SER B 1 94 ? -16.347 31.911 -24.239 0.50 2.00 94 SER B O 1
ATOM 4393 N N . GLY B 1 96 ? -17.187 34.340 -22.922 1.00 5.37 96 GLY B N 1
ATOM 4394 C CA . GLY B 1 96 ? -18.457 34.693 -23.574 1.00 5.59 96 GLY B CA 1
ATOM 4395 C C . GLY B 1 96 ? -18.480 34.627 -25.106 1.00 5.93 96 GLY B C 1
ATOM 4396 O O . GLY B 1 96 ? -19.370 35.217 -25.770 1.00 5.94 96 GLY B O 1
ATOM 4397 N N . GLN B 1 97 ? -17.491 33.927 -25.673 1.00 6.14 97 GLN B N 1
ATOM 4398 C CA . GLN B 1 97 ? -17.404 33.635 -27.129 1.00 6.40 97 GLN B CA 1
ATOM 4399 C C . GLN B 1 97 ? -18.434 32.599 -27.590 1.00 5.51 97 GLN B C 1
ATOM 4400 O O . GLN B 1 97 ? -18.836 31.749 -26.854 1.00 5.58 97 GLN B O 1
ATOM 4406 N N . SER B 1 98 ? -18.858 32.720 -28.832 1.00 3.84 98 SER B N 1
ATOM 4407 C CA . SER B 1 98 ? -19.902 31.924 -29.408 1.00 3.04 98 SER B CA 1
ATOM 4408 C C . SER B 1 98 ? -19.446 30.420 -29.485 1.00 3.52 98 SER B C 1
ATOM 4409 O O . SER B 1 98 ? -18.281 30.154 -29.755 1.00 3.35 98 SER B O 1
ATOM 4412 N N . LEU B 1 99 ? -20.363 29.458 -29.260 1.00 2.08 99 LEU B N 1
ATOM 4413 C CA . LEU B 1 99 ? -20.054 28.031 -29.548 1.00 3.23 99 LEU B CA 1
ATOM 4414 C C . LEU B 1 99 ? -19.757 27.878 -30.997 1.00 2.58 99 LEU B C 1
ATOM 4415 O O . LEU B 1 99 ? -18.869 27.105 -31.374 1.00 2.77 99 LEU B O 1
ATOM 4420 N N . LEU B 1 100 ? -20.479 28.616 -31.853 1.00 3.96 100 LEU B N 1
ATOM 4421 C CA . LEU B 1 100 ? -20.282 28.457 -33.296 1.00 3.36 100 LEU B CA 1
ATOM 4422 C C . LEU B 1 100 ? -18.896 28.981 -33.759 1.00 3.87 100 LEU B C 1
ATOM 4423 O O . LEU B 1 100 ? -18.266 28.395 -34.653 1.00 2.43 100 LEU B O 1
ATOM 4428 N N . GLU B 1 101 ? -18.444 30.072 -33.128 1.00 3.24 101 GLU B N 1
ATOM 4429 C CA . GLU B 1 101 ? -17.093 30.625 -33.392 1.00 3.42 101 GLU B CA 1
ATOM 4430 C C . GLU B 1 101 ? -16.000 29.655 -32.938 1.00 2.99 101 GLU B C 1
ATOM 4431 O O . GLU B 1 101 ? -14.984 29.414 -33.655 1.00 2.00 101 GLU B O 1
ATOM 4437 N N . ALA B 1 102 ? -16.201 29.093 -31.752 1.00 2.95 102 ALA B N 1
ATOM 4438 C CA . ALA B 1 102 ? -15.284 28.078 -31.263 1.00 3.44 102 ALA B CA 1
ATOM 4439 C C . ALA B 1 102 ? -15.220 26.851 -32.207 1.00 4.08 102 ALA B C 1
ATOM 4440 O O . ALA B 1 102 ? -14.136 26.301 -32.467 1.00 3.71 102 ALA B O 1
ATOM 4442 N N . LEU B 1 103 ? -16.364 26.439 -32.745 1.00 4.17 103 LEU B N 1
ATOM 4443 C CA . LEU B 1 103 ? -16.377 25.254 -33.605 1.00 3.15 103 LEU B CA 1
ATOM 4444 C C . LEU B 1 103 ? -15.550 25.600 -34.880 1.00 3.85 103 LEU B C 1
ATOM 4445 O O . LEU B 1 103 ? -14.757 24.785 -35.308 1.00 3.96 103 LEU B O 1
ATOM 4450 N N . THR B 1 104 ? -15.759 26.792 -35.443 1.00 2.65 104 THR B N 1
ATOM 4451 C CA . THR B 1 104 ? -15.006 27.220 -36.667 1.00 3.42 104 THR B CA 1
ATOM 4452 C C . THR B 1 104 ? -13.471 27.156 -36.401 1.00 3.90 104 THR B C 1
ATOM 4453 O O . THR B 1 104 ? -12.688 26.627 -37.243 1.00 3.51 104 THR B O 1
ATOM 4457 N N . MET B 1 105 ? -13.065 27.623 -35.210 1.00 2.35 105 MET B N 1
ATOM 4458 C CA A MET B 1 105 ? -11.654 27.596 -34.830 0.50 2.89 105 MET B CA 1
ATOM 4459 C CA B MET B 1 105 ? -11.658 27.603 -34.804 0.50 4.02 105 MET B CA 1
ATOM 4460 C C . MET B 1 105 ? -11.086 26.164 -34.749 1.00 3.38 105 MET B C 1
ATOM 4461 O O . MET B 1 105 ? -9.906 25.922 -35.145 1.00 3.30 105 MET B O 1
ATOM 4470 N N . TRP B 1 106 ? -11.901 25.223 -34.225 1.00 3.17 106 TRP B N 1
ATOM 4471 C CA . TRP B 1 106 ? -11.510 23.806 -34.097 1.00 3.50 106 TRP B CA 1
ATOM 4472 C C . TRP B 1 106 ? -11.461 23.089 -35.439 1.00 3.46 106 TRP B C 1
ATOM 4473 O O . TRP B 1 106 ? -10.536 22.342 -35.677 1.00 3.79 106 TRP B O 1
ATOM 4484 N N . ASP B 1 107 ? -12.429 23.352 -36.310 1.00 3.48 107 ASP B N 1
ATOM 4485 C CA . ASP B 1 107 ? -12.304 22.943 -37.740 1.00 4.65 107 ASP B CA 1
ATOM 4486 C C . ASP B 1 107 ? -10.967 23.409 -38.327 1.00 5.35 107 ASP B C 1
ATOM 4487 O O . ASP B 1 107 ? -10.308 22.650 -39.037 1.00 5.50 107 ASP B O 1
ATOM 4492 N N . ASN B 1 108 ? -10.587 24.655 -38.061 1.00 4.94 108 ASN B N 1
ATOM 4493 C CA . ASN B 1 108 ? -9.309 25.180 -38.601 1.00 5.56 108 ASN B CA 1
ATOM 4494 C C . ASN B 1 108 ? -8.039 24.453 -38.067 1.00 5.41 108 ASN B C 1
ATOM 4495 O O . ASN B 1 108 ? -7.051 24.340 -38.806 1.00 4.94 108 ASN B O 1
ATOM 4500 N N . LYS B 1 109 ? -8.076 24.037 -36.783 1.00 4.42 109 LYS B N 1
ATOM 4501 C CA . LYS B 1 109 ? -6.983 23.356 -36.073 1.00 5.11 109 LYS B CA 1
ATOM 4502 C C . LYS B 1 109 ? -6.794 21.915 -36.633 1.00 3.45 109 LYS B C 1
ATOM 4503 O O . LYS B 1 109 ? -5.752 21.338 -36.457 1.00 2.79 109 LYS B O 1
ATOM 4509 N N . SER B 1 110 ? -7.833 21.352 -37.249 1.00 2.90 110 SER B N 1
ATOM 4510 C CA . SER B 1 110 ? -7.861 19.917 -37.557 1.00 2.14 110 SER B CA 1
ATOM 4511 C C . SER B 1 110 ? -7.517 19.529 -39.035 1.00 2.05 110 SER B C 1
ATOM 4512 O O . SER B 1 110 ? -7.738 18.377 -39.434 1.00 2.03 110 SER B O 1
ATOM 4515 N N . THR B 1 111 ? -6.936 20.476 -39.781 1.00 2.00 111 THR B N 1
ATOM 4516 C CA . THR B 1 111 ? -6.527 20.352 -41.218 1.00 2.00 111 THR B CA 1
ATOM 4517 C C . THR B 1 111 ? -5.692 19.092 -41.478 1.00 2.00 111 THR B C 1
ATOM 4518 O O . THR B 1 111 ? -5.711 18.573 -42.585 1.00 2.00 111 THR B O 1
ATOM 4522 N N . ARG B 1 112 ? -4.786 18.740 -40.555 1.00 2.00 112 ARG B N 1
ATOM 4523 C CA . ARG B 1 112 ? -3.517 18.120 -40.860 1.00 2.00 112 ARG B CA 1
ATOM 4524 C C . ARG B 1 112 ? -3.757 16.711 -40.139 1.00 2.00 112 ARG B C 1
ATOM 4525 O O . ARG B 1 112 ? -2.849 15.888 -40.084 1.00 2.00 112 ARG B O 1
ATOM 4533 N N . ALA B 1 113 ? -4.986 16.466 -39.637 1.00 2.00 113 ALA B N 1
ATOM 4534 C CA . ALA B 1 113 ? -5.361 15.182 -38.948 1.00 2.00 113 ALA B CA 1
ATOM 4535 C C . ALA B 1 113 ? -5.005 13.942 -39.849 1.00 2.95 113 ALA B C 1
ATOM 4536 O O . ALA B 1 113 ? -5.352 13.913 -41.051 1.00 3.24 113 ALA B O 1
ATOM 4538 N N . ASN B 1 114 ? -4.294 12.968 -39.255 1.00 2.20 114 ASN B N 1
ATOM 4539 C CA . ASN B 1 114 ? -3.920 11.682 -39.924 1.00 2.00 114 ASN B CA 1
ATOM 4540 C C . ASN B 1 114 ? -4.990 10.600 -39.818 1.00 2.00 114 ASN B C 1
ATOM 4541 O O . ASN B 1 114 ? -4.943 9.622 -40.557 1.00 2.00 114 ASN B O 1
ATOM 4546 N N . CYS B 1 115 ? -5.940 10.780 -38.928 1.00 2.00 115 CYS B N 1
ATOM 4547 C CA . CYS B 1 115 ? -7.054 9.818 -38.745 1.00 2.20 115 CYS B CA 1
ATOM 4548 C C . CYS B 1 115 ? -8.309 10.623 -38.455 1.00 2.00 115 CYS B C 1
ATOM 4549 O O . CYS B 1 115 ? -8.243 11.849 -38.259 1.00 2.86 115 CYS B O 1
ATOM 4552 N N . ASP B 1 116 ? -9.437 9.971 -38.500 1.00 2.00 116 ASP B N 1
ATOM 4553 C CA . ASP B 1 116 ? -10.679 10.730 -38.294 1.00 2.68 116 ASP B CA 1
ATOM 4554 C C . ASP B 1 116 ? -10.889 11.158 -36.848 1.00 3.00 116 ASP B C 1
ATOM 4555 O O . ASP B 1 116 ? -10.129 10.761 -35.933 1.00 2.00 116 ASP B O 1
ATOM 4560 N N . TYR B 1 117 ? -11.850 12.049 -36.622 1.00 3.72 117 TYR B N 1
ATOM 4561 C CA . TYR B 1 117 ? -11.829 12.945 -35.449 1.00 4.26 117 TYR B CA 1
ATOM 4562 C C . TYR B 1 117 ? -13.266 13.477 -35.301 1.00 3.75 117 TYR B C 1
ATOM 4563 O O . TYR B 1 117 ? -13.991 13.605 -36.274 1.00 4.06 117 TYR B O 1
ATOM 4572 N N . SER B 1 118 ? -13.649 13.794 -34.071 1.00 3.87 118 SER B N 1
ATOM 4573 C CA . SER B 1 118 ? -14.836 14.542 -33.895 1.00 5.75 118 SER B CA 1
ATOM 4574 C C . SER B 1 118 ? -14.605 15.513 -32.730 1.00 3.89 118 SER B C 1
ATOM 4575 O O . SER B 1 118 ? -13.523 15.535 -32.176 1.00 4.25 118 SER B O 1
ATOM 4578 N N . PHE B 1 119 ? -15.612 16.318 -32.395 1.00 3.57 119 PHE B N 1
ATOM 4579 C CA . PHE B 1 119 ? -15.482 17.283 -31.257 1.00 3.59 119 PHE B CA 1
ATOM 4580 C C . PHE B 1 119 ? -16.608 17.102 -30.255 1.00 3.09 119 PHE B C 1
ATOM 4581 O O . PHE B 1 119 ? -17.736 16.657 -30.628 1.00 5.23 119 PHE B O 1
ATOM 4589 N N . HIS B 1 120 ? -16.303 17.389 -29.017 1.00 2.07 120 HIS B N 1
ATOM 4590 C CA . HIS B 1 120 ? -17.351 17.727 -28.015 1.00 2.53 120 HIS B CA 1
ATOM 4591 C C . HIS B 1 120 ? -17.388 19.256 -27.949 1.00 3.35 120 HIS B C 1
ATOM 4592 O O . HIS B 1 120 ? -16.366 19.904 -28.185 1.00 3.51 120 HIS B O 1
ATOM 4599 N N . MET B 1 121 ? -18.549 19.840 -27.587 1.00 2.29 121 MET B N 1
ATOM 4600 C CA . MET B 1 121 ? -18.605 21.285 -27.446 1.00 2.00 121 MET B CA 1
ATOM 4601 C C . MET B 1 121 ? -18.626 21.636 -25.966 1.00 2.32 121 MET B C 1
ATOM 4602 O O . MET B 1 121 ? -19.505 21.159 -25.231 1.00 3.41 121 MET B O 1
ATOM 4607 N N . ALA B 1 122 ? -17.706 22.493 -25.517 1.00 2.71 122 ALA B N 1
ATOM 4608 C CA . ALA B 1 122 ? -17.660 22.843 -24.085 1.00 2.17 122 ALA B CA 1
ATOM 4609 C C . ALA B 1 122 ? -18.619 23.980 -23.802 1.00 2.00 122 ALA B C 1
ATOM 4610 O O . ALA B 1 122 ? -18.670 25.007 -24.530 1.00 2.49 122 ALA B O 1
ATOM 4612 N N . ILE B 1 123 ? -19.373 23.836 -22.724 1.00 2.00 123 ILE B N 1
ATOM 4613 C CA . ILE B 1 123 ? -20.256 24.897 -22.252 1.00 2.20 123 ILE B CA 1
ATOM 4614 C C . ILE B 1 123 ? -19.506 25.557 -21.095 1.00 3.66 123 ILE B C 1
ATOM 4615 O O . ILE B 1 123 ? -19.545 25.062 -19.947 1.00 3.35 123 ILE B O 1
ATOM 4620 N N . THR B 1 124 ? -18.839 26.669 -21.404 1.00 3.32 124 THR B N 1
ATOM 4621 C CA . THR B 1 124 ? -17.923 27.331 -20.489 1.00 3.92 124 THR B CA 1
ATOM 4622 C C . THR B 1 124 ? -18.550 28.541 -19.839 1.00 4.94 124 THR B C 1
ATOM 4623 O O . THR B 1 124 ? -17.900 29.223 -19.040 1.00 4.65 124 THR B O 1
ATOM 4627 N N . TRP B 1 125 ? -19.811 28.823 -20.174 1.00 5.51 125 TRP B N 1
ATOM 4628 C CA . TRP B 1 125 ? -20.570 29.882 -19.524 1.00 5.81 125 TRP B CA 1
ATOM 4629 C C . TRP B 1 125 ? -22.012 29.641 -19.874 1.00 5.29 125 TRP B C 1
ATOM 4630 O O . TRP B 1 125 ? -22.296 28.784 -20.670 1.00 4.27 125 TRP B O 1
ATOM 4641 N N . TRP B 1 126 ? -22.936 30.415 -19.303 1.00 5.02 126 TRP B N 1
ATOM 4642 C CA . TRP B 1 126 ? -24.369 30.121 -19.555 1.00 4.38 126 TRP B CA 1
ATOM 4643 C C . TRP B 1 126 ? -25.166 31.380 -19.826 1.00 5.23 126 TRP B C 1
ATOM 4644 O O . TRP B 1 126 ? -24.919 32.404 -19.214 1.00 5.06 126 TRP B O 1
ATOM 4655 N N . GLY B 1 127 ? -26.132 31.289 -20.751 1.00 5.07 127 GLY B N 1
ATOM 4656 C CA . GLY B 1 127 ? -26.981 32.430 -21.095 1.00 4.88 127 GLY B CA 1
ATOM 4657 C C . GLY B 1 127 ? -27.799 32.087 -22.324 1.00 4.66 127 GLY B C 1
ATOM 4658 O O . GLY B 1 127 ? -27.642 31.013 -22.874 1.00 3.40 127 GLY B O 1
ATOM 4659 N N . GLU B 1 128 ? -28.701 32.990 -22.719 1.00 4.47 128 GLU B N 1
ATOM 4660 C CA . GLU B 1 128 ? -29.585 32.818 -23.889 1.00 4.32 128 GLU B CA 1
ATOM 4661 C C . GLU B 1 128 ? -28.828 32.429 -25.152 1.00 4.50 128 GLU B C 1
ATOM 4662 O O . GLU B 1 128 ? -29.271 31.494 -25.860 1.00 4.29 128 GLU B O 1
ATOM 4664 N N . GLN B 1 129 ? -27.705 33.110 -25.467 1.00 4.08 129 GLN B N 1
ATOM 4665 C CA . GLN B 1 129 ? -26.905 32.718 -26.674 1.00 5.18 129 GLN B CA 1
ATOM 4666 C C . GLN B 1 129 ? -26.491 31.235 -26.678 1.00 4.96 129 GLN B C 1
ATOM 4667 O O . GLN B 1 129 ? -26.642 30.505 -27.719 1.00 4.32 129 GLN B O 1
ATOM 4673 N N . VAL B 1 130 ? -25.961 30.767 -25.533 1.00 3.92 130 VAL B N 1
ATOM 4674 C CA . VAL B 1 130 ? -25.541 29.389 -25.385 1.00 4.34 130 VAL B CA 1
ATOM 4675 C C . VAL B 1 130 ? -26.721 28.428 -25.580 1.00 4.17 130 VAL B C 1
ATOM 4676 O O . VAL B 1 130 ? -26.610 27.441 -26.330 1.00 3.35 130 VAL B O 1
ATOM 4680 N N . PHE B 1 131 ? -27.851 28.725 -24.890 1.00 4.13 131 PHE B N 1
ATOM 4681 C CA . PHE B 1 131 ? -29.064 27.930 -24.964 1.00 4.37 131 PHE B CA 1
ATOM 4682 C C . PHE B 1 131 ? -29.521 27.779 -26.455 1.00 4.05 131 PHE B C 1
ATOM 4683 O O . PHE B 1 131 ? -29.792 26.638 -26.925 1.00 3.86 131 PHE B O 1
ATOM 4691 N N . ASN B 1 132 ? -29.558 28.922 -27.179 1.00 4.46 132 ASN B N 1
ATOM 4692 C CA . ASN B 1 132 ? -29.907 28.960 -28.621 1.00 3.33 132 ASN B CA 1
ATOM 4693 C C . ASN B 1 132 ? -28.926 28.180 -29.487 1.00 4.11 132 ASN B C 1
ATOM 4694 O O . ASN B 1 132 ? -29.321 27.269 -30.231 1.00 2.17 132 ASN B O 1
ATOM 4699 N N . GLU B 1 133 ? -27.621 28.484 -29.347 1.00 4.79 133 GLU B N 1
ATOM 4700 C CA . GLU B 1 133 ? -26.581 27.791 -30.139 1.00 4.27 133 GLU B CA 1
ATOM 4701 C C . GLU B 1 133 ? -26.458 26.286 -29.925 1.00 3.92 133 GLU B C 1
ATOM 4702 O O . GLU B 1 133 ? -26.121 25.583 -30.875 1.00 2.69 133 GLU B O 1
ATOM 4708 N N . MET B 1 134 ? -26.787 25.783 -28.717 1.00 3.17 134 MET B N 1
ATOM 4709 C CA . MET B 1 134 ? -26.766 24.349 -28.512 1.00 3.46 134 MET B CA 1
ATOM 4710 C C . MET B 1 134 ? -27.646 23.602 -29.563 1.00 2.83 134 MET B C 1
ATOM 4711 O O . MET B 1 134 ? -27.224 22.567 -30.062 1.00 2.55 134 MET B O 1
ATOM 4716 N N . GLU B 1 135 ? -28.828 24.163 -29.887 1.00 2.07 135 GLU B N 1
ATOM 4717 C CA . GLU B 1 135 ? -29.700 23.552 -30.870 1.00 2.67 135 GLU B CA 1
ATOM 4718 C C . GLU B 1 135 ?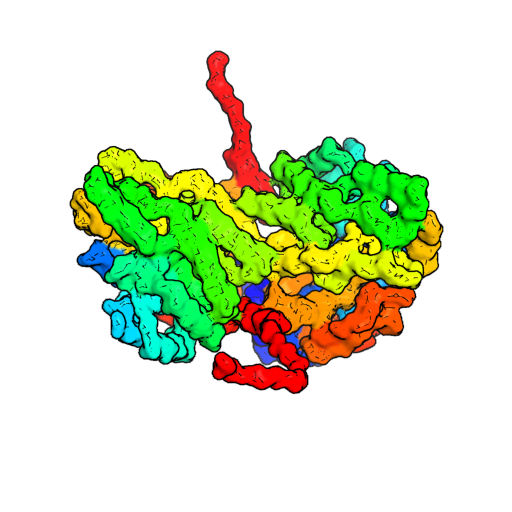 -28.989 23.429 -32.245 1.00 3.00 135 GLU B C 1
ATOM 4719 O O . GLU B 1 135 ? -29.054 22.382 -32.897 1.00 2.89 135 GLU B O 1
ATOM 4725 N N . THR B 1 136 ? -28.316 24.511 -32.655 1.00 2.27 136 THR B N 1
ATOM 4726 C CA . THR B 1 136 ? -27.563 24.542 -33.931 1.00 2.41 136 THR B CA 1
ATOM 4727 C C . THR B 1 136 ? -26.408 23.497 -33.960 1.00 2.14 136 THR B C 1
ATOM 4728 O O . THR B 1 136 ? -26.199 22.799 -34.953 1.00 2.55 136 THR B O 1
ATOM 4732 N N . ILE B 1 137 ? -25.667 23.408 -32.854 1.00 2.28 137 ILE B N 1
ATOM 4733 C CA . ILE B 1 137 ? -24.592 22.455 -32.725 1.00 2.16 137 ILE B CA 1
ATOM 4734 C C . ILE B 1 137 ? -25.111 21.043 -32.891 1.00 2.00 137 ILE B C 1
ATOM 4735 O O . ILE B 1 137 ? -24.518 20.274 -33.648 1.00 2.04 137 ILE B O 1
ATOM 4740 N N . VAL B 1 138 ? -26.216 20.722 -32.226 1.00 2.00 138 VAL B N 1
ATOM 4741 C CA . VAL B 1 138 ? -26.778 19.357 -32.326 1.00 2.04 138 VAL B CA 1
ATOM 4742 C C . VAL B 1 138 ? -27.357 19.060 -33.712 1.00 2.47 138 VAL B C 1
ATOM 4743 O O . VAL B 1 138 ? -27.071 18.020 -34.289 1.00 2.44 138 VAL B O 1
ATOM 4747 N N . LYS B 1 139 ? -28.201 19.957 -34.209 1.00 2.00 139 LYS B N 1
ATOM 4748 C CA . LYS B 1 139 ? -28.997 19.635 -35.394 1.00 2.51 139 LYS B CA 1
ATOM 4749 C C . LYS B 1 139 ? -28.279 19.938 -36.697 1.00 3.51 139 LYS B C 1
ATOM 4750 O O . LYS B 1 139 ? -28.567 19.337 -37.721 1.00 3.43 139 LYS B O 1
ATOM 4756 N N . ASP B 1 140 ? -27.315 20.856 -36.669 1.00 3.70 140 ASP B N 1
ATOM 4757 C CA . ASP B 1 140 ? -26.711 21.305 -37.943 1.00 3.58 140 ASP B CA 1
ATOM 4758 C C . ASP B 1 140 ? -25.209 20.961 -38.042 1.00 3.36 140 ASP B C 1
ATOM 4759 O O . ASP B 1 140 ? -24.672 20.909 -39.140 1.00 3.20 140 ASP B O 1
ATOM 4764 N N . LYS B 1 141 ? -24.553 20.759 -36.901 1.00 4.42 141 LYS B N 1
ATOM 4765 C CA . LYS B 1 141 ? -23.073 20.637 -36.855 1.00 3.25 141 LYS B CA 1
ATOM 4766 C C . LYS B 1 141 ? -22.574 19.246 -36.510 1.00 3.99 141 LYS B C 1
ATOM 4767 O O . LYS B 1 141 ? -21.362 19.024 -36.509 1.00 3.92 141 LYS B O 1
ATOM 4773 N N . GLY B 1 142 ? -23.493 18.325 -36.207 1.00 4.03 142 GLY B N 1
ATOM 4774 C CA . GLY B 1 142 ? -23.135 16.890 -36.085 1.00 4.43 142 GLY B CA 1
ATOM 4775 C C . GLY B 1 142 ? -22.398 16.591 -34.756 1.00 4.64 142 GLY B C 1
ATOM 4776 O O . GLY B 1 142 ? -21.635 15.603 -34.647 1.00 4.90 142 GLY B O 1
ATOM 4777 N N . ILE B 1 143 ? -22.663 17.446 -33.732 1.00 4.34 143 ILE B N 1
ATOM 4778 C CA . ILE B 1 143 ? -22.063 17.300 -32.402 1.00 4.82 143 ILE B CA 1
ATOM 4779 C C . ILE B 1 143 ? -23.158 17.058 -31.330 1.00 4.49 143 ILE B C 1
ATOM 4780 O O . ILE B 1 143 ? -24.082 17.885 -31.154 1.00 3.32 143 ILE B O 1
ATOM 4785 N N . ASN B 1 144 ? -23.113 15.902 -30.677 1.00 3.95 144 ASN B N 1
ATOM 4786 C CA . ASN B 1 144 ? -24.175 15.560 -29.730 1.00 4.48 144 ASN B CA 1
ATOM 4787 C C . ASN B 1 144 ? -23.677 15.464 -28.274 1.00 4.05 144 ASN B C 1
ATOM 4788 O O . ASN B 1 144 ? -24.299 14.794 -27.453 1.00 4.43 144 ASN B O 1
ATOM 4793 N N . THR B 1 145 ? -22.519 16.087 -27.973 1.00 2.40 145 THR B N 1
ATOM 4794 C CA . THR B 1 145 ? -22.016 16.114 -26.582 1.00 2.70 145 THR B CA 1
ATOM 4795 C C . THR B 1 145 ? -21.612 17.515 -26.174 1.00 3.04 145 THR B C 1
ATOM 4796 O O . THR B 1 145 ? -21.138 18.332 -27.002 1.00 3.26 145 THR B O 1
ATOM 4800 N N . PHE B 1 146 ? -21.864 17.799 -24.891 1.00 4.42 146 PHE B N 1
ATOM 4801 C CA . PHE B 1 146 ? -21.551 19.099 -24.283 1.00 3.92 146 PHE B CA 1
ATOM 4802 C C . PHE B 1 146 ? -20.768 18.862 -23.010 1.00 3.87 146 PHE B C 1
ATOM 4803 O O . PHE B 1 146 ? -21.213 18.131 -22.126 1.00 3.94 146 PHE B O 1
ATOM 4823 N N . HIS B 1 148 ? -18.934 20.106 -19.536 1.00 2.33 148 HIS B N 1
ATOM 4824 C CA . HIS B 1 148 ? -19.103 21.053 -18.420 1.00 3.00 148 HIS B CA 1
ATOM 4825 C C . HIS B 1 148 ? -17.978 20.878 -17.446 1.00 3.27 148 HIS B C 1
ATOM 4826 O O . HIS B 1 148 ? -17.576 19.738 -17.128 1.00 3.44 148 HIS B O 1
ATOM 4833 N N . PHE B 1 149 ? -17.528 22.000 -16.886 1.00 2.62 149 PHE B N 1
ATOM 4834 C CA . PHE B 1 149 ? -16.450 21.941 -15.887 1.00 3.19 149 PHE B CA 1
ATOM 4835 C C . PHE B 1 149 ? -16.990 22.398 -14.560 1.00 2.52 149 PHE B C 1
ATOM 4836 O O . PHE B 1 149 ? -17.518 23.533 -14.460 1.00 3.20 149 PHE B O 1
ATOM 4844 N N . MET B 1 150 ? -16.806 21.558 -13.533 1.00 2.00 150 MET B N 1
ATOM 4845 C CA . MET B 1 150 ? -17.218 21.940 -12.156 1.00 2.10 150 MET B CA 1
ATOM 4846 C C . MET B 1 150 ? -16.070 22.547 -11.399 1.00 2.88 150 MET B C 1
ATOM 4847 O O . MET B 1 150 ? -16.229 23.012 -10.275 1.00 2.92 150 MET B O 1
ATOM 4852 N N . ALA B 1 151 ? -14.886 22.534 -12.016 1.00 3.44 151 ALA B N 1
ATOM 4853 C CA . ALA B 1 151 ? -13.732 23.155 -11.431 1.00 4.08 151 ALA B CA 1
ATOM 4854 C C . ALA B 1 151 ? -13.174 24.224 -12.419 1.00 4.23 151 ALA B C 1
ATOM 4855 O O . ALA B 1 151 ? -13.880 24.565 -13.365 1.00 4.04 151 ALA B O 1
ATOM 4857 N N . TYR B 1 152 ? -11.957 24.728 -12.179 1.00 3.43 152 TYR B N 1
ATOM 4858 C CA . TYR B 1 152 ? -11.367 25.870 -12.970 1.00 5.42 152 TYR B CA 1
ATOM 4859 C C . TYR B 1 152 ? -12.185 27.133 -12.731 1.00 4.15 152 TYR B C 1
ATOM 4860 O O . TYR B 1 152 ? -12.602 27.834 -13.669 1.00 4.37 152 TYR B O 1
ATOM 4869 N N . LYS B 1 153 ? -12.433 27.381 -11.464 1.00 4.24 153 LYS B N 1
ATOM 4870 C CA . LYS B 1 153 ? -13.102 28.586 -11.021 1.00 4.02 153 LYS B CA 1
ATOM 4871 C C . LYS B 1 153 ? -12.449 29.837 -11.673 1.00 4.22 153 LYS B C 1
ATOM 4872 O O . LYS B 1 153 ? -11.200 29.994 -11.662 1.00 2.89 153 LYS B O 1
ATOM 4878 N N 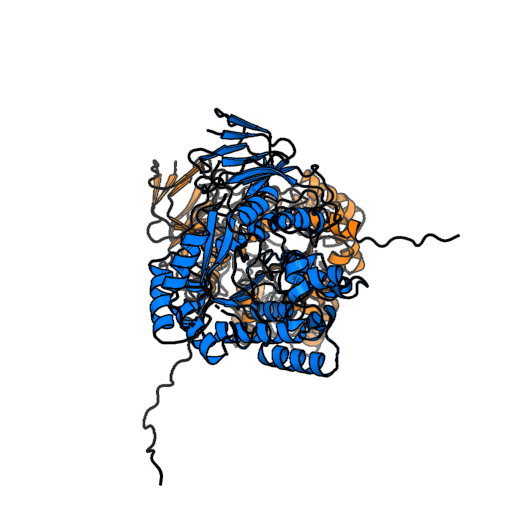. GLY B 1 154 ? -13.306 30.695 -12.250 1.00 4.80 154 GLY B N 1
ATOM 4879 C CA . GLY B 1 154 ? -12.890 31.984 -12.829 1.00 6.44 154 GLY B CA 1
ATOM 4880 C C . GLY B 1 154 ? -12.433 31.800 -14.266 1.00 7.56 154 GLY B C 1
ATOM 4881 O O . GLY B 1 154 ? -12.047 32.781 -14.931 1.00 7.91 154 GLY B O 1
ATOM 4882 N N . ALA B 1 155 ? -12.376 30.546 -14.733 1.00 6.51 155 ALA B N 1
ATOM 4883 C CA . ALA B 1 155 ? -11.973 30.295 -16.140 1.00 6.19 155 ALA B CA 1
ATOM 4884 C C . ALA B 1 155 ? -13.074 29.538 -16.929 1.00 6.69 155 ALA B C 1
ATOM 4885 O O . ALA B 1 155 ? -13.541 29.991 -18.000 1.00 6.81 155 ALA B O 1
ATOM 4887 N N . LEU B 1 156 ? -13.423 28.350 -16.452 1.00 4.11 156 LEU B N 1
ATOM 4888 C CA . LEU B 1 156 ? -14.262 27.459 -17.242 1.00 4.74 156 LEU B CA 1
ATOM 4889 C C . LEU B 1 156 ? -15.467 26.938 -16.470 1.00 4.49 156 LEU B C 1
ATOM 4890 O O . LEU B 1 156 ? -16.319 26.260 -17.030 1.00 4.36 156 LEU B O 1
ATOM 4895 N N . MET B 1 157 ? -15.473 27.195 -15.169 1.00 4.73 157 MET B N 1
ATOM 4896 C CA . MET B 1 157 ? -16.431 26.547 -14.242 1.00 3.63 157 MET B CA 1
ATOM 4897 C C . MET B 1 157 ? -17.887 27.043 -14.473 1.00 5.01 157 MET B C 1
ATOM 4898 O O . MET B 1 157 ? -18.081 28.242 -14.694 1.00 3.35 157 MET B O 1
ATOM 4903 N N . VAL B 1 158 ? -18.881 26.139 -14.385 1.00 4.80 158 VAL B N 1
ATOM 4904 C CA . VAL B 1 158 ? -20.299 26.554 -14.307 1.00 5.03 158 VAL B CA 1
ATOM 4905 C C . VAL B 1 158 ? -20.819 26.138 -12.920 1.00 4.59 158 VAL B C 1
ATOM 4906 O O . VAL B 1 158 ? -20.219 25.277 -12.266 1.00 5.01 158 VAL B O 1
ATOM 4910 N N . ASP B 1 159 ? -21.900 26.755 -12.468 1.00 2.83 159 ASP B N 1
ATOM 4911 C CA . ASP B 1 159 ? -22.482 26.399 -11.167 1.00 3.52 159 ASP B CA 1
ATOM 4912 C C . ASP B 1 159 ? -23.710 25.433 -11.315 1.00 3.15 159 ASP B C 1
ATOM 4913 O O . ASP B 1 159 ? -24.044 25.023 -12.422 1.00 2.01 159 ASP B O 1
ATOM 4918 N N . ASP B 1 160 ? -24.327 25.065 -10.187 1.00 2.90 160 ASP B N 1
ATOM 4919 C CA . ASP B 1 160 ? -25.422 24.022 -10.228 1.00 3.33 160 ASP B CA 1
ATOM 4920 C C . ASP B 1 160 ? -26.609 24.536 -11.078 1.00 3.83 160 ASP B C 1
ATOM 4921 O O . ASP B 1 160 ? -27.245 23.775 -11.793 1.00 2.87 160 ASP B O 1
ATOM 4926 N N . ASP B 1 161 ? -26.895 25.827 -10.933 1.00 2.94 161 ASP B N 1
ATOM 4927 C CA . ASP B 1 161 ? -28.034 26.406 -11.612 1.00 3.28 161 ASP B CA 1
ATOM 4928 C C . ASP B 1 161 ? -27.807 26.385 -13.140 1.00 2.30 161 ASP B C 1
ATOM 4929 O O . ASP B 1 161 ? -28.666 25.916 -13.900 1.00 2.00 161 ASP B O 1
ATOM 4934 N N . GLU B 1 162 ? -26.650 26.870 -13.577 1.00 2.59 162 GLU B N 1
ATOM 4935 C CA . GLU B 1 162 ? -26.274 26.793 -14.987 1.00 2.87 162 GLU B CA 1
ATOM 4936 C C . GLU B 1 162 ? -26.220 25.354 -15.499 1.00 3.84 162 GLU B C 1
ATOM 4937 O O . GLU B 1 162 ? -26.674 25.042 -16.573 1.00 2.00 162 GLU B O 1
ATOM 4943 N N . MET B 1 163 ? -25.578 24.467 -14.719 1.00 2.86 163 MET B N 1
ATOM 4944 C CA . MET B 1 163 ? -25.488 23.070 -15.146 1.00 3.33 163 MET B CA 1
ATOM 4945 C C . MET B 1 163 ? -26.888 22.443 -15.311 1.00 3.71 163 MET B C 1
ATOM 4946 O O . MET B 1 163 ? -27.146 21.685 -16.287 1.00 2.00 163 MET B O 1
ATOM 4951 N N . PHE B 1 164 ? -27.784 22.745 -14.361 1.00 2.00 164 PHE B N 1
ATOM 4952 C CA . PHE B 1 164 ? -29.155 22.196 -14.475 1.00 2.55 164 PHE B CA 1
ATOM 4953 C C . PHE B 1 164 ? -29.839 22.699 -15.734 1.00 2.81 164 PHE B C 1
ATOM 4954 O O . PHE B 1 164 ? -30.444 21.907 -16.463 1.00 2.81 164 PHE B O 1
ATOM 4962 N N . SER B 1 165 ? -29.725 23.996 -16.014 1.00 2.00 165 SER B N 1
ATOM 4963 C CA . SER B 1 165 ? -30.302 24.563 -17.239 1.00 2.00 165 SER B CA 1
ATOM 4964 C C . SER B 1 165 ? -29.712 23.880 -18.494 1.00 2.29 165 SER B C 1
ATOM 4965 O O . SER B 1 165 ? -30.459 23.513 -19.443 1.00 2.00 165 SER B O 1
ATOM 4968 N N . SER B 1 166 ? -28.384 23.691 -18.488 1.00 2.77 166 SER B N 1
ATOM 4969 C CA . SER B 1 166 ? -27.710 23.099 -19.641 1.00 3.95 166 SER B CA 1
ATOM 4970 C C . SER B 1 166 ? -28.108 21.634 -19.812 1.00 3.38 166 SER B C 1
ATOM 4971 O O . SER B 1 166 ? -28.392 21.181 -20.937 1.00 3.76 166 SER B O 1
ATOM 4974 N N . PHE B 1 167 ? -28.184 20.887 -18.704 1.00 2.00 167 PHE B N 1
ATOM 4975 C CA . PHE B 1 167 ? -28.592 19.449 -18.785 1.00 3.98 167 PHE B CA 1
ATOM 4976 C C . PHE B 1 167 ? -30.039 19.297 -19.279 1.00 3.39 167 PHE B C 1
ATOM 4977 O O . PHE B 1 167 ? -30.321 18.366 -20.021 1.00 5.07 167 PHE B O 1
ATOM 4985 N N . GLN B 1 168 ? -30.930 20.214 -18.884 1.00 2.34 168 GLN B N 1
ATOM 4986 C CA . GLN B 1 168 ? -32.306 20.208 -19.390 1.00 2.54 168 GLN B CA 1
ATOM 4987 C C . GLN B 1 168 ? -32.340 20.429 -20.887 1.00 3.34 168 GLN B C 1
ATOM 4988 O O . GLN B 1 168 ? -33.081 19.747 -21.637 1.00 2.00 168 GLN B O 1
ATOM 4994 N N . ARG B 1 169 ? -31.518 21.357 -21.325 1.00 3.63 169 ARG B N 1
ATOM 4995 C CA . ARG B 1 169 ? -31.354 21.596 -22.759 1.00 3.18 169 ARG B CA 1
ATOM 4996 C C . ARG B 1 169 ? -30.772 20.367 -23.492 1.00 3.68 169 ARG B C 1
ATOM 4997 O O . ARG B 1 169 ? -31.239 19.986 -24.605 1.00 2.75 169 ARG B O 1
ATOM 5005 N N . CYS B 1 170 ? -29.783 19.698 -22.875 1.00 3.61 170 CYS B N 1
ATOM 5006 C CA . CYS B 1 170 ? -29.226 18.508 -23.511 1.00 5.17 170 CYS B CA 1
ATOM 5007 C C . CYS B 1 170 ? -30.346 17.462 -23.643 1.00 5.19 170 CYS B C 1
ATOM 5008 O O . CYS B 1 170 ? -30.434 16.805 -24.710 1.00 6.53 170 CYS B O 1
ATOM 5011 N N . ALA B 1 171 ? -31.193 17.321 -22.565 1.00 4.24 171 ALA B N 1
ATOM 5012 C CA . ALA B 1 171 ? -32.288 16.311 -22.552 1.00 4.85 171 ALA B CA 1
ATOM 5013 C C . ALA B 1 171 ? -33.239 16.611 -23.722 1.00 4.88 171 ALA B C 1
ATOM 5014 O O . ALA B 1 171 ? -33.638 15.717 -24.458 1.00 4.77 171 ALA B O 1
ATOM 5016 N N . ALA B 1 172 ? -33.620 17.885 -23.876 1.00 3.96 172 ALA B N 1
ATOM 5017 C CA . ALA B 1 172 ? -34.547 18.303 -24.947 1.00 3.59 172 ALA B CA 1
ATOM 5018 C C . ALA B 1 172 ? -33.982 18.044 -26.338 1.00 3.98 172 ALA B C 1
ATOM 5019 O O . ALA B 1 172 ? -34.735 17.781 -27.284 1.00 4.35 172 ALA B O 1
ATOM 5021 N N . LEU B 1 173 ? -32.663 18.182 -26.490 1.00 3.74 173 LEU B N 1
ATOM 5022 C CA . LEU B 1 173 ? -32.015 18.024 -27.772 1.00 3.40 173 LEU B CA 1
ATOM 5023 C C . LEU B 1 173 ? -31.510 16.623 -28.036 1.00 3.95 173 LEU B C 1
ATOM 5024 O O . LEU B 1 173 ? -31.038 16.346 -29.149 1.00 3.18 173 LEU B O 1
ATOM 5029 N N . GLY B 1 174 ? -31.677 15.701 -27.077 1.00 3.32 174 GLY B N 1
ATOM 5030 C CA . GLY B 1 174 ? -31.139 14.331 -27.283 1.00 3.02 174 GLY B CA 1
ATOM 5031 C C . GLY B 1 174 ? -29.601 14.267 -27.282 1.00 3.85 174 GLY B C 1
ATOM 5032 O O . GLY B 1 174 ? -29.015 13.370 -27.937 1.00 4.74 174 GLY B O 1
ATOM 5033 N N . ALA B 1 175 ? -28.956 15.196 -26.541 1.00 4.45 175 ALA B N 1
ATOM 5034 C CA . ALA B 1 175 ? -27.511 15.293 -26.416 1.00 3.27 175 ALA B CA 1
ATOM 5035 C C . ALA B 1 175 ? -27.044 14.774 -25.044 1.00 4.32 175 ALA B C 1
ATOM 5036 O O . ALA B 1 175 ? -27.839 14.625 -24.121 1.00 4.77 175 ALA B O 1
ATOM 5038 N N . LEU B 1 176 ? -25.752 14.530 -24.927 1.00 3.58 176 LEU B N 1
ATOM 5039 C CA . LEU B 1 176 ? -25.194 13.886 -23.739 1.00 3.73 176 LEU B CA 1
ATOM 5040 C C . LEU B 1 176 ? -24.241 14.916 -23.070 1.00 3.94 176 LEU B C 1
ATOM 5041 O O . LEU B 1 176 ? -23.245 15.348 -23.677 1.00 2.79 176 LEU B O 1
ATOM 5046 N N . PRO B 1 177 ? -24.524 15.283 -21.790 1.00 4.11 177 PRO B N 1
ATOM 5047 C CA . PRO B 1 177 ? -23.538 16.130 -21.048 1.00 4.18 177 PRO B CA 1
ATOM 5048 C C . PRO B 1 177 ? -22.349 15.272 -20.559 1.00 4.17 177 PRO B C 1
ATOM 5049 O O . PRO B 1 177 ? -22.536 14.139 -20.032 1.00 5.07 177 PRO B O 1
ATOM 5053 N N . LEU B 1 178 ? -21.137 15.778 -20.772 1.00 3.79 178 LEU B N 1
ATOM 5054 C CA . LEU B 1 178 ? -19.904 15.244 -20.180 1.00 3.23 178 LEU B CA 1
ATOM 5055 C C . LEU B 1 178 ? -19.528 16.195 -19.072 1.00 3.86 178 LEU B C 1
ATOM 5056 O O . LEU B 1 178 ? -19.810 17.409 -19.163 1.00 3.46 178 LEU B O 1
ATOM 5061 N N . VAL B 1 179 ? -18.896 15.673 -18.002 1.00 3.65 179 VAL B N 1
ATOM 5062 C CA . VAL B 1 179 ? -18.598 16.550 -16.813 1.00 3.97 179 VAL B CA 1
ATOM 5063 C C . VAL B 1 179 ? -17.203 16.247 -16.328 1.00 3.20 179 VAL B C 1
ATOM 5064 O O . VAL B 1 179 ? -16.861 15.059 -16.117 1.00 3.27 179 VAL B O 1
ATOM 5068 N N . HIS B 1 180 ? -16.430 17.299 -16.140 1.00 3.46 180 HIS B N 1
ATOM 5069 C CA . HIS B 1 180 ? -15.183 17.283 -15.372 1.00 3.27 180 HIS B CA 1
ATOM 5070 C C . HIS B 1 180 ? -15.649 17.529 -13.910 1.00 4.52 180 HIS B C 1
ATOM 5071 O O . HIS B 1 180 ? -16.067 18.677 -13.553 1.00 4.07 180 HIS B O 1
ATOM 5078 N N . ALA B 1 181 ? -15.653 16.461 -13.105 1.00 4.44 181 ALA B N 1
ATOM 5079 C CA . ALA B 1 181 ? -16.264 16.476 -11.798 1.00 3.54 181 ALA B CA 1
ATOM 5080 C C . ALA B 1 181 ? -15.166 16.662 -10.699 1.00 3.28 181 ALA B C 1
ATOM 5081 O O . ALA B 1 181 ? -14.478 15.723 -10.265 1.00 3.52 181 ALA B O 1
ATOM 5083 N N . GLU B 1 182 ? -14.935 17.913 -10.327 1.00 2.16 182 GLU B N 1
ATOM 5084 C CA . GLU B 1 182 ? -14.212 18.242 -9.054 1.00 2.42 182 GLU B CA 1
ATOM 5085 C C . GLU B 1 182 ? -14.911 19.460 -8.483 1.00 3.01 182 GLU B C 1
ATOM 5086 O O . GLU B 1 182 ? -15.297 20.333 -9.236 1.00 3.47 182 GLU B O 1
ATOM 5092 N N . ASN B 1 183 ? -15.015 19.570 -7.153 1.00 3.39 183 ASN B N 1
ATOM 5093 C CA . ASN B 1 183 ? -15.653 20.751 -6.582 1.00 2.50 183 ASN B CA 1
ATOM 5094 C C . ASN B 1 183 ? -14.699 21.969 -6.717 1.00 3.77 183 ASN B C 1
ATOM 5095 O O . ASN B 1 183 ? -13.727 22.083 -5.947 1.00 3.89 183 ASN B O 1
ATOM 5100 N N . GLY B 1 184 ? -14.992 22.861 -7.665 1.00 3.33 184 GLY B N 1
ATOM 5101 C CA . GLY B 1 184 ? -14.086 24.008 -7.987 1.00 4.22 184 GLY B CA 1
ATOM 5102 C C . GLY B 1 184 ? -13.940 25.015 -6.842 1.00 3.76 184 GLY B C 1
ATOM 5103 O O . GLY B 1 184 ? -12.907 25.676 -6.721 1.00 4.32 184 GLY B O 1
ATOM 5104 N N . ASP B 1 185 ? -14.973 25.195 -6.046 1.00 3.11 185 ASP B N 1
ATOM 5105 C CA . ASP B 1 185 ? -14.856 26.159 -4.927 1.00 4.16 185 ASP B CA 1
ATOM 5106 C C . ASP B 1 185 ? -13.881 25.645 -3.846 1.00 4.16 185 ASP B C 1
ATOM 5107 O O . ASP B 1 185 ? -13.050 26.395 -3.334 1.00 4.10 185 ASP B O 1
ATOM 5112 N N . VAL B 1 186 ? -14.014 24.388 -3.510 1.00 4.34 186 VAL B N 1
ATOM 5113 C CA . VAL B 1 186 ? -13.082 23.780 -2.532 1.00 4.19 186 VAL B CA 1
ATOM 5114 C C . VAL B 1 186 ? -11.666 23.774 -3.089 1.00 3.57 186 VAL B C 1
ATOM 5115 O O . VAL B 1 186 ? -10.754 24.167 -2.401 1.00 3.08 186 VAL B O 1
ATOM 5119 N N . VAL B 1 187 ? -11.509 23.366 -4.340 1.00 2.72 187 VAL B N 1
ATOM 5120 C CA . VAL B 1 187 ? -10.157 23.369 -4.964 1.00 4.10 187 VAL B CA 1
ATOM 5121 C C . VAL B 1 187 ? -9.517 24.758 -4.926 1.00 4.37 187 VAL B C 1
ATOM 5122 O O . VAL B 1 187 ? -8.330 24.904 -4.509 1.00 3.88 187 VAL B O 1
ATOM 5126 N N . ALA B 1 188 ? -10.277 25.780 -5.318 1.00 3.56 188 ALA B N 1
ATOM 5127 C CA . ALA B 1 188 ? -9.697 27.143 -5.433 1.00 3.06 188 ALA B CA 1
ATOM 5128 C C . ALA B 1 188 ? -9.215 27.598 -4.043 1.00 3.45 188 ALA B C 1
ATOM 5129 O O . ALA B 1 188 ? -8.140 28.205 -3.884 1.00 3.61 188 ALA B O 1
ATOM 5131 N N . GLN B 1 189 ? -10.031 27.329 -3.029 1.00 2.77 189 GLN B N 1
ATOM 5132 C CA . GLN B 1 189 ? -9.601 27.660 -1.635 1.00 3.27 189 GLN B CA 1
ATOM 5133 C C . GLN B 1 189 ? -8.403 26.861 -1.117 1.00 3.40 189 GLN B C 1
ATOM 5134 O O . GLN B 1 189 ? -7.556 27.454 -0.422 1.00 3.34 189 GLN B O 1
ATOM 5140 N N . LEU B 1 190 ? -8.361 25.550 -1.394 1.00 2.69 190 LEU B N 1
ATOM 5141 C CA . LEU B 1 190 ? -7.239 24.725 -0.958 1.00 2.93 190 LEU B CA 1
ATOM 5142 C C . LEU B 1 190 ? -5.981 25.146 -1.688 1.00 3.12 190 LEU B C 1
ATOM 5143 O O . LEU B 1 190 ? -4.906 25.169 -1.084 1.00 2.00 190 LEU B O 1
ATOM 5148 N N . GLN B 1 191 ? -6.103 25.480 -2.987 1.00 2.28 191 GLN B N 1
ATOM 5149 C CA . GLN B 1 191 ? -4.917 25.967 -3.706 1.00 3.56 191 GLN B CA 1
ATOM 5150 C C . GLN B 1 191 ? -4.367 27.203 -2.979 1.00 2.90 191 GLN B C 1
ATOM 5151 O O . GLN B 1 191 ? -3.119 27.312 -2.723 1.00 3.27 191 GLN B O 1
ATOM 5157 N N . ALA B 1 192 ? -5.262 28.181 -2.674 1.00 2.87 192 ALA B N 1
ATOM 5158 C CA . ALA B 1 192 ? -4.805 29.402 -2.035 1.00 2.88 192 ALA B CA 1
ATOM 5159 C C . ALA B 1 192 ? -4.192 29.127 -0.631 1.00 3.60 192 ALA B C 1
ATOM 5160 O O . ALA B 1 192 ? -3.210 29.753 -0.241 1.00 3.00 192 ALA B O 1
ATOM 5162 N N . LYS B 1 193 ? -4.775 28.182 0.092 1.00 3.45 193 LYS B N 1
ATOM 5163 C CA . LYS B 1 193 ? -4.325 27.881 1.468 1.00 4.01 193 LYS B CA 1
ATOM 5164 C C . LYS B 1 193 ? -2.915 27.273 1.428 1.00 2.45 193 LYS B C 1
ATOM 5165 O O . LYS B 1 193 ? -2.014 27.696 2.176 1.00 3.03 193 LYS B O 1
ATOM 5170 N N . LEU B 1 194 ? -2.714 26.317 0.510 1.00 2.84 194 LEU B N 1
ATOM 5171 C CA . LEU B 1 194 ? -1.389 25.665 0.346 1.00 2.31 194 LEU B CA 1
ATOM 5172 C C . LEU B 1 194 ? -0.323 26.725 -0.072 1.00 2.89 194 LEU B C 1
ATOM 5173 O O . LEU B 1 194 ? 0.798 26.760 0.511 1.00 2.92 194 LEU B O 1
ATOM 5178 N N . LEU B 1 195 ? -0.650 27.595 -1.050 1.00 3.52 195 LEU B N 1
ATOM 5179 C CA . LEU B 1 195 ? 0.340 28.626 -1.439 1.00 3.39 195 LEU B CA 1
ATOM 5180 C C . LEU B 1 195 ? 0.675 29.553 -0.288 1.00 4.17 195 LEU B C 1
ATOM 5181 O O . LEU B 1 195 ? 1.861 29.946 -0.091 1.00 5.34 195 LEU B O 1
ATOM 5186 N N . ALA B 1 196 ? -0.350 29.921 0.479 1.00 4.02 196 ALA B N 1
ATOM 5187 C CA . ALA B 1 196 ? -0.148 30.824 1.638 1.00 4.77 196 ALA B CA 1
ATOM 5188 C C . ALA B 1 196 ? 0.801 30.232 2.703 1.00 5.25 196 ALA B C 1
ATOM 5189 O O . ALA B 1 196 ? 1.526 30.986 3.405 1.00 6.50 196 ALA B O 1
ATOM 5191 N N . GLU B 1 197 ? 0.723 28.921 2.867 1.00 4.91 197 GLU B N 1
ATOM 5192 C CA . GLU B 1 197 ? 1.556 28.133 3.766 1.00 5.46 197 GLU B CA 1
ATOM 5193 C C . GLU B 1 197 ? 2.963 27.877 3.194 1.00 5.97 197 GLU B C 1
ATOM 5194 O O . GLU B 1 197 ? 3.803 27.322 3.907 1.00 6.29 197 GLU B O 1
ATOM 5200 N N . GLY B 1 198 ? 3.223 28.243 1.920 1.00 5.23 198 GLY B N 1
ATOM 5201 C CA . GLY B 1 198 ? 4.508 27.986 1.316 1.00 3.79 198 GLY B CA 1
ATOM 5202 C C . GLY B 1 198 ? 4.643 26.561 0.796 1.00 4.67 198 GLY B C 1
ATOM 5203 O O . GLY B 1 198 ? 5.741 26.121 0.449 1.00 4.40 198 GLY B O 1
ATOM 5204 N N . ASN B 1 199 ? 3.528 25.811 0.760 1.00 4.03 199 ASN B N 1
ATOM 5205 C CA . ASN B 1 199 ? 3.512 24.445 0.271 1.00 3.60 199 ASN B CA 1
ATOM 5206 C C . ASN B 1 199 ? 3.192 24.563 -1.282 1.00 4.70 199 ASN B C 1
ATOM 5207 O O . ASN B 1 199 ? 2.044 24.336 -1.733 1.00 4.52 199 ASN B O 1
ATOM 5212 N N . SER B 1 200 ? 4.206 24.960 -2.060 1.00 3.95 200 SER B N 1
ATOM 5213 C CA . SER B 1 200 ? 3.972 25.448 -3.428 1.00 3.30 200 SER B CA 1
ATOM 5214 C C . SER B 1 200 ? 4.576 24.526 -4.531 1.00 3.14 200 SER B C 1
ATOM 5215 O O . SER B 1 200 ? 4.511 24.847 -5.719 1.00 3.72 200 SER B O 1
ATOM 5218 N N . GLY B 1 201 ? 5.152 23.399 -4.127 1.00 3.41 201 GLY B N 1
ATOM 5219 C CA . GLY B 1 201 ? 5.786 22.460 -5.065 1.00 2.74 201 GLY B CA 1
ATOM 5220 C C . GLY B 1 201 ? 4.786 21.601 -5.850 1.00 3.48 201 GLY B C 1
ATOM 5221 O O . GLY B 1 201 ? 3.572 21.604 -5.593 1.00 4.13 201 GLY B O 1
ATOM 5222 N N . PRO B 1 202 ? 5.278 20.896 -6.865 1.00 3.37 202 PRO B N 1
ATOM 5223 C CA . PRO B 1 202 ? 4.355 20.079 -7.734 1.00 3.34 202 PRO B CA 1
ATOM 5224 C C . PRO B 1 202 ? 3.447 19.102 -6.973 1.00 3.35 202 PRO B C 1
ATOM 5225 O O . PRO B 1 202 ? 2.255 18.960 -7.354 1.00 3.09 202 PRO B O 1
ATOM 5229 N N . GLU B 1 203 ? 3.963 18.458 -5.917 1.00 2.09 203 GLU B N 1
ATOM 5230 C CA . GLU B 1 203 ? 3.141 17.519 -5.100 1.00 3.62 203 GLU B CA 1
ATOM 5231 C C . GLU B 1 203 ? 1.909 18.238 -4.453 1.00 2.91 203 GLU B C 1
ATOM 5232 O O . GLU B 1 203 ? 0.874 17.614 -4.202 1.00 3.11 203 GLU B O 1
ATOM 5238 N N . ALA B 1 204 ? 1.993 19.558 -4.254 1.00 2.65 204 ALA B N 1
ATOM 5239 C CA . ALA B 1 204 ? 0.870 20.286 -3.623 1.00 2.48 204 ALA B CA 1
ATOM 5240 C C . ALA B 1 204 ? -0.314 20.435 -4.588 1.00 3.45 204 ALA B C 1
ATOM 5241 O O . ALA B 1 204 ? -1.439 20.679 -4.145 1.00 2.78 204 ALA B O 1
ATOM 5243 N N . HIS B 1 205 ? -0.074 20.278 -5.915 1.00 2.90 205 HIS B N 1
ATOM 5244 C CA . HIS B 1 205 ? -1.203 20.167 -6.812 1.00 3.47 205 HIS B CA 1
ATOM 5245 C C . HIS B 1 205 ? -2.171 18.981 -6.365 1.00 3.24 205 HIS B C 1
ATOM 5246 O O . HIS B 1 205 ? -3.415 19.142 -6.287 1.00 3.45 205 HIS B O 1
ATOM 5253 N N . ALA B 1 206 ? -1.584 17.798 -6.122 1.00 2.71 206 ALA B N 1
ATOM 5254 C CA . ALA B 1 206 ? -2.351 16.633 -5.616 1.00 3.40 206 ALA B CA 1
ATOM 5255 C C . ALA B 1 206 ? -3.039 17.003 -4.270 1.00 3.80 206 ALA B C 1
ATOM 5256 O O . ALA B 1 206 ? -4.223 16.660 -4.055 1.00 4.38 206 ALA B O 1
ATOM 5258 N N . TYR B 1 207 ? -2.285 17.691 -3.378 1.00 2.07 207 TYR B N 1
ATOM 5259 C CA . TYR B 1 207 ? -2.801 18.007 -2.040 1.00 3.59 207 TYR B CA 1
ATOM 5260 C C . TYR B 1 207 ? -4.006 18.951 -2.152 1.00 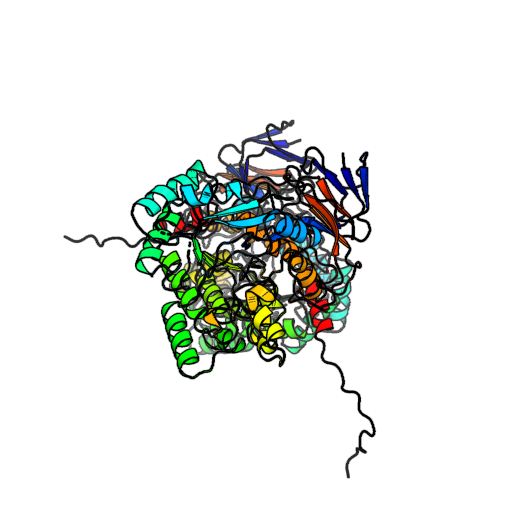2.94 207 TYR B C 1
ATOM 5261 O O . TYR B 1 207 ? -4.915 18.941 -1.292 1.00 3.24 207 TYR B O 1
ATOM 5270 N N . SER B 1 208 ? -3.991 19.798 -3.187 1.00 3.37 208 SER B N 1
ATOM 5271 C CA . SER B 1 208 ? -5.028 20.809 -3.349 1.00 3.84 208 SER B CA 1
ATOM 5272 C C . SER B 1 208 ? -6.378 20.254 -3.799 1.00 5.84 208 SER B C 1
ATOM 5273 O O . SER B 1 208 ? -7.404 20.972 -3.764 1.00 5.37 208 SER B O 1
ATOM 5276 N N . ARG B 1 209 ? -6.391 18.989 -4.259 1.00 3.90 209 ARG B N 1
ATOM 5277 C CA . ARG B 1 209 ? -7.657 18.459 -4.756 1.00 5.62 209 ARG B CA 1
ATOM 5278 C C . ARG B 1 209 ? -7.791 16.965 -4.421 1.00 4.67 209 ARG B C 1
ATOM 5279 O O . ARG B 1 209 ? -7.711 16.122 -5.293 1.00 4.21 209 ARG B O 1
ATOM 5287 N N . PRO B 1 210 ? -7.963 16.674 -3.146 1.00 4.18 210 PRO B N 1
ATOM 5288 C CA . PRO B 1 210 ? -8.013 15.259 -2.736 1.00 5.30 210 PRO B CA 1
ATOM 5289 C C . PRO B 1 210 ? -9.186 14.481 -3.388 1.00 4.48 210 PRO B C 1
ATOM 5290 O O . PRO B 1 210 ? -10.133 15.086 -3.900 1.00 4.52 210 PRO B O 1
ATOM 5294 N N . ALA B 1 211 ? -9.108 13.137 -3.356 1.00 3.49 211 ALA B N 1
ATOM 5295 C CA . ALA B 1 211 ? -10.115 12.289 -4.025 1.00 3.69 211 ALA B CA 1
ATOM 5296 C C . ALA B 1 211 ? -11.569 12.626 -3.612 1.00 2.55 211 ALA B C 1
ATOM 5297 O O . ALA B 1 211 ? -12.500 12.566 -4.455 1.00 3.04 211 ALA B O 1
ATOM 5299 N N . GLU B 1 212 ? -11.788 12.962 -2.330 1.00 2.00 212 GLU B N 1
ATOM 5300 C CA . GLU B 1 212 ? -13.173 13.287 -1.894 1.00 2.61 212 GLU B CA 1
ATOM 5301 C C . GLU B 1 212 ? -13.830 14.399 -2.693 1.00 2.63 212 GLU B C 1
ATOM 5302 O O . GLU B 1 212 ? -15.050 14.374 -2.853 1.00 3.99 212 GLU B O 1
ATOM 5308 N N . VAL B 1 213 ? -13.032 15.384 -3.178 1.00 2.42 213 VAL B N 1
ATOM 5309 C CA A VAL B 1 213 ? -13.526 16.535 -3.957 0.50 4.03 213 VAL B CA 1
ATOM 5310 C CA B VAL B 1 213 ? -13.602 16.518 -3.922 0.50 3.69 213 VAL B CA 1
ATOM 5311 C C . VAL B 1 213 ? -14.110 16.073 -5.322 1.00 3.92 213 VAL B C 1
ATOM 5312 O O . VAL B 1 213 ? -15.132 16.612 -5.812 1.00 4.10 213 VAL B O 1
ATOM 5319 N N . GLU B 1 214 ? -13.445 15.096 -5.935 1.00 2.68 214 GLU B N 1
ATOM 5320 C CA . GLU B 1 214 ? -13.952 14.500 -7.186 1.00 3.01 214 GLU B CA 1
ATOM 5321 C C . GLU B 1 214 ? -15.177 13.620 -6.931 1.00 3.38 214 GLU B C 1
ATOM 5322 O O . GLU B 1 214 ? -16.159 13.652 -7.697 1.00 4.22 214 GLU B O 1
ATOM 5328 N N . GLY B 1 215 ? -15.146 12.795 -5.887 1.00 2.00 215 GLY B N 1
ATOM 5329 C CA . GLY B 1 215 ? -16.295 11.941 -5.575 1.00 2.71 215 GLY B CA 1
ATOM 5330 C C . GLY B 1 215 ? -17.576 12.788 -5.314 1.00 3.46 215 GLY B C 1
ATOM 5331 O O . GLY B 1 215 ? -18.677 12.444 -5.841 1.00 3.29 215 GLY B O 1
ATOM 5332 N N . GLU B 1 216 ? -17.419 13.879 -4.577 1.00 2.51 216 GLU B N 1
ATOM 5333 C CA . GLU B 1 216 ? -18.577 14.788 -4.289 1.00 3.10 216 GLU B CA 1
ATOM 5334 C C . GLU B 1 216 ? -19.152 15.345 -5.604 1.00 2.05 216 GLU B C 1
ATOM 5335 O O . GLU B 1 216 ? -20.374 15.273 -5.832 1.00 2.34 216 GLU B O 1
ATOM 5341 N N . ALA B 1 217 ? -18.280 15.917 -6.434 1.00 2.52 217 ALA B N 1
ATOM 5342 C CA . ALA B 1 217 ? -18.688 16.586 -7.692 1.00 2.86 217 ALA B CA 1
ATOM 5343 C C . ALA B 1 217 ? -19.353 15.579 -8.626 1.00 2.73 217 ALA B C 1
ATOM 5344 O O . ALA B 1 217 ? -20.364 15.920 -9.297 1.00 2.34 217 ALA B O 1
ATOM 5346 N N . ALA B 1 218 ? -18.804 14.351 -8.706 1.00 2.00 218 ALA B N 1
ATOM 5347 C CA . ALA B 1 218 ? -19.445 13.309 -9.571 1.00 3.21 218 ALA B CA 1
ATOM 5348 C C . ALA B 1 218 ? -20.881 12.980 -9.067 1.00 3.11 218 ALA B C 1
ATOM 5349 O O . ALA B 1 218 ? -21.820 12.912 -9.843 1.00 3.68 218 ALA B O 1
ATOM 5351 N N . ASN B 1 219 ? -21.029 12.854 -7.772 1.00 2.00 219 ASN B N 1
ATOM 5352 C CA . ASN B 1 219 ? -22.328 12.522 -7.197 1.00 2.00 219 ASN B CA 1
ATOM 5353 C C . ASN B 1 219 ? -23.345 13.654 -7.550 1.00 2.00 219 ASN B C 1
ATOM 5354 O O . ASN B 1 219 ? -24.517 13.398 -7.803 1.00 2.00 219 ASN B O 1
ATOM 5359 N N . ARG B 1 220 ? -22.869 14.874 -7.468 1.00 2.00 220 ARG B N 1
ATOM 5360 C CA . ARG B 1 220 ? -23.711 16.102 -7.634 1.00 2.57 220 ARG B CA 1
ATOM 5361 C C . ARG B 1 220 ? -24.107 16.170 -9.122 1.00 2.00 220 ARG B C 1
ATOM 5362 O O . ARG B 1 220 ? -25.306 16.437 -9.453 1.00 2.00 220 ARG B O 1
ATOM 5370 N N . ALA B 1 221 ? -23.141 15.949 -10.030 1.00 2.73 221 ALA B N 1
ATOM 5371 C CA . ALA B 1 221 ? -23.491 15.949 -11.504 1.00 4.01 221 ALA B CA 1
ATOM 5372 C C . ALA B 1 221 ? -24.548 14.846 -11.826 1.00 5.07 221 ALA B C 1
ATOM 5373 O O . ALA B 1 221 ? -25.464 15.055 -12.649 1.00 4.06 221 ALA B O 1
ATOM 5375 N N . ILE B 1 222 ? -24.380 13.683 -11.197 1.00 4.28 222 ILE B N 1
ATOM 5376 C CA . ILE B 1 222 ? -25.328 12.582 -11.387 1.00 4.62 222 ILE B CA 1
ATOM 5377 C C . ILE B 1 222 ? -26.754 12.976 -10.931 1.00 3.07 222 ILE B C 1
ATOM 5378 O O . ILE B 1 222 ? -27.729 12.716 -11.675 1.00 2.83 222 ILE B O 1
ATOM 5383 N N . MET B 1 223 ? -26.872 13.616 -9.761 1.00 3.29 223 MET B N 1
ATOM 5384 C CA . MET B 1 223 ? -28.178 14.029 -9.260 1.00 2.84 223 MET B CA 1
ATOM 5385 C C . MET B 1 223 ? -28.831 15.024 -10.274 1.00 2.80 223 MET B C 1
ATOM 5386 O O . MET B 1 223 ? -30.005 14.897 -10.585 1.00 2.05 223 MET B O 1
ATOM 5391 N N . ILE B 1 224 ? -28.026 15.991 -10.763 1.00 2.94 224 ILE B N 1
ATOM 5392 C CA . ILE B 1 224 ? -28.564 17.052 -11.649 1.00 2.59 224 ILE B CA 1
ATOM 5393 C C . ILE B 1 224 ? -29.062 16.403 -12.973 1.00 3.19 224 ILE B C 1
ATOM 5394 O O . ILE B 1 224 ? -30.144 16.778 -13.504 1.00 2.46 224 ILE B O 1
ATOM 5399 N N . ALA B 1 225 ? -28.284 15.468 -13.484 1.00 2.39 225 ALA B N 1
ATOM 5400 C CA . ALA B 1 225 ? -28.680 14.779 -14.759 1.00 2.96 225 ALA B CA 1
ATOM 5401 C C . ALA B 1 225 ? -29.958 13.932 -14.516 1.00 3.20 225 ALA B C 1
ATOM 5402 O O . ALA B 1 225 ? -30.828 13.876 -15.395 1.00 3.10 225 ALA B O 1
ATOM 5404 N N . ASP B 1 226 ? -30.035 13.229 -13.352 1.00 2.98 226 ASP B N 1
ATOM 5405 C CA . ASP B 1 226 ? -31.252 12.475 -13.000 1.00 3.90 226 ASP B CA 1
ATOM 5406 C C . ASP B 1 226 ? -32.466 13.425 -13.006 1.00 4.23 226 ASP B C 1
ATOM 5407 O O . ASP B 1 226 ? -33.543 13.093 -13.562 1.00 4.50 226 ASP B O 1
ATOM 5412 N N . MET B 1 227 ? -32.302 14.605 -12.393 1.00 2.46 227 MET B N 1
ATOM 5413 C CA . MET B 1 227 ? -33.438 15.579 -12.305 1.00 3.58 227 MET B CA 1
ATOM 5414 C C . MET B 1 227 ? -33.766 16.114 -13.707 1.00 3.53 227 MET B C 1
ATOM 5415 O O . MET B 1 227 ? -34.895 16.477 -13.961 1.00 4.09 227 MET B O 1
ATOM 5420 N N . ALA B 1 228 ? -32.749 16.278 -14.527 1.00 2.94 228 ALA B N 1
ATOM 5421 C CA . ALA B 1 228 ? -32.948 16.737 -15.901 1.00 3.88 228 ALA B CA 1
ATOM 5422 C C . ALA B 1 228 ? -33.495 15.698 -16.902 1.00 3.42 228 ALA B C 1
ATOM 5423 O O . ALA B 1 228 ? -34.046 16.089 -17.963 1.00 3.52 228 ALA B O 1
ATOM 5425 N N . GLY B 1 229 ? -33.375 14.410 -16.568 1.00 2.68 229 GLY B N 1
ATOM 5426 C CA . GLY B 1 229 ? -33.816 13.304 -17.459 1.00 3.18 229 GLY B CA 1
ATOM 5427 C C . GLY B 1 229 ? -32.902 13.059 -18.648 1.00 3.41 229 GLY B C 1
ATOM 5428 O O . GLY B 1 229 ? -33.388 12.715 -19.738 1.00 3.92 229 GLY B O 1
ATOM 5429 N N . CYS B 1 230 ? -31.584 13.245 -18.444 1.00 2.94 230 CYS B N 1
ATOM 5430 C CA . CYS B 1 230 ? -30.598 12.885 -19.500 1.00 3.73 230 CYS B CA 1
ATOM 5431 C C . CYS B 1 230 ? -29.562 11.961 -18.842 1.00 3.52 230 CYS B C 1
ATOM 5432 O O . CYS B 1 230 ? -29.373 12.002 -17.606 1.00 4.87 230 CYS B O 1
ATOM 5435 N N . PRO B 1 231 ? -28.920 11.074 -19.635 1.00 4.62 231 PRO B N 1
ATOM 5436 C CA . PRO B 1 231 ? -27.745 10.354 -19.136 1.00 3.78 231 PRO B CA 1
ATOM 5437 C C . PRO B 1 231 ? -26.633 11.361 -18.877 1.00 4.06 231 PRO B C 1
ATOM 5438 O O . PRO B 1 231 ? -26.736 12.531 -19.260 1.00 3.72 231 PRO B O 1
ATOM 5442 N N . VAL B 1 232 ? -25.561 10.929 -18.225 1.00 4.09 232 VAL B N 1
ATOM 5443 C CA . VAL B 1 232 ? -24.424 11.827 -18.003 1.00 2.79 232 VAL B CA 1
ATOM 5444 C C . VAL B 1 232 ? -23.161 10.993 -18.045 1.00 4.37 232 VAL B C 1
ATOM 5445 O O . VAL B 1 232 ? -23.181 9.789 -17.723 1.00 4.40 232 VAL B O 1
ATOM 5449 N N . TYR B 1 233 ? -22.088 11.621 -18.531 1.00 4.31 233 TYR B N 1
ATOM 5450 C CA . TYR B 1 233 ? -20.783 10.905 -18.692 1.00 3.66 233 TYR B CA 1
ATOM 5451 C C . TYR B 1 233 ? -19.735 11.617 -17.817 1.00 4.60 233 TYR B C 1
ATOM 5452 O O . TYR B 1 233 ? -19.529 12.830 -17.979 1.00 5.12 233 TYR B O 1
ATOM 5461 N N . ILE B 1 234 ? -19.129 10.861 -16.880 1.00 4.16 234 ILE B N 1
ATOM 5462 C CA . ILE B 1 234 ? -18.163 11.416 -15.972 1.00 5.73 234 ILE B CA 1
ATOM 5463 C C . ILE B 1 234 ? -16.774 11.166 -16.559 1.00 4.89 234 ILE B C 1
ATOM 5464 O O . ILE B 1 234 ? -16.332 10.023 -16.624 1.00 3.28 234 ILE B O 1
ATOM 5469 N N . VAL B 1 235 ? -16.141 12.223 -17.085 1.00 3.66 235 VAL B N 1
ATOM 5470 C CA . VAL B 1 235 ? -14.826 12.071 -17.732 1.00 3.99 235 VAL B CA 1
ATOM 5471 C C . VAL B 1 235 ? -13.750 11.755 -16.630 1.00 4.51 235 VAL B C 1
ATOM 5472 O O . VAL B 1 235 ? -13.943 12.111 -15.480 1.00 4.87 235 VAL B O 1
ATOM 5476 N N . HIS B 1 236 ? -12.649 11.117 -17.030 1.00 4.17 236 HIS B N 1
ATOM 5477 C CA . HIS B 1 236 ? -11.518 10.855 -16.134 1.00 3.51 236 HIS B CA 1
ATOM 5478 C C . HIS B 1 236 ? -11.929 10.537 -14.675 1.00 4.20 236 HIS B C 1
ATOM 5479 O O . HIS B 1 236 ? -11.596 11.273 -13.725 1.00 5.24 236 HIS B O 1
ATOM 5486 N N . THR B 1 237 ? -12.653 9.429 -14.520 1.00 4.49 237 THR B N 1
ATOM 5487 C CA A THR B 1 237 ? -12.931 8.906 -13.207 0.50 4.27 237 THR B CA 1
ATOM 5488 C CA B THR B 1 237 ? -12.940 8.879 -13.215 0.50 4.67 237 THR B CA 1
ATOM 5489 C C . THR B 1 237 ? -11.631 8.268 -12.662 1.00 4.43 237 THR B C 1
ATOM 5490 O O . THR B 1 237 ? -11.148 7.272 -13.176 1.00 4.75 237 THR B O 1
ATOM 5497 N N . SER B 1 238 ? -11.088 8.853 -11.567 1.00 4.38 238 SER B N 1
ATOM 5498 C CA . SER B 1 238 ? -9.713 8.549 -11.113 1.00 3.61 238 SER B CA 1
ATOM 5499 C C . SER B 1 238 ? -9.644 7.818 -9.785 1.00 2.29 238 SER B C 1
ATOM 5500 O O . SER B 1 238 ? -8.569 7.357 -9.397 1.00 3.85 238 SER B O 1
ATOM 5503 N N . CYS B 1 239 ? -10.750 7.773 -9.052 1.00 2.93 239 CYS B N 1
ATOM 5504 C CA . CYS B 1 239 ? -10.708 7.313 -7.647 1.00 2.60 239 CYS B CA 1
ATOM 5505 C C . CYS B 1 239 ? -11.951 6.510 -7.260 1.00 3.05 239 CYS B C 1
ATOM 5506 O O . CYS B 1 239 ? -12.983 6.591 -7.935 1.00 2.38 239 CYS B O 1
ATOM 5509 N N . GLU B 1 240 ? -11.832 5.757 -6.161 1.00 3.82 240 GLU B N 1
ATOM 5510 C CA A GLU B 1 240 ? -12.963 4.941 -5.653 0.50 4.09 240 GLU B CA 1
ATOM 5511 C CA B GLU B 1 240 ? -12.955 4.930 -5.725 0.50 5.32 240 GLU B CA 1
ATOM 5512 C C . GLU B 1 240 ? -14.173 5.806 -5.308 1.00 4.76 240 GLU B C 1
ATOM 5513 O O . GLU B 1 240 ? -15.323 5.374 -5.454 1.00 4.67 240 GLU B O 1
ATOM 5524 N N . GLN B 1 241 ? -13.923 7.024 -4.826 1.00 3.28 241 GLN B N 1
ATOM 5525 C CA . GLN B 1 241 ? -15.076 7.888 -4.435 1.00 4.59 241 GLN B CA 1
ATOM 5526 C C . GLN B 1 241 ? -15.967 8.249 -5.645 1.00 4.60 241 GLN B C 1
ATOM 5527 O O . GLN B 1 241 ? -17.212 8.198 -5.548 1.00 2.96 241 GLN B O 1
ATOM 5533 N N . ALA B 1 242 ? -15.334 8.618 -6.745 1.00 4.36 242 ALA B N 1
ATOM 5534 C CA . ALA B 1 242 ? -16.078 8.868 -7.989 1.00 5.07 242 ALA B CA 1
ATOM 5535 C C . ALA B 1 242 ? -16.704 7.603 -8.539 1.00 6.06 242 ALA B C 1
ATOM 5536 O O . ALA B 1 242 ? -17.900 7.606 -8.935 1.00 5.21 242 ALA B O 1
ATOM 5538 N N . HIS B 1 243 ? -15.934 6.501 -8.536 1.00 4.30 243 HIS B N 1
ATOM 5539 C CA . HIS B 1 243 ? -16.483 5.237 -8.972 1.00 3.96 243 HIS B CA 1
ATOM 5540 C C . HIS B 1 243 ? -17.709 4.840 -8.131 1.00 3.80 243 HIS B C 1
ATOM 5541 O O . HIS B 1 243 ? -18.708 4.311 -8.651 1.00 3.30 243 HIS B O 1
ATOM 5548 N N . GLU B 1 244 ? -17.615 5.005 -6.810 1.00 4.29 244 GLU B N 1
ATOM 5549 C CA . GLU B 1 244 ? -18.728 4.556 -5.894 1.00 3.43 244 GLU B CA 1
ATOM 5550 C C . GLU B 1 244 ? -20.013 5.365 -6.251 1.00 3.01 244 GLU B C 1
ATOM 5551 O O . GLU B 1 244 ? -21.137 4.796 -6.262 1.00 2.87 244 GLU B O 1
ATOM 5557 N N . ALA B 1 245 ? -19.833 6.654 -6.535 1.00 3.26 245 ALA B N 1
ATOM 5558 C CA . ALA B 1 245 ? -20.988 7.532 -6.883 1.00 4.30 245 ALA B CA 1
ATOM 5559 C C . ALA B 1 245 ? -21.689 6.998 -8.173 1.00 5.01 245 ALA B C 1
ATOM 5560 O O . ALA B 1 245 ? -22.935 6.897 -8.254 1.00 3.35 245 ALA B O 1
ATOM 5562 N N . ILE B 1 246 ? -20.855 6.615 -9.142 1.00 3.84 246 ILE B N 1
ATOM 5563 C CA . ILE B 1 246 ? -21.381 6.063 -10.398 1.00 3.32 246 ILE B CA 1
ATOM 5564 C C . ILE B 1 246 ? -22.069 4.741 -10.125 1.00 3.22 246 ILE B C 1
ATOM 5565 O O . ILE B 1 246 ? -23.151 4.510 -10.635 1.00 3.60 246 ILE B O 1
ATOM 5570 N N . ARG B 1 247 ? -21.408 3.841 -9.360 1.00 3.40 247 ARG B N 1
ATOM 5571 C CA . ARG B 1 247 ? -21.988 2.522 -9.051 1.00 3.27 247 ARG B CA 1
ATOM 5572 C C . ARG B 1 247 ? -23.342 2.670 -8.314 1.00 2.67 247 ARG B C 1
ATOM 5573 O O . ARG B 1 247 ? -24.317 1.955 -8.640 1.00 3.36 247 ARG B O 1
ATOM 5581 N N . ARG B 1 248 ? -23.400 3.581 -7.366 1.00 3.66 248 ARG B N 1
ATOM 5582 C CA . ARG B 1 248 ? -24.586 3.751 -6.564 1.00 3.77 248 ARG B CA 1
ATOM 5583 C C . ARG B 1 248 ? -25.744 4.291 -7.453 1.00 3.09 248 ARG B C 1
ATOM 5584 O O . ARG B 1 248 ? -26.889 3.811 -7.348 1.00 2.46 248 ARG B O 1
ATOM 5592 N N . ALA B 1 249 ? -25.411 5.228 -8.316 1.00 2.00 249 ALA B N 1
ATOM 5593 C CA . ALA B 1 249 ? -26.426 5.769 -9.306 1.00 2.18 249 ALA B CA 1
ATOM 5594 C C . ALA B 1 249 ? -26.907 4.658 -10.267 1.00 3.46 249 ALA B C 1
ATOM 5595 O O . ALA B 1 249 ? -28.138 4.463 -10.483 1.00 2.42 249 ALA B O 1
ATOM 5597 N N . ARG B 1 250 ? -25.938 3.879 -10.795 1.00 2.51 250 ARG B N 1
ATOM 5598 C CA . ARG B 1 250 ? -26.303 2.809 -11.756 1.00 3.90 250 ARG B CA 1
ATOM 5599 C C . ARG B 1 250 ? -27.153 1.709 -11.064 1.00 3.12 250 ARG B C 1
ATOM 5600 O O . ARG B 1 250 ? -28.105 1.177 -11.651 1.00 4.57 250 ARG B O 1
ATOM 5608 N N . ALA B 1 251 ? -26.863 1.425 -9.795 1.00 2.51 251 ALA B N 1
ATOM 5609 C CA . ALA B 1 251 ? -27.674 0.455 -9.001 1.00 2.98 251 ALA B CA 1
ATOM 5610 C C . ALA B 1 251 ? -29.102 0.939 -8.812 1.00 3.31 251 ALA B C 1
ATOM 5611 O O . ALA B 1 251 ? -30.027 0.160 -8.566 1.00 2.00 251 ALA B O 1
ATOM 5613 N N . LYS B 1 252 ? -29.303 2.266 -8.920 1.00 2.94 252 LYS B N 1
ATOM 5614 C CA . LYS B 1 252 ? -30.679 2.825 -8.877 1.00 4.18 252 LYS B CA 1
ATOM 5615 C C . LYS B 1 252 ? -31.298 2.865 -10.314 1.00 4.77 252 LYS B C 1
ATOM 5616 O O . LYS B 1 252 ? -32.431 3.319 -10.517 1.00 7.16 252 LYS B O 1
ATOM 5622 N N . GLY B 1 253 ? -30.562 2.400 -11.278 1.00 6.53 253 GLY B N 1
ATOM 5623 C CA . GLY B 1 253 ? -31.091 2.369 -12.658 1.00 8.16 253 GLY B CA 1
ATOM 5624 C C . GLY B 1 253 ? -30.691 3.617 -13.455 1.00 9.12 253 GLY B C 1
ATOM 5625 O O . GLY B 1 253 ? -31.067 3.721 -14.679 1.00 9.59 253 GLY B O 1
ATOM 5626 N N . MET B 1 254 ? -29.882 4.531 -12.847 1.00 7.07 254 MET B N 1
ATOM 5627 C CA . MET B 1 254 ? -29.536 5.785 -13.536 1.00 5.05 254 MET B CA 1
ATOM 5628 C C . MET B 1 254 ? -28.585 5.518 -14.687 1.00 4.59 254 MET B C 1
ATOM 5629 O O . MET B 1 254 ? -27.750 4.591 -14.626 1.00 4.46 254 MET B O 1
ATOM 5634 N N . ARG B 1 255 ? -28.669 6.349 -15.760 1.00 2.89 255 ARG B N 1
ATOM 5635 C CA . ARG B 1 255 ? -27.862 6.150 -16.945 1.00 2.02 255 ARG B CA 1
ATOM 5636 C C . ARG B 1 255 ? -26.568 7.010 -16.807 1.00 2.97 255 ARG B C 1
ATOM 5637 O O . ARG B 1 255 ? -26.554 8.189 -17.158 1.00 5.13 255 ARG B O 1
ATOM 5645 N N . VAL B 1 256 ? -25.531 6.432 -16.227 1.00 2.00 256 VAL B N 1
ATOM 5646 C CA . VAL B 1 256 ? -24.347 7.230 -15.890 1.00 2.00 256 VAL B CA 1
ATOM 5647 C C . VAL B 1 256 ? -23.159 6.448 -16.467 1.00 2.00 256 VAL B C 1
ATOM 5648 O O . VAL B 1 256 ? -23.038 5.209 -16.189 1.00 3.62 256 VAL B O 1
ATOM 5652 N N . PHE B 1 257 ? -22.341 7.142 -17.259 1.00 2.00 257 PHE B N 1
ATOM 5653 C CA . PHE B 1 257 ? -21.140 6.492 -17.820 1.00 2.39 257 PHE B CA 1
ATOM 5654 C C . PHE B 1 257 ? -19.910 6.997 -17.117 1.00 2.74 257 PHE B C 1
ATOM 5655 O O . PHE B 1 257 ? -19.871 8.125 -16.631 1.00 3.28 257 PHE B O 1
ATOM 5663 N N . GLY B 1 258 ? -18.896 6.156 -17.047 1.00 2.97 258 GLY B N 1
ATOM 5664 C CA . GLY B 1 258 ? -17.652 6.538 -16.411 1.00 4.33 258 GLY B CA 1
ATOM 5665 C C . GLY B 1 258 ? -16.427 6.194 -17.284 1.00 4.03 258 GLY B C 1
ATOM 5666 O O . GLY B 1 258 ? -16.391 5.118 -17.918 1.00 3.06 258 GLY B O 1
ATOM 5667 N N . GLU B 1 259 ? -15.429 7.089 -17.250 1.00 2.99 259 GLU B N 1
ATOM 5668 C CA . GLU B 1 259 ? -14.234 6.986 -18.170 1.00 3.65 259 GLU B CA 1
ATOM 5669 C C . GLU B 1 259 ? -12.923 7.073 -17.394 1.00 5.52 259 GLU B C 1
ATOM 5670 O O . GLU B 1 259 ? -12.442 8.209 -17.104 1.00 5.73 259 GLU B O 1
ATOM 5676 N N . PRO B 1 260 ? -12.359 5.895 -16.984 1.00 5.63 260 PRO B N 1
ATOM 5677 C CA . PRO B 1 260 ? -11.000 5.955 -16.355 1.00 5.64 260 PRO B CA 1
ATOM 5678 C C . PRO B 1 260 ? -9.909 6.190 -17.432 1.00 4.96 260 PRO B C 1
ATOM 5679 O O . PRO B 1 260 ? -9.911 5.566 -18.471 1.00 5.17 260 PRO B O 1
ATOM 5683 N N . LEU B 1 261 ? -9.008 7.094 -17.121 1.00 3.63 261 LEU B N 1
ATOM 5684 C CA . LEU B 1 261 ? -7.811 7.282 -17.947 1.00 2.91 261 LEU B CA 1
ATOM 5685 C C . LEU B 1 261 ? -6.835 6.112 -17.726 1.00 2.92 261 LEU B C 1
ATOM 5686 O O . LEU B 1 261 ? -6.705 5.609 -16.602 1.00 2.84 261 LEU B O 1
ATOM 5691 N N . ILE B 1 262 ? -6.119 5.755 -18.793 1.00 3.07 262 ILE B N 1
ATOM 5692 C CA . ILE B 1 262 ? -5.004 4.751 -18.669 1.00 4.13 262 ILE B CA 1
ATOM 5693 C C . ILE B 1 262 ? -3.965 5.148 -17.582 1.00 3.32 262 ILE B C 1
ATOM 5694 O O . ILE B 1 262 ? -3.465 4.266 -16.842 1.00 3.69 262 ILE B O 1
ATOM 5699 N N . GLN B 1 263 ? -3.718 6.445 -17.447 1.00 2.76 263 GLN B N 1
ATOM 5700 C CA . GLN B 1 263 ? -2.811 6.961 -16.393 1.00 3.59 263 GLN B CA 1
ATOM 5701 C C . GLN B 1 263 ? -3.322 6.549 -14.994 1.00 4.58 263 GLN B C 1
ATOM 5702 O O . GLN B 1 263 ? -2.518 6.201 -14.154 1.00 5.17 263 GLN B O 1
ATOM 5708 N N . HIS B 1 264 ? -4.640 6.654 -14.758 1.00 4.11 264 HIS B N 1
ATOM 5709 C CA . HIS B 1 264 ? -5.204 6.337 -13.457 1.00 4.80 264 HIS B CA 1
ATOM 5710 C C . HIS B 1 264 ? -5.338 4.839 -13.208 1.00 3.58 264 HIS B C 1
ATOM 5711 O O . HIS B 1 264 ? -5.453 4.392 -12.065 1.00 4.90 264 HIS B O 1
ATOM 5718 N N . LEU B 1 265 ? -5.255 4.036 -14.258 1.00 2.81 265 LEU B N 1
ATOM 5719 C CA . LEU B 1 265 ? -5.288 2.575 -14.093 1.00 2.72 265 LEU B CA 1
ATOM 5720 C C . LEU B 1 265 ? -3.901 2.048 -13.726 1.00 3.17 265 LEU B C 1
ATOM 5721 O O . LEU B 1 265 ? -3.794 0.952 -13.189 1.00 4.00 265 LEU B O 1
ATOM 5726 N N . THR B 1 266 ? -2.840 2.784 -14.109 1.00 2.00 266 THR B N 1
ATOM 5727 C CA . THR B 1 266 ? -1.467 2.165 -14.149 1.00 2.62 266 THR B CA 1
ATOM 5728 C C . THR B 1 266 ? -0.359 3.057 -13.526 1.00 2.78 266 THR B C 1
ATOM 5729 O O . THR B 1 266 ? 0.760 2.570 -13.324 1.00 2.28 266 THR B O 1
ATOM 5733 N N . LEU B 1 267 ? -0.677 4.311 -13.189 1.00 2.00 267 LEU B N 1
ATOM 5734 C CA . LEU B 1 267 ? 0.341 5.210 -12.566 1.00 3.46 267 LEU B CA 1
ATOM 5735 C C . LEU B 1 267 ? -0.201 5.704 -11.248 1.00 4.30 267 LEU B C 1
ATOM 5736 O O . LEU B 1 267 ? -1.432 5.615 -10.997 1.00 5.01 267 LEU B O 1
ATOM 5741 N N . ASP B 1 268 ? 0.670 6.252 -10.378 1.00 3.23 268 ASP B N 1
ATOM 5742 C CA . ASP B 1 268 ? 0.146 6.672 -9.062 1.00 3.76 268 ASP B CA 1
ATOM 5743 C C . ASP B 1 268 ? 0.874 7.900 -8.486 1.00 3.51 268 ASP B C 1
ATOM 5744 O O . ASP B 1 268 ? 1.892 8.323 -9.018 1.00 2.36 268 ASP B O 1
ATOM 5749 N N . GLU B 1 269 ? 0.356 8.429 -7.350 1.00 4.46 269 GLU B N 1
ATOM 5750 C CA . GLU B 1 269 ? 0.782 9.725 -6.822 1.00 4.51 269 GLU B CA 1
ATOM 5751 C C . GLU B 1 269 ? 2.196 9.705 -6.324 1.00 4.63 269 GLU B C 1
ATOM 5752 O O . GLU B 1 269 ? 2.746 10.781 -6.047 1.00 4.41 269 GLU B O 1
ATOM 5758 N N . THR B 1 270 ? 2.817 8.506 -6.139 1.00 4.06 270 THR B N 1
ATOM 5759 C CA . THR B 1 270 ? 4.235 8.526 -5.676 1.00 3.79 270 THR B CA 1
ATOM 5760 C C . THR B 1 270 ? 5.185 9.182 -6.674 1.00 3.20 270 THR B C 1
ATOM 5761 O O . THR B 1 270 ? 6.267 9.668 -6.259 1.00 2.78 270 THR B O 1
ATOM 5765 N N . GLU B 1 271 ? 4.767 9.316 -7.954 1.00 3.65 271 GLU B N 1
ATOM 5766 C CA . GLU B 1 271 ? 5.532 10.090 -8.934 1.00 4.51 271 GLU B CA 1
ATOM 5767 C C . GLU B 1 271 ? 5.772 11.535 -8.445 1.00 5.12 271 GLU B C 1
ATOM 5768 O O . GLU B 1 271 ? 6.814 12.166 -8.741 1.00 5.44 271 GLU B O 1
ATOM 5774 N N . TYR B 1 272 ? 4.787 12.096 -7.708 1.00 4.23 272 TYR B N 1
ATOM 5775 C CA . TYR B 1 272 ? 4.866 13.523 -7.246 1.00 3.89 272 TYR B CA 1
ATOM 5776 C C . TYR B 1 272 ? 5.899 13.683 -6.113 1.00 3.16 272 TYR B C 1
ATOM 5777 O O . TYR B 1 272 ? 6.265 14.780 -5.789 1.00 3.05 272 TYR B O 1
ATOM 5786 N N . PHE B 1 273 ? 6.275 12.561 -5.498 1.00 2.79 273 PHE B N 1
ATOM 5787 C CA . PHE B 1 273 ? 7.208 12.557 -4.350 1.00 3.48 273 PHE B CA 1
ATOM 5788 C C . PHE B 1 273 ? 8.675 12.371 -4.778 1.00 4.24 273 PHE B C 1
ATOM 5789 O O . PHE B 1 273 ? 9.592 12.352 -3.943 1.00 3.30 273 PHE B O 1
ATOM 5797 N N . ASP B 1 274 ? 8.883 12.237 -6.090 1.00 4.09 274 ASP B N 1
ATOM 5798 C CA . ASP B 1 274 ? 10.194 12.084 -6.611 1.00 4.34 274 ASP B CA 1
ATOM 5799 C C . ASP B 1 274 ? 11.011 13.319 -6.266 1.00 4.48 274 ASP B C 1
ATOM 5800 O O . ASP B 1 274 ? 10.506 14.450 -6.280 1.00 3.65 274 ASP B O 1
ATOM 5805 N N . LYS B 1 275 ? 12.288 13.079 -5.939 1.00 4.63 275 LYS B N 1
ATOM 5806 C CA . LYS B 1 275 ? 13.241 14.160 -5.599 1.00 6.93 275 LYS B CA 1
ATOM 5807 C C . LYS B 1 275 ? 13.591 15.119 -6.724 1.00 5.47 275 LYS B C 1
ATOM 5808 O O . LYS B 1 275 ? 14.053 16.224 -6.464 1.00 4.13 275 LYS B O 1
ATOM 5814 N N . ASP B 1 276 ? 13.328 14.687 -7.951 1.00 4.21 276 ASP B N 1
ATOM 5815 C CA . ASP B 1 276 ? 13.621 15.501 -9.125 1.00 3.50 276 ASP B CA 1
ATOM 5816 C C . ASP B 1 276 ? 12.376 16.353 -9.415 1.00 2.19 276 ASP B C 1
ATOM 5817 O O . ASP B 1 276 ? 11.298 15.809 -9.598 1.00 2.61 276 ASP B O 1
ATOM 5822 N N . TRP B 1 277 ? 12.541 17.664 -9.406 1.00 2.35 277 TRP B N 1
ATOM 5823 C CA . TRP B 1 277 ? 11.390 18.592 -9.585 1.00 2.68 277 TRP B CA 1
ATOM 5824 C C . TRP B 1 277 ? 10.680 18.298 -10.928 1.00 3.34 277 TRP B C 1
ATOM 5825 O O . TRP B 1 277 ? 9.477 18.182 -10.974 1.00 3.15 277 TRP B O 1
ATOM 5836 N N . ASP B 1 278 ? 11.453 18.231 -12.023 1.00 3.90 278 ASP B N 1
ATOM 5837 C CA . ASP B 1 278 ? 10.849 17.976 -13.353 1.00 3.50 278 ASP B CA 1
ATOM 5838 C C . ASP B 1 278 ? 10.034 16.683 -13.356 1.00 3.30 278 ASP B C 1
ATOM 5839 O O . ASP B 1 278 ? 8.931 16.674 -13.887 1.00 3.96 278 ASP B O 1
ATOM 5844 N N . HIS B 1 279 ? 10.593 15.594 -12.794 1.00 2.46 279 HIS B N 1
ATOM 5845 C CA . HIS B 1 279 ? 9.907 14.308 -12.772 1.00 2.46 279 HIS B CA 1
ATOM 5846 C C . HIS B 1 279 ? 8.505 14.500 -12.194 1.00 2.57 279 HIS B C 1
ATOM 5847 O O . HIS B 1 279 ? 7.502 14.058 -12.782 1.00 3.10 279 HIS B O 1
ATOM 5854 N N . ALA B 1 280 ? 8.429 15.151 -11.043 1.00 2.59 280 ALA B N 1
ATOM 5855 C CA . ALA B 1 280 ? 7.122 15.361 -10.336 1.00 2.00 280 ALA B CA 1
ATOM 5856 C C . ALA B 1 280 ? 6.185 16.312 -11.127 1.00 2.05 280 ALA B C 1
ATOM 5857 O O . ALA B 1 280 ? 4.995 16.008 -11.318 1.00 3.00 280 ALA B O 1
ATOM 5859 N N . ALA B 1 281 ? 6.727 17.422 -11.631 1.00 2.00 281 ALA B N 1
ATOM 5860 C CA . ALA B 1 281 ? 5.877 18.454 -12.331 1.00 3.03 281 ALA B CA 1
ATOM 5861 C C . ALA B 1 281 ? 5.317 17.873 -13.629 1.00 4.06 281 ALA B C 1
ATOM 5862 O O . ALA B 1 281 ? 4.169 18.185 -13.993 1.00 4.54 281 ALA B O 1
ATOM 5864 N N . ARG B 1 282 ? 6.117 17.051 -14.317 1.00 2.41 282 ARG B N 1
ATOM 5865 C CA . ARG B 1 282 ? 5.681 16.455 -15.599 1.00 2.89 282 ARG B CA 1
ATOM 5866 C C . ARG B 1 282 ? 4.384 15.667 -15.439 1.00 3.55 282 ARG B C 1
ATOM 5867 O O . ARG B 1 282 ? 3.609 15.560 -16.394 1.00 4.51 282 ARG B O 1
ATOM 5875 N N . ARG B 1 283 ? 4.143 15.117 -14.253 1.00 2.37 283 ARG B N 1
ATOM 5876 C CA . ARG B 1 283 ? 2.952 14.273 -14.062 1.00 3.25 283 ARG B CA 1
ATOM 5877 C C . ARG B 1 283 ? 1.745 15.071 -13.524 1.00 2.95 283 ARG B C 1
ATOM 5878 O O . ARG B 1 283 ? 0.709 14.478 -13.234 1.00 3.58 283 ARG B O 1
ATOM 5886 N N . VAL B 1 284 ? 1.893 16.384 -13.367 1.00 2.00 284 VAL B N 1
ATOM 5887 C CA . VAL B 1 284 ? 0.779 17.190 -12.869 1.00 2.32 284 VAL B CA 1
ATOM 5888 C C . VAL B 1 284 ? -0.334 17.228 -13.932 1.00 2.83 284 VAL B C 1
ATOM 5889 O O . VAL B 1 284 ? -0.089 17.601 -15.100 1.00 3.68 284 VAL B O 1
ATOM 5893 N N . MET B 1 285 ? -1.533 16.804 -13.516 1.00 2.50 285 MET B N 1
ATOM 5894 C CA . MET B 1 285 ? -2.726 16.889 -14.322 1.00 4.34 285 MET B CA 1
ATOM 5895 C C . MET B 1 285 ? -3.905 16.896 -13.350 1.00 4.32 285 MET B C 1
ATOM 5896 O O . MET B 1 285 ? -3.713 16.670 -12.140 1.00 4.00 285 MET B O 1
ATOM 5901 N N . SER B 1 286 ? -5.103 17.146 -13.884 1.00 3.59 286 SER B N 1
ATOM 5902 C CA . SER B 1 286 ? -6.326 17.180 -13.062 1.00 4.87 286 SER B CA 1
ATOM 5903 C C . SER B 1 286 ? -7.376 16.221 -13.688 1.00 6.21 286 SER B C 1
ATOM 5904 O O . SER B 1 286 ? -7.727 16.375 -14.843 1.00 8.40 286 SER B O 1
ATOM 5907 N N . PRO B 1 287 ? -7.883 15.246 -12.928 1.00 5.52 287 PRO B N 1
ATOM 5908 C CA . PRO B 1 287 ? -7.487 14.970 -11.547 1.00 5.03 287 PRO B CA 1
ATOM 5909 C C . PRO B 1 287 ? -6.043 14.398 -11.486 1.00 3.69 287 PRO B C 1
ATOM 5910 O O . PRO B 1 287 ? -5.592 13.755 -12.420 1.00 4.04 287 PRO B O 1
ATOM 5914 N N . PRO B 1 288 ? -5.342 14.633 -10.365 1.00 3.54 288 PRO B N 1
ATOM 5915 C CA . PRO B 1 288 ? -3.955 14.180 -10.233 1.00 2.79 288 PRO B CA 1
ATOM 5916 C C . PRO B 1 288 ? -3.858 12.622 -10.210 1.00 3.37 288 PRO B C 1
ATOM 5917 O O . PRO B 1 288 ? -4.854 11.931 -9.933 1.00 4.11 288 PRO B O 1
ATOM 5921 N N . PHE B 1 289 ? -2.676 12.097 -10.447 1.00 3.00 289 PHE B N 1
ATOM 5922 C CA . PHE B 1 289 ? -2.429 10.692 -10.123 1.00 3.38 289 PHE B CA 1
ATOM 5923 C C . PHE B 1 289 ? -2.786 10.507 -8.633 1.00 3.85 289 PHE B C 1
ATOM 5924 O O . PHE B 1 289 ? -2.604 11.414 -7.819 1.00 2.37 289 PHE B O 1
ATOM 5932 N N . ARG B 1 290 ? -3.358 9.360 -8.329 1.00 3.21 290 ARG B N 1
ATOM 5933 C CA . ARG B 1 290 ? -3.930 9.080 -7.004 1.00 3.25 290 ARG B CA 1
ATOM 5934 C C . ARG B 1 290 ? -3.097 8.034 -6.252 1.00 3.56 290 ARG B C 1
ATOM 5935 O O . ARG B 1 290 ? -2.222 7.367 -6.828 1.00 3.18 290 ARG B O 1
ATOM 5943 N N . ASN B 1 291 ? -3.381 7.886 -4.962 1.00 3.78 291 ASN B N 1
ATOM 5944 C CA . ASN B 1 291 ? -2.898 6.695 -4.236 1.00 3.95 291 ASN B CA 1
ATOM 5945 C C . ASN B 1 291 ? -3.168 5.416 -5.083 1.00 3.37 291 ASN B C 1
ATOM 5946 O O . ASN B 1 291 ? -4.263 5.232 -5.572 1.00 2.85 291 ASN B O 1
ATOM 5951 N N . LYS B 1 292 ? -2.134 4.561 -5.211 1.00 3.08 292 LYS B N 1
ATOM 5952 C CA . LYS B 1 292 ? -2.223 3.299 -5.981 1.00 2.85 292 LYS B CA 1
ATOM 5953 C C . LYS B 1 292 ? -3.399 2.410 -5.555 1.00 2.73 292 LYS B C 1
ATOM 5954 O O . LYS B 1 292 ? -3.932 1.635 -6.380 1.00 3.78 292 LYS B O 1
ATOM 5960 N N . LEU B 1 293 ? -3.834 2.548 -4.312 1.00 3.28 293 LEU B N 1
ATOM 5961 C CA . LEU B 1 293 ? -5.011 1.731 -3.794 1.00 3.55 293 LEU B CA 1
ATOM 5962 C C . LEU B 1 293 ? -6.250 1.944 -4.651 1.00 3.79 293 LEU B C 1
ATOM 5963 O O . LEU B 1 293 ? -7.134 1.098 -4.689 1.00 4.18 293 LEU B O 1
ATOM 5968 N N . HIS B 1 294 ? -6.369 3.090 -5.329 1.00 2.98 294 HIS B N 1
ATOM 5969 C CA . HIS B 1 294 ? -7.586 3.331 -6.140 1.00 2.67 294 HIS B CA 1
ATOM 5970 C C . HIS B 1 294 ? -7.632 2.530 -7.445 1.00 3.77 294 HIS B C 1
ATOM 5971 O O . HIS B 1 294 ? -8.712 2.367 -8.042 1.00 3.92 294 HIS B O 1
ATOM 5978 N N . GLN B 1 295 ? -6.472 2.033 -7.917 1.00 3.02 295 GLN B N 1
ATOM 5979 C CA . GLN B 1 295 ? -6.454 1.395 -9.242 1.00 3.89 295 GLN B CA 1
ATOM 5980 C C . GLN B 1 295 ? -7.346 0.186 -9.342 1.00 4.23 295 GLN B C 1
ATOM 5981 O O . GLN B 1 295 ? -8.054 0.004 -10.360 1.00 4.78 295 GLN B O 1
ATOM 5987 N N . ASP B 1 296 ? -7.353 -0.616 -8.291 1.00 3.58 296 ASP B N 1
ATOM 5988 C CA . ASP B 1 296 ? -8.124 -1.895 -8.297 1.00 3.57 296 ASP B CA 1
ATOM 5989 C C . ASP B 1 296 ? -9.632 -1.634 -8.509 1.00 2.86 296 ASP B C 1
ATOM 5990 O O . ASP B 1 296 ? -10.297 -2.384 -9.202 1.00 3.01 296 ASP B O 1
ATOM 5995 N N . SER B 1 297 ? -10.164 -0.556 -7.895 1.00 2.81 297 SER B N 1
ATOM 5996 C CA . SER B 1 297 ? -11.573 -0.171 -8.074 1.00 4.42 297 SER B CA 1
ATOM 5997 C C . SER B 1 297 ? -11.897 0.141 -9.562 1.00 3.90 297 SER B C 1
ATOM 5998 O O . SER B 1 297 ? -12.909 -0.355 -10.101 1.00 3.00 297 SER B O 1
ATOM 6001 N N . LEU B 1 298 ? -10.990 0.860 -10.215 1.00 2.00 298 LEU B N 1
ATOM 6002 C CA . LEU B 1 298 ? -11.205 1.254 -11.615 1.00 2.43 298 LEU B CA 1
ATOM 6003 C C . LEU B 1 298 ? -11.152 0.011 -12.505 1.00 3.19 298 LEU B C 1
ATOM 6004 O O . LEU B 1 298 ? -11.999 -0.138 -13.411 1.00 4.15 298 LEU B O 1
ATOM 6009 N N . TRP B 1 299 ? -10.150 -0.830 -12.302 1.00 2.00 299 TRP B N 1
ATOM 6010 C CA . TRP B 1 299 ? -10.055 -2.061 -13.100 1.00 3.75 299 TRP B CA 1
ATOM 6011 C C . TRP B 1 299 ? -11.319 -2.915 -12.901 1.00 3.09 299 TRP B C 1
ATOM 6012 O O . TRP B 1 299 ? -11.836 -3.498 -13.870 1.00 2.90 299 TRP B O 1
ATOM 6023 N N . ALA B 1 300 ? -11.786 -3.038 -11.651 1.00 2.13 300 ALA B N 1
ATOM 6024 C CA . ALA B 1 300 ? -13.020 -3.846 -11.403 1.00 2.52 300 ALA B CA 1
ATOM 6025 C C . ALA B 1 300 ? -14.217 -3.288 -12.218 1.00 4.32 300 ALA B C 1
ATOM 6026 O O . ALA B 1 300 ? -15.057 -4.040 -12.720 1.00 3.71 300 ALA B O 1
ATOM 6028 N N . GLY B 1 301 ? -14.285 -1.962 -12.290 1.00 4.17 301 GLY B N 1
ATOM 6029 C CA . GLY B 1 301 ? -15.364 -1.237 -13.039 1.00 4.93 301 GLY B CA 1
ATOM 6030 C C . GLY B 1 301 ? -15.360 -1.615 -14.514 1.00 4.35 301 GLY B C 1
ATOM 6031 O O . GLY B 1 301 ? -16.406 -1.818 -15.127 1.00 3.56 301 GLY B O 1
ATOM 6032 N N . LEU B 1 302 ? -14.165 -1.726 -15.095 1.00 4.29 302 LEU B N 1
ATOM 6033 C CA A LEU B 1 302 ? -14.024 -2.157 -16.505 0.50 4.16 302 LEU B CA 1
ATOM 6034 C CA B LEU B 1 302 ? -14.048 -2.136 -16.504 0.50 3.87 302 LEU B CA 1
ATOM 6035 C C . LEU B 1 302 ? -14.509 -3.578 -16.712 1.00 4.01 302 LEU B C 1
ATOM 6036 O O . LEU B 1 302 ? -15.168 -3.879 -17.692 1.00 5.20 302 LEU B O 1
ATOM 6045 N N . ALA B 1 303 ? -14.194 -4.455 -15.759 1.00 2.50 303 ALA B N 1
ATOM 6046 C CA . ALA B 1 303 ? -14.616 -5.884 -15.851 1.00 3.90 303 ALA B CA 1
ATOM 6047 C C . ALA B 1 303 ? -16.129 -6.024 -15.668 1.00 5.56 303 ALA B C 1
ATOM 6048 O O . ALA B 1 303 ? -16.724 -6.882 -16.283 1.00 5.66 303 ALA B O 1
ATOM 6050 N N . SER B 1 304 ? -16.745 -5.169 -14.838 1.00 3.98 304 SER B N 1
ATOM 6051 C CA . SER B 1 304 ? -18.141 -5.448 -14.386 1.00 4.95 304 SER B CA 1
ATOM 6052 C C . SER B 1 304 ? -19.117 -4.560 -15.150 1.00 3.84 304 SER B C 1
ATOM 6053 O O . SER B 1 304 ? -20.350 -4.730 -15.018 1.00 5.60 304 SER B O 1
ATOM 6056 N N . GLY B 1 305 ? -18.577 -3.558 -15.880 1.00 3.61 305 GLY B N 1
ATOM 6057 C CA . GLY B 1 305 ? -19.436 -2.710 -16.745 1.00 4.42 305 GLY B CA 1
ATOM 6058 C C . GLY B 1 305 ? -19.908 -1.400 -16.103 1.00 4.57 305 GLY B C 1
ATOM 6059 O O . GLY B 1 305 ? -20.693 -0.633 -16.738 1.00 5.05 305 GLY B O 1
ATOM 6060 N N . SER B 1 306 ? -19.450 -1.102 -14.863 1.00 4.35 306 SER B N 1
ATOM 6061 C CA . SER B 1 306 ? -19.789 0.147 -14.193 1.00 4.15 306 SER B CA 1
ATOM 6062 C C . SER B 1 306 ? -18.896 1.338 -14.709 1.00 4.52 306 SER B C 1
ATOM 6063 O O . SER B 1 306 ? -19.275 2.488 -14.512 1.00 4.73 306 SER B O 1
ATOM 6066 N N . LEU B 1 307 ? -17.769 1.029 -15.372 1.00 4.15 307 LEU B N 1
ATOM 6067 C CA . LEU B 1 307 ? -16.931 2.038 -16.110 1.00 3.51 307 LEU B CA 1
ATOM 6068 C C . LEU B 1 307 ? -16.806 1.440 -17.497 1.00 5.25 307 LEU B C 1
ATOM 6069 O O . LEU B 1 307 ? -16.557 0.267 -17.649 1.00 5.93 307 LEU B O 1
ATOM 6074 N N . GLN B 1 308 ? -16.961 2.268 -18.522 1.00 3.06 308 GLN B N 1
ATOM 6075 C CA . GLN B 1 308 ? -17.163 1.752 -19.879 1.00 3.07 308 GLN B CA 1
ATOM 6076 C C . GLN B 1 308 ? -16.125 2.131 -20.880 1.00 3.23 308 GLN B C 1
ATOM 6077 O O . GLN B 1 308 ? -16.036 1.512 -21.943 1.00 3.55 308 GLN B O 1
ATOM 6083 N N . VAL B 1 309 ? -15.352 3.163 -20.575 1.00 2.41 309 VAL B N 1
ATOM 6084 C CA . VAL B 1 309 ? -14.483 3.739 -21.640 1.00 3.64 309 VAL B CA 1
ATOM 6085 C C . VAL B 1 309 ? -13.132 4.083 -21.095 1.00 3.53 309 VAL B C 1
ATOM 6086 O O . VAL B 1 309 ? -13.047 4.797 -20.080 1.00 2.93 309 VAL B O 1
ATOM 6090 N N . VAL B 1 310 ? -12.073 3.620 -21.764 1.00 3.97 310 VAL B N 1
ATOM 6091 C CA . VAL B 1 310 ? -10.712 4.012 -21.352 1.00 3.65 310 VAL B CA 1
ATOM 6092 C C . VAL B 1 310 ? -10.197 5.141 -22.323 1.00 3.71 310 VAL B C 1
ATOM 6093 O O . VAL B 1 310 ? -10.356 5.018 -23.550 1.00 2.96 310 VAL B O 1
ATOM 6097 N N . ALA B 1 311 ? -9.695 6.213 -21.741 1.00 3.21 311 ALA B N 1
ATOM 6098 C CA . ALA B 1 311 ? -9.188 7.360 -22.531 1.00 3.26 311 ALA B CA 1
ATOM 6099 C C . ALA B 1 311 ? -7.859 7.897 -22.005 1.00 3.11 311 ALA B C 1
ATOM 6100 O O . ALA B 1 311 ? -7.262 7.287 -21.143 1.00 3.38 311 ALA B O 1
ATOM 6102 N N . THR B 1 312 ? -7.376 9.008 -22.545 1.00 2.28 312 THR B N 1
ATOM 6103 C CA . THR B 1 312 ? -6.089 9.535 -22.102 1.00 3.74 312 THR B CA 1
ATOM 6104 C C . THR B 1 312 ? -6.112 10.990 -21.584 1.00 3.53 312 THR B C 1
ATOM 6105 O O . THR B 1 312 ? -5.168 11.407 -20.922 1.00 3.26 312 THR B O 1
ATOM 6109 N N . ASP B 1 313 ? -7.147 11.776 -21.975 1.00 2.79 313 ASP B N 1
ATOM 6110 C CA . ASP B 1 313 ? -7.146 13.223 -21.655 1.00 2.75 313 ASP B CA 1
ATOM 6111 C C . ASP B 1 313 ? -5.789 13.829 -22.174 1.00 2.77 313 ASP B C 1
ATOM 6112 O O . ASP B 1 313 ? -5.130 14.625 -21.501 1.00 2.00 313 ASP B O 1
ATOM 6117 N N . HIS B 1 314 ? -5.416 13.430 -23.401 1.00 2.05 314 HIS B N 1
ATOM 6118 C CA . HIS B 1 314 ? -4.116 13.774 -23.943 1.00 2.04 314 HIS B CA 1
ATOM 6119 C C . HIS B 1 314 ? -3.907 15.285 -24.057 1.00 2.94 314 HIS B C 1
ATOM 6120 O O . HIS B 1 314 ? -4.501 15.966 -24.935 1.00 2.00 314 HIS B O 1
ATOM 6127 N N . CYS B 1 315 ? -3.072 15.798 -23.170 1.00 4.00 315 CYS B N 1
ATOM 6128 C CA . CYS B 1 315 ? -2.783 17.228 -23.186 1.00 4.52 315 CYS B CA 1
ATOM 6129 C C . CYS B 1 315 ? -1.292 17.312 -22.823 1.00 5.34 315 CYS B C 1
ATOM 6130 O O . CYS B 1 315 ? -0.925 17.206 -21.649 1.00 5.62 315 CYS B O 1
ATOM 6133 N N . ALA B 1 316 ? -0.445 17.498 -23.834 1.00 3.69 316 ALA B N 1
ATOM 6134 C CA . ALA B 1 316 ? 0.987 17.375 -23.679 1.00 3.84 316 ALA B CA 1
ATOM 6135 C C . ALA B 1 316 ? 1.688 18.735 -23.637 1.00 3.22 316 ALA B C 1
ATOM 6136 O O . ALA B 1 316 ? 1.446 19.573 -24.487 1.00 3.12 316 ALA B O 1
ATOM 6138 N N . PHE B 1 317 ? 2.589 18.890 -22.663 1.00 3.83 317 PHE B N 1
ATOM 6139 C CA . PHE B 1 317 ? 3.403 20.080 -22.453 1.00 4.70 317 PHE B CA 1
ATOM 6140 C C . PHE B 1 317 ? 4.868 19.704 -22.354 1.00 4.78 317 PHE B C 1
ATOM 6141 O O . PHE B 1 317 ? 5.212 18.633 -21.775 1.00 5.55 317 PHE B O 1
ATOM 6149 N N . THR B 1 318 ? 5.736 20.533 -22.924 1.00 5.01 318 THR B N 1
ATOM 6150 C CA . THR B 1 318 ? 7.165 20.279 -22.819 1.00 5.19 318 THR B CA 1
ATOM 6151 C C . THR B 1 318 ? 7.632 20.467 -21.365 1.00 5.44 318 THR B C 1
ATOM 6152 O O . THR B 1 318 ? 6.918 21.069 -20.524 1.00 5.92 318 THR B O 1
ATOM 6156 N N . THR B 1 319 ? 8.826 19.954 -21.047 1.00 4.78 319 THR B N 1
ATOM 6157 C CA . THR B 1 319 ? 9.395 20.227 -19.708 1.00 4.35 319 THR B CA 1
ATOM 6158 C C . THR B 1 319 ? 9.481 21.777 -19.494 1.00 4.41 319 THR B C 1
ATOM 6159 O O . THR B 1 319 ? 9.238 22.274 -18.371 1.00 3.02 319 THR B O 1
ATOM 6163 N N . GLU B 1 320 ? 9.835 22.525 -20.560 1.00 3.67 320 GLU B N 1
ATOM 6164 C CA . GLU B 1 320 ? 9.956 23.996 -20.417 1.00 5.40 320 GLU B CA 1
ATOM 6165 C C . GLU B 1 320 ? 8.602 24.627 -19.974 1.00 5.53 320 GLU B C 1
ATOM 6166 O O . GLU B 1 320 ? 8.563 25.509 -19.093 1.00 5.57 320 GLU B O 1
ATOM 6169 N N . GLN B 1 321 ? 7.528 24.199 -20.607 1.00 4.45 321 GLN B N 1
ATOM 6170 C CA . GLN B 1 321 ? 6.173 24.611 -20.228 1.00 4.20 321 GLN B CA 1
ATOM 6171 C C . GLN B 1 321 ? 5.822 24.191 -18.812 1.00 4.37 321 GLN B C 1
ATOM 6172 O O . GLN B 1 321 ? 5.295 25.005 -18.064 1.00 4.57 321 GLN B O 1
ATOM 6178 N N . LYS B 1 322 ? 6.126 22.941 -18.414 1.00 4.02 322 LYS B N 1
ATOM 6179 C CA . LYS B 1 322 ? 5.834 22.514 -17.048 1.00 3.98 322 LYS B CA 1
ATOM 6180 C C . LYS B 1 322 ? 6.575 23.405 -16.039 1.00 3.74 322 LYS B C 1
ATOM 6181 O O . LYS B 1 322 ? 6.000 23.744 -14.967 1.00 4.61 322 LYS B O 1
ATOM 6187 N N . ARG B 1 323 ? 7.812 23.790 -16.389 1.00 2.73 323 ARG B N 1
ATOM 6188 C CA . ARG B 1 323 ? 8.631 24.747 -15.557 1.00 2.84 323 ARG B CA 1
ATOM 6189 C C . ARG B 1 323 ? 8.034 26.154 -15.395 1.00 3.69 323 ARG B C 1
ATOM 6190 O O . ARG B 1 323 ? 8.530 26.955 -14.581 1.00 4.10 323 ARG B O 1
ATOM 6198 N N . PHE B 1 324 ? 6.950 26.480 -16.096 1.00 3.71 324 PHE B N 1
ATOM 6199 C CA A PHE B 1 324 ? 6.251 27.754 -15.872 0.50 3.68 324 PHE B CA 1
ATOM 6200 C CA B PHE B 1 324 ? 6.316 27.770 -15.860 0.50 4.53 324 PHE B CA 1
ATOM 6201 C C . PHE B 1 324 ? 5.830 27.815 -14.400 1.00 3.61 324 PHE B C 1
ATOM 6202 O O . PHE B 1 324 ? 5.695 28.866 -13.823 1.00 3.93 324 PHE B O 1
ATOM 6217 N N . GLY B 1 325 ? 5.596 26.654 -13.838 1.00 4.12 325 GLY B N 1
ATOM 6218 C CA . GLY B 1 325 ? 5.108 26.509 -12.475 1.00 4.96 325 GLY B CA 1
ATOM 6219 C C . GLY B 1 325 ? 6.130 26.338 -11.372 1.00 4.19 325 GLY B C 1
ATOM 6220 O O . GLY B 1 325 ? 5.752 25.971 -10.258 1.00 5.40 325 GLY B O 1
ATOM 6221 N N . VAL B 1 326 ? 7.403 26.574 -11.660 1.00 4.42 326 VAL B N 1
ATOM 6222 C CA . VAL B 1 326 ? 8.395 26.617 -10.602 1.00 4.49 326 VAL B CA 1
ATOM 6223 C C . VAL B 1 326 ? 7.938 27.638 -9.529 1.00 4.87 326 VAL B C 1
ATOM 6224 O O . VAL B 1 326 ? 7.633 28.792 -9.862 1.00 4.77 326 VAL B O 1
ATOM 6228 N N . GLY B 1 327 ? 7.850 27.180 -8.250 1.00 5.08 327 GLY B N 1
ATOM 6229 C CA . GLY B 1 327 ? 7.473 28.066 -7.141 1.00 3.69 327 GLY B CA 1
ATOM 6230 C C . GLY B 1 327 ? 5.964 28.249 -6.960 1.00 2.90 327 GLY B C 1
ATOM 6231 O O . GLY B 1 327 ? 5.544 28.911 -6.030 1.00 3.05 327 GLY B O 1
ATOM 6232 N N . ASP B 1 328 ? 5.135 27.676 -7.856 1.00 2.81 328 ASP B N 1
ATOM 6233 C CA . ASP B 1 328 ? 3.664 27.844 -7.774 1.00 3.11 328 ASP B CA 1
ATOM 6234 C C . ASP B 1 328 ? 2.985 26.743 -8.605 1.00 4.29 328 ASP B C 1
ATOM 6235 O O . ASP B 1 328 ? 2.857 26.833 -9.837 1.00 4.75 328 ASP B O 1
ATOM 6240 N N . PHE B 1 329 ? 2.568 25.691 -7.929 1.00 4.06 329 PHE B N 1
ATOM 6241 C CA . PHE B 1 329 ? 1.960 24.520 -8.606 1.00 4.09 329 PHE B CA 1
ATOM 6242 C C . PHE B 1 329 ? 0.722 24.880 -9.431 1.00 3.81 329 PHE B C 1
ATOM 6243 O O . PHE B 1 329 ? 0.450 24.213 -10.411 1.00 4.75 329 PHE B O 1
ATOM 6251 N N . THR B 1 330 ? 0.009 25.966 -9.072 1.00 4.20 330 THR B N 1
ATOM 6252 C CA . THR B 1 330 ? -1.193 26.380 -9.847 1.00 2.78 330 THR B CA 1
ATOM 6253 C C . THR B 1 330 ? -0.813 26.902 -11.225 1.00 3.65 330 THR B C 1
ATOM 6254 O O . THR B 1 330 ? -1.686 27.125 -12.067 1.00 2.59 330 THR B O 1
ATOM 6258 N N . ARG B 1 331 ? 0.494 27.129 -11.431 1.00 2.37 331 ARG B N 1
ATOM 6259 C CA . ARG B 1 331 ? 0.978 27.651 -12.712 1.00 3.08 331 ARG B CA 1
ATOM 6260 C C . ARG B 1 331 ? 1.643 26.574 -13.600 1.00 4.18 331 ARG B C 1
ATOM 6261 O O . ARG B 1 331 ? 2.104 26.874 -14.713 1.00 4.21 331 ARG B O 1
ATOM 6269 N N . ILE B 1 332 ? 1.675 25.337 -13.106 1.00 4.34 332 ILE B N 1
ATOM 6270 C CA . ILE B 1 332 ? 2.173 24.225 -13.897 1.00 4.73 332 ILE B CA 1
ATOM 6271 C C . ILE B 1 332 ? 1.029 23.833 -14.854 1.00 3.32 332 ILE B C 1
ATOM 6272 O O . ILE B 1 332 ? -0.022 23.462 -14.389 1.00 4.28 332 ILE B O 1
ATOM 6277 N N . PRO B 1 333 ? 1.242 23.912 -16.181 1.00 4.16 333 PRO B N 1
ATOM 6278 C CA . PRO B 1 333 ? 0.124 23.470 -17.078 1.00 3.75 333 PRO B CA 1
ATOM 6279 C C . PRO B 1 333 ? -0.256 22.039 -16.815 1.00 4.15 333 PRO B C 1
ATOM 6280 O O . PRO B 1 333 ? 0.631 21.153 -16.662 1.00 3.83 333 PRO B O 1
ATOM 6284 N N . ASN B 1 334 ? -1.563 21.821 -16.727 1.00 2.35 334 ASN B N 1
ATOM 6285 C CA . ASN B 1 334 ? -2.089 20.493 -16.271 1.00 4.47 334 ASN B CA 1
ATOM 6286 C C . ASN B 1 334 ? -2.196 19.585 -17.474 1.00 3.68 334 ASN B C 1
ATOM 6287 O O . ASN B 1 334 ? -2.841 19.953 -18.453 1.00 4.89 334 ASN B O 1
ATOM 6292 N N . GLY B 1 335 ? -1.604 18.393 -17.426 1.00 4.22 335 GLY B N 1
ATOM 6293 C CA . GLY B 1 335 ? -1.848 17.477 -18.473 1.00 2.88 335 GLY B CA 1
ATOM 6294 C C . GLY B 1 335 ? -0.719 16.574 -18.701 1.00 2.00 335 GLY B C 1
ATOM 6295 O O . GLY B 1 335 ? 0.434 16.914 -18.529 1.00 2.99 335 GLY B O 1
ATOM 6296 N N . THR B 1 336 ? -1.060 15.363 -19.063 1.00 2.91 336 THR B N 1
ATOM 6297 C CA . THR B 1 336 ? -0.051 14.424 -19.490 1.00 2.91 336 THR B CA 1
ATOM 6298 C C . THR B 1 336 ? -0.628 13.886 -20.824 1.00 6.00 336 THR B C 1
ATOM 6299 O O . THR B 1 336 ? -1.950 13.898 -21.045 1.00 6.75 336 THR B O 1
ATOM 6303 N N . GLY B 1 337 ? 0.274 13.349 -21.641 1.00 5.16 337 GLY B N 1
ATOM 6304 C CA . GLY B 1 337 ? -0.095 12.713 -22.896 1.00 5.95 337 GLY B CA 1
ATOM 6305 C C . GLY B 1 337 ? -0.217 11.191 -22.691 1.00 7.97 337 GLY B C 1
ATOM 6306 O O . GLY B 1 337 ? 0.369 10.611 -21.700 1.00 10.02 337 GLY B O 1
ATOM 6307 N N . GLY B 1 338 ? -0.883 10.508 -23.585 1.00 6.39 338 GLY B N 1
ATOM 6308 C CA . GLY B 1 338 ? -1.013 9.046 -23.467 1.00 4.25 338 GLY B CA 1
ATOM 6309 C C . GLY B 1 338 ? -1.531 8.406 -24.723 1.00 3.95 338 GLY B C 1
ATOM 6310 O O . GLY B 1 338 ? -1.637 7.187 -24.781 1.00 4.22 338 GLY B O 1
ATOM 6311 N N . LEU B 1 339 ? -1.807 9.209 -25.771 1.00 3.49 339 LEU B N 1
ATOM 6312 C CA . LEU B 1 339 ? -2.522 8.661 -26.933 1.00 3.36 339 LEU B CA 1
ATOM 6313 C C . LEU B 1 339 ? -1.866 7.364 -27.433 1.00 3.40 339 LEU B C 1
ATOM 6314 O O . LEU B 1 339 ? -2.536 6.371 -27.727 1.00 2.82 339 LEU B O 1
ATOM 6319 N N . GLU B 1 340 ? -0.553 7.428 -27.615 1.00 2.98 340 GLU B N 1
ATOM 6320 C CA . GLU B 1 340 ? 0.153 6.271 -28.223 1.00 3.44 340 GLU B CA 1
ATOM 6321 C C . GLU B 1 340 ? 0.252 5.062 -27.262 1.00 3.80 340 GLU B C 1
ATOM 6322 O O . GLU B 1 340 ? 0.468 3.911 -27.696 1.00 4.83 340 GLU B O 1
ATOM 6328 N N . ASP B 1 341 ? 0.113 5.322 -25.967 1.00 2.81 341 ASP B N 1
ATOM 6329 C CA . ASP B 1 341 ? 0.400 4.278 -24.969 1.00 2.68 341 ASP B CA 1
ATOM 6330 C C . ASP B 1 341 ? -0.853 3.656 -24.384 1.00 4.13 341 ASP B C 1
ATOM 6331 O O . ASP B 1 341 ? -0.756 2.663 -23.627 1.00 3.15 341 ASP B O 1
ATOM 6336 N N . ARG B 1 342 ? -2.013 4.215 -24.728 1.00 2.33 342 ARG B N 1
ATOM 6337 C CA . ARG B 1 342 ? -3.270 3.720 -24.140 1.00 3.29 342 ARG B CA 1
ATOM 6338 C C . ARG B 1 342 ? -3.531 2.212 -24.397 1.00 4.35 342 ARG B C 1
ATOM 6339 O O . ARG B 1 342 ? -3.671 1.400 -23.443 1.00 3.02 342 ARG B O 1
ATOM 6347 N N . MET B 1 343 ? -3.652 1.852 -25.681 1.00 2.76 343 MET B N 1
ATOM 6348 C CA . MET B 1 343 ? -3.961 0.485 -25.975 1.00 3.57 343 MET B CA 1
ATOM 6349 C C . MET B 1 343 ? -2.803 -0.479 -25.553 1.00 3.25 343 MET B C 1
ATOM 6350 O O . MET B 1 343 ? -3.093 -1.535 -24.976 1.00 3.90 343 MET B O 1
ATOM 6355 N N . PRO B 1 344 ? -1.522 -0.131 -25.843 1.00 3.67 344 PRO B N 1
ATOM 6356 C CA . PRO B 1 344 ? -0.418 -1.002 -25.407 1.00 3.72 344 PRO B CA 1
ATOM 6357 C C . PRO B 1 344 ? -0.409 -1.250 -23.876 1.00 3.17 344 PRO B C 1
ATOM 6358 O O . PRO B 1 344 ? -0.253 -2.382 -23.431 1.00 2.90 344 PRO B O 1
ATOM 6362 N N . MET B 1 345 ? -0.583 -0.190 -23.093 1.00 3.49 345 MET B N 1
ATOM 6363 C CA . MET B 1 345 ? -0.626 -0.383 -21.626 1.00 2.00 345 MET B CA 1
ATOM 6364 C C . MET B 1 345 ? -1.845 -1.246 -21.194 1.00 3.04 345 MET B C 1
ATOM 6365 O O . MET B 1 345 ? -1.697 -2.133 -20.344 1.00 3.35 345 MET B O 1
ATOM 6370 N N . LEU B 1 346 ? -3.023 -0.932 -21.751 1.00 2.00 346 LEU B N 1
ATOM 6371 C CA . LEU B 1 346 ? -4.254 -1.592 -21.335 1.00 3.09 346 LEU B CA 1
ATOM 6372 C C . LEU B 1 346 ? -4.132 -3.068 -21.698 1.00 3.22 346 LEU B C 1
ATOM 6373 O O . LEU B 1 346 ? -4.592 -3.933 -20.943 1.00 2.86 346 LEU B O 1
ATOM 6378 N N . TRP B 1 347 ? -3.548 -3.340 -22.865 1.00 2.00 347 TRP B N 1
ATOM 6379 C CA . TRP B 1 347 ? -3.401 -4.775 -23.301 1.00 3.44 347 TRP B CA 1
ATOM 6380 C C . TRP B 1 347 ? -2.457 -5.569 -22.370 1.00 3.68 347 TRP B C 1
ATOM 6381 O O . TRP B 1 347 ? -2.776 -6.673 -21.899 1.00 3.58 347 TRP B O 1
ATOM 6392 N N . THR B 1 348 ? -1.278 -5.014 -22.130 1.00 3.28 348 THR B N 1
ATOM 6393 C CA . THR B 1 348 ? -0.304 -5.731 -21.281 1.00 4.25 348 THR B CA 1
ATOM 6394 C C . THR B 1 348 ? -0.764 -5.894 -19.851 1.00 4.14 348 THR B C 1
ATOM 6395 O O . THR B 1 348 ? -0.581 -6.975 -19.255 1.00 3.53 348 THR B O 1
ATOM 6399 N N . TYR B 1 349 ? -1.326 -4.813 -19.272 1.00 3.75 349 TYR B N 1
ATOM 6400 C CA . TYR B 1 349 ? -1.682 -4.856 -17.849 1.00 4.01 349 TYR B CA 1
ATOM 6401 C C . TYR B 1 349 ? -3.117 -5.305 -17.598 1.00 3.68 349 TYR B C 1
ATOM 6402 O O . TYR B 1 349 ? -3.472 -5.633 -16.464 1.00 5.08 349 TYR B O 1
ATOM 6411 N N . GLY B 1 350 ? -3.927 -5.350 -18.651 1.00 3.26 350 GLY B N 1
ATOM 6412 C CA . GLY B 1 350 ? -5.360 -5.722 -18.536 1.00 3.25 350 GLY B CA 1
ATOM 6413 C C . GLY B 1 350 ? -5.640 -7.077 -19.175 1.00 3.90 350 GLY B C 1
ATOM 6414 O O . GLY B 1 350 ? -6.242 -7.954 -18.552 1.00 4.50 350 GLY B O 1
ATOM 6415 N N . VAL B 1 351 ? -5.255 -7.240 -20.438 1.00 3.86 351 VAL B N 1
ATOM 6416 C CA . VAL B 1 351 ? -5.609 -8.513 -21.172 1.00 3.39 351 VAL B CA 1
ATOM 6417 C C . VAL B 1 351 ? -4.638 -9.648 -20.836 1.00 4.12 351 VAL B C 1
ATOM 6418 O O . VAL B 1 351 ? -5.068 -10.785 -20.518 1.00 2.66 351 VAL B O 1
ATOM 6422 N N . ALA B 1 352 ? -3.345 -9.363 -20.896 1.00 2.89 352 ALA B N 1
ATOM 6423 C CA . ALA B 1 352 ? -2.344 -10.437 -20.688 1.00 5.13 352 ALA B CA 1
ATOM 6424 C C . ALA B 1 352 ? -2.426 -10.975 -19.230 1.00 4.68 352 ALA B C 1
ATOM 6425 O O . ALA B 1 352 ? -2.098 -12.154 -18.960 1.00 4.93 352 ALA B O 1
ATOM 6427 N N . THR B 1 353 ? -2.859 -10.108 -18.303 1.00 4.16 353 THR B N 1
ATOM 6428 C CA . THR B 1 353 ? -3.023 -10.497 -16.880 1.00 4.33 353 THR B CA 1
ATOM 6429 C C . THR B 1 353 ? -4.355 -11.222 -16.594 1.00 4.11 353 THR B C 1
ATOM 6430 O O . THR B 1 353 ? -4.516 -11.800 -15.506 1.00 4.76 353 THR B O 1
ATOM 6434 N N . GLY B 1 354 ? -5.277 -11.195 -17.551 1.00 4.40 354 GLY B N 1
ATOM 6435 C CA . GLY B 1 354 ? -6.634 -11.793 -17.329 1.00 5.40 354 GLY B CA 1
ATOM 6436 C C . GLY B 1 354 ? -7.607 -10.854 -16.622 1.00 4.36 354 GLY B C 1
ATOM 6437 O O . GLY B 1 354 ? -8.737 -11.261 -16.349 1.00 4.72 354 GLY B O 1
ATOM 6438 N N . ARG B 1 355 ? -7.213 -9.585 -16.352 1.00 4.45 355 ARG B N 1
ATOM 6439 C CA . ARG B 1 355 ? -8.118 -8.624 -15.626 1.00 4.22 355 ARG B CA 1
ATOM 6440 C C . ARG B 1 355 ? -9.375 -8.307 -16.482 1.00 3.86 355 ARG B C 1
ATOM 6441 O O . ARG B 1 355 ? -10.506 -8.159 -15.947 1.00 3.62 355 ARG B O 1
ATOM 6449 N N . ILE B 1 356 ? -9.188 -8.311 -17.796 1.00 3.82 356 ILE B N 1
ATOM 6450 C CA . ILE B 1 356 ? -10.280 -8.152 -18.764 1.00 5.03 356 ILE B CA 1
ATOM 6451 C C . ILE B 1 356 ? -10.082 -9.130 -19.922 1.00 5.30 356 ILE B C 1
ATOM 6452 O O . ILE B 1 356 ? -8.952 -9.488 -20.226 1.00 5.95 356 ILE B O 1
ATOM 6457 N N . THR B 1 357 ? -11.196 -9.587 -20.529 1.00 4.18 357 THR B N 1
ATOM 6458 C CA . THR B 1 357 ? -11.106 -10.431 -21.703 1.00 3.80 357 THR B CA 1
ATOM 6459 C C . THR B 1 357 ? -10.704 -9.567 -22.897 1.00 4.40 357 THR B C 1
ATOM 6460 O O . THR B 1 357 ? -10.724 -8.311 -22.835 1.00 3.26 357 THR B O 1
ATOM 6464 N N . MET B 1 358 ? -10.343 -10.241 -23.990 1.00 3.75 358 MET B N 1
ATOM 6465 C CA . MET B 1 358 ? -10.081 -9.493 -25.250 1.00 4.73 358 MET B CA 1
ATOM 6466 C C . MET B 1 358 ? -11.346 -8.751 -25.734 1.00 4.78 358 MET B C 1
ATOM 6467 O O . MET B 1 358 ? -11.254 -7.651 -26.270 1.00 3.72 358 MET B O 1
ATOM 6472 N N . ASN B 1 359 ? -12.531 -9.366 -25.554 1.00 4.36 359 ASN B N 1
ATOM 6473 C CA . ASN B 1 359 ? -13.784 -8.692 -25.963 1.00 4.56 359 ASN B CA 1
ATOM 6474 C C . ASN B 1 359 ? -14.042 -7.435 -25.142 1.00 4.66 359 ASN B C 1
ATOM 6475 O O . ASN B 1 359 ? -14.377 -6.405 -25.679 1.00 4.23 359 ASN B O 1
ATOM 6480 N N . GLU B 1 360 ? -13.790 -7.532 -23.857 1.00 4.24 360 GLU B N 1
ATOM 6481 C CA . GLU B 1 360 ? -13.901 -6.340 -22.967 1.00 4.48 360 GLU B CA 1
ATOM 6482 C C . GLU B 1 360 ? -12.867 -5.268 -23.351 1.00 4.53 360 GLU B C 1
ATOM 6483 O O . GLU B 1 360 ? -13.163 -4.046 -23.281 1.00 3.82 360 GLU B O 1
ATOM 6489 N N . PHE B 1 361 ? -11.659 -5.707 -23.724 1.00 3.05 361 PHE B N 1
ATOM 6490 C CA . PHE B 1 361 ? -10.645 -4.780 -24.195 1.00 4.02 361 PHE B CA 1
ATOM 6491 C C . PHE B 1 361 ? -11.160 -3.992 -25.416 1.00 4.02 361 PHE B C 1
ATOM 6492 O O . PHE B 1 361 ? -11.026 -2.801 -25.464 1.00 2.00 361 PHE B O 1
ATOM 6500 N N . VAL B 1 362 ? -11.768 -4.684 -26.371 1.00 3.35 362 VAL B N 1
ATOM 6501 C CA . VAL B 1 362 ? -12.379 -3.932 -27.517 1.00 4.81 362 VAL B CA 1
ATOM 6502 C C . VAL B 1 362 ? -13.529 -2.998 -27.043 1.00 4.33 362 VAL B C 1
ATOM 6503 O O . VAL B 1 362 ? -13.593 -1.847 -27.431 1.00 4.82 362 VAL B O 1
ATOM 6507 N N . ALA B 1 363 ? -14.408 -3.517 -26.177 1.00 4.33 363 ALA B N 1
ATOM 6508 C CA . ALA B 1 363 ? -15.540 -2.709 -25.650 1.00 4.29 363 ALA B CA 1
ATOM 6509 C C . ALA B 1 363 ? -15.009 -1.334 -25.058 1.00 4.07 363 ALA B C 1
ATOM 6510 O O . ALA B 1 363 ? -15.520 -0.258 -25.410 1.00 2.84 363 ALA B O 1
ATOM 6512 N N . VAL B 1 364 ? -13.969 -1.409 -24.198 1.00 2.96 364 VAL B N 1
ATOM 6513 C CA . VAL B 1 364 ? -13.561 -0.202 -23.437 1.00 3.19 364 VAL B CA 1
ATOM 6514 C C . VAL B 1 364 ? -12.527 0.632 -24.227 1.00 4.22 364 VAL B C 1
ATOM 6515 O O . VAL B 1 364 ? -12.142 1.747 -23.789 1.00 5.26 364 VAL B O 1
ATOM 6519 N N . THR B 1 365 ? -12.074 0.112 -25.376 1.00 4.51 365 THR B N 1
ATOM 6520 C CA . THR B 1 365 ? -11.152 0.938 -26.207 1.00 3.77 365 THR B CA 1
ATOM 6521 C C . THR B 1 365 ? -11.774 1.488 -27.511 1.00 4.19 365 THR B C 1
ATOM 6522 O O . THR B 1 365 ? -11.199 2.426 -28.150 1.00 3.03 365 THR B O 1
ATOM 6526 N N . SER B 1 366 ? -12.930 0.967 -27.908 1.00 2.95 366 SER B N 1
ATOM 6527 C CA . SER B 1 366 ? -13.609 1.533 -29.100 1.00 4.35 366 SER B CA 1
ATOM 6528 C C . SER B 1 366 ? -15.146 1.394 -29.076 1.00 4.79 366 SER B C 1
ATOM 6529 O O . SER B 1 366 ? -15.857 2.402 -29.236 1.00 4.00 366 SER B O 1
ATOM 6532 N N . THR B 1 367 ? -15.667 0.141 -28.906 1.00 2.51 367 THR B N 1
ATOM 6533 C CA . THR B 1 367 ? -17.076 -0.058 -29.164 1.00 4.16 367 THR B CA 1
ATOM 6534 C C . THR B 1 367 ? -17.996 0.713 -28.235 1.00 4.28 367 THR B C 1
ATOM 6535 O O . THR B 1 367 ? -18.998 1.299 -28.678 1.00 3.74 367 THR B O 1
ATOM 6539 N N . ASN B 1 368 ? -17.661 0.744 -26.926 1.00 4.08 368 ASN B N 1
ATOM 6540 C CA . ASN B 1 368 ? -18.576 1.396 -25.984 1.00 3.49 368 ASN B CA 1
ATOM 6541 C C . ASN B 1 368 ? -18.709 2.876 -26.304 1.00 3.82 368 ASN B C 1
ATOM 6542 O O . ASN B 1 368 ? -19.824 3.394 -26.342 1.00 3.13 368 ASN B O 1
ATOM 6547 N N . ILE B 1 369 ? -17.593 3.523 -26.587 1.00 2.88 369 ILE B N 1
ATOM 6548 C CA . ILE B 1 369 ? -17.643 4.951 -26.811 1.00 3.53 369 ILE B CA 1
ATOM 6549 C C . ILE B 1 369 ? -18.374 5.203 -28.176 1.00 3.40 369 ILE B C 1
ATOM 6550 O O . ILE B 1 369 ? -19.127 6.241 -28.325 1.00 5.03 369 ILE B O 1
ATOM 6555 N N . ALA B 1 370 ? -18.142 4.311 -29.152 1.00 3.21 370 ALA B N 1
ATOM 6556 C CA . ALA B 1 370 ? -18.812 4.472 -30.452 1.00 3.45 370 ALA B CA 1
ATOM 6557 C C . ALA B 1 370 ? -20.345 4.449 -30.192 1.00 4.12 370 ALA B C 1
ATOM 6558 O O . ALA B 1 370 ? -21.094 5.304 -30.729 1.00 2.83 370 ALA B O 1
ATOM 6560 N N . LYS B 1 371 ? -20.802 3.529 -29.304 1.00 3.14 371 LYS B N 1
ATOM 6561 C CA . LYS B 1 371 ? -22.264 3.417 -29.022 1.00 4.15 371 LYS B CA 1
ATOM 6562 C C . LYS B 1 371 ? -22.777 4.648 -28.215 1.00 4.33 371 LYS B C 1
ATOM 6563 O O . LYS B 1 371 ? -23.878 5.155 -28.440 1.00 3.79 371 LYS B O 1
ATOM 6569 N N . ILE B 1 372 ? -21.946 5.100 -27.266 1.00 3.35 372 ILE B N 1
ATOM 6570 C CA . ILE B 1 372 ? -22.284 6.229 -26.435 1.00 3.45 372 ILE B CA 1
ATOM 6571 C C . ILE B 1 372 ? -22.418 7.505 -27.289 1.00 3.40 372 ILE B C 1
ATOM 6572 O O . ILE B 1 372 ? -23.310 8.331 -27.022 1.00 2.95 372 ILE B O 1
ATOM 6577 N N . LEU B 1 373 ? -21.559 7.653 -28.290 1.00 3.08 373 LEU B N 1
ATOM 6578 C CA . LEU B 1 373 ? -21.572 8.881 -29.148 1.00 4.02 373 LEU B CA 1
ATOM 6579 C C . LEU B 1 373 ? -22.497 8.684 -30.381 1.00 3.70 373 LEU B C 1
ATOM 6580 O O . LEU B 1 373 ? -22.596 9.543 -31.244 1.00 4.18 373 LEU B O 1
ATOM 6585 N N . ASN B 1 374 ? -23.148 7.516 -30.428 1.00 3.20 374 ASN B N 1
ATOM 6586 C CA . ASN B 1 374 ? -24.130 7.210 -31.450 1.00 3.69 374 ASN B CA 1
ATOM 6587 C C . ASN B 1 374 ? -23.503 7.063 -32.868 1.00 4.06 374 ASN B C 1
ATOM 6588 O O . ASN B 1 374 ? -24.134 7.397 -33.913 1.00 4.66 374 ASN B O 1
ATOM 6593 N N . ILE B 1 375 ? -22.278 6.588 -32.927 1.00 3.62 375 ILE B N 1
ATOM 6594 C CA . ILE B 1 375 ? -21.611 6.375 -34.279 1.00 3.49 375 ILE B CA 1
ATOM 6595 C C . ILE B 1 375 ? -21.209 4.930 -34.492 1.00 4.90 375 ILE B C 1
ATOM 6596 O O . ILE B 1 375 ? -20.249 4.633 -35.260 1.00 4.87 375 ILE B O 1
ATOM 6601 N N . TYR B 1 376 ? -21.881 3.999 -33.771 1.00 4.48 376 TYR B N 1
ATOM 6602 C CA . TYR B 1 376 ? -21.678 2.575 -34.043 1.00 5.19 376 TYR B CA 1
ATOM 6603 C C . TYR B 1 376 ? -22.809 2.125 -35.020 1.00 4.41 376 TYR B C 1
ATOM 6604 O O . TYR B 1 376 ? -23.994 2.474 -34.800 1.00 6.40 376 TYR B O 1
ATOM 6613 N N . PRO B 1 377 ? -22.499 1.312 -36.048 1.00 5.11 377 PRO B N 1
ATOM 6614 C CA . PRO B 1 377 ? -21.271 0.607 -36.347 1.00 4.01 377 PRO B CA 1
ATOM 6615 C C . PRO B 1 377 ? -20.392 1.276 -37.431 1.00 5.28 377 PRO B C 1
ATOM 6616 O O . PRO B 1 377 ? -19.490 0.632 -37.919 1.00 5.36 377 PRO B O 1
ATOM 6620 N N . LYS B 1 378 ? -20.614 2.543 -37.756 1.00 4.45 378 LYS B N 1
ATOM 6621 C CA . LYS B 1 378 ? -19.645 3.210 -38.640 1.00 4.11 378 LYS B CA 1
ATOM 6622 C C . LYS B 1 378 ? -18.224 3.104 -38.058 1.00 3.81 378 LYS B C 1
ATOM 6623 O O . LYS B 1 378 ? -17.253 2.738 -38.764 1.00 4.33 378 LYS B O 1
ATOM 6629 N N . LYS B 1 379 ? -18.110 3.448 -36.775 1.00 4.63 379 LYS B N 1
ATOM 6630 C CA . LYS B 1 379 ? -16.850 3.299 -35.976 1.00 4.51 379 LYS B CA 1
ATOM 6631 C C . LYS B 1 379 ? -17.021 2.244 -34.859 1.00 5.86 379 LYS B C 1
ATOM 6632 O O . LYS B 1 379 ? -18.128 1.910 -34.502 1.00 4.67 379 LYS B O 1
ATOM 6638 N N . GLY B 1 380 ? -15.915 1.686 -34.368 1.00 5.00 380 GLY B N 1
ATOM 6639 C CA . GLY B 1 380 ? -15.931 0.770 -33.231 1.00 4.23 380 GLY B CA 1
ATOM 6640 C C . GLY B 1 380 ? -16.392 -0.663 -33.621 1.00 3.82 380 GLY B C 1
ATOM 6641 O O . GLY B 1 380 ? -16.698 -1.479 -32.739 1.00 4.56 380 GLY B O 1
ATOM 6642 N N . ALA B 1 381 ? -16.458 -0.983 -34.928 1.00 2.83 381 ALA B N 1
ATOM 6643 C CA . ALA B 1 381 ? -17.030 -2.315 -35.312 1.00 4.56 381 ALA B CA 1
ATOM 6644 C C . ALA B 1 381 ? -16.082 -3.057 -36.236 1.00 5.55 381 ALA B C 1
ATOM 6645 O O . ALA B 1 381 ? -15.301 -2.391 -36.983 1.00 6.31 381 ALA B O 1
ATOM 6647 N N . ILE B 1 382 ? -16.147 -4.393 -36.211 1.00 4.11 382 ILE B N 1
ATOM 6648 C CA . ILE B 1 382 ? -15.715 -5.147 -37.388 1.00 3.94 382 ILE B CA 1
ATOM 6649 C C . ILE B 1 382 ? -16.958 -5.855 -37.940 1.00 4.91 382 ILE B C 1
ATOM 6650 O O . ILE B 1 382 ? -17.328 -6.919 -37.500 1.00 3.31 382 ILE B O 1
ATOM 6655 N N . LEU B 1 383 ? -17.597 -5.195 -38.903 1.00 3.89 383 LEU B N 1
ATOM 6656 C CA . LEU B 1 383 ? -18.771 -5.703 -39.532 1.00 3.35 383 LEU B CA 1
ATOM 6657 C C . LEU B 1 383 ? -18.718 -5.254 -40.999 1.00 3.02 383 LEU B C 1
ATOM 6658 O O . LEU B 1 383 ? -18.163 -4.210 -41.312 1.00 2.85 383 LEU B O 1
ATOM 6663 N N . VAL B 1 384 ? -19.313 -6.021 -41.864 1.00 2.48 384 VAL B N 1
ATOM 6664 C CA . VAL B 1 384 ? -19.452 -5.556 -43.300 1.00 3.51 384 VAL B CA 1
ATOM 6665 C C . VAL B 1 384 ? -20.173 -4.196 -43.360 1.00 4.18 384 VAL B C 1
ATOM 6666 O O . VAL B 1 384 ? -21.226 -4.006 -42.711 1.00 4.41 384 VAL B O 1
ATOM 6670 N N . GLY B 1 385 ? -19.581 -3.238 -44.095 1.00 4.40 385 GLY B N 1
ATOM 6671 C CA . GLY B 1 385 ? -20.131 -1.874 -44.231 1.00 3.87 385 GLY B CA 1
ATOM 6672 C C . GLY B 1 385 ? -19.528 -0.864 -43.266 1.00 3.12 385 GLY B C 1
ATOM 6673 O O . GLY B 1 385 ? -19.640 0.365 -43.509 1.00 3.97 385 GLY B O 1
ATOM 6674 N N . ALA B 1 386 ? -18.915 -1.344 -42.183 1.00 3.66 386 ALA B N 1
ATOM 6675 C CA . ALA B 1 386 ? -18.169 -0.477 -41.173 1.00 3.51 386 ALA B CA 1
ATOM 6676 C C . ALA B 1 386 ? -16.928 0.204 -41.822 1.00 3.99 386 ALA B C 1
ATOM 6677 O O . ALA B 1 386 ? -16.354 -0.359 -42.771 1.00 3.94 386 ALA B O 1
ATOM 6679 N N . ASP B 1 387 ? -16.502 1.368 -41.323 1.00 3.72 387 ASP B N 1
ATOM 6680 C CA . ASP B 1 387 ? -15.193 1.940 -41.772 1.00 3.40 387 ASP B CA 1
ATOM 6681 C C . ASP B 1 387 ? -14.116 0.955 -41.432 1.00 3.70 387 ASP B C 1
ATOM 6682 O O . ASP B 1 387 ? -14.164 0.281 -40.385 1.00 3.43 387 ASP B O 1
ATOM 6687 N N . ALA B 1 388 ? -13.125 0.859 -42.329 1.00 3.70 388 ALA B N 1
ATOM 6688 C CA . ALA B 1 388 ? -11.994 -0.016 -42.148 1.00 4.15 388 ALA B CA 1
ATOM 6689 C C . ALA B 1 388 ? -10.933 0.683 -41.268 1.00 3.54 388 ALA B C 1
ATOM 6690 O O . ALA B 1 388 ? -9.797 0.834 -41.670 1.00 4.62 388 ALA B O 1
ATOM 6692 N N . ASP B 1 389 ? -11.349 1.024 -40.049 1.00 4.58 389 ASP B N 1
ATOM 6693 C CA . ASP B 1 389 ? -10.485 1.553 -38.987 1.00 3.97 389 ASP B CA 1
ATOM 6694 C C . ASP B 1 389 ? -10.152 0.298 -38.201 1.00 3.66 389 ASP B C 1
ATOM 6695 O O . ASP B 1 389 ? -11.019 -0.309 -37.501 1.00 3.90 389 ASP B O 1
ATOM 6700 N N . LEU B 1 390 ? -8.919 -0.144 -38.345 1.00 3.14 390 LEU B N 1
ATOM 6701 C CA . LEU B 1 390 ? -8.563 -1.486 -37.845 1.00 4.24 390 LEU B CA 1
ATOM 6702 C C . LEU B 1 390 ? -7.155 -1.492 -37.255 1.00 3.77 390 LEU B C 1
ATOM 6703 O O . LEU B 1 390 ? -6.286 -0.801 -37.767 1.00 4.51 390 LEU B O 1
ATOM 6708 N N . VAL B 1 391 ? -6.959 -2.333 -36.226 1.00 3.64 391 VAL B N 1
ATOM 6709 C CA . VAL B 1 391 ? -5.599 -2.574 -35.774 1.00 3.87 391 VAL B CA 1
ATOM 6710 C C . VAL B 1 391 ? -5.345 -4.083 -35.859 1.00 4.33 391 VAL B C 1
ATOM 6711 O O . VAL B 1 391 ? -6.186 -4.890 -35.387 1.00 4.50 391 VAL B O 1
ATOM 6715 N N . VAL B 1 392 ? -4.203 -4.442 -36.440 1.00 3.57 392 VAL B N 1
ATOM 6716 C CA . VAL B 1 392 ? -3.745 -5.856 -36.394 1.00 3.86 392 VAL B CA 1
ATOM 6717 C C . VAL B 1 392 ? -2.741 -5.895 -35.269 1.00 3.49 392 VAL B C 1
ATOM 6718 O O . VAL B 1 392 ? -1.653 -5.261 -35.320 1.00 3.38 392 VAL B O 1
ATOM 6722 N N . TRP B 1 393 ? -3.130 -6.572 -34.219 1.00 2.87 393 TRP B N 1
ATOM 6723 C CA . TRP B 1 393 ? -2.388 -6.528 -32.949 1.00 3.03 393 TRP B CA 1
ATOM 6724 C C . TRP B 1 393 ? -1.517 -7.793 -32.763 1.00 2.98 393 TRP B C 1
ATOM 6725 O O . TRP B 1 393 ? -2.053 -8.929 -32.739 1.00 3.26 393 TRP B O 1
ATOM 6736 N N . ASP B 1 394 ? -0.211 -7.594 -32.650 1.00 2.97 394 ASP B N 1
ATOM 6737 C CA . ASP B 1 394 ? 0.715 -8.714 -32.527 1.00 3.00 394 ASP B CA 1
ATOM 6738 C C . ASP B 1 394 ? 0.948 -8.903 -31.020 1.00 2.72 394 ASP B C 1
ATOM 6739 O O . ASP B 1 394 ? 1.675 -8.102 -30.406 1.00 2.86 394 ASP B O 1
ATOM 6744 N N . PRO B 1 395 ? 0.386 -9.978 -30.434 1.00 2.54 395 PRO B N 1
ATOM 6745 C CA . PRO B 1 395 ? 0.486 -10.094 -28.969 1.00 3.44 395 PRO B CA 1
ATOM 6746 C C . PRO B 1 395 ? 1.934 -10.359 -28.441 1.00 3.32 395 PRO B C 1
ATOM 6747 O O . PRO B 1 395 ? 2.120 -10.392 -27.213 1.00 4.18 395 PRO B O 1
ATOM 6751 N N . LYS B 1 396 ? 2.881 -10.620 -29.368 1.00 3.38 396 LYS B N 1
ATOM 6752 C CA . LYS B 1 396 ? 4.275 -10.945 -29.021 1.00 3.73 396 LYS B CA 1
ATOM 6753 C C . LYS B 1 396 ? 5.234 -9.795 -29.287 1.00 3.63 396 LYS B C 1
ATOM 6754 O O . LYS B 1 396 ? 6.387 -9.864 -28.839 1.00 4.94 396 LYS B O 1
ATOM 6760 N N . ARG B 1 397 ? 4.778 -8.748 -30.003 1.00 3.99 397 ARG B N 1
ATOM 6761 C CA . ARG B 1 397 ? 5.651 -7.587 -30.374 1.00 5.01 397 ARG B CA 1
ATOM 6762 C C . ARG B 1 397 ? 5.806 -6.723 -29.112 1.00 4.37 397 ARG B C 1
ATOM 6763 O O . ARG B 1 397 ? 4.806 -6.304 -28.520 1.00 4.41 397 ARG B O 1
ATOM 6771 N N . SER B 1 398 ? 7.042 -6.527 -28.682 1.00 4.68 398 SER B N 1
ATOM 6772 C CA . SER B 1 398 ? 7.262 -5.893 -27.382 1.00 4.57 398 SER B CA 1
ATOM 6773 C C . SER B 1 398 ? 8.246 -4.729 -27.446 1.00 4.54 398 SER B C 1
ATOM 6774 O O . SER B 1 398 ? 9.088 -4.661 -28.383 1.00 2.37 398 SER B O 1
ATOM 6777 N N . LYS B 1 399 ? 8.133 -3.806 -26.477 1.00 2.99 399 LYS B N 1
ATOM 6778 C CA . LYS B 1 399 ? 9.094 -2.721 -26.364 1.00 3.72 399 LYS B CA 1
ATOM 6779 C C . LYS B 1 399 ? 9.079 -2.197 -24.926 1.00 3.54 399 LYS B C 1
ATOM 6780 O O . LYS B 1 399 ? 8.146 -2.471 -24.157 1.00 2.00 399 LYS B O 1
ATOM 6786 N N . THR B 1 400 ? 10.118 -1.438 -24.567 1.00 4.05 400 THR B N 1
ATOM 6787 C CA . THR B 1 400 ? 10.051 -0.596 -23.380 1.00 3.43 400 THR B CA 1
ATOM 6788 C C . THR B 1 400 ? 9.639 0.786 -23.866 1.00 4.95 400 THR B C 1
ATOM 6789 O O . THR B 1 400 ? 10.304 1.383 -24.769 1.00 4.38 400 THR B O 1
ATOM 6793 N N . ILE B 1 401 ? 8.598 1.330 -23.261 1.00 3.14 401 ILE B N 1
ATOM 6794 C CA . ILE B 1 401 ? 8.096 2.651 -23.659 1.00 3.50 401 ILE B CA 1
ATOM 6795 C C . ILE B 1 401 ? 9.150 3.709 -23.321 1.00 3.36 401 ILE B C 1
ATOM 6796 O O . ILE B 1 401 ? 9.683 3.710 -22.265 1.00 3.93 401 ILE B O 1
ATOM 6801 N N . SER B 1 402 ? 9.454 4.566 -24.272 1.00 3.74 402 SER B N 1
ATOM 6802 C CA . SER B 1 402 ? 10.487 5.579 -24.061 1.00 4.61 402 SER B CA 1
ATOM 6803 C C . SER B 1 402 ? 10.183 6.858 -24.849 1.00 4.38 402 SER B C 1
ATOM 6804 O O . SER B 1 402 ? 9.760 6.782 -26.020 1.00 3.64 402 SER B O 1
ATOM 6807 N N . ALA B 1 403 ? 10.478 8.016 -24.243 1.00 3.38 403 ALA B N 1
ATOM 6808 C CA . ALA B 1 403 ? 10.404 9.276 -24.981 1.00 5.22 403 ALA B CA 1
ATOM 6809 C C . ALA B 1 403 ? 11.386 9.310 -26.184 1.00 6.35 403 ALA B C 1
ATOM 6810 O O . ALA B 1 403 ? 11.128 10.007 -27.169 1.00 6.05 403 ALA B O 1
ATOM 6812 N N . LYS B 1 404 ? 12.464 8.495 -26.135 1.00 5.45 404 LYS B N 1
ATOM 6813 C CA . LYS B 1 404 ? 13.374 8.469 -27.242 1.00 6.76 404 LYS B CA 1
ATOM 6814 C C . LYS B 1 404 ? 12.742 7.904 -28.524 1.00 6.62 404 LYS B C 1
ATOM 6815 O O . LYS B 1 404 ? 13.179 8.238 -29.635 1.00 6.18 404 LYS B O 1
ATOM 6818 N N . THR B 1 405 ? 11.699 7.063 -28.393 1.00 6.15 405 THR B N 1
ATOM 6819 C CA . THR B 1 405 ? 11.076 6.451 -29.563 1.00 6.92 405 THR B CA 1
ATOM 6820 C C . THR B 1 405 ? 9.598 6.802 -29.778 1.00 7.37 405 THR B C 1
ATOM 6821 O O . THR B 1 405 ? 8.912 6.163 -30.596 1.00 10.02 405 THR B O 1
ATOM 6825 N N . GLN B 1 406 ? 9.070 7.770 -29.063 1.00 4.72 406 GLN B N 1
ATOM 6826 C CA . GLN B 1 406 ? 7.647 8.065 -29.191 1.00 3.31 406 GLN B CA 1
ATOM 6827 C C . GLN B 1 406 ? 7.296 9.003 -30.351 1.00 4.33 406 GLN B C 1
ATOM 6828 O O . GLN B 1 406 ? 8.157 9.708 -30.885 1.00 3.90 406 GLN B O 1
ATOM 6834 N N . GLN B 1 407 ? 6.017 9.027 -30.713 1.00 3.98 407 GLN B N 1
ATOM 6835 C CA . GLN B 1 407 ? 5.524 9.951 -31.746 1.00 4.56 407 GLN B CA 1
ATOM 6836 C C . GLN B 1 407 ? 5.237 11.348 -31.229 1.00 4.22 407 GLN B C 1
ATOM 6837 O O . GLN B 1 407 ? 5.332 12.315 -31.999 1.00 5.13 407 GLN B O 1
ATOM 6843 N N . SER B 1 408 ? 4.849 11.448 -29.954 1.00 3.07 408 SER B N 1
ATOM 6844 C CA . SER B 1 408 ? 4.546 12.736 -29.304 1.00 4.97 408 SER B CA 1
ATOM 6845 C C . SER B 1 408 ? 5.673 13.741 -29.422 1.00 4.83 408 SER B C 1
ATOM 6846 O O . SER B 1 408 ? 6.862 13.381 -29.365 1.00 4.63 408 SER B O 1
ATOM 6849 N N . ALA B 1 409 ? 5.331 15.030 -29.620 1.00 5.14 409 ALA B N 1
ATOM 6850 C CA . ALA B 1 409 ? 6.343 16.020 -29.887 1.00 5.49 409 ALA B CA 1
ATOM 6851 C C . ALA B 1 409 ? 7.087 16.464 -28.623 1.00 5.95 409 ALA B C 1
ATOM 6852 O O . ALA B 1 409 ? 8.060 17.171 -28.728 1.00 5.83 409 ALA B O 1
ATOM 6854 N N . ILE B 1 410 ? 6.623 16.060 -27.440 1.00 4.35 410 ILE B N 1
ATOM 6855 C CA . ILE B 1 410 ? 7.273 16.536 -26.203 1.00 3.64 410 ILE B CA 1
ATOM 6856 C C . ILE B 1 410 ? 8.482 15.653 -25.847 1.00 3.93 410 ILE B C 1
ATOM 6857 O O . ILE B 1 410 ? 8.742 14.623 -26.488 1.00 3.59 410 ILE B O 1
ATOM 6862 N N . ASP B 1 411 ? 9.235 16.072 -24.839 1.00 2.00 411 ASP B N 1
ATOM 6863 C CA . ASP B 1 411 ? 10.512 15.491 -24.605 1.00 3.38 411 ASP B CA 1
ATOM 6864 C C . ASP B 1 411 ? 10.532 14.381 -23.534 1.00 3.56 411 ASP B C 1
ATOM 6865 O O . ASP B 1 411 ? 11.592 13.875 -23.198 1.00 3.87 411 ASP B O 1
ATOM 6870 N N . TYR B 1 412 ? 9.391 14.039 -22.979 1.00 2.93 412 TYR B N 1
ATOM 6871 C CA . TYR B 1 412 ? 9.334 12.963 -21.960 1.00 2.50 412 TYR B CA 1
ATOM 6872 C C . TYR B 1 412 ? 8.039 12.157 -22.199 1.00 3.17 412 TYR B C 1
ATOM 6873 O O . TYR B 1 412 ? 7.189 12.524 -23.045 1.00 3.47 412 TYR B O 1
ATOM 6882 N N . ASN B 1 413 ? 7.881 11.091 -21.420 1.00 3.31 413 ASN B N 1
ATOM 6883 C CA . ASN B 1 413 ? 6.731 10.218 -21.543 1.00 2.57 413 ASN B CA 1
ATOM 6884 C C . ASN B 1 413 ? 6.454 9.709 -20.104 1.00 3.19 413 ASN B C 1
ATOM 6885 O O . ASN B 1 413 ? 7.345 9.165 -19.478 1.00 2.00 413 ASN B O 1
ATOM 6890 N N . VAL B 1 414 ? 5.200 9.845 -19.599 1.00 3.20 414 VAL B N 1
ATOM 6891 C CA . VAL B 1 414 ? 4.950 9.449 -18.191 1.00 3.00 414 VAL B CA 1
ATOM 6892 C C . VAL B 1 414 ? 4.940 7.916 -18.034 1.00 3.55 414 VAL B C 1
ATOM 6893 O O . VAL B 1 414 ? 4.986 7.417 -16.885 1.00 4.63 414 VAL B O 1
ATOM 6897 N N . PHE B 1 415 ? 4.904 7.186 -19.166 1.00 2.35 415 PHE B N 1
ATOM 6898 C CA . PHE B 1 415 ? 5.036 5.740 -19.189 1.00 2.19 415 PHE B CA 1
ATOM 6899 C C . PHE B 1 415 ? 6.496 5.273 -19.401 1.00 2.68 415 PHE B C 1
ATOM 6900 O O . PHE B 1 415 ? 6.747 4.069 -19.653 1.00 2.86 415 PHE B O 1
ATOM 6908 N N . GLU B 1 416 ? 7.447 6.216 -19.286 1.00 2.66 416 GLU B N 1
ATOM 6909 C CA . GLU B 1 416 ? 8.869 5.902 -19.534 1.00 3.14 416 GLU B CA 1
ATOM 6910 C C . GLU B 1 416 ? 9.249 4.623 -18.749 1.00 3.81 416 GLU B C 1
ATOM 6911 O O . GLU B 1 416 ? 8.975 4.528 -17.513 1.00 2.05 416 GLU B O 1
ATOM 6917 N N . GLY B 1 417 ? 9.890 3.676 -19.429 1.00 3.79 417 GLY B N 1
ATOM 6918 C CA . GLY B 1 417 ? 10.419 2.496 -18.772 1.00 4.51 417 GLY B CA 1
ATOM 6919 C C . GLY B 1 417 ? 9.412 1.338 -18.568 1.00 4.88 417 GLY B C 1
ATOM 6920 O O . GLY B 1 417 ? 9.799 0.247 -18.131 1.00 3.86 417 GLY B O 1
ATOM 6921 N N . LYS B 1 418 ? 8.147 1.562 -18.879 1.00 3.60 418 LYS B N 1
ATOM 6922 C CA . LYS B 1 418 ? 7.162 0.460 -18.766 1.00 3.72 418 LYS B CA 1
ATOM 6923 C C . LYS B 1 418 ? 7.352 -0.521 -19.986 1.00 3.82 418 LYS B C 1
ATOM 6924 O O . LYS B 1 418 ? 7.412 -0.094 -21.140 1.00 4.37 418 LYS B O 1
ATOM 6930 N N . THR B 1 419 ? 7.364 -1.812 -19.715 1.00 3.50 419 THR B N 1
ATOM 6931 C CA A THR B 1 419 ? 7.437 -2.806 -20.756 0.50 3.97 419 THR B CA 1
ATOM 6932 C CA B THR B 1 419 ? 7.447 -2.793 -20.754 0.50 4.26 419 THR B CA 1
ATOM 6933 C C . THR B 1 419 ? 6.056 -3.160 -21.214 1.00 5.03 419 THR B C 1
ATOM 6934 O O . THR B 1 419 ? 5.151 -3.359 -20.391 1.00 5.58 419 THR B O 1
ATOM 6941 N N . VAL B 1 420 ? 5.875 -3.241 -22.527 1.00 4.59 420 VAL B N 1
ATOM 6942 C CA . VAL B 1 420 ? 4.582 -3.695 -23.087 1.00 3.86 420 VAL B CA 1
ATOM 6943 C C . VAL B 1 420 ? 4.891 -4.807 -24.067 1.00 4.81 420 VAL B C 1
ATOM 6944 O O . VAL B 1 420 ? 5.924 -4.744 -24.803 1.00 4.50 420 VAL B O 1
ATOM 6948 N N . THR B 1 421 ? 4.031 -5.840 -24.078 1.00 3.46 421 THR B N 1
ATOM 6949 C CA . THR B 1 421 ? 4.169 -6.942 -24.980 1.00 3.68 421 THR B CA 1
ATOM 6950 C C . THR B 1 421 ? 2.782 -7.082 -25.594 1.00 4.33 421 THR B C 1
ATOM 6951 O O . THR B 1 421 ? 1.829 -7.406 -24.858 1.00 4.81 421 THR B O 1
ATOM 6955 N N . GLY B 1 422 ? 2.680 -6.806 -26.896 1.00 3.18 422 GLY B N 1
ATOM 6956 C CA . GLY B 1 422 ? 1.412 -6.611 -27.592 1.00 4.05 422 GLY B CA 1
ATOM 6957 C C . GLY B 1 422 ? 1.354 -5.199 -28.130 1.00 4.00 422 GLY B C 1
ATOM 6958 O O . GLY B 1 422 ? 1.238 -4.241 -27.368 1.00 5.86 422 GLY B O 1
ATOM 6959 N N . LEU B 1 423 ? 1.536 -5.086 -29.459 1.00 3.42 423 LEU B N 1
ATOM 6960 C CA . LEU B 1 423 ? 1.653 -3.792 -30.130 1.00 3.75 423 LEU B CA 1
ATOM 6961 C C . LEU B 1 423 ? 1.091 -3.960 -31.537 1.00 3.80 423 LEU B C 1
ATOM 6962 O O . LEU B 1 423 ? 1.056 -5.055 -32.044 1.00 3.97 423 LEU B O 1
ATOM 6967 N N . PRO B 1 424 ? 0.662 -2.831 -32.166 1.00 4.93 424 PRO B N 1
ATOM 6968 C CA . PRO B 1 424 ? 0.227 -2.896 -33.563 1.00 4.60 424 PRO B CA 1
ATOM 6969 C C . PRO B 1 424 ? 1.287 -3.443 -34.512 1.00 4.43 424 PRO B C 1
ATOM 6970 O O . PRO B 1 424 ? 2.486 -3.006 -34.508 1.00 4.17 424 PRO B O 1
ATOM 6974 N N . ARG B 1 425 ? 0.889 -4.430 -35.287 1.00 2.34 425 ARG B N 1
ATOM 6975 C CA . ARG B 1 425 ? 1.622 -4.820 -36.483 1.00 2.16 425 ARG B CA 1
ATOM 6976 C C . ARG B 1 425 ? 1.204 -3.883 -37.611 1.00 3.00 425 ARG B C 1
ATOM 6977 O O . ARG B 1 425 ? 2.078 -3.415 -38.375 1.00 2.41 425 ARG B O 1
ATOM 6985 N N . PHE B 1 426 ? -0.115 -3.601 -37.710 1.00 2.44 426 PHE B N 1
ATOM 6986 C CA . PHE B 1 426 ? -0.618 -2.594 -38.661 1.00 2.50 426 PHE B CA 1
ATOM 6987 C C . PHE B 1 426 ? -1.699 -1.775 -37.989 1.00 3.56 426 PHE B C 1
ATOM 6988 O O . PHE B 1 426 ? -2.473 -2.300 -37.135 1.00 3.33 426 PHE B O 1
ATOM 6996 N N . THR B 1 427 ? -1.808 -0.519 -38.408 1.00 2.00 427 THR B N 1
ATOM 6997 C CA . THR B 1 427 ? -2.997 0.271 -38.092 1.00 2.00 427 THR B CA 1
ATOM 6998 C C . THR B 1 427 ? -3.491 0.868 -39.378 1.00 2.92 427 THR B C 1
ATOM 6999 O O . THR B 1 427 ? -2.708 1.558 -40.109 1.00 3.11 427 THR B O 1
ATOM 7003 N N . LEU B 1 428 ? -4.780 0.647 -39.625 1.00 2.73 428 LEU B N 1
ATOM 7004 C CA . LEU B 1 428 ? -5.459 1.185 -40.805 1.00 2.06 428 LEU B CA 1
ATOM 7005 C C . LEU B 1 428 ? -6.482 2.206 -40.382 1.00 2.67 428 LEU B C 1
ATOM 7006 O O . LEU B 1 428 ? -7.222 1.996 -39.433 1.00 2.81 428 LEU B O 1
ATOM 7011 N N . THR B 1 429 ? -6.515 3.320 -41.095 1.00 3.44 429 THR B N 1
ATOM 7012 C CA . THR B 1 429 ? -7.547 4.325 -40.922 1.00 3.32 429 THR B CA 1
ATOM 7013 C C . THR B 1 429 ? -8.304 4.439 -42.258 1.00 4.69 429 THR B C 1
ATOM 7014 O O . THR B 1 429 ? -7.748 4.862 -43.290 1.00 4.30 429 THR B O 1
ATOM 7018 N N . ARG B 1 430 ? -9.591 4.066 -42.217 1.00 4.50 430 ARG B N 1
ATOM 7019 C CA . ARG B 1 430 ? -10.437 3.880 -43.435 1.00 2.43 430 ARG B CA 1
ATOM 7020 C C . ARG B 1 430 ? -9.588 3.234 -44.527 1.00 3.12 430 ARG B C 1
ATOM 7021 O O . ARG B 1 430 ? -9.485 3.734 -45.667 1.00 3.77 430 ARG B O 1
ATOM 7029 N N . GLY B 1 431 ? -8.974 2.118 -44.153 1.00 3.20 431 GLY B N 1
ATOM 7030 C CA . GLY B 1 431 ? -8.293 1.224 -45.120 1.00 3.91 431 GLY B CA 1
ATOM 7031 C C . GLY B 1 431 ? -6.890 1.657 -45.499 1.00 5.06 431 GLY B C 1
ATOM 7032 O O . GLY B 1 431 ? -6.182 0.885 -46.184 1.00 5.50 431 GLY B O 1
ATOM 7033 N N . VAL B 1 432 ? -6.480 2.875 -45.070 1.00 3.28 432 VAL B N 1
ATOM 7034 C CA . VAL B 1 432 ? -5.112 3.409 -45.339 1.00 4.47 432 VAL B CA 1
ATOM 7035 C C . VAL B 1 432 ? -4.124 2.874 -44.285 1.00 3.48 432 VAL B C 1
ATOM 7036 O O . VAL B 1 432 ? -4.278 3.184 -43.089 1.00 2.80 432 VAL B O 1
ATOM 7040 N N . VAL B 1 433 ? -3.192 1.998 -44.718 1.00 3.46 433 VAL B N 1
ATOM 7041 C CA . VAL B 1 433 ? -2.200 1.412 -43.752 1.00 4.20 433 VAL B CA 1
ATOM 7042 C C . VAL B 1 433 ? -1.201 2.520 -43.368 1.00 4.17 433 VAL B C 1
ATOM 7043 O O . VAL B 1 433 ? -0.377 2.964 -44.201 1.00 3.05 433 VAL B O 1
ATOM 7047 N N . SER B 1 434 ? -1.307 2.977 -42.126 1.00 3.48 434 SER B N 1
ATOM 7048 C CA . SER B 1 434 ? -0.594 4.140 -41.682 1.00 4.26 434 SER B CA 1
ATOM 7049 C C . SER B 1 434 ? 0.594 3.830 -40.783 1.00 4.10 434 SER B C 1
ATOM 7050 O O . SER B 1 434 ? 1.440 4.689 -40.572 1.00 3.85 434 SER B O 1
ATOM 7053 N N . ILE B 1 435 ? 0.628 2.605 -40.265 1.00 3.98 435 ILE B N 1
ATOM 7054 C CA . ILE B 1 435 ? 1.678 2.073 -39.390 1.00 3.43 435 ILE B CA 1
ATOM 7055 C C . ILE B 1 435 ? 1.912 0.627 -39.807 1.00 3.30 435 ILE B C 1
ATOM 7056 O O . ILE B 1 435 ? 0.926 -0.131 -39.961 1.00 2.34 435 ILE B O 1
ATOM 7061 N N . GLU B 1 436 ? 3.184 0.269 -40.072 1.00 2.49 436 GLU B N 1
ATOM 7062 C CA . GLU B 1 436 ? 3.587 -1.137 -40.222 1.00 2.80 436 GLU B CA 1
ATOM 7063 C C . GLU B 1 436 ? 4.742 -1.385 -39.251 1.00 4.11 436 GLU B C 1
ATOM 7064 O O . GLU B 1 436 ? 5.897 -0.926 -39.491 1.00 3.84 436 GLU B O 1
ATOM 7070 N N . GLU B 1 437 ? 4.421 -2.042 -38.134 1.00 2.70 437 GLU B N 1
ATOM 7071 C CA . GLU B 1 437 ? 5.398 -2.286 -37.066 1.00 3.58 437 GLU B CA 1
ATOM 7072 C C . GLU B 1 437 ? 6.060 -0.930 -36.667 1.00 2.78 437 GLU B C 1
ATOM 7073 O O . GLU B 1 437 ? 5.352 0.019 -36.405 1.00 4.92 437 GLU B O 1
ATOM 7079 N N . GLY B 1 438 ? 7.349 -0.795 -36.693 1.00 5.64 438 GLY B N 1
ATOM 7080 C CA . GLY B 1 438 ? 7.866 0.587 -36.353 1.00 5.72 438 GLY B CA 1
ATOM 7081 C C . GLY B 1 438 ? 7.888 1.611 -37.466 1.00 6.98 438 GLY B C 1
ATOM 7082 O O . GLY B 1 438 ? 8.506 2.721 -37.313 1.00 6.18 438 GLY B O 1
ATOM 7083 N N . THR B 1 439 ? 7.304 1.277 -38.619 1.00 4.19 439 THR B N 1
ATOM 7084 C CA . THR B 1 439 ? 7.364 2.191 -39.728 1.00 3.52 439 THR B CA 1
ATOM 7085 C C . THR B 1 439 ? 6.134 3.059 -39.712 1.00 2.60 439 THR B C 1
ATOM 7086 O O . THR B 1 439 ? 4.996 2.537 -39.764 1.00 2.00 439 THR B O 1
ATOM 7090 N N . VAL B 1 440 ? 6.358 4.371 -39.555 1.00 2.00 440 VAL B N 1
ATOM 7091 C CA . VAL B 1 440 ? 5.251 5.329 -39.541 1.00 2.67 440 VAL B CA 1
ATOM 7092 C C . VAL B 1 440 ? 5.056 5.898 -40.912 1.00 3.98 440 VAL B C 1
ATOM 7093 O O . VAL B 1 440 ? 5.996 6.470 -41.490 1.00 3.78 440 VAL B O 1
ATOM 7097 N N . LYS B 1 441 ? 3.854 5.722 -41.483 1.00 3.01 441 LYS B N 1
ATOM 7098 C CA . LYS B 1 441 ? 3.587 6.249 -42.839 1.00 3.37 441 LYS B CA 1
ATOM 7099 C C . LYS B 1 441 ? 2.194 6.878 -42.871 1.00 3.17 441 LYS B C 1
ATOM 7100 O O . LYS B 1 441 ? 1.315 6.487 -43.676 1.00 3.55 441 LYS B O 1
ATOM 7106 N N . THR B 1 442 ? 2.017 7.832 -41.965 1.00 2.89 442 THR B N 1
ATOM 7107 C CA . THR B 1 442 ? 0.764 8.564 -41.831 1.00 3.83 442 THR B CA 1
ATOM 7108 C C . THR B 1 442 ? 0.551 9.595 -42.955 1.00 3.89 442 THR B C 1
ATOM 7109 O O . THR B 1 442 ? 1.517 10.099 -43.528 1.00 3.24 442 THR B O 1
ATOM 7113 N N . GLN B 1 443 ? -0.709 9.909 -43.261 1.00 3.13 443 GLN B N 1
ATOM 7114 C CA . GLN B 1 443 ? -1.037 10.864 -44.364 1.00 4.44 443 GLN B CA 1
ATOM 7115 C C . GLN B 1 443 ? -1.717 12.085 -43.794 1.00 2.99 443 GLN B C 1
ATOM 7116 O O . GLN B 1 443 ? -2.888 12.017 -43.436 1.00 2.00 443 GLN B O 1
ATOM 7122 N N . GLU B 1 444 ? -0.980 13.205 -43.703 1.00 3.30 444 GLU B N 1
ATOM 7123 C CA . GLU B 1 444 ? -1.561 14.457 -43.148 1.00 4.03 444 GLU B CA 1
ATOM 7124 C C . GLU B 1 444 ? -2.779 14.834 -43.962 1.00 3.09 444 GLU B C 1
ATOM 7125 O O . GLU B 1 444 ? -2.703 14.843 -45.200 1.00 2.00 444 GLU B O 1
ATOM 7131 N N . GLY B 1 445 ? -3.857 15.199 -43.278 1.00 2.00 445 GLY B N 1
ATOM 7132 C CA . GLY B 1 445 ? -5.129 15.620 -43.925 1.00 2.70 445 GLY B CA 1
ATOM 7133 C C . GLY B 1 445 ? -6.050 14.453 -44.328 1.00 2.58 445 GLY B C 1
ATOM 7134 O O . GLY B 1 445 ? -7.170 14.667 -44.782 1.00 3.30 445 GLY B O 1
ATOM 7135 N N . HIS B 1 446 ? -5.588 13.212 -44.156 1.00 2.09 446 HIS B N 1
ATOM 7136 C CA . HIS B 1 446 ? -6.447 12.068 -44.453 1.00 2.00 446 HIS B CA 1
ATOM 7137 C C . HIS B 1 446 ? -7.721 12.031 -43.556 1.00 2.00 446 HIS B C 1
ATOM 7138 O O . HIS B 1 446 ? -8.803 11.699 -44.035 1.00 2.00 446 HIS B O 1
ATOM 7145 N N . GLY B 1 447 ? -7.556 12.396 -42.260 1.00 2.00 447 GLY B N 1
ATOM 7146 C CA . GLY B 1 447 ? -8.635 12.341 -41.259 1.00 2.07 447 GLY B CA 1
ATOM 7147 C C . GLY B 1 447 ? -9.735 13.314 -41.607 1.00 2.68 447 GLY B C 1
ATOM 7148 O O . GLY B 1 447 ? -9.464 14.394 -42.134 1.00 2.00 447 GLY B O 1
ATOM 7149 N N . GLU B 1 448 ? -10.975 12.891 -41.374 1.00 2.22 448 GLU B N 1
ATOM 7150 C CA . GLU B 1 448 ? -12.138 13.663 -41.702 1.00 2.80 448 GLU B CA 1
ATOM 7151 C C . GLU B 1 448 ? -12.988 13.756 -40.426 1.00 2.11 448 GLU B C 1
ATOM 7152 O O . GLU B 1 448 ? -12.928 12.874 -39.537 1.00 2.00 448 GLU B O 1
ATOM 7158 N N . PHE B 1 449 ? -13.761 14.821 -40.367 1.00 2.00 449 PHE B N 1
ATOM 7159 C CA . PHE B 1 449 ? -14.705 15.026 -39.234 1.00 2.00 449 PHE B CA 1
ATOM 7160 C C . PHE B 1 449 ? -15.849 13.968 -39.290 1.00 2.00 449 PHE B C 1
ATOM 7161 O O . PHE B 1 449 ? -16.486 13.709 -40.375 1.00 2.00 449 PHE B O 1
ATOM 7169 N N . VAL B 1 450 ? -16.134 13.374 -38.138 1.00 2.14 450 VAL B N 1
ATOM 7170 C CA . VAL B 1 450 ? -17.231 12.365 -38.051 1.00 2.08 450 VAL B CA 1
ATOM 7171 C C . VAL B 1 450 ? -18.466 13.050 -37.436 1.00 2.00 450 VAL B C 1
ATOM 7172 O O . VAL B 1 450 ? -18.439 13.507 -36.313 1.00 2.00 450 VAL B O 1
ATOM 7176 N N . ARG B 1 451 ? -19.532 13.111 -38.211 1.00 2.00 451 ARG B N 1
ATOM 7177 C CA . ARG B 1 451 ? -20.808 13.754 -37.809 1.00 2.00 451 ARG B CA 1
ATOM 7178 C C . ARG B 1 451 ? -21.575 12.762 -36.933 1.00 2.41 451 ARG B C 1
ATOM 7179 O O . ARG B 1 451 ? -21.662 11.560 -37.246 1.00 4.44 451 ARG B O 1
ATOM 7187 N N . ARG B 1 452 ? -22.201 13.270 -35.887 1.00 2.98 452 ARG B N 1
ATOM 7188 C CA . ARG B 1 452 ? -22.989 12.418 -34.999 1.00 3.85 452 ARG B CA 1
ATOM 7189 C C . ARG B 1 452 ? -24.431 12.937 -34.798 1.00 4.33 452 ARG B C 1
ATOM 7190 O O . ARG B 1 452 ? -24.660 14.140 -34.740 1.00 4.95 452 ARG B O 1
ATOM 7198 N N . ASP B 1 453 ? -25.367 12.003 -34.729 1.00 4.42 453 ASP B N 1
ATOM 7199 C CA . ASP B 1 453 ? -26.806 12.293 -34.610 1.00 4.66 453 ASP B CA 1
ATOM 7200 C C . ASP B 1 453 ? -27.210 12.224 -33.136 1.00 4.35 453 ASP B C 1
ATOM 7201 O O . ASP B 1 453 ? -26.609 11.424 -32.363 1.00 4.85 453 ASP B O 1
ATOM 7206 N N . PRO B 1 454 ? -28.239 13.029 -32.734 1.00 4.05 454 PRO B N 1
ATOM 7207 C CA . PRO B 1 454 ? -28.716 12.981 -31.351 1.00 3.55 454 PRO B CA 1
ATOM 7208 C C . PRO B 1 454 ? -29.660 11.788 -31.109 1.00 4.05 454 PRO B C 1
ATOM 7209 O O . PRO B 1 454 ? -29.924 11.024 -32.047 1.00 2.90 454 PRO B O 1
ATOM 7213 N N . PHE B 1 455 ? -30.143 11.644 -29.857 1.00 4.15 455 PHE B N 1
ATOM 7214 C CA . PHE B 1 455 ? -31.166 10.606 -29.458 1.00 4.38 455 PHE B CA 1
ATOM 7215 C C . PHE B 1 455 ? -30.727 9.137 -29.735 1.00 5.64 455 PHE B C 1
ATOM 7216 O O . PHE B 1 455 ? -31.399 8.405 -30.474 1.00 5.20 455 PHE B O 1
ATOM 7224 N N . PRO B 1 456 ? -29.628 8.699 -29.091 1.00 5.88 456 PRO B N 1
ATOM 7225 C CA . PRO B 1 456 ? -29.415 7.246 -29.068 1.00 5.63 456 PRO B CA 1
ATOM 7226 C C . PRO B 1 456 ? -30.522 6.567 -28.227 1.00 5.53 456 PRO B C 1
ATOM 7227 O O . PRO B 1 456 ? -31.226 7.243 -27.465 1.00 4.92 456 PRO B O 1
ATOM 7231 N N . ALA B 1 457 ? -30.615 5.249 -28.333 1.00 4.91 457 ALA B N 1
ATOM 7232 C CA . ALA B 1 457 ? -31.687 4.461 -27.661 1.00 4.51 457 ALA B CA 1
ATOM 7233 C C . ALA B 1 457 ? -31.764 4.784 -26.147 1.00 4.84 457 ALA B C 1
ATOM 7234 O O . ALA B 1 457 ? -32.843 4.877 -25.584 1.00 5.28 457 ALA B O 1
ATOM 7236 N N . VAL B 1 458 ? -30.612 4.867 -25.492 1.00 3.65 458 VAL B N 1
ATOM 7237 C CA . VAL B 1 458 ? -30.586 5.049 -24.027 1.00 4.16 458 VAL B CA 1
ATOM 7238 C C . VAL B 1 458 ? -31.327 6.402 -23.650 1.00 4.54 458 VAL B C 1
ATOM 7239 O O . VAL B 1 458 ? -32.088 6.417 -22.687 1.00 4.30 458 VAL B O 1
ATOM 7243 N N . SER B 1 459 ? -31.132 7.433 -24.458 1.00 3.40 459 SER B N 1
ATOM 7244 C CA . SER B 1 459 ? -31.733 8.765 -24.167 1.00 4.71 459 SER B CA 1
ATOM 7245 C C . SER B 1 459 ? -33.274 8.722 -24.376 1.00 3.53 459 SER B C 1
ATOM 7246 O O . SER B 1 459 ? -34.041 9.187 -23.534 1.00 3.22 459 SER B O 1
ATOM 7249 N N . THR B 1 460 ? -33.686 8.135 -25.482 1.00 3.24 460 THR B N 1
ATOM 7250 C CA . THR B 1 460 ? -35.121 7.958 -25.812 1.00 3.90 460 THR B CA 1
ATOM 7251 C C . THR B 1 460 ? -35.861 7.144 -24.707 1.00 4.22 460 THR B C 1
ATOM 7252 O O . THR B 1 460 ? -36.977 7.534 -24.268 1.00 3.06 460 THR B O 1
ATOM 7256 N N . ALA B 1 461 ? -35.257 6.028 -24.282 1.00 3.32 461 ALA B N 1
ATOM 7257 C CA . ALA B 1 461 ? -35.892 5.161 -23.263 1.00 2.54 461 ALA B CA 1
ATOM 7258 C C . ALA B 1 461 ? -36.001 5.928 -21.918 1.00 3.20 461 ALA B C 1
ATOM 7259 O O . ALA B 1 461 ? -37.010 5.823 -21.212 1.00 2.00 461 ALA B O 1
ATOM 7261 N N . LEU B 1 462 ? -34.932 6.661 -21.550 1.00 2.57 462 LEU B N 1
ATOM 7262 C CA . LEU B 1 462 ? -34.934 7.353 -20.295 1.00 3.12 462 LEU B CA 1
ATOM 7263 C C . LEU B 1 462 ? -36.054 8.396 -20.300 1.00 4.50 462 LEU B C 1
ATOM 7264 O O . LEU B 1 462 ? -36.727 8.589 -19.262 1.00 3.56 462 LEU B O 1
ATOM 7269 N N . SER B 1 463 ? -36.235 9.100 -21.425 1.00 3.96 463 SER B N 1
ATOM 7270 C CA . SER B 1 463 ? -37.292 10.147 -21.502 1.00 4.36 463 SER B CA 1
ATOM 7271 C C . SER B 1 463 ? -38.681 9.510 -21.314 1.00 4.14 463 SER B C 1
ATOM 7272 O O . SER B 1 463 ? -39.554 10.046 -20.613 1.00 4.04 463 SER B O 1
ATOM 7275 N N . THR B 1 464 ? -38.895 8.351 -21.943 1.00 2.24 464 THR B N 1
ATOM 7276 C CA . THR B 1 464 ? -40.140 7.618 -21.793 1.00 2.49 464 THR B CA 1
ATOM 7277 C C . THR B 1 464 ? -40.349 7.237 -20.321 1.00 4.43 464 THR B C 1
ATOM 7278 O O . THR B 1 464 ? -41.468 7.371 -19.821 1.00 3.29 464 THR B O 1
ATOM 7282 N N . TRP B 1 465 ? -39.282 6.754 -19.657 1.00 2.25 465 TRP B N 1
ATOM 7283 C CA . TRP B 1 465 ? -39.438 6.260 -18.264 1.00 3.80 465 TRP B CA 1
ATOM 7284 C C . TRP B 1 465 ? -39.780 7.424 -17.320 1.00 2.00 465 TRP B C 1
ATOM 7285 O O . TRP B 1 465 ? -40.602 7.280 -16.421 1.00 2.00 465 TRP B O 1
ATOM 7296 N N . LYS B 1 466 ? -39.192 8.586 -17.566 1.00 2.00 466 LYS B N 1
ATOM 7297 C CA . LYS B 1 466 ? -39.442 9.792 -16.799 1.00 2.80 466 LYS B CA 1
ATOM 7298 C C . LYS B 1 466 ? -40.914 10.229 -16.942 1.00 3.71 466 LYS B C 1
ATOM 7299 O O . LYS B 1 466 ? -41.559 10.674 -15.975 1.00 5.43 466 LYS B O 1
ATOM 7305 N N . GLU B 1 467 ? -41.443 10.035 -18.126 1.00 3.00 467 GLU B N 1
ATOM 7306 C CA . GLU B 1 467 ? -42.862 10.400 -18.387 1.00 2.71 467 GLU B CA 1
ATOM 7307 C C . GLU B 1 467 ? -43.778 9.411 -17.687 1.00 2.00 467 GLU B C 1
ATOM 7308 O O . GLU B 1 467 ? -44.779 9.815 -17.087 1.00 2.00 467 GLU B O 1
ATOM 7314 N N . VAL B 1 468 ? -43.410 8.113 -17.711 1.00 2.00 468 VAL B N 1
ATOM 7315 C CA . VAL B 1 468 ? -44.246 7.069 -17.065 1.00 2.00 468 VAL B CA 1
ATOM 7316 C C . VAL B 1 468 ? -44.341 7.401 -15.576 1.00 2.00 468 VAL B C 1
ATOM 7317 O O . VAL B 1 468 ? -45.414 7.298 -14.948 1.00 2.00 468 VAL B O 1
ATOM 7321 N N . THR B 1 469 ? -43.242 7.874 -15.025 1.00 2.00 469 THR B N 1
ATOM 7322 C CA . THR B 1 469 ? -43.126 8.073 -13.552 1.00 2.77 469 THR B CA 1
ATOM 7323 C C . THR B 1 469 ? -43.367 9.484 -13.048 1.00 3.78 469 THR B C 1
ATOM 7324 O O . THR B 1 469 ? -43.238 9.766 -11.846 1.00 2.63 469 THR B O 1
ATOM 7328 N N . ALA B 1 470 ? -43.724 10.381 -13.955 1.00 3.79 470 ALA B N 1
ATOM 7329 C CA . ALA B 1 470 ? -43.908 11.792 -13.595 1.00 3.45 470 ALA B CA 1
ATOM 7330 C C . ALA B 1 470 ? -45.036 11.974 -12.552 1.00 2.78 470 ALA B C 1
ATOM 7331 O O . ALA B 1 470 ? -46.108 11.374 -12.689 1.00 2.64 470 ALA B O 1
ATOM 7333 N N . PRO B 1 471 ? -44.756 12.750 -11.489 1.00 3.58 471 PRO B N 1
ATOM 7334 C CA . PRO B 1 471 ? -45.802 12.925 -10.435 1.00 4.16 471 PRO B CA 1
ATOM 7335 C C . PRO B 1 471 ? -46.949 13.797 -10.919 1.00 4.23 471 PRO B C 1
ATOM 7336 O O . PRO B 1 471 ? -46.716 14.810 -11.604 1.00 3.63 471 PRO B O 1
ATOM 7340 N N . ARG B 1 472 ? -48.168 13.419 -10.535 1.00 4.10 472 ARG B N 1
ATOM 7341 C CA . ARG B 1 472 ? -49.400 14.115 -10.958 1.00 2.57 472 ARG B CA 1
ATOM 7342 C C . ARG B 1 472 ? -50.079 14.853 -9.845 1.00 2.02 472 ARG B C 1
ATOM 7343 O O . ARG B 1 472 ? -50.001 14.453 -8.668 1.00 2.19 472 ARG B O 1
ATOM 7351 N N . ALA B 1 473 ? -50.757 15.924 -10.222 1.00 2.00 473 ALA B N 1
ATOM 7352 C CA . ALA B 1 473 ? -51.555 16.689 -9.317 1.00 2.00 473 ALA B CA 1
ATOM 7353 C C . ALA B 1 473 ? -52.628 15.808 -8.712 1.00 2.00 473 ALA B C 1
ATOM 7354 O O . ALA B 1 473 ? -53.196 14.915 -9.395 1.00 2.00 473 ALA B O 1
ATOM 7356 N N . VAL B 1 474 ? -52.973 16.082 -7.457 1.00 2.00 474 VAL B N 1
ATOM 7357 C CA . VAL B 1 474 ? -54.153 15.450 -6.841 1.00 2.13 474 VAL B CA 1
ATOM 7358 C C . VAL B 1 474 ? -55.401 16.207 -7.262 1.00 2.85 474 VAL B C 1
ATOM 7359 O O . VAL B 1 474 ? -55.486 17.437 -7.119 1.00 2.04 474 VAL B O 1
ATO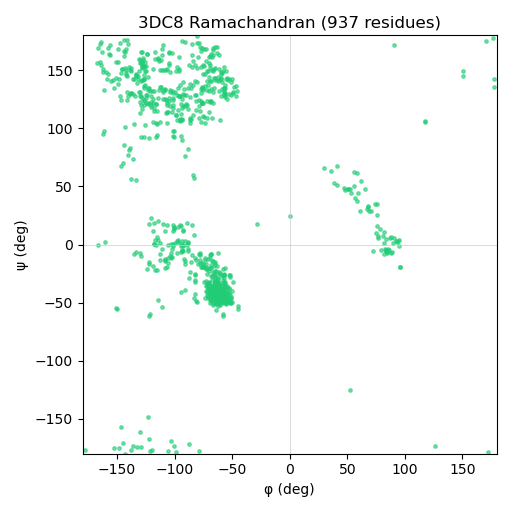M 7363 N N . GLN B 1 475 ? -56.403 15.499 -7.763 1.00 3.06 475 GLN B N 1
ATOM 7364 C CA . GLN B 1 475 ? -57.683 16.177 -8.055 1.00 4.95 475 GLN B CA 1
ATOM 7365 C C . GLN B 1 475 ? -58.512 16.481 -6.789 1.00 4.61 475 GLN B C 1
ATOM 7366 O O . GLN B 1 475 ? -58.855 15.580 -6.043 1.00 6.35 475 GLN B O 1
ATOM 7372 N N . ARG B 1 476 ? -58.833 17.749 -6.568 1.00 2.96 476 ARG B N 1
ATOM 7373 C CA . ARG B 1 476 ? -59.644 18.130 -5.414 1.00 3.31 476 ARG B CA 1
ATOM 7374 C C . ARG B 1 476 ? -60.908 18.908 -5.842 1.00 5.48 476 ARG B C 1
ATOM 7375 O O . ARG B 1 476 ? -60.985 19.376 -6.949 1.00 6.56 476 ARG B O 1
ATOM 7383 N N . SER B 1 477 ? -61.891 19.024 -4.946 1.00 8.09 477 SER B N 1
ATOM 7384 C CA . SER B 1 477 ? -63.094 19.873 -5.129 1.00 10.90 477 SER B CA 1
ATOM 7385 C C . SER B 1 477 ? -62.859 21.369 -4.831 1.00 11.52 477 SER B C 1
ATOM 7386 O O . SER B 1 477 ? -61.824 21.919 -5.240 1.00 13.11 477 SER B O 1
#

Radius of gyration: 29.06 Å; Cα contacts (8 Å, |Δi|>4): 2453; chains: 2; bounding box: 82×77×78 Å